Protein AF-0000000073379513 (afdb_homodimer)

Structure (mmCIF, N/CA/C/O backbone):
data_AF-0000000073379513-model_v1
#
loop_
_entity.id
_entity.type
_entity.pdbx_description
1 polymer 'Zn(2)-C6 fungal-type domain-containing protein'
#
loop_
_atom_site.group_PDB
_atom_site.id
_atom_site.type_symbol
_atom_site.label_atom_id
_atom_site.label_alt_id
_atom_site.label_comp_id
_atom_site.label_asym_id
_atom_site.label_entity_id
_atom_site.label_seq_id
_atom_site.pdbx_PDB_ins_code
_atom_site.Cartn_x
_atom_site.Cartn_y
_atom_site.Cartn_z
_atom_site.occupancy
_atom_site.B_iso_or_equiv
_atom_site.auth_seq_id
_atom_site.auth_comp_id
_atom_site.auth_asym_id
_atom_site.auth_atom_id
_atom_site.pdbx_PDB_model_num
ATOM 1 N N . MET A 1 1 ? 12.633 11.484 -52.375 1 56.53 1 MET A N 1
ATOM 2 C CA . MET A 1 1 ? 11.828 10.297 -52.094 1 56.53 1 MET A CA 1
ATOM 3 C C . MET A 1 1 ? 12.07 9.219 -53.156 1 56.53 1 MET A C 1
ATOM 5 O O . MET A 1 1 ? 12.039 9.5 -54.375 1 56.53 1 MET A O 1
ATOM 9 N N . PHE A 1 2 ? 12.703 8.242 -52.75 1 71.75 2 PHE A N 1
ATOM 10 C CA . PHE A 1 2 ? 13.039 7.164 -53.688 1 71.75 2 PHE A CA 1
ATOM 11 C C . PHE A 1 2 ? 11.914 6.141 -53.75 1 71.75 2 PHE A C 1
ATOM 13 O O . PHE A 1 2 ? 11.445 5.645 -52.719 1 71.75 2 PHE A O 1
ATOM 20 N N . ARG A 1 3 ? 11.32 6.016 -54.781 1 69.19 3 ARG A N 1
ATOM 21 C CA . ARG A 1 3 ? 10.148 5.184 -55 1 69.19 3 ARG A CA 1
ATOM 22 C C . ARG A 1 3 ? 10.547 3.801 -55.5 1 69.19 3 ARG A C 1
ATOM 24 O O . ARG A 1 3 ? 11.453 3.67 -56.344 1 69.19 3 ARG A O 1
ATOM 31 N N . CYS A 1 4 ? 10.008 2.816 -54.844 1 62 4 CYS A N 1
ATOM 32 C CA . CYS A 1 4 ? 10.281 1.458 -55.281 1 62 4 CYS A CA 1
ATOM 33 C C . CYS A 1 4 ? 9.664 1.213 -56.656 1 62 4 CYS A C 1
ATOM 35 O O . CYS A 1 4 ? 8.539 1.648 -56.938 1 62 4 CYS A O 1
ATOM 37 N N . SER A 1 5 ? 10.273 0.754 -57.562 1 72.62 5 SER A N 1
ATOM 38 C CA . SER A 1 5 ? 9.859 0.553 -58.969 1 72.62 5 SER A CA 1
ATOM 39 C C . SER A 1 5 ? 8.82 -0.553 -59.062 1 72.62 5 SER A C 1
ATOM 41 O O . SER A 1 5 ? 8.062 -0.61 -60.031 1 72.62 5 SER A O 1
ATOM 43 N N . GLN A 1 6 ? 8.734 -1.494 -58 1 65.19 6 GLN A N 1
ATOM 44 C CA . GLN A 1 6 ? 7.852 -2.652 -58.125 1 65.19 6 GLN A CA 1
ATOM 45 C C . GLN A 1 6 ? 6.574 -2.465 -57.344 1 65.19 6 GLN A C 1
ATOM 47 O O . GLN A 1 6 ? 5.566 -3.131 -57.594 1 65.19 6 GLN A O 1
ATOM 52 N N . CYS A 1 7 ? 6.691 -1.633 -56.25 1 61.44 7 CYS A N 1
ATOM 53 C CA . CYS A 1 7 ? 5.469 -1.312 -55.531 1 61.44 7 CYS A CA 1
ATOM 54 C C . CYS A 1 7 ? 5.359 0.187 -55.281 1 61.44 7 CYS A C 1
ATOM 56 O O . CYS A 1 7 ? 6.273 0.943 -55.625 1 61.44 7 CYS A O 1
ATOM 58 N N . ASP A 1 8 ? 4.242 0.847 -55 1 65.12 8 ASP A N 1
ATOM 59 C CA . ASP A 1 8 ? 3.939 2.27 -54.875 1 65.12 8 ASP A CA 1
ATOM 60 C C . ASP A 1 8 ? 4.52 2.836 -53.562 1 65.12 8 ASP A C 1
ATOM 62 O O . ASP A 1 8 ? 4.117 3.912 -53.125 1 65.12 8 ASP A O 1
ATOM 66 N N . LYS A 1 9 ? 5.484 2.133 -53.031 1 64.94 9 LYS A N 1
ATOM 67 C CA . LYS A 1 9 ? 6.051 2.66 -51.781 1 64.94 9 LYS A CA 1
ATOM 68 C C . LYS A 1 9 ? 7.215 3.604 -52.062 1 64.94 9 LYS A C 1
ATOM 70 O O . LYS A 1 9 ? 7.973 3.395 -53.031 1 64.94 9 LYS A O 1
ATOM 75 N N . SER A 1 10 ? 7.301 4.762 -51.5 1 72.88 10 SER A N 1
ATOM 76 C CA . SER A 1 10 ? 8.344 5.77 -51.656 1 72.88 10 SER A CA 1
ATOM 77 C C . SER A 1 10 ? 9.133 5.965 -50.375 1 72.88 10 SER A C 1
ATOM 79 O O . SER A 1 10 ? 8.594 5.812 -49.281 1 72.88 10 SER A O 1
ATOM 81 N N . TYR A 1 11 ? 10.438 5.984 -50.469 1 65.62 11 TYR A N 1
ATOM 82 C CA . TYR A 1 11 ? 11.367 6.121 -49.344 1 65.62 11 TYR A CA 1
ATOM 83 C C . TYR A 1 11 ? 12.18 7.402 -49.469 1 65.62 11 TYR A C 1
ATOM 85 O O . TYR A 1 11 ? 12.445 7.879 -50.594 1 65.62 11 TYR A O 1
ATOM 93 N N . GLN A 1 12 ? 12.445 8.086 -48.469 1 71.38 12 GLN A N 1
ATOM 94 C CA . GLN A 1 12 ? 13.211 9.328 -48.469 1 71.38 12 GLN A CA 1
ATOM 95 C C . GLN A 1 12 ? 14.688 9.062 -48.719 1 71.38 12 GLN A C 1
ATOM 97 O O . GLN A 1 12 ? 15.406 9.93 -49.25 1 71.38 12 GLN A O 1
ATOM 102 N N . ARG A 1 13 ? 15.133 7.738 -48.281 1 67 13 ARG A N 1
ATOM 103 C CA . ARG A 1 13 ? 16.531 7.395 -48.5 1 67 13 ARG A CA 1
ATOM 104 C C . ARG A 1 13 ? 16.688 6.234 -49.469 1 67 13 ARG A C 1
ATOM 106 O O . ARG A 1 13 ? 15.898 5.281 -49.438 1 67 13 ARG A O 1
ATOM 113 N N . LYS A 1 14 ? 17.688 6.324 -50.156 1 65.5 14 LYS A N 1
ATOM 114 C CA . LYS A 1 14 ? 17.953 5.344 -51.219 1 65.5 14 LYS A CA 1
ATOM 115 C C . LYS A 1 14 ? 18.234 3.967 -50.625 1 65.5 14 LYS A C 1
ATOM 117 O O . LYS A 1 14 ? 17.797 2.949 -51.156 1 65.5 14 LYS A O 1
ATOM 122 N N . ALA A 1 15 ? 18.922 3.969 -49.469 1 61.44 15 ALA A N 1
ATOM 123 C CA . ALA A 1 15 ? 19.297 2.729 -48.812 1 61.44 15 ALA A CA 1
ATOM 124 C C . ALA A 1 15 ? 18.062 1.971 -48.312 1 61.44 15 ALA A C 1
ATOM 126 O O . ALA A 1 15 ? 18.031 0.74 -48.375 1 61.44 15 ALA A O 1
ATOM 127 N N . HIS A 1 16 ? 17.078 2.68 -47.969 1 66.62 16 HIS A N 1
ATOM 128 C CA . HIS A 1 16 ? 15.828 2.047 -47.562 1 66.62 16 HIS A CA 1
ATOM 129 C C . HIS A 1 16 ? 15.055 1.503 -48.75 1 66.62 16 HIS A C 1
ATOM 131 O O . HIS A 1 16 ? 14.453 0.431 -48.688 1 66.62 16 HIS A O 1
ATOM 137 N N . LEU A 1 17 ? 15.117 2.229 -49.844 1 66.31 17 LEU A N 1
ATOM 138 C CA . LEU A 1 17 ? 14.531 1.751 -51.094 1 66.31 17 LEU A CA 1
ATOM 139 C C . LEU A 1 17 ? 15.227 0.474 -51.562 1 66.31 17 LEU A C 1
ATOM 141 O O . LEU A 1 17 ? 14.562 -0.482 -51.969 1 66.31 17 LEU A O 1
ATOM 145 N N . LEU A 1 18 ? 16.5 0.347 -51.438 1 65.06 18 LEU A N 1
ATOM 146 C CA . LEU A 1 18 ? 17.266 -0.817 -51.875 1 65.06 18 LEU A CA 1
ATOM 147 C C . LEU A 1 18 ? 16.922 -2.041 -51.031 1 65.06 18 LEU A C 1
ATOM 149 O O . LEU A 1 18 ? 16.766 -3.141 -51.562 1 65.06 18 LEU A O 1
ATOM 153 N N . ARG A 1 19 ? 16.719 -1.866 -49.781 1 62.25 19 ARG A N 1
ATOM 154 C CA . ARG A 1 19 ? 16.344 -2.951 -48.875 1 62.25 19 ARG A CA 1
ATOM 155 C C . ARG A 1 19 ? 14.922 -3.432 -49.156 1 62.25 19 ARG A C 1
ATOM 157 O O . ARG A 1 19 ? 14.656 -4.633 -49.125 1 62.25 19 ARG A O 1
ATOM 164 N N . HIS A 1 20 ? 14.141 -2.52 -49.531 1 65.44 20 HIS A N 1
ATOM 165 C CA . HIS A 1 20 ? 12.773 -2.844 -49.906 1 65.44 20 HIS A CA 1
ATOM 166 C C . HIS A 1 20 ? 12.75 -3.594 -51.25 1 65.44 20 HIS A C 1
ATOM 168 O O . HIS A 1 20 ? 12.023 -4.582 -51.375 1 65.44 20 HIS A O 1
ATOM 174 N N . GLU A 1 21 ? 13.453 -3.145 -52.125 1 67 21 GLU A N 1
ATOM 175 C CA . GLU A 1 21 ? 13.461 -3.727 -53.469 1 67 21 GLU A CA 1
ATOM 176 C C . GLU A 1 21 ? 13.914 -5.184 -53.438 1 67 21 GLU A C 1
ATOM 178 O O . GLU A 1 21 ? 13.484 -5.992 -54.25 1 67 21 GLU A O 1
ATOM 183 N N . LEU A 1 22 ? 14.758 -5.516 -52.5 1 60.25 22 LEU A N 1
ATOM 184 C CA . LEU A 1 22 ? 15.227 -6.887 -52.344 1 60.25 22 LEU A CA 1
ATOM 185 C C . LEU A 1 22 ? 14.086 -7.801 -51.906 1 60.25 22 LEU A C 1
ATOM 187 O O . LEU A 1 22 ? 14.109 -9.008 -52.156 1 60.25 22 LEU A O 1
ATOM 191 N N . THR A 1 23 ? 13.062 -7.199 -51.375 1 58.62 23 THR A N 1
ATOM 192 C CA . THR A 1 23 ? 11.93 -8.008 -50.938 1 58.62 23 THR A CA 1
ATOM 193 C C . THR A 1 23 ? 11.078 -8.453 -52.094 1 58.62 23 THR A C 1
ATOM 195 O O . THR A 1 23 ? 10.32 -9.422 -52 1 58.62 23 THR A O 1
ATOM 198 N N . HIS A 1 24 ? 11.211 -7.773 -53.188 1 57.97 24 HIS A N 1
ATOM 199 C CA . HIS A 1 24 ? 10.484 -8.156 -54.375 1 57.97 24 HIS A CA 1
ATOM 200 C C . HIS A 1 24 ? 11.164 -9.32 -55.094 1 57.97 24 HIS A C 1
ATOM 202 O O . HIS A 1 24 ? 10.555 -9.977 -55.938 1 57.97 24 HIS A O 1
ATOM 208 N N . SER A 1 25 ? 12.539 -9.398 -55 1 51.34 25 SER A N 1
ATOM 209 C CA . SER A 1 25 ? 13.219 -10.469 -55.719 1 51.34 25 SER A CA 1
ATOM 210 C C . SER A 1 25 ? 12.898 -11.836 -55.125 1 51.34 25 SER A C 1
ATOM 212 O O . SER A 1 25 ? 13.016 -12.031 -53.906 1 51.34 25 SER A O 1
ATOM 214 N N . GLY A 1 26 ? 11.805 -12.484 -55.062 1 47.47 26 GLY A N 1
ATOM 215 C CA . GLY A 1 26 ? 11.25 -13.789 -54.719 1 47.47 26 GLY A CA 1
ATOM 216 C C . GLY A 1 26 ? 12.312 -14.797 -54.344 1 47.47 26 GLY A C 1
ATOM 217 O O . GLY A 1 26 ? 12.016 -15.977 -54.125 1 47.47 26 GLY A O 1
ATOM 218 N N . GLN A 1 27 ? 13.547 -14.695 -54.656 1 49.84 27 GLN A N 1
ATOM 219 C CA . GLN A 1 27 ? 14.508 -15.766 -54.438 1 49.84 27 GLN A CA 1
ATOM 220 C C . GLN A 1 27 ? 14.82 -15.906 -52.938 1 49.84 27 GLN A C 1
ATOM 222 O O . GLN A 1 27 ? 15.164 -14.93 -52.281 1 49.84 27 GLN A O 1
ATOM 227 N N . ALA A 1 28 ? 14.453 -17.016 -52.438 1 50.78 28 ALA A N 1
ATOM 228 C CA . ALA A 1 28 ? 14.75 -17.375 -51.062 1 50.78 28 ALA A CA 1
ATOM 229 C C . ALA A 1 28 ? 16.25 -17.266 -50.781 1 50.78 28 ALA A C 1
ATOM 231 O O . ALA A 1 28 ? 17.062 -17.844 -51.5 1 50.78 28 ALA A O 1
ATOM 232 N N . ALA A 1 29 ? 16.828 -16.406 -50.281 1 55.84 29 ALA A N 1
ATOM 233 C CA . ALA A 1 29 ? 18.25 -16.172 -50.031 1 55.84 29 ALA A CA 1
ATOM 234 C C . ALA A 1 29 ? 18.844 -17.234 -49.125 1 55.84 29 ALA A C 1
ATOM 236 O O . ALA A 1 29 ? 20.016 -17.562 -49.25 1 55.84 29 ALA A O 1
ATOM 237 N N . SER A 1 30 ? 18.219 -17.594 -48.094 1 59 30 SER A N 1
ATOM 238 C CA . SER A 1 30 ? 18.812 -18.594 -47.219 1 59 30 SER A CA 1
ATOM 239 C C . SER A 1 30 ? 17.781 -19.656 -46.812 1 59 30 SER A C 1
ATOM 241 O O . SER A 1 30 ? 16.594 -19.359 -46.719 1 59 30 SER A O 1
ATOM 243 N N . VAL A 1 31 ? 18.234 -20.953 -46.875 1 64.31 31 VAL A N 1
ATOM 244 C CA . VAL A 1 31 ? 17.406 -22.125 -46.562 1 64.31 31 VAL A CA 1
ATOM 245 C C . VAL A 1 31 ? 17.797 -22.656 -45.156 1 64.31 31 VAL A C 1
ATOM 247 O O . VAL A 1 31 ? 18.984 -22.703 -44.812 1 64.31 31 VAL A O 1
ATOM 250 N N . CYS A 1 32 ? 16.906 -22.859 -44.438 1 61.94 32 CYS A N 1
ATOM 251 C CA . CYS A 1 32 ? 17.219 -23.469 -43.156 1 61.94 32 CYS A CA 1
ATOM 252 C C . CYS A 1 32 ? 17.734 -24.891 -43.344 1 61.94 32 CYS A C 1
ATOM 254 O O . CYS A 1 32 ? 17.109 -25.703 -44.031 1 61.94 32 CYS A O 1
ATOM 256 N N . PRO A 1 33 ? 18.859 -25.156 -42.906 1 66.25 33 PRO A N 1
ATOM 257 C CA . PRO A 1 33 ? 19.453 -26.469 -43.156 1 66.25 33 PRO A CA 1
ATOM 258 C C . PRO A 1 33 ? 18.672 -27.594 -42.469 1 66.25 33 PRO A C 1
ATOM 260 O O . PRO A 1 33 ? 18.844 -28.766 -42.844 1 66.25 33 PRO A O 1
ATOM 263 N N . PHE A 1 34 ? 17.766 -27.125 -41.625 1 63.94 34 PHE A N 1
ATOM 264 C CA . PHE A 1 34 ? 17.062 -28.156 -40.875 1 63.94 34 PHE A CA 1
ATOM 265 C C . PHE A 1 34 ? 15.695 -28.453 -41.469 1 63.94 34 PHE A C 1
ATOM 267 O O . PHE A 1 34 ? 15.312 -29.609 -41.625 1 63.94 34 PHE A O 1
ATOM 274 N N . CYS A 1 35 ? 15.008 -27.391 -42 1 59.03 35 CYS A N 1
ATOM 275 C CA . CYS A 1 35 ? 13.664 -27.656 -42.5 1 59.03 35 CYS A CA 1
ATOM 276 C C . CYS A 1 35 ? 13.562 -27.297 -43.969 1 59.03 35 CYS A C 1
ATOM 278 O O . CYS A 1 35 ? 12.5 -27.453 -44.594 1 59.03 35 CYS A O 1
ATOM 280 N N . LYS A 1 36 ? 14.656 -26.812 -44.594 1 61.5 36 LYS A N 1
ATOM 281 C CA . LYS A 1 36 ? 14.836 -26.5 -46 1 61.5 36 LYS A CA 1
ATOM 282 C C . LYS A 1 36 ? 13.836 -25.438 -46.469 1 61.5 36 LYS A C 1
ATOM 284 O O . LYS A 1 36 ? 13.609 -25.266 -47.656 1 61.5 36 LYS A O 1
ATOM 289 N N . LYS A 1 37 ? 13.242 -24.75 -45.625 1 65.31 37 LYS A N 1
ATOM 290 C CA . LYS A 1 37 ? 12.422 -23.594 -46 1 65.31 37 LYS A CA 1
ATOM 291 C C . LYS A 1 37 ? 13.289 -22.438 -46.5 1 65.31 37 LYS A C 1
ATOM 293 O O . LYS A 1 37 ? 14.359 -22.172 -45.938 1 65.31 37 LYS A O 1
ATOM 298 N N . SER A 1 38 ? 12.898 -21.781 -47.438 1 65.69 38 SER A N 1
ATOM 299 C CA . SER A 1 38 ? 13.664 -20.734 -48.094 1 65.69 38 SER A CA 1
ATOM 300 C C . SER A 1 38 ? 13.219 -19.344 -47.625 1 65.69 38 SER A C 1
ATOM 302 O O . SER A 1 38 ? 12.031 -19.109 -47.406 1 65.69 38 SER A O 1
ATOM 304 N N . PHE A 1 39 ? 14.062 -18.578 -47.25 1 63.41 39 PHE A N 1
ATOM 305 C CA . PHE A 1 39 ? 13.836 -17.219 -46.781 1 63.41 39 PHE A CA 1
ATOM 306 C C . PHE A 1 39 ? 14.492 -16.203 -47.719 1 63.41 39 PHE A C 1
ATOM 308 O O . PHE A 1 39 ? 15.547 -16.484 -48.281 1 63.41 39 PHE A O 1
ATOM 315 N N . LEU A 1 40 ? 13.938 -15.305 -48 1 60.97 40 LEU A N 1
ATOM 316 C CA . LEU A 1 40 ? 14.445 -14.297 -48.938 1 60.97 40 LEU A CA 1
ATOM 317 C C . LEU A 1 40 ? 15.578 -13.5 -48.281 1 60.97 40 LEU A C 1
ATOM 319 O O . LEU A 1 40 ? 16.484 -13.031 -48.969 1 60.97 40 LEU A O 1
ATOM 323 N N . LYS A 1 41 ? 15.562 -13.297 -46.906 1 60.31 41 LYS A N 1
ATOM 324 C CA . LYS A 1 41 ? 16.625 -12.602 -46.188 1 60.31 41 LYS A CA 1
ATOM 325 C C . LYS A 1 41 ? 17.438 -13.562 -45.312 1 60.31 41 LYS A C 1
ATOM 327 O O . LYS A 1 41 ? 16.875 -14.32 -44.531 1 60.31 41 LYS A O 1
ATOM 332 N N . PRO A 1 42 ? 18.688 -13.586 -45.375 1 60.19 42 PRO A N 1
ATOM 333 C CA . PRO A 1 42 ? 19.531 -14.531 -44.625 1 60.19 42 PRO A CA 1
ATOM 334 C C . PRO A 1 42 ? 19.391 -14.406 -43.125 1 60.19 42 PRO A C 1
ATOM 336 O O . PRO A 1 42 ? 19.531 -15.406 -42.406 1 60.19 42 PRO A O 1
ATOM 339 N N . GLU A 1 43 ? 19.094 -13.25 -42.625 1 61.53 43 GLU A N 1
ATOM 340 C CA . GLU A 1 43 ? 18.969 -13.023 -41.188 1 61.53 43 GLU A CA 1
ATOM 341 C C . GLU A 1 43 ? 17.719 -13.695 -40.625 1 61.53 43 GLU A C 1
ATOM 343 O O . GLU A 1 43 ? 17.734 -14.242 -39.531 1 61.53 43 GLU A O 1
ATOM 348 N N . VAL A 1 44 ? 16.781 -13.773 -41.5 1 62.22 44 VAL A N 1
ATOM 349 C CA . VAL A 1 44 ? 15.562 -14.492 -41.156 1 62.22 44 VAL A CA 1
ATOM 350 C C . VAL A 1 44 ? 15.805 -15.992 -41.219 1 62.22 44 VAL A C 1
ATOM 352 O O . VAL A 1 44 ? 15.344 -16.734 -40.344 1 62.22 44 VAL A O 1
ATOM 355 N N . ALA A 1 45 ? 16.531 -16.453 -42.156 1 64.75 45 ALA A N 1
ATOM 356 C CA . ALA A 1 45 ? 16.906 -17.859 -42.281 1 64.75 45 ALA A CA 1
ATOM 357 C C . ALA A 1 45 ? 17.734 -18.312 -41.094 1 64.75 45 ALA A C 1
ATOM 359 O O . ALA A 1 45 ? 17.531 -19.406 -40.562 1 64.75 45 ALA A O 1
ATOM 360 N N . ARG A 1 46 ? 18.625 -17.547 -40.656 1 61.59 46 ARG A N 1
ATOM 361 C CA . ARG A 1 46 ? 19.5 -17.891 -39.531 1 61.59 46 ARG A CA 1
ATOM 362 C C . ARG A 1 46 ? 18.703 -17.984 -38.219 1 61.59 46 ARG A C 1
ATOM 364 O O . ARG A 1 46 ? 18.891 -18.906 -37.438 1 61.59 46 ARG A O 1
ATOM 371 N N . ARG A 1 47 ? 17.812 -17.031 -38.156 1 60.16 47 ARG A N 1
ATOM 372 C CA . ARG A 1 47 ? 16.969 -17.031 -36.969 1 60.16 47 ARG A CA 1
ATOM 373 C C . ARG A 1 47 ? 16.016 -18.234 -36.969 1 60.16 47 ARG A C 1
ATOM 375 O O . ARG A 1 47 ? 15.82 -18.891 -35.969 1 60.16 47 ARG A O 1
ATOM 382 N N . HIS A 1 48 ? 15.609 -18.531 -38.125 1 63.06 48 HIS A N 1
ATOM 383 C CA . HIS A 1 48 ? 14.805 -19.734 -38.344 1 63.06 48 HIS A CA 1
ATOM 384 C C . HIS A 1 48 ? 15.617 -20.984 -38.094 1 63.06 48 HIS A C 1
ATOM 386 O O . HIS A 1 48 ? 15.148 -21.922 -37.438 1 63.06 48 HIS A O 1
ATOM 392 N N . SER A 1 49 ? 16.781 -21.031 -38.656 1 64.62 49 SER A N 1
ATOM 393 C CA . SER A 1 49 ? 17.625 -22.219 -38.562 1 64.62 49 SER A CA 1
ATOM 394 C C . SER A 1 49 ? 17.969 -22.531 -37.125 1 64.62 49 SER A C 1
ATOM 396 O O . SER A 1 49 ? 18.094 -23.688 -36.719 1 64.62 49 SER A O 1
ATOM 398 N N . LYS A 1 50 ? 18.047 -21.531 -36.281 1 60.94 50 LYS A N 1
ATOM 399 C CA . LYS A 1 50 ? 18.328 -21.75 -34.875 1 60.94 50 LYS A CA 1
ATOM 400 C C . LYS A 1 50 ? 17.125 -22.344 -34.156 1 60.94 50 LYS A C 1
ATOM 402 O O . LYS A 1 50 ? 17.266 -23.234 -33.312 1 60.94 50 LYS A O 1
ATOM 407 N N . ALA A 1 51 ? 16.062 -21.906 -34.656 1 58.59 51 ALA A N 1
ATOM 408 C CA . ALA A 1 51 ? 14.82 -22.438 -34.125 1 58.59 51 ALA A CA 1
ATOM 409 C C . ALA A 1 51 ? 14.57 -23.875 -34.594 1 58.59 51 ALA A C 1
ATOM 411 O O . ALA A 1 51 ? 14.109 -24.719 -33.812 1 58.59 51 ALA A O 1
ATOM 412 N N . CYS A 1 52 ? 14.992 -24.125 -35.844 1 61.66 52 CYS A N 1
ATOM 413 C CA . CYS A 1 52 ? 14.867 -25.469 -36.406 1 61.66 52 CYS A CA 1
ATOM 414 C C . CYS A 1 52 ? 15.898 -26.406 -35.812 1 61.66 52 CYS A C 1
ATOM 416 O O . CYS A 1 52 ? 15.617 -27.594 -35.594 1 61.66 52 CYS A O 1
ATOM 418 N N . ALA A 1 53 ? 17.047 -25.891 -35.406 1 56.62 53 ALA A N 1
ATOM 419 C CA . ALA A 1 53 ? 18.078 -26.734 -34.781 1 56.62 53 ALA A CA 1
ATOM 420 C C . ALA A 1 53 ? 17.594 -27.266 -33.438 1 56.62 53 ALA A C 1
ATOM 422 O O . ALA A 1 53 ? 17.812 -28.438 -33.125 1 56.62 53 ALA A O 1
ATOM 423 N N . ILE A 1 54 ? 16.938 -26.391 -32.688 1 54.16 54 ILE A N 1
ATOM 424 C CA . ILE A 1 54 ? 16.406 -26.781 -31.391 1 54.16 54 ILE A CA 1
ATOM 425 C C . ILE A 1 54 ? 15.203 -27.703 -31.594 1 54.16 54 ILE A C 1
ATOM 427 O O . ILE A 1 54 ? 15.078 -28.719 -30.906 1 54.16 54 ILE A O 1
ATOM 431 N N . LYS A 1 55 ? 14.477 -27.469 -32.594 1 49.34 55 LYS A N 1
ATOM 432 C CA . LYS A 1 55 ? 13.266 -28.234 -32.906 1 49.34 55 LYS A CA 1
ATOM 433 C C . LYS A 1 55 ? 13.609 -29.641 -33.375 1 49.34 55 LYS A C 1
ATOM 435 O O . LYS A 1 55 ? 12.898 -30.594 -33.031 1 49.34 55 LYS A O 1
ATOM 440 N N . TYR A 1 56 ? 14.758 -29.812 -34.094 1 51.16 56 TYR A N 1
ATOM 441 C CA . TYR A 1 56 ? 15.188 -31.109 -34.594 1 51.16 56 TYR A CA 1
ATOM 442 C C . TYR A 1 56 ? 16.297 -31.688 -33.75 1 51.16 56 TYR A C 1
ATOM 444 O O . TYR A 1 56 ? 17.047 -32.562 -34.188 1 51.16 56 TYR A O 1
ATOM 452 N N . ASN A 1 57 ? 16.094 -31.344 -32.25 1 40.38 57 ASN A N 1
ATOM 453 C CA . ASN A 1 57 ? 17.062 -31.797 -31.281 1 40.38 57 ASN A CA 1
ATOM 454 C C . ASN A 1 57 ? 18.469 -31.875 -31.875 1 40.38 57 ASN A C 1
ATOM 456 O O . ASN A 1 57 ? 19.188 -32.844 -31.641 1 40.38 57 ASN A O 1
ATOM 460 N N . GLN A 1 58 ? 18.625 -31.312 -32.875 1 43.78 58 GLN A N 1
ATOM 461 C CA . GLN A 1 58 ? 20 -31.266 -33.344 1 43.78 58 GLN A CA 1
ATOM 462 C C . GLN A 1 58 ? 20.688 -29.969 -32.906 1 43.78 58 GLN A C 1
ATOM 464 O O . GLN A 1 58 ? 20.016 -28.969 -32.656 1 43.78 58 GLN A O 1
ATOM 469 N N . GLN A 1 59 ? 21.828 -30.078 -32.188 1 39.81 59 GLN A N 1
ATOM 470 C CA . GLN A 1 59 ? 22.656 -28.984 -31.672 1 39.81 59 GLN A CA 1
ATOM 471 C C . GLN A 1 59 ? 22.656 -27.797 -32.625 1 39.81 59 GLN A C 1
ATOM 473 O O . GLN A 1 59 ? 22.984 -27.953 -33.812 1 39.81 59 GLN A O 1
ATOM 478 N N . PRO A 1 60 ? 21.562 -26.984 -32.344 1 40.81 60 PRO A N 1
ATOM 479 C CA . PRO A 1 60 ? 21.75 -25.875 -33.312 1 40.81 60 PRO A CA 1
ATOM 480 C C . PRO A 1 60 ? 23.203 -25.609 -33.625 1 40.81 60 PRO A C 1
ATOM 482 O O . PRO A 1 60 ? 24.094 -25.938 -32.844 1 40.81 60 PRO A O 1
ATOM 485 N N . ALA A 1 61 ? 23.516 -25.578 -34.625 1 38.72 61 ALA A N 1
ATOM 486 C CA . ALA A 1 61 ? 24.938 -25.266 -34.844 1 38.72 61 ALA A CA 1
ATOM 487 C C . ALA A 1 61 ? 25.422 -24.219 -33.875 1 38.72 61 ALA A C 1
ATOM 489 O O . ALA A 1 61 ? 24.672 -23.297 -33.5 1 38.72 61 ALA A O 1
ATOM 490 N N . PRO A 1 62 ? 26.266 -24.469 -32.844 1 35.66 62 PRO A N 1
ATOM 491 C CA . PRO A 1 62 ? 26.766 -23.531 -31.828 1 35.66 62 PRO A CA 1
ATOM 492 C C . PRO A 1 62 ? 26.609 -22.078 -32.25 1 35.66 62 PRO A C 1
ATOM 494 O O . PRO A 1 62 ? 26.922 -21.719 -33.375 1 35.66 62 PRO A O 1
ATOM 497 N N . ALA A 1 63 ? 25.344 -21.641 -31.75 1 34.72 63 ALA A N 1
ATOM 498 C CA . ALA A 1 63 ? 25.234 -20.219 -32.062 1 34.72 63 ALA A CA 1
ATOM 499 C C . ALA A 1 63 ? 26.594 -19.562 -32.188 1 34.72 63 ALA A C 1
ATOM 501 O O . ALA A 1 63 ? 27.453 -19.719 -31.312 1 34.72 63 ALA A O 1
ATOM 502 N N . ALA A 1 64 ? 26.906 -19.359 -33.156 1 34.59 64 ALA A N 1
ATOM 503 C CA . ALA A 1 64 ? 28.141 -18.594 -33.219 1 34.59 64 ALA A CA 1
ATOM 504 C C . ALA A 1 64 ? 28.125 -17.438 -32.219 1 34.59 64 ALA A C 1
ATOM 506 O O . ALA A 1 64 ? 27.047 -16.922 -31.875 1 34.59 64 ALA A O 1
ATOM 507 N N . LYS A 1 65 ? 28.891 -17.359 -31.156 1 33.91 65 LYS A N 1
ATOM 508 C CA . LYS A 1 65 ? 29.062 -16.297 -30.172 1 33.91 65 LYS A CA 1
ATOM 509 C C . LYS A 1 65 ? 28.391 -15.008 -30.625 1 33.91 65 LYS A C 1
ATOM 511 O O . LYS A 1 65 ? 28.734 -14.477 -31.688 1 33.91 65 LYS A O 1
ATOM 516 N N . PRO A 1 66 ? 27.125 -14.906 -30.375 1 37.62 66 PRO A N 1
ATOM 517 C CA . PRO A 1 66 ? 26.391 -13.789 -30.984 1 37.62 66 PRO A CA 1
ATOM 518 C C . PRO A 1 66 ? 27.188 -12.492 -30.984 1 37.62 66 PRO A C 1
ATOM 520 O O . PRO A 1 66 ? 26.625 -11.406 -31.172 1 37.62 66 PRO A O 1
ATOM 523 N N . GLY A 1 67 ? 28.234 -12.477 -30.281 1 33.97 67 GLY A N 1
ATOM 524 C CA . GLY A 1 67 ? 28.922 -11.195 -30.297 1 33.97 67 GLY A CA 1
ATOM 525 C C . GLY A 1 67 ? 29.156 -10.672 -31.703 1 33.97 67 GLY A C 1
ATOM 526 O O . GLY A 1 67 ? 29.078 -11.43 -32.688 1 33.97 67 GLY A O 1
ATOM 527 N N . ARG A 1 68 ? 28.641 -9.586 -31.984 1 36.72 68 ARG A N 1
ATOM 528 C CA . ARG A 1 68 ? 29.234 -9.117 -33.219 1 36.72 68 ARG A CA 1
ATOM 529 C C . ARG A 1 68 ? 30.625 -9.734 -33.438 1 36.72 68 ARG A C 1
ATOM 531 O O . ARG A 1 68 ? 31.453 -9.75 -32.531 1 36.72 68 ARG A O 1
ATOM 538 N N . LYS A 1 69 ? 30.766 -10.758 -34.188 1 43.91 69 LYS A N 1
ATOM 539 C CA . LYS A 1 69 ? 32.156 -11.141 -34.438 1 43.91 69 LYS A CA 1
ATOM 540 C C . LYS A 1 69 ? 33.062 -9.914 -34.469 1 43.91 69 LYS A C 1
ATOM 542 O O . LYS A 1 69 ? 32.75 -8.898 -35.094 1 43.91 69 LYS A O 1
ATOM 547 N N . ARG A 1 70 ? 33.781 -9.859 -33.406 1 51.88 70 ARG A N 1
ATOM 548 C CA . ARG A 1 70 ? 34.781 -8.789 -33.438 1 51.88 70 ARG A CA 1
ATOM 549 C C . ARG A 1 70 ? 35.375 -8.664 -34.844 1 51.88 70 ARG A C 1
ATOM 551 O O . ARG A 1 70 ? 36.031 -9.594 -35.344 1 51.88 70 ARG A O 1
ATOM 558 N N . GLN A 1 71 ? 34.719 -7.918 -35.625 1 57.41 71 GLN A N 1
ATOM 559 C CA . GLN A 1 71 ? 35.219 -7.777 -36.969 1 57.41 71 GLN A CA 1
ATOM 560 C C . GLN A 1 71 ? 36.5 -6.914 -37 1 57.41 71 GLN A C 1
ATOM 562 O O . GLN A 1 71 ? 37.156 -6.805 -38.031 1 57.41 71 GLN A O 1
ATOM 567 N N . SER A 1 72 ? 36.594 -6.316 -35.812 1 66.12 72 SER A N 1
ATOM 568 C CA . SER A 1 72 ? 37.781 -5.492 -35.688 1 66.12 72 SER A CA 1
ATOM 569 C C . SER A 1 72 ? 39 -6.332 -35.312 1 66.12 72 SER A C 1
ATOM 571 O O . SER A 1 72 ? 38.844 -7.422 -34.75 1 66.12 72 SER A O 1
ATOM 573 N N . CYS A 1 73 ? 40.062 -6.113 -35.844 1 69.75 73 CYS A N 1
ATOM 574 C CA . CYS A 1 73 ? 41.281 -6.809 -35.469 1 69.75 73 CYS A CA 1
ATOM 575 C C . CYS A 1 73 ? 41.531 -6.746 -33.969 1 69.75 73 CYS A C 1
ATOM 577 O O . CYS A 1 73 ? 40.938 -5.918 -33.281 1 69.75 73 CYS A O 1
ATOM 579 N N . ASP A 1 74 ? 42.094 -7.66 -33.219 1 71.12 74 ASP A N 1
ATOM 580 C CA . ASP A 1 74 ? 42.375 -7.762 -31.797 1 71.12 74 ASP A CA 1
ATOM 581 C C . ASP A 1 74 ? 42.875 -6.434 -31.25 1 71.12 74 ASP A C 1
ATOM 583 O O . ASP A 1 74 ? 42.531 -6.027 -30.141 1 71.12 74 ASP A O 1
ATOM 587 N N . GLN A 1 75 ? 43.594 -5.66 -32.062 1 73.81 75 GLN A N 1
ATOM 588 C CA . GLN A 1 75 ? 44.219 -4.422 -31.609 1 73.81 75 GLN A CA 1
ATOM 589 C C . GLN A 1 75 ? 43.219 -3.279 -31.594 1 73.81 75 GLN A C 1
ATOM 591 O O . GLN A 1 75 ? 43.156 -2.498 -30.641 1 73.81 75 GLN A O 1
ATOM 596 N N . CYS A 1 76 ? 42.469 -3.119 -32.625 1 70 76 CYS A N 1
ATOM 597 C CA . CYS A 1 76 ? 41.469 -2.055 -32.719 1 70 76 CYS A CA 1
ATOM 598 C C . CYS A 1 76 ? 40.406 -2.238 -31.641 1 70 76 CYS A C 1
ATOM 600 O O . CYS A 1 76 ? 39.906 -1.261 -31.078 1 70 76 CYS A O 1
ATOM 602 N N . PHE A 1 77 ? 40.094 -3.459 -31.297 1 70.19 77 PHE A N 1
ATOM 603 C CA . PHE A 1 77 ? 39.125 -3.805 -30.25 1 70.19 77 PHE A CA 1
ATOM 604 C C . PHE A 1 77 ? 39.656 -3.404 -28.875 1 70.19 77 PHE A C 1
ATOM 606 O O . PHE A 1 77 ? 38.938 -2.844 -28.062 1 70.19 77 PHE A O 1
ATOM 613 N N . ALA A 1 78 ? 40.906 -3.656 -28.516 1 69.88 78 ALA A N 1
ATOM 614 C CA . ALA A 1 78 ? 41.531 -3.316 -27.234 1 69.88 78 ALA A CA 1
ATOM 615 C C . ALA A 1 78 ? 41.594 -1.805 -27.047 1 69.88 78 ALA A C 1
ATOM 617 O O . ALA A 1 78 ? 41.438 -1.31 -25.922 1 69.88 78 ALA A O 1
ATOM 618 N N . THR A 1 79 ? 41.781 -1.156 -28.109 1 68.88 79 THR A N 1
ATOM 619 C CA . THR A 1 79 ? 41.938 0.289 -27.984 1 68.88 79 THR A CA 1
ATOM 620 C C . THR A 1 79 ? 40.625 1.006 -28.266 1 68.88 79 THR A C 1
ATOM 622 O O . THR A 1 79 ? 40.562 2.236 -28.297 1 68.88 79 THR A O 1
ATOM 625 N N . LYS A 1 80 ? 39.562 0.161 -28.359 1 65.44 80 LYS A N 1
ATOM 626 C CA . LYS A 1 80 ? 38.188 0.601 -28.547 1 65.44 80 LYS A CA 1
ATOM 627 C C . LYS A 1 80 ? 38.094 1.654 -29.656 1 65.44 80 LYS A C 1
ATOM 629 O O . LYS A 1 80 ? 37.438 2.684 -29.484 1 65.44 80 LYS A O 1
ATOM 634 N N . ARG A 1 81 ? 38.875 1.368 -30.703 1 67.25 81 ARG A N 1
ATOM 635 C CA . ARG A 1 81 ? 38.844 2.279 -31.844 1 67.25 81 ARG A CA 1
ATOM 636 C C . ARG A 1 81 ? 38.188 1.621 -33.062 1 67.25 81 ARG A C 1
ATOM 638 O O . ARG A 1 81 ? 38.094 0.394 -33.125 1 67.25 81 ARG A O 1
ATOM 645 N N . ALA A 1 82 ? 37.75 2.365 -33.969 1 70 82 ALA A N 1
ATOM 646 C CA . ALA A 1 82 ? 37.031 1.931 -35.156 1 70 82 ALA A CA 1
ATOM 647 C C . ALA A 1 82 ? 37.938 1.127 -36.094 1 70 82 ALA A C 1
ATOM 649 O O . ALA A 1 82 ? 39.062 1.545 -36.406 1 70 82 ALA A O 1
ATOM 650 N N . CYS A 1 83 ? 37.688 -0.213 -36.406 1 67.31 83 CYS A N 1
ATOM 651 C CA . CYS A 1 83 ? 38.469 -1.108 -37.25 1 67.31 83 CYS A CA 1
ATOM 652 C C . CYS A 1 83 ? 37.812 -1.222 -38.625 1 67.31 83 CYS A C 1
ATOM 654 O O . CYS A 1 83 ? 36.594 -1.305 -38.719 1 67.31 83 CYS A O 1
ATOM 656 N N . ASP A 1 84 ? 38.406 -0.971 -39.719 1 72.25 84 ASP A N 1
ATOM 657 C CA . ASP A 1 84 ? 37.844 -1.021 -41.062 1 72.25 84 ASP A CA 1
ATOM 658 C C . ASP A 1 84 ? 37.75 -2.459 -41.562 1 72.25 84 ASP A C 1
ATOM 660 O O . ASP A 1 84 ? 37.5 -2.691 -42.75 1 72.25 84 ASP A O 1
ATOM 664 N N . LYS A 1 85 ? 38 -3.537 -40.812 1 69.25 85 LYS A N 1
ATOM 665 C CA . LYS A 1 85 ? 37.844 -4.973 -41.031 1 69.25 85 LYS A CA 1
ATOM 666 C C . LYS A 1 85 ? 38.781 -5.469 -42.125 1 69.25 85 LYS A C 1
ATOM 668 O O . LYS A 1 85 ? 38.656 -6.598 -42.594 1 69.25 85 LYS A O 1
ATOM 673 N N . GLY A 1 86 ? 39.719 -4.664 -42.5 1 73.69 86 GLY A N 1
ATOM 674 C CA . GLY A 1 86 ? 40.75 -5.137 -43.438 1 73.69 86 GLY A CA 1
ATOM 675 C C . GLY A 1 86 ? 41.812 -5.965 -42.75 1 73.69 86 GLY A C 1
ATOM 676 O O . GLY A 1 86 ? 42.031 -5.855 -41.531 1 73.69 86 GLY A O 1
ATOM 677 N N . SER A 1 87 ? 42.25 -7.078 -43.219 1 69.75 87 SER A N 1
ATOM 678 C CA . SER A 1 87 ? 43.406 -7.844 -42.719 1 69.75 87 SER A CA 1
ATOM 679 C C . SER A 1 87 ? 44.656 -7.535 -43.531 1 69.75 87 SER A C 1
ATOM 681 O O . SER A 1 87 ? 44.812 -8.031 -44.656 1 69.75 87 SER A O 1
ATOM 683 N N . PRO A 1 88 ? 45.5 -6.523 -43.031 1 72.81 88 PRO A N 1
ATOM 684 C CA . PRO A 1 88 ? 45.469 -5.766 -41.781 1 72.81 88 PRO A CA 1
ATOM 685 C C . PRO A 1 88 ? 44.594 -4.52 -41.875 1 72.81 88 PRO A C 1
ATOM 687 O O . PRO A 1 88 ? 44.438 -3.934 -42.938 1 72.81 88 PRO A O 1
ATOM 690 N N . CYS A 1 89 ? 43.969 -4.188 -40.812 1 75.25 89 CYS A N 1
ATOM 691 C CA . CYS A 1 89 ? 43.094 -3.023 -40.844 1 75.25 89 CYS A CA 1
ATOM 692 C C . CYS A 1 89 ? 43.906 -1.736 -40.969 1 75.25 89 CYS A C 1
ATOM 694 O O . CYS A 1 89 ? 45.062 -1.703 -40.594 1 75.25 89 CYS A O 1
ATOM 696 N N . SER A 1 90 ? 43.375 -0.814 -41.719 1 76.94 90 SER A N 1
ATOM 697 C CA . SER A 1 90 ? 44.094 0.408 -42.031 1 76.94 90 SER A CA 1
ATOM 698 C C . SER A 1 90 ? 44.688 1.049 -40.781 1 76.94 90 SER A C 1
ATOM 700 O O . SER A 1 90 ? 45.781 1.625 -40.812 1 76.94 90 SER A O 1
ATOM 702 N N . ARG A 1 91 ? 44.062 0.833 -39.781 1 73.25 91 ARG A N 1
ATOM 703 C CA . ARG A 1 91 ? 44.5 1.464 -38.531 1 73.25 91 ARG A CA 1
ATOM 704 C C . ARG A 1 91 ? 45.688 0.712 -37.938 1 73.25 91 ARG A C 1
ATOM 706 O O . ARG A 1 91 ? 46.656 1.325 -37.5 1 73.25 91 ARG A O 1
ATOM 713 N N . CYS A 1 92 ? 45.531 -0.524 -37.812 1 74.88 92 CYS A N 1
ATOM 714 C CA . CYS A 1 92 ? 46.656 -1.308 -37.312 1 74.88 92 CYS A CA 1
ATOM 715 C C . CYS A 1 92 ? 47.906 -1.126 -38.188 1 74.88 92 CYS A C 1
ATOM 717 O O . CYS A 1 92 ? 49.031 -1.045 -37.688 1 74.88 92 CYS A O 1
ATOM 719 N N . GLN A 1 93 ? 47.625 -1.008 -39.469 1 77.25 93 GLN A N 1
ATOM 720 C CA . GLN A 1 93 ? 48.688 -0.75 -40.438 1 77.25 93 GLN A CA 1
ATOM 721 C C . GLN A 1 93 ? 49.375 0.59 -40.125 1 77.25 93 GLN A C 1
ATOM 723 O O . GLN A 1 93 ? 50.594 0.693 -40.156 1 77.25 93 GLN A O 1
ATOM 728 N N . SER A 1 94 ? 48.531 1.589 -39.844 1 75.5 94 SER A N 1
ATOM 729 C CA . SER A 1 94 ? 49.094 2.918 -39.594 1 75.5 94 SER A CA 1
ATOM 730 C C . SER A 1 94 ? 49.844 2.975 -38.281 1 75.5 94 SER A C 1
ATOM 732 O O . SER A 1 94 ? 50.812 3.717 -38.125 1 75.5 94 SER A O 1
ATOM 734 N N . LEU A 1 95 ? 49.375 2.162 -37.312 1 72.44 95 LEU A N 1
ATOM 735 C CA .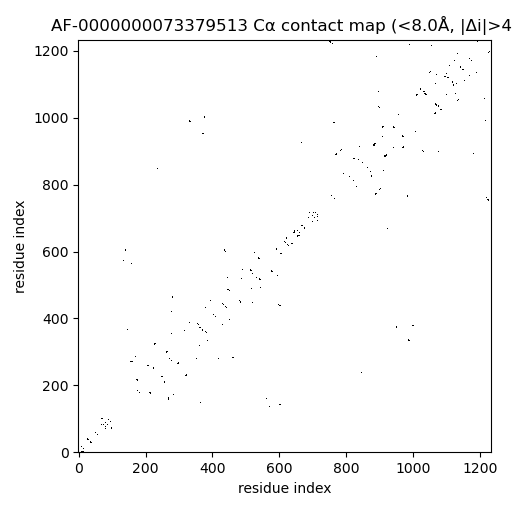 LEU A 1 95 ? 49.969 2.188 -36 1 72.44 95 LEU A CA 1
ATOM 736 C C . LEU A 1 95 ? 51.094 1.155 -35.906 1 72.44 95 LEU A C 1
ATOM 738 O O . LEU A 1 95 ? 51.75 1.05 -34.844 1 72.44 95 LEU A O 1
ATOM 742 N N . GLY A 1 96 ? 51.375 0.392 -36.938 1 73.5 96 GLY A N 1
ATOM 743 C CA . GLY A 1 96 ? 52.469 -0.59 -37.031 1 73.5 96 GLY A CA 1
ATOM 744 C C . GLY A 1 96 ? 52.219 -1.793 -36.125 1 73.5 96 GLY A C 1
ATOM 745 O O . GLY A 1 96 ? 53.188 -2.408 -35.656 1 73.5 96 GLY A O 1
ATOM 746 N N . GLN A 1 97 ? 51.031 -1.958 -35.75 1 68.94 97 GLN A N 1
ATOM 747 C CA . GLN A 1 97 ? 50.75 -3.062 -34.844 1 68.94 97 GLN A CA 1
ATOM 748 C C . GLN A 1 97 ? 50.219 -4.277 -35.594 1 68.94 97 GLN A C 1
ATOM 750 O O . GLN A 1 97 ? 49.719 -4.148 -36.719 1 68.94 97 GLN A O 1
ATOM 755 N N . GLN A 1 98 ? 50.469 -5.516 -35.125 1 74 98 GLN A N 1
ATOM 756 C CA . GLN A 1 98 ? 50.031 -6.766 -35.75 1 74 98 GLN A CA 1
ATOM 757 C C . GLN A 1 98 ? 48.5 -6.91 -35.656 1 74 98 GLN A C 1
ATOM 759 O O . GLN A 1 98 ? 47.938 -6.852 -34.594 1 74 98 GLN A O 1
ATOM 764 N N . CYS A 1 99 ? 47.719 -6.828 -36.812 1 69.94 99 CYS A N 1
ATOM 765 C CA . CYS A 1 99 ? 46.281 -6.938 -36.969 1 69.94 99 CYS A CA 1
ATOM 766 C C . CYS A 1 99 ? 45.844 -8.398 -36.938 1 69.94 99 CYS A C 1
ATOM 768 O O . CYS A 1 99 ? 46.156 -9.164 -37.844 1 69.94 99 CYS A O 1
ATOM 770 N N . THR A 1 100 ? 45.594 -9.055 -35.781 1 72.62 100 THR A N 1
ATOM 771 C CA . THR A 1 100 ? 45.219 -10.461 -35.656 1 72.62 100 THR A CA 1
ATOM 772 C C . THR A 1 100 ? 43.719 -10.609 -35.5 1 72.62 100 THR A C 1
ATOM 774 O O . THR A 1 100 ? 43.062 -9.797 -34.844 1 72.62 100 THR A O 1
ATOM 777 N N . PHE A 1 101 ? 43.031 -11.43 -36.375 1 65.56 101 PHE A N 1
ATOM 778 C CA . PHE A 1 101 ? 41.625 -11.75 -36.25 1 65.56 101 PHE A CA 1
ATOM 779 C C . PHE A 1 101 ? 41.438 -13.117 -35.594 1 65.56 101 PHE A C 1
ATOM 781 O O . PHE A 1 101 ? 42.094 -14.086 -36 1 65.56 101 PHE A O 1
ATOM 788 N N . GLU A 1 102 ? 41 -13.422 -34.375 1 52.91 102 GLU A N 1
ATOM 789 C CA . GLU A 1 102 ? 40.844 -14.742 -33.781 1 52.91 102 GLU A CA 1
ATOM 790 C C . GLU A 1 102 ? 40 -15.656 -34.688 1 52.91 102 GLU A C 1
ATOM 792 O O . GLU A 1 102 ? 38.875 -15.32 -35.031 1 52.91 102 GLU A O 1
ATOM 797 N N . SER A 1 103 ? 40.531 -16.5 -35.469 1 44.28 103 SER A N 1
ATOM 798 C CA . SER A 1 103 ? 39.938 -17.5 -36.344 1 44.28 103 SER A CA 1
ATOM 799 C C . SER A 1 103 ? 39.094 -18.5 -35.594 1 44.28 103 SER A C 1
ATOM 801 O O . SER A 1 103 ? 39.562 -19.078 -34.594 1 44.28 103 SER A O 1
ATOM 803 N N . GLN A 1 104 ? 37.906 -18.469 -35.438 1 37.56 104 GLN A N 1
ATOM 804 C CA . GLN A 1 104 ? 37.062 -19.516 -34.875 1 37.56 104 GLN A CA 1
ATOM 805 C C . GLN A 1 104 ? 37.312 -20.859 -35.562 1 37.56 104 GLN A C 1
ATOM 807 O O . GLN A 1 104 ? 37.031 -21.016 -36.781 1 37.56 104 GLN A O 1
ATOM 812 N N . GLN A 1 105 ? 38.375 -21.719 -35.188 1 30.56 105 GLN A N 1
ATOM 813 C CA . GLN A 1 105 ? 38.625 -23.047 -35.688 1 30.56 105 GLN A CA 1
ATOM 814 C C . GLN A 1 105 ? 37.406 -23.953 -35.594 1 30.56 105 GLN A C 1
ATOM 816 O O . GLN A 1 105 ? 36.812 -24.062 -34.531 1 30.56 105 GLN A O 1
ATOM 821 N N . GLU A 1 106 ? 36.75 -24.328 -36.562 1 32.06 106 GLU A N 1
ATOM 822 C CA . GLU A 1 106 ? 35.75 -25.344 -36.844 1 32.06 106 GLU A CA 1
ATOM 823 C C . GLU A 1 106 ? 36.219 -26.719 -36.375 1 32.06 106 GLU A C 1
ATOM 825 O O . GLU A 1 106 ? 37.219 -27.25 -36.875 1 32.06 106 GLU A O 1
ATOM 830 N N . SER A 1 107 ? 36.094 -27.188 -35.062 1 30.38 107 SER A N 1
ATOM 831 C CA . SER A 1 107 ? 36.531 -28.516 -34.594 1 30.38 107 SER A CA 1
ATOM 832 C C . SER A 1 107 ? 35.906 -29.625 -35.438 1 30.38 107 SER A C 1
ATOM 834 O O . SER A 1 107 ? 34.688 -29.656 -35.594 1 30.38 107 SER A O 1
ATOM 836 N N . SER A 1 108 ? 36.5 -30.234 -36.219 1 27.09 108 SER A N 1
ATOM 837 C CA . SER A 1 108 ? 36.25 -31.375 -37.125 1 27.09 108 SER A CA 1
ATOM 838 C C . SER A 1 108 ? 35.844 -32.594 -36.312 1 27.09 108 SER A C 1
ATOM 840 O O . SER A 1 108 ? 36.562 -33.031 -35.406 1 27.09 108 SER A O 1
ATOM 842 N N . ILE A 1 109 ? 34.594 -33.031 -36.156 1 30.31 109 ILE A N 1
ATOM 843 C CA . ILE A 1 109 ? 33.938 -34.188 -35.594 1 30.31 109 ILE A CA 1
ATOM 844 C C . ILE A 1 109 ? 34.5 -35.469 -36.219 1 30.31 109 ILE A C 1
ATOM 846 O O . ILE A 1 109 ? 34.312 -35.688 -37.438 1 30.31 109 ILE A O 1
ATOM 850 N N . GLY A 1 110 ? 35.656 -36 -35.75 1 24.27 110 GLY A N 1
ATOM 851 C CA . GLY A 1 110 ? 36.312 -37.219 -36.156 1 24.27 110 GLY A CA 1
ATOM 852 C C . GLY A 1 110 ? 35.406 -38.438 -36.031 1 24.27 110 GLY A C 1
ATOM 853 O O . GLY A 1 110 ? 34.406 -38.406 -35.281 1 24.27 110 GLY A O 1
ATOM 854 N N . SER A 1 111 ? 35.531 -39.5 -36.812 1 26.81 111 SER A N 1
ATOM 855 C CA . SER A 1 111 ? 34.875 -40.75 -37.156 1 26.81 111 SER A CA 1
ATOM 856 C C . SER A 1 111 ? 34.938 -41.75 -36 1 26.81 111 SER A C 1
ATOM 858 O O . SER A 1 111 ? 36 -41.969 -35.406 1 26.81 111 SER A O 1
ATOM 860 N N . PRO A 1 112 ? 33.781 -42.219 -35.312 1 27.34 112 PRO A N 1
ATOM 861 C CA . PRO A 1 112 ? 33.688 -43.094 -34.156 1 27.34 112 PRO A CA 1
ATOM 862 C C . PRO A 1 112 ? 34.25 -44.5 -34.406 1 27.34 112 PRO A C 1
ATOM 864 O O . PRO A 1 112 ? 33.812 -45.188 -35.312 1 27.34 112 PRO A O 1
ATOM 867 N N . CYS A 1 113 ? 35.5 -44.781 -34.375 1 25.92 113 CYS A N 1
ATOM 868 C CA . CYS A 1 113 ? 36 -46.125 -34.5 1 25.92 113 CYS A CA 1
ATOM 869 C C . CYS A 1 113 ? 35.438 -47 -33.375 1 25.92 113 CYS A C 1
ATOM 871 O O . CYS A 1 113 ? 35.094 -46.5 -32.312 1 25.92 113 CYS A O 1
ATOM 873 N N . PRO A 1 114 ? 35.188 -48.469 -33.594 1 29.14 114 PRO A N 1
ATOM 874 C CA . PRO A 1 114 ? 34.406 -49.5 -32.906 1 29.14 114 PRO A CA 1
ATOM 875 C C . PRO A 1 114 ? 35 -49.844 -31.531 1 29.14 114 PRO A C 1
ATOM 877 O O . PRO A 1 114 ? 34.562 -50.812 -30.891 1 29.14 114 PRO A O 1
ATOM 880 N N . THR A 1 115 ? 35.906 -49.031 -31 1 25.56 115 THR A N 1
ATOM 881 C CA . THR A 1 115 ? 36.781 -49.688 -30.016 1 25.56 115 THR A CA 1
ATOM 882 C C . THR A 1 115 ? 35.969 -50.281 -28.875 1 25.56 115 THR A C 1
ATOM 884 O O . THR A 1 115 ? 34.969 -49.688 -28.453 1 25.56 115 THR A O 1
ATOM 887 N N . ASP A 1 116 ? 36.281 -51.531 -28.422 1 27.62 116 ASP A N 1
ATOM 888 C CA . ASP A 1 116 ? 35.844 -52.562 -27.484 1 27.62 116 ASP A CA 1
ATOM 889 C C . ASP A 1 116 ? 35.719 -52 -26.062 1 27.62 116 ASP A C 1
ATOM 891 O O . ASP A 1 116 ? 36.719 -51.688 -25.422 1 27.62 116 ASP A O 1
ATOM 895 N N . VAL A 1 117 ? 34.906 -51.062 -25.844 1 27.23 117 VAL A N 1
ATOM 896 C CA . VAL A 1 117 ? 34.906 -50.188 -24.672 1 27.23 117 VAL A CA 1
ATOM 897 C C . VAL A 1 117 ? 34.562 -51 -23.422 1 27.23 117 VAL A C 1
ATOM 899 O O . VAL A 1 117 ? 33.469 -51.531 -23.312 1 27.23 117 VAL A O 1
ATOM 902 N N . SER A 1 118 ? 35.594 -51.719 -22.906 1 27.22 118 SER A N 1
ATOM 903 C CA . SER A 1 118 ? 35.5 -52.375 -21.609 1 27.22 118 SER A CA 1
ATOM 904 C C . SER A 1 118 ? 34.75 -51.5 -20.594 1 27.22 118 SER A C 1
ATOM 906 O O . SER A 1 118 ? 34.938 -50.281 -20.547 1 27.22 118 SER A O 1
ATOM 908 N N . LEU A 1 119 ? 33.594 -51.969 -20.109 1 25.89 119 LEU A N 1
ATOM 909 C CA . LEU A 1 119 ? 32.562 -51.469 -19.219 1 25.89 119 LEU A CA 1
ATOM 910 C C . LEU A 1 119 ? 33.156 -50.875 -17.953 1 25.89 119 LEU A C 1
ATOM 912 O O . LEU A 1 119 ? 33.562 -51.625 -17.062 1 25.89 119 LEU A O 1
ATOM 916 N N . SER A 1 120 ? 34.156 -49.969 -18.047 1 27.31 120 SER A N 1
ATOM 917 C CA . SER A 1 120 ? 34.719 -49.594 -16.766 1 27.31 120 SER A CA 1
ATOM 918 C C . SER A 1 120 ? 33.656 -49.188 -15.766 1 27.31 120 SER A C 1
ATOM 920 O O . SER A 1 120 ? 32.594 -48.719 -16.172 1 27.31 120 SER A O 1
ATOM 922 N N . PRO A 1 121 ? 33.781 -49.625 -14.438 1 29.52 121 PRO A N 1
ATOM 923 C CA . PRO A 1 121 ? 32.781 -49.531 -13.359 1 29.52 121 PRO A CA 1
ATOM 924 C C . PRO A 1 121 ? 32.188 -48.125 -13.25 1 29.52 121 PRO A C 1
ATOM 926 O O . PRO A 1 121 ? 32.844 -47.125 -13.672 1 29.52 121 PRO A O 1
ATOM 929 N N . SER A 1 122 ? 30.891 -48.031 -13.227 1 27.92 122 SER A N 1
ATOM 930 C CA . SER A 1 122 ? 29.953 -46.906 -13.172 1 27.92 122 SER A CA 1
ATOM 931 C C . SER A 1 122 ? 30.391 -45.844 -12.148 1 27.92 122 SER A C 1
ATOM 933 O O . SER A 1 122 ? 30.5 -46.156 -10.953 1 27.92 122 SER A O 1
ATOM 935 N N . VAL A 1 123 ? 31.391 -45.062 -12.422 1 31.25 123 VAL A N 1
ATOM 936 C CA . VAL A 1 123 ? 31.828 -43.969 -11.547 1 31.25 123 VAL A CA 1
ATOM 937 C C . VAL A 1 123 ? 30.594 -43.281 -10.961 1 31.25 123 VAL A C 1
ATOM 939 O O . VAL A 1 123 ? 29.781 -42.719 -11.703 1 31.25 123 VAL A O 1
ATOM 942 N N . GLN A 1 124 ? 30.094 -43.688 -9.773 1 28.94 124 GLN A N 1
ATOM 943 C CA . GLN A 1 124 ? 29.109 -43.062 -8.906 1 28.94 124 GLN A CA 1
ATOM 944 C C . GLN A 1 124 ? 29.266 -41.531 -8.906 1 28.94 124 GLN A C 1
ATOM 946 O O . GLN A 1 124 ? 30.359 -41.031 -8.734 1 28.94 124 GLN A O 1
ATOM 951 N N . SER A 1 125 ? 28.578 -40.938 -9.719 1 33.97 125 SER A N 1
ATOM 952 C CA . SER A 1 125 ? 28.531 -39.469 -9.719 1 33.97 125 SER A CA 1
ATOM 953 C C . SER A 1 125 ? 28.719 -38.906 -8.312 1 33.97 125 SER A C 1
ATOM 955 O O . SER A 1 125 ? 28.062 -39.344 -7.371 1 33.97 125 SER A O 1
ATOM 957 N N . PRO A 1 126 ? 29.875 -38.438 -7.906 1 33.53 126 PRO A N 1
ATOM 958 C CA . PRO A 1 126 ? 30.094 -37.938 -6.543 1 33.53 126 PRO A CA 1
ATOM 959 C C . PRO A 1 126 ? 28.875 -37.219 -5.969 1 33.53 126 PRO A C 1
ATOM 961 O O . PRO A 1 126 ? 28.141 -36.562 -6.711 1 33.53 126 PRO A O 1
ATOM 964 N N . THR A 1 127 ? 28.188 -37.781 -5.012 1 36.03 127 THR A N 1
ATOM 965 C CA . THR A 1 127 ? 27.234 -37.094 -4.148 1 36.03 127 THR A CA 1
ATOM 966 C C . THR A 1 127 ? 27.719 -35.656 -3.863 1 36.03 127 THR A C 1
ATOM 968 O O . THR A 1 127 ? 28.828 -35.469 -3.373 1 36.03 127 THR A O 1
ATOM 971 N N . PRO A 1 128 ? 27.328 -34.688 -4.598 1 38.94 128 PRO A N 1
ATOM 972 C CA . PRO A 1 128 ? 27.828 -33.344 -4.215 1 38.94 128 PRO A CA 1
ATOM 973 C C . PRO A 1 128 ? 28.062 -33.219 -2.711 1 38.94 128 PRO A C 1
ATOM 975 O O . PRO A 1 128 ? 27.328 -33.812 -1.921 1 38.94 128 PRO A O 1
ATOM 978 N N . SER A 1 129 ? 29.234 -33.094 -2.215 1 40.81 129 SER A N 1
ATOM 979 C CA . SER A 1 129 ? 29.578 -32.938 -0.809 1 40.81 129 SER A CA 1
ATOM 980 C C . SER A 1 129 ? 28.547 -32.094 -0.066 1 40.81 129 SER A C 1
ATOM 982 O O . SER A 1 129 ? 27.922 -31.219 -0.647 1 40.81 129 SER A O 1
ATOM 984 N N . LYS A 1 130 ? 28.078 -32.469 1.146 1 47.03 130 LYS A N 1
ATOM 985 C CA . LYS A 1 130 ? 27.109 -31.859 2.064 1 47.03 130 LYS A CA 1
ATOM 986 C C . LYS A 1 130 ? 27.188 -30.344 2.031 1 47.03 130 LYS A C 1
ATOM 988 O O . LYS A 1 130 ? 26.203 -29.656 2.303 1 47.03 130 LYS A O 1
ATOM 993 N N . GLU A 1 131 ? 28.375 -29.781 1.992 1 46.06 131 GLU A N 1
ATOM 994 C CA . GLU A 1 131 ? 28.703 -28.359 2.088 1 46.06 131 GLU A CA 1
ATOM 995 C C . GLU A 1 131 ? 28.141 -27.594 0.907 1 46.06 131 GLU A C 1
ATOM 997 O O . GLU A 1 131 ? 27.703 -26.438 1.06 1 46.06 131 GLU A O 1
ATOM 1002 N N . GLU A 1 132 ? 28.344 -27.984 -0.36 1 50.22 132 GLU A N 1
ATOM 1003 C CA . GLU A 1 132 ? 28.078 -27.312 -1.622 1 50.22 132 GLU A CA 1
ATOM 1004 C C . GLU A 1 132 ? 26.578 -27.156 -1.854 1 50.22 132 GLU A C 1
ATOM 1006 O O . GLU A 1 132 ? 26.141 -26.297 -2.627 1 50.22 132 GLU A O 1
ATOM 1011 N N . SER A 1 133 ? 25.641 -27.812 -1.048 1 64.31 133 SER A N 1
ATOM 1012 C CA . SER A 1 133 ? 24.219 -27.969 -1.369 1 64.31 133 SER A CA 1
ATOM 1013 C C . SER A 1 133 ? 23.359 -27.016 -0.552 1 64.31 133 SER A C 1
ATOM 1015 O O . SER A 1 133 ? 22.203 -26.781 -0.882 1 64.31 133 SER A O 1
ATOM 1017 N N . GLN A 1 134 ? 24.031 -26.281 0.344 1 79 134 GLN A N 1
ATOM 1018 C CA . GLN A 1 134 ? 23.219 -25.422 1.199 1 79 134 GLN A CA 1
ATOM 1019 C C . GLN A 1 134 ? 22.875 -24.125 0.492 1 79 134 GLN A C 1
ATOM 1021 O O . GLN A 1 134 ? 23.734 -23.484 -0.114 1 79 134 GLN A O 1
ATOM 1026 N N . PHE A 1 135 ? 21.719 -23.75 0.528 1 86.44 135 PHE A N 1
ATOM 1027 C CA . PHE A 1 135 ? 21.188 -22.5 -0.002 1 86.44 135 PHE A CA 1
ATOM 1028 C C . PHE A 1 135 ? 21.359 -22.438 -1.515 1 86.44 135 PHE A C 1
ATOM 1030 O O . PHE A 1 135 ? 21.75 -21.391 -2.061 1 86.44 135 PHE A O 1
ATOM 1037 N N . SER A 1 136 ? 21.281 -23.547 -2.195 1 85.19 136 SER A N 1
ATOM 1038 C CA . SER A 1 136 ? 21.531 -23.578 -3.635 1 85.19 136 SER A CA 1
ATOM 1039 C C . SER A 1 136 ? 20.656 -22.562 -4.363 1 85.19 136 SER A C 1
ATOM 1041 O O . SER A 1 136 ? 21.141 -21.828 -5.219 1 85.19 136 SER A O 1
ATOM 1043 N N . PHE A 1 137 ? 19.469 -22.531 -4.047 1 86.69 137 PHE A N 1
ATOM 1044 C CA . PHE A 1 137 ? 18.547 -21.625 -4.707 1 86.69 137 PHE A CA 1
ATOM 1045 C C . PHE A 1 137 ? 18.844 -20.172 -4.336 1 86.69 137 PHE A C 1
ATOM 1047 O O . PHE A 1 137 ? 18.906 -19.297 -5.207 1 86.69 137 PHE A O 1
ATOM 1054 N N . LEU A 1 138 ? 18.984 -19.875 -3.047 1 87.88 138 LEU A N 1
ATOM 1055 C CA . LEU A 1 138 ? 19.203 -18.516 -2.578 1 87.88 138 LEU A CA 1
ATOM 1056 C C . LEU A 1 138 ? 20.531 -17.969 -3.1 1 87.88 138 LEU A C 1
ATOM 1058 O O . LEU A 1 138 ? 20.641 -16.781 -3.391 1 87.88 138 LEU A O 1
ATOM 1062 N N . ARG A 1 139 ? 21.469 -18.859 -3.234 1 87.44 139 ARG A N 1
ATOM 1063 C CA . ARG A 1 139 ? 22.734 -18.438 -3.818 1 87.44 139 ARG A CA 1
ATOM 1064 C C . ARG A 1 139 ? 22.578 -18.062 -5.285 1 87.44 139 ARG A C 1
ATOM 1066 O O . ARG A 1 139 ? 23.141 -17.078 -5.742 1 87.44 139 ARG A O 1
ATOM 1073 N N . HIS A 1 140 ? 21.797 -18.875 -5.926 1 86.25 140 HIS A N 1
ATOM 1074 C CA . HIS A 1 140 ? 21.5 -18.578 -7.324 1 86.25 140 HIS A CA 1
ATOM 1075 C C . HIS A 1 140 ? 20.734 -17.266 -7.461 1 86.25 140 HIS A C 1
ATOM 1077 O O . HIS A 1 140 ? 21.047 -16.438 -8.312 1 86.25 140 HIS A O 1
ATOM 1083 N N . PHE A 1 141 ? 19.875 -17.125 -6.652 1 86.69 141 PHE A N 1
ATOM 1084 C CA . PHE A 1 141 ? 19 -15.961 -6.699 1 86.69 141 PHE A CA 1
ATOM 1085 C C . PHE A 1 141 ? 19.766 -14.68 -6.402 1 86.69 141 PHE A C 1
ATOM 1087 O O . PHE A 1 141 ? 19.484 -13.633 -6.992 1 86.69 141 PHE A O 1
ATOM 1094 N N . THR A 1 142 ? 20.656 -14.688 -5.488 1 87.44 142 THR A N 1
ATOM 1095 C CA . THR A 1 142 ? 21.328 -13.484 -5.02 1 87.44 142 THR A CA 1
ATOM 1096 C C . THR A 1 142 ? 22.625 -13.258 -5.781 1 87.44 142 THR A C 1
ATOM 1098 O O . THR A 1 142 ? 23.297 -12.242 -5.594 1 87.44 142 THR A O 1
ATOM 1101 N N . ASP A 1 143 ? 22.953 -14.172 -6.641 1 85.5 143 ASP A N 1
ATOM 1102 C CA . ASP A 1 143 ? 24.188 -14.078 -7.395 1 85.5 143 ASP A CA 1
ATOM 1103 C C . ASP A 1 143 ? 24.156 -12.898 -8.367 1 85.5 143 ASP A C 1
ATOM 1105 O O . ASP A 1 143 ? 23.312 -12.852 -9.258 1 85.5 143 ASP A O 1
ATOM 1109 N N . PRO A 1 144 ? 25.047 -11.992 -8.172 1 81.88 144 PRO A N 1
ATOM 1110 C CA . PRO A 1 144 ? 25.047 -10.82 -9.047 1 81.88 144 PRO A CA 1
ATOM 1111 C C . PRO A 1 144 ? 25.359 -11.172 -10.5 1 81.88 144 PRO A C 1
ATOM 1113 O O . PRO A 1 144 ? 25.047 -10.391 -11.406 1 81.88 144 PRO A O 1
ATOM 1116 N N . CYS A 1 145 ? 25.828 -12.32 -10.742 1 79.12 145 CYS A N 1
ATOM 1117 C CA . CYS A 1 145 ? 26.234 -12.711 -12.086 1 79.12 145 CYS A CA 1
ATOM 1118 C C . CYS A 1 145 ? 25.062 -13.312 -12.852 1 79.12 145 CYS A C 1
ATOM 1120 O O . CYS A 1 145 ? 25.125 -13.469 -14.07 1 79.12 145 CYS A O 1
ATOM 1122 N N . VAL A 1 146 ? 24.094 -13.664 -12.156 1 80.31 146 VAL A N 1
ATOM 1123 C CA . VAL A 1 146 ? 22.922 -14.242 -12.805 1 80.31 146 VAL A CA 1
ATOM 1124 C C . VAL A 1 146 ? 22.078 -13.133 -13.43 1 80.31 146 VAL A C 1
ATOM 1126 O O . VAL A 1 146 ? 21.594 -12.25 -12.727 1 80.31 146 VAL A O 1
ATOM 1129 N N . GLU A 1 147 ? 21.969 -13.172 -14.734 1 72.12 147 GLU A N 1
ATOM 1130 C CA . GLU A 1 147 ? 21.25 -12.102 -15.422 1 72.12 147 GLU A CA 1
ATOM 1131 C C . GLU A 1 147 ? 19.875 -12.578 -15.883 1 72.12 147 GLU A C 1
ATOM 1133 O O . GLU A 1 147 ? 18.969 -11.773 -16.109 1 72.12 147 GLU A O 1
ATOM 1138 N N . ARG A 1 148 ? 19.844 -13.922 -16.031 1 73.94 148 ARG A N 1
ATOM 1139 C CA . ARG A 1 148 ? 18.578 -14.445 -16.531 1 73.94 148 ARG A CA 1
ATOM 1140 C C . ARG A 1 148 ? 18.031 -15.523 -15.602 1 73.94 148 ARG A C 1
ATOM 1142 O O . ARG A 1 148 ? 18.781 -16.234 -14.938 1 73.94 148 ARG A O 1
ATOM 1149 N N . ASP A 1 149 ? 16.703 -15.648 -15.539 1 79.44 149 ASP A N 1
ATOM 1150 C CA . ASP A 1 149 ? 15.992 -16.688 -14.805 1 79.44 149 ASP A CA 1
ATOM 1151 C C . ASP A 1 149 ? 16.422 -16.703 -13.336 1 79.44 149 ASP A C 1
ATOM 1153 O O . ASP A 1 149 ? 16.766 -17.766 -12.805 1 79.44 149 ASP A O 1
ATOM 1157 N N . ARG A 1 150 ? 16.469 -15.586 -12.742 1 78.19 150 ARG A N 1
ATOM 1158 C CA . ARG A 1 150 ? 16.906 -15.438 -11.359 1 78.19 150 ARG A CA 1
ATOM 1159 C C . ARG A 1 150 ? 16.047 -16.281 -10.422 1 78.19 150 ARG A C 1
ATOM 1161 O O . ARG A 1 150 ? 16.547 -16.812 -9.422 1 78.19 150 ARG A O 1
ATOM 1168 N N . LEU A 1 151 ? 14.852 -16.484 -10.75 1 78.69 151 LEU A N 1
ATOM 1169 C CA . LEU A 1 151 ? 13.953 -17.25 -9.898 1 78.69 151 LEU A CA 1
ATOM 1170 C C . LEU A 1 151 ? 14 -18.734 -10.25 1 78.69 151 LEU A C 1
ATOM 1172 O O . LEU A 1 151 ? 13.281 -19.547 -9.656 1 78.69 151 LEU A O 1
ATOM 1176 N N . ALA A 1 152 ? 14.836 -19.125 -11.203 1 76.25 152 ALA A N 1
ATOM 1177 C CA . ALA A 1 152 ? 15.055 -20.5 -11.633 1 76.25 152 ALA A CA 1
ATOM 1178 C C . ALA A 1 152 ? 13.758 -21.141 -12.125 1 76.25 152 ALA A C 1
ATOM 1180 O O . ALA A 1 152 ? 13.492 -22.312 -11.852 1 76.25 152 ALA A O 1
ATOM 1181 N N . ILE A 1 153 ? 12.953 -20.312 -12.633 1 76.75 153 ILE A N 1
ATOM 1182 C CA . ILE A 1 153 ? 11.68 -20.797 -13.141 1 76.75 153 ILE A CA 1
ATOM 1183 C C . ILE A 1 153 ? 11.906 -21.656 -14.383 1 76.75 153 ILE A C 1
ATOM 1185 O O . ILE A 1 153 ? 11.367 -22.766 -14.484 1 76.75 153 ILE A O 1
ATOM 1189 N N . GLY A 1 154 ? 12.703 -21.172 -15.273 1 71.81 154 GLY A N 1
ATOM 1190 C CA . GLY A 1 154 ? 13.023 -21.938 -16.469 1 71.81 154 GLY A CA 1
ATOM 1191 C C . GLY A 1 154 ? 13.734 -23.234 -16.188 1 71.81 154 GLY A C 1
ATOM 1192 O O . GLY A 1 154 ? 13.414 -24.266 -16.781 1 71.81 154 GLY A O 1
ATOM 1193 N N . THR A 1 155 ? 14.609 -23.125 -15.219 1 73.62 155 THR A N 1
ATOM 1194 C CA . THR A 1 155 ? 15.367 -24.297 -14.828 1 73.62 155 THR A CA 1
ATOM 1195 C C . THR A 1 155 ? 14.453 -25.359 -14.203 1 73.62 155 THR A C 1
ATOM 1197 O O . THR A 1 155 ? 14.594 -26.547 -14.469 1 73.62 155 THR A O 1
ATOM 1200 N N . THR A 1 156 ? 13.523 -24.906 -13.43 1 74.31 156 THR A N 1
ATOM 1201 C CA . THR A 1 156 ? 12.562 -25.812 -12.812 1 74.31 156 THR A CA 1
ATOM 1202 C C . THR A 1 156 ? 11.656 -26.438 -13.867 1 74.31 156 THR A C 1
ATOM 1204 O O . THR A 1 156 ? 11.297 -27.625 -13.766 1 74.31 156 THR A O 1
ATOM 1207 N N . ALA A 1 157 ? 11.328 -25.688 -14.812 1 74.06 157 ALA A N 1
ATOM 1208 C CA . ALA A 1 157 ? 10.445 -26.156 -15.875 1 74.06 157 ALA A CA 1
ATOM 1209 C C . ALA A 1 157 ? 11.086 -27.297 -16.656 1 74.06 157 ALA A C 1
ATOM 1211 O O . ALA A 1 157 ? 10.398 -28.203 -17.125 1 74.06 157 ALA A O 1
ATOM 1212 N N . GLU A 1 158 ? 12.359 -27.234 -16.781 1 70.81 158 GLU A N 1
ATOM 1213 C CA . GLU A 1 158 ? 13.078 -28.25 -17.547 1 70.81 158 GLU A CA 1
ATOM 1214 C C . GLU A 1 158 ? 13.086 -29.594 -16.812 1 70.81 158 GLU A C 1
ATOM 1216 O O . GLU A 1 158 ? 13.109 -30.656 -17.453 1 70.81 158 GLU A O 1
ATOM 1221 N N . CYS A 1 159 ? 12.953 -29.469 -15.523 1 66.5 159 CYS A N 1
ATOM 1222 C CA . CYS A 1 159 ? 13.078 -30.688 -14.727 1 66.5 159 CYS A CA 1
ATOM 1223 C C . CYS A 1 159 ? 11.719 -31.156 -14.227 1 66.5 159 CYS A C 1
ATOM 1225 O O . CYS A 1 159 ? 11.609 -32.219 -13.617 1 66.5 159 CYS A O 1
ATOM 1227 N N . SER A 1 160 ? 10.734 -30.453 -14.555 1 65.88 160 SER A N 1
ATOM 1228 C CA . SER A 1 160 ? 9.43 -30.766 -13.984 1 65.88 160 SER A CA 1
ATOM 1229 C C . SER A 1 160 ? 8.664 -31.75 -14.875 1 65.88 160 SER A C 1
ATOM 1231 O O . SER A 1 160 ? 8.969 -31.891 -16.062 1 65.88 160 SER A O 1
ATOM 1233 N N . VAL A 1 161 ? 7.742 -32.5 -14.164 1 65.31 161 VAL A N 1
ATOM 1234 C CA . VAL A 1 161 ? 6.883 -33.469 -14.852 1 65.31 161 VAL A CA 1
ATOM 1235 C C . VAL A 1 161 ? 5.938 -32.719 -15.797 1 65.31 161 VAL A C 1
ATOM 1237 O O . VAL A 1 161 ? 5.434 -31.656 -15.469 1 65.31 161 VAL A O 1
ATOM 1240 N N . ARG A 1 162 ? 5.859 -33.312 -16.906 1 65.31 162 ARG A N 1
ATOM 1241 C CA . ARG A 1 162 ? 4.965 -32.719 -17.906 1 65.31 162 ARG A CA 1
ATOM 1242 C C . ARG A 1 162 ? 3.504 -32.906 -17.5 1 65.31 162 ARG A C 1
ATOM 1244 O O . ARG A 1 162 ? 3.113 -34 -17.078 1 65.31 162 ARG A O 1
ATOM 1251 N N . ARG A 1 163 ? 2.809 -31.875 -17.484 1 71.44 163 ARG A N 1
ATOM 1252 C CA . ARG A 1 163 ? 1.393 -31.891 -17.141 1 71.44 163 ARG A CA 1
ATOM 1253 C C . ARG A 1 163 ? 0.535 -32.188 -18.375 1 71.44 163 ARG A C 1
ATOM 1255 O O . ARG A 1 163 ? 0.929 -31.906 -19.5 1 71.44 163 ARG A O 1
ATOM 1262 N N . ASN A 1 164 ? -0.591 -32.875 -18.125 1 68.81 164 ASN A N 1
ATOM 1263 C CA . ASN A 1 164 ? -1.549 -33.156 -19.188 1 68.81 164 ASN A CA 1
ATOM 1264 C C . ASN A 1 164 ? -2.369 -31.922 -19.531 1 68.81 164 ASN A C 1
ATOM 1266 O O . ASN A 1 164 ? -3.221 -31.484 -18.75 1 68.81 164 ASN A O 1
ATOM 1270 N N . LEU A 1 165 ? -2.082 -31.391 -20.703 1 74 165 LEU A N 1
ATOM 1271 C CA . LEU A 1 165 ? -2.756 -30.156 -21.094 1 74 165 LEU A CA 1
ATOM 1272 C C . LEU A 1 165 ? -3.807 -30.438 -22.172 1 74 165 LEU A C 1
ATOM 1274 O O . LEU A 1 165 ? -4.133 -29.547 -22.969 1 74 165 LEU A O 1
ATOM 1278 N N . GLU A 1 166 ? -4.363 -31.609 -22.203 1 75.25 166 GLU A N 1
ATOM 1279 C CA . GLU A 1 166 ? -5.32 -31.984 -23.234 1 75.25 166 GLU A CA 1
ATOM 1280 C C . GLU A 1 166 ? -6.555 -31.078 -23.188 1 75.25 166 GLU A C 1
ATOM 1282 O O . GLU A 1 166 ? -7.031 -30.641 -24.234 1 75.25 166 GLU A O 1
ATOM 1287 N N . SER A 1 167 ? -7.031 -30.938 -22.031 1 75 167 SER A N 1
ATOM 1288 C CA . SER A 1 167 ? -8.211 -30.078 -21.906 1 75 167 SER A CA 1
ATOM 1289 C C . SER A 1 167 ? -7.922 -28.656 -22.359 1 75 167 SER A C 1
ATOM 1291 O O . SER A 1 167 ? -8.766 -28.016 -23 1 75 167 SER A O 1
ATOM 1293 N N . LEU A 1 168 ? -6.805 -28.172 -22.062 1 77.12 168 LEU A N 1
ATOM 1294 C CA . LEU A 1 168 ? -6.395 -26.828 -22.469 1 77.12 168 LEU A CA 1
ATOM 1295 C C . LEU A 1 168 ? -6.332 -26.719 -23.984 1 77.12 168 LEU A C 1
ATOM 1297 O O . LEU A 1 168 ? -6.801 -25.75 -24.562 1 77.12 168 LEU A O 1
ATOM 1301 N N . TYR A 1 169 ? -5.844 -27.719 -24.594 1 73.19 169 TYR A N 1
ATOM 1302 C CA . TYR A 1 169 ? -5.707 -27.703 -26.047 1 73.19 169 TYR A CA 1
ATOM 1303 C C . TYR A 1 169 ? -7.07 -27.766 -26.734 1 73.19 169 TYR A C 1
ATOM 1305 O O . TYR A 1 169 ? -7.289 -27.109 -27.75 1 73.19 169 TYR A O 1
ATOM 1313 N N . SER A 1 170 ? -7.914 -28.469 -26.094 1 76.81 170 SER A N 1
ATOM 1314 C CA . SER A 1 170 ? -9.273 -28.516 -26.625 1 76.81 170 SER A CA 1
ATOM 1315 C C . SER A 1 170 ? -9.938 -27.156 -26.562 1 76.81 170 SER A C 1
ATOM 1317 O O . SER A 1 170 ? -10.594 -26.734 -27.531 1 76.81 170 SER A O 1
ATOM 1319 N N . HIS A 1 171 ? -9.742 -26.516 -25.531 1 77.5 171 HIS A N 1
ATOM 1320 C CA . HIS A 1 171 ? -10.305 -25.188 -25.375 1 77.5 171 HIS A CA 1
ATOM 1321 C C . HIS A 1 171 ? -9.664 -24.203 -26.328 1 77.5 171 HIS A C 1
ATOM 1323 O O . HIS A 1 171 ? -10.336 -23.312 -26.859 1 77.5 171 HIS A O 1
ATOM 1329 N N . LEU A 1 172 ? -8.438 -24.312 -26.484 1 76.75 172 LEU A N 1
ATOM 1330 C CA . LEU A 1 172 ? -7.715 -23.422 -27.375 1 76.75 172 LEU A CA 1
ATOM 1331 C C . LEU A 1 172 ? -8.188 -23.609 -28.812 1 76.75 172 LEU A C 1
ATOM 1333 O O . LEU A 1 172 ? -8.328 -22.641 -29.562 1 76.75 172 LEU A O 1
ATOM 1337 N N . GLU A 1 173 ? -8.492 -24.859 -29.188 1 73.31 173 GLU A N 1
ATOM 1338 C CA . GLU A 1 173 ? -9.016 -25.156 -30.516 1 73.31 173 GLU A CA 1
ATOM 1339 C C . GLU A 1 173 ? -10.383 -24.516 -30.719 1 73.31 173 GLU A C 1
ATOM 1341 O O . GLU A 1 173 ? -10.664 -23.969 -31.781 1 73.31 173 GLU A O 1
ATOM 1346 N N . ASP A 1 174 ? -11.117 -24.594 -29.688 1 74.12 174 ASP A N 1
ATOM 1347 C CA . ASP A 1 174 ? -12.453 -24 -29.766 1 74.12 174 ASP A CA 1
ATOM 1348 C C . ASP A 1 174 ? -12.375 -22.484 -29.922 1 74.12 174 ASP A C 1
ATOM 1350 O O . ASP A 1 174 ? -13.203 -21.875 -30.609 1 74.12 174 ASP A O 1
ATOM 1354 N N . ALA A 1 175 ? -11.414 -21.953 -29.312 1 74.69 175 ALA A N 1
ATOM 1355 C CA . ALA A 1 175 ? -11.266 -20.5 -29.312 1 74.69 175 ALA A CA 1
ATOM 1356 C C . ALA A 1 175 ? -10.734 -20 -30.656 1 74.69 175 ALA A C 1
ATOM 1358 O O . ALA A 1 175 ? -10.875 -18.828 -30.984 1 74.69 175 ALA A O 1
ATOM 1359 N N . LEU A 1 176 ? -10.266 -20.859 -31.422 1 70.44 176 LEU A N 1
ATOM 1360 C CA . LEU A 1 176 ? -9.641 -20.484 -32.688 1 70.44 176 LEU A CA 1
ATOM 1361 C C . LEU A 1 176 ? -10.586 -20.75 -33.844 1 70.44 176 LEU A C 1
ATOM 1363 O O . LEU A 1 176 ? -10.266 -20.438 -35 1 70.44 176 LEU A O 1
ATOM 1367 N N . VAL A 1 177 ? -11.852 -21.328 -33.531 1 66.75 177 VAL A N 1
ATOM 1368 C CA . VAL A 1 177 ? -12.859 -21.594 -34.562 1 66.75 177 VAL A CA 1
ATOM 1369 C C . VAL A 1 177 ? -13.703 -20.344 -34.781 1 66.75 177 VAL A C 1
ATOM 1371 O O . VAL A 1 177 ? -14.195 -19.734 -33.812 1 66.75 177 VAL A O 1
ATOM 1374 N N . PRO A 1 178 ? -13.828 -19.828 -36.031 1 63.53 178 PRO A N 1
ATOM 1375 C CA . PRO A 1 178 ? -14.672 -18.656 -36.312 1 63.53 178 PRO A CA 1
ATOM 1376 C C . PRO A 1 178 ? -16.156 -18.922 -36.031 1 63.53 178 PRO A C 1
ATOM 1378 O O . PRO A 1 178 ? -16.625 -20.047 -36.188 1 63.53 178 PRO A O 1
ATOM 1381 N N . PRO A 1 179 ? -16.953 -18.047 -35.375 1 56.19 179 PRO A N 1
ATOM 1382 C CA . PRO A 1 179 ? -18.359 -18.281 -35.031 1 56.19 179 PRO A CA 1
ATOM 1383 C C . PRO A 1 179 ? -19.219 -18.5 -36.25 1 56.19 179 PRO A C 1
ATOM 1385 O O . PRO A 1 179 ? -20.297 -19.109 -36.156 1 56.19 179 PRO A O 1
ATOM 1388 N N . ASP A 1 180 ? -19.266 -17.781 -37.438 1 51.44 180 ASP A N 1
ATOM 1389 C CA . ASP A 1 180 ? -20.156 -17.922 -38.594 1 51.44 180 ASP A CA 1
ATOM 1390 C C . ASP A 1 180 ? -19.781 -19.141 -39.438 1 51.44 180 ASP A C 1
ATOM 1392 O O . ASP A 1 180 ? -18.672 -19.219 -39.969 1 51.44 180 ASP A O 1
ATOM 1396 N N . PRO A 1 181 ? -20.656 -20.141 -39.375 1 44.44 181 PRO A N 1
ATOM 1397 C CA . PRO A 1 181 ? -20.516 -21.375 -40.156 1 44.44 181 PRO A CA 1
ATOM 1398 C C . PRO A 1 181 ? -20.375 -21.125 -41.656 1 44.44 181 PRO A C 1
ATOM 1400 O O . PRO A 1 181 ? -19.891 -22 -42.375 1 44.44 181 PRO A O 1
ATOM 1403 N N . MET A 1 182 ? -21.328 -20.328 -42.25 1 44.81 182 MET A N 1
ATOM 1404 C CA . MET A 1 182 ? -21.219 -20.188 -43.719 1 44.81 182 MET A CA 1
ATOM 1405 C C . MET A 1 182 ? -19.797 -19.891 -44.125 1 44.81 182 MET A C 1
ATOM 1407 O O . MET A 1 182 ? -19.438 -20.047 -45.312 1 44.81 182 MET A O 1
ATOM 1411 N N . ALA A 1 183 ? -19.188 -19.297 -43.406 1 39.12 183 ALA A N 1
ATOM 1412 C CA . ALA A 1 183 ? -17.766 -19.078 -43.625 1 39.12 183 ALA A CA 1
ATOM 1413 C C . ALA A 1 183 ? -16.969 -20.359 -43.344 1 39.12 183 ALA A C 1
ATOM 1415 O O . ALA A 1 183 ? -15.781 -20.438 -43.688 1 39.12 183 ALA A O 1
ATOM 1416 N N . ALA A 1 184 ? -17.594 -21.281 -42.625 1 37.47 184 ALA A N 1
ATOM 1417 C CA . ALA A 1 184 ? -17.047 -22.625 -42.375 1 37.47 184 ALA A CA 1
ATOM 1418 C C . ALA A 1 184 ? -17.156 -23.469 -43.656 1 37.47 184 ALA A C 1
ATOM 1420 O O . ALA A 1 184 ? -16.688 -24.609 -43.656 1 37.47 184 ALA A O 1
ATOM 1421 N N . ASN A 1 185 ? -18.188 -23.344 -44.562 1 33.16 185 ASN A N 1
ATOM 1422 C CA . ASN A 1 185 ? -18.344 -24.219 -45.719 1 33.16 185 ASN A CA 1
ATOM 1423 C C . ASN A 1 185 ? -17.094 -24.219 -46.594 1 33.16 185 ASN A C 1
ATOM 1425 O O . ASN A 1 185 ? -17.172 -24.531 -47.781 1 33.16 185 ASN A O 1
ATOM 1429 N N . PHE A 1 186 ? -16.312 -23.344 -46.562 1 31.41 186 PHE A N 1
ATOM 1430 C CA . PHE A 1 186 ? -15.156 -23.672 -47.406 1 31.41 186 PHE A CA 1
ATOM 1431 C C . PHE A 1 186 ? -14.648 -25.078 -47.094 1 31.41 186 PHE A C 1
ATOM 1433 O O . PHE A 1 186 ? -14.789 -25.547 -45.969 1 31.41 186 PHE A O 1
ATOM 1440 N N . GLY A 1 187 ? -14.203 -25.922 -48.25 1 28.62 187 GLY A N 1
ATOM 1441 C CA . GLY A 1 187 ? -13.766 -27.297 -48.438 1 28.62 187 GLY A CA 1
ATOM 1442 C C . GLY A 1 187 ? -13.141 -27.906 -47.219 1 28.62 187 GLY A C 1
ATOM 1443 O O . GLY A 1 187 ? -12.883 -27.203 -46.219 1 28.62 187 GLY A O 1
ATOM 1444 N N . ASP A 1 188 ? -12.867 -29.375 -47.406 1 28.34 188 ASP A N 1
ATOM 1445 C CA . ASP A 1 188 ? -11.961 -30.328 -46.75 1 28.34 188 ASP A CA 1
ATOM 1446 C C . ASP A 1 188 ? -10.68 -29.656 -46.281 1 28.34 188 ASP A C 1
ATOM 1448 O O . ASP A 1 188 ? -9.797 -29.359 -47.094 1 28.34 188 ASP A O 1
ATOM 1452 N N . ILE A 1 189 ? -10.805 -28.781 -45.75 1 32.34 189 ILE A N 1
ATOM 1453 C CA . ILE A 1 189 ? -9.477 -28.312 -45.375 1 32.34 189 ILE A CA 1
ATOM 1454 C C . ILE A 1 189 ? -8.602 -29.5 -44.969 1 32.34 189 ILE A C 1
ATOM 1456 O O . ILE A 1 189 ? -8.844 -30.125 -43.906 1 32.34 189 ILE A O 1
ATOM 1460 N N . PRO A 1 190 ? -8.141 -30.359 -45.938 1 31.36 190 PRO A N 1
ATOM 1461 C CA . PRO A 1 190 ? -7.355 -31.547 -45.625 1 31.36 190 PRO A CA 1
ATOM 1462 C C . PRO A 1 190 ? -6.543 -31.375 -44.344 1 31.36 190 PRO A C 1
ATOM 1464 O O . PRO A 1 190 ? -6.148 -32.375 -43.719 1 31.36 190 PRO A O 1
ATOM 1467 N N . GLY A 1 191 ? -5.98 -30.234 -44.25 1 30.73 191 GLY A N 1
ATOM 1468 C CA . GLY A 1 191 ? -4.996 -30.094 -43.188 1 30.73 191 GLY A CA 1
ATOM 1469 C C . GLY A 1 191 ? -5.613 -29.984 -41.812 1 30.73 191 GLY A C 1
ATOM 1470 O O . GLY A 1 191 ? -4.91 -29.734 -40.812 1 30.73 191 GLY A O 1
ATOM 1471 N N . ALA A 1 192 ? -6.879 -29.938 -41.719 1 31.81 192 ALA A N 1
ATOM 1472 C CA . ALA A 1 192 ? -7.582 -29.953 -40.438 1 31.81 192 ALA A CA 1
ATOM 1473 C C . ALA A 1 192 ? -7.367 -31.281 -39.688 1 31.81 192 ALA A C 1
ATOM 1475 O O . ALA A 1 192 ? -7.375 -31.328 -38.469 1 31.81 192 ALA A O 1
ATOM 1476 N N . GLU A 1 193 ? -7.555 -32.438 -40.375 1 31.12 193 GLU A N 1
ATOM 1477 C CA . GLU A 1 193 ? -7.23 -33.781 -39.875 1 31.12 193 GLU A CA 1
ATOM 1478 C C . GLU A 1 193 ? -5.801 -33.844 -39.344 1 31.12 193 GLU A C 1
ATOM 1480 O O . GLU A 1 193 ? -5.469 -34.719 -38.531 1 31.12 193 GLU A O 1
ATOM 1485 N N . MET A 1 194 ? -4.969 -33.219 -40.094 1 31.27 194 MET A N 1
ATOM 1486 C CA . MET A 1 194 ? -3.588 -33.219 -39.625 1 31.27 194 MET A CA 1
ATOM 1487 C C . MET A 1 194 ? -3.477 -32.469 -38.312 1 31.27 194 MET A C 1
ATOM 1489 O O . MET A 1 194 ? -2.43 -32.5 -37.656 1 31.27 194 MET A O 1
ATOM 1493 N N . PHE A 1 195 ? -4.441 -31.703 -38.062 1 31.92 195 PHE A N 1
ATOM 1494 C CA . PHE A 1 195 ? -4.492 -30.891 -36.844 1 31.92 195 PHE A CA 1
ATOM 1495 C C . PHE A 1 195 ? -4.57 -31.781 -35.594 1 31.92 195 PHE A C 1
ATOM 1497 O O . PHE A 1 195 ? -4.016 -31.438 -34.562 1 31.92 195 PHE A O 1
ATOM 1504 N N . PHE A 1 196 ? -5.711 -32.594 -35.531 1 30.91 196 PHE A N 1
ATOM 1505 C CA . PHE A 1 196 ? -6.07 -33.5 -34.469 1 30.91 196 PHE A CA 1
ATOM 1506 C C . PHE A 1 196 ? -5.547 -34.906 -34.75 1 30.91 196 PHE A C 1
ATOM 1508 O O . PHE A 1 196 ? -6.305 -35.875 -34.719 1 30.91 196 PHE A O 1
ATOM 1515 N N . ARG A 1 197 ? -4.781 -35.125 -35.781 1 33.12 197 ARG A N 1
ATOM 1516 C CA . ARG A 1 197 ? -4.277 -36.469 -35.688 1 33.12 197 ARG A CA 1
ATOM 1517 C C . ARG A 1 197 ? -3.854 -36.812 -34.25 1 33.12 197 ARG A C 1
ATOM 1519 O O . ARG A 1 197 ? -3.271 -35.969 -33.562 1 33.12 197 ARG A O 1
ATOM 1526 N N . PRO A 1 198 ? -4.461 -37.781 -33.688 1 29.98 198 PRO A N 1
ATOM 1527 C CA . PRO A 1 198 ? -4.023 -38.25 -32.375 1 29.98 198 PRO A CA 1
ATOM 1528 C C . PRO A 1 198 ? -2.535 -38.031 -32.125 1 29.98 198 PRO A C 1
ATOM 1530 O O . PRO A 1 198 ? -1.723 -38.188 -33.031 1 29.98 198 PRO A O 1
ATOM 1533 N N . PRO A 1 199 ? -2.203 -37.156 -31.078 1 29.12 199 PRO A N 1
ATOM 1534 C CA . PRO A 1 199 ? -0.75 -37.188 -30.891 1 29.12 199 PRO A CA 1
ATOM 1535 C C . PRO A 1 199 ? -0.134 -38.562 -31.156 1 29.12 199 PRO A C 1
ATOM 1537 O O . PRO A 1 199 ? -0.692 -39.562 -30.75 1 29.12 199 PRO A O 1
ATOM 1540 N N . LEU A 1 200 ? 0.367 -38.875 -32.188 1 28.8 200 LEU A N 1
ATOM 1541 C CA . LEU A 1 200 ? 1.339 -39.875 -31.766 1 28.8 200 LEU A CA 1
ATOM 1542 C C . LEU A 1 200 ? 1.847 -39.594 -30.359 1 28.8 200 LEU A C 1
ATOM 1544 O O . LEU A 1 200 ? 1.786 -38.469 -29.891 1 28.8 200 LEU A O 1
ATOM 1548 N N . ILE A 1 201 ? 2.406 -40.406 -29.5 1 28.41 201 ILE A N 1
ATOM 1549 C CA . ILE A 1 201 ? 2.904 -40.281 -28.141 1 28.41 201 ILE A CA 1
ATOM 1550 C C . ILE A 1 201 ? 3.465 -38.875 -27.922 1 28.41 201 ILE A C 1
ATOM 1552 O O . ILE A 1 201 ? 3.482 -38.375 -26.797 1 28.41 201 ILE A O 1
ATOM 1556 N N . THR A 1 202 ? 4.512 -38.406 -28.609 1 29.14 202 THR A N 1
ATOM 1557 C CA . THR A 1 202 ? 5.391 -37.312 -28.172 1 29.14 202 THR A CA 1
ATOM 1558 C C . THR A 1 202 ? 4.664 -35.969 -28.25 1 29.14 202 THR A C 1
ATOM 1560 O O . THR A 1 202 ? 3.664 -35.844 -28.953 1 29.14 202 THR A O 1
ATOM 1563 N N . ASP A 1 203 ? 5.078 -34.781 -27.516 1 30 203 ASP A N 1
ATOM 1564 C CA . ASP A 1 203 ? 4.934 -33.375 -27.156 1 30 203 ASP A CA 1
ATOM 1565 C C . ASP A 1 203 ? 4.668 -32.531 -28.391 1 30 203 ASP A C 1
ATOM 1567 O O . ASP A 1 203 ? 5.535 -31.766 -28.828 1 30 203 ASP A O 1
ATOM 1571 N N . GLU A 1 204 ? 4.008 -32.812 -29.5 1 32.38 204 GLU A N 1
ATOM 1572 C CA . GLU A 1 204 ? 3.975 -32.188 -30.812 1 32.38 204 GLU A CA 1
ATOM 1573 C C . GLU A 1 204 ? 3.283 -30.812 -30.766 1 32.38 204 GLU A C 1
ATOM 1575 O O . GLU A 1 204 ? 2.293 -30.641 -30.062 1 32.38 204 GLU A O 1
ATOM 1580 N N . TYR A 1 205 ? 3.988 -29.641 -31.375 1 31.27 205 TYR A N 1
ATOM 1581 C CA . TYR A 1 205 ? 3.883 -28.203 -31.609 1 31.27 205 TYR A CA 1
ATOM 1582 C C . TYR A 1 205 ? 2.561 -27.859 -32.281 1 31.27 205 TYR A C 1
ATOM 1584 O O . TYR A 1 205 ? 2.039 -28.641 -33.094 1 31.27 205 TYR A O 1
ATOM 1592 N N . PHE A 1 206 ? 1.806 -27.031 -31.734 1 37.59 206 PHE A N 1
ATOM 1593 C CA . PHE A 1 206 ? 0.599 -26.391 -32.25 1 37.59 206 PHE A CA 1
ATOM 1594 C C . PHE A 1 206 ? 0.824 -25.844 -33.656 1 37.59 206 PHE A C 1
ATOM 1596 O O . PHE A 1 206 ? 1.804 -25.141 -33.906 1 37.59 206 PHE A O 1
ATOM 1603 N N . PRO A 1 207 ? 0.299 -26.375 -34.688 1 34.16 207 PRO A N 1
ATOM 1604 C CA . PRO A 1 207 ? 0.465 -25.891 -36.062 1 34.16 207 PRO A CA 1
ATOM 1605 C C . PRO A 1 207 ? 0.16 -24.391 -36.188 1 34.16 207 PRO A C 1
ATOM 1607 O O . PRO A 1 207 ? -0.768 -23.891 -35.562 1 34.16 207 PRO A O 1
ATOM 1610 N N . THR A 1 208 ? 1.112 -23.453 -36.5 1 37.12 208 THR A N 1
ATOM 1611 C CA . THR A 1 208 ? 1.2 -22.016 -36.75 1 37.12 208 THR A CA 1
ATOM 1612 C C . THR A 1 208 ? 0.049 -21.562 -37.656 1 37.12 208 THR A C 1
ATOM 1614 O O . THR A 1 208 ? -0.231 -20.359 -37.719 1 37.12 208 THR A O 1
ATOM 1617 N N . ASP A 1 209 ? -0.501 -22.312 -38.562 1 35.69 209 ASP A N 1
ATOM 1618 C CA . ASP A 1 209 ? -1.274 -21.844 -39.719 1 35.69 209 ASP A CA 1
ATOM 1619 C C . ASP A 1 209 ? -2.684 -21.438 -39.281 1 35.69 209 ASP A C 1
ATOM 1621 O O . ASP A 1 209 ? -3.582 -21.344 -40.125 1 35.69 209 ASP A O 1
ATOM 1625 N N . LEU A 1 210 ? -2.945 -21.344 -38.156 1 39.88 210 LEU A N 1
ATOM 1626 C CA . LEU A 1 210 ? -4.328 -21.062 -37.781 1 39.88 210 LEU A CA 1
ATOM 1627 C C . LEU A 1 210 ? -4.703 -19.625 -38.156 1 39.88 210 LEU A C 1
ATOM 1629 O O . LEU A 1 210 ? -5.812 -19.188 -37.875 1 39.88 210 LEU A O 1
ATOM 1633 N N . LEU A 1 211 ? -3.783 -18.734 -38.562 1 40.12 211 LEU A N 1
ATOM 1634 C CA . LEU A 1 211 ? -4.004 -17.312 -38.812 1 40.12 211 LEU A CA 1
ATOM 1635 C C . LEU A 1 211 ? -4.969 -17.094 -39.969 1 40.12 211 LEU A C 1
ATOM 1637 O O . LEU A 1 211 ? -5.422 -15.977 -40.219 1 40.12 211 LEU A O 1
ATOM 1641 N N . SER A 1 212 ? -4.984 -18 -40.875 1 39.88 212 SER A N 1
ATOM 1642 C CA . SER A 1 212 ? -5.551 -17.594 -42.156 1 39.88 212 SER A CA 1
ATOM 1643 C C . SER A 1 212 ? -7.074 -17.531 -42.094 1 39.88 212 SER A C 1
ATOM 1645 O O . SER A 1 212 ? -7.73 -17.219 -43.094 1 39.88 212 SER A O 1
ATOM 1647 N N . TYR A 1 213 ? -7.645 -18.078 -41.125 1 42.81 213 TYR A N 1
ATOM 1648 C CA . TYR A 1 213 ? -9.078 -18.297 -41.25 1 42.81 213 TYR A CA 1
ATOM 1649 C C . TYR A 1 213 ? -9.867 -17.234 -40.5 1 42.81 213 TYR A C 1
ATOM 1651 O O . TYR A 1 213 ? -10.352 -17.469 -39.406 1 42.81 213 TYR A O 1
ATOM 1659 N N . GLY A 1 214 ? -10.016 -16.109 -40.969 1 54.28 214 GLY A N 1
ATOM 1660 C CA . GLY A 1 214 ? -10.914 -15.062 -40.5 1 54.28 214 GLY A CA 1
ATOM 1661 C C . GLY A 1 214 ? -10.727 -14.711 -39.031 1 54.28 214 GLY A C 1
ATOM 1662 O O . GLY A 1 214 ? -9.891 -15.297 -38.344 1 54.28 214 GLY A O 1
ATOM 1663 N N . PRO A 1 215 ? -11.492 -13.742 -38.531 1 67.06 215 PRO A N 1
ATOM 1664 C CA . PRO A 1 215 ? -11.359 -13.25 -37.156 1 67.06 215 PRO A CA 1
ATOM 1665 C C . PRO A 1 215 ? -11.953 -14.211 -36.125 1 67.06 215 PRO A C 1
ATOM 1667 O O . PRO A 1 215 ? -13.047 -14.75 -36.344 1 67.06 215 PRO A O 1
ATOM 1670 N N . THR A 1 216 ? -11.195 -14.789 -35.281 1 77.31 216 THR A N 1
ATOM 1671 C CA . THR A 1 216 ? -11.609 -15.641 -34.188 1 77.31 216 THR A CA 1
ATOM 1672 C C . THR A 1 216 ? -11.758 -14.828 -32.906 1 77.31 216 THR A C 1
ATOM 1674 O O . THR A 1 216 ? -11.367 -13.656 -32.844 1 77.31 216 THR A O 1
ATOM 1677 N N . LYS A 1 217 ? -12.43 -15.422 -31.969 1 81.94 217 LYS A N 1
ATOM 1678 C CA . LYS A 1 217 ? -12.594 -14.758 -30.672 1 81.94 217 LYS A CA 1
ATOM 1679 C C . LYS A 1 217 ? -11.234 -14.398 -30.078 1 81.94 217 LYS A C 1
ATOM 1681 O O . LYS A 1 217 ? -11.055 -13.297 -29.547 1 81.94 217 LYS A O 1
ATOM 1686 N N . LEU A 1 218 ? -10.312 -15.297 -30.25 1 85.56 218 LEU A N 1
ATOM 1687 C CA . LEU A 1 218 ? -8.992 -15.086 -29.672 1 85.56 218 LEU A CA 1
ATOM 1688 C C . LEU A 1 218 ? -8.234 -14.008 -30.438 1 85.56 218 LEU A C 1
ATOM 1690 O O . LEU A 1 218 ? -7.504 -13.219 -29.844 1 85.56 218 LEU A O 1
ATOM 1694 N N . SER A 1 219 ? -8.398 -14.016 -31.75 1 83 219 SER A N 1
ATOM 1695 C CA . SER A 1 219 ? -7.715 -13 -32.562 1 83 219 SER A CA 1
ATOM 1696 C C . SER A 1 219 ? -8.242 -11.602 -32.219 1 83 219 SER A C 1
ATOM 1698 O O . SER A 1 219 ? -7.477 -10.633 -32.188 1 83 219 SER A O 1
ATOM 1700 N N . GLU A 1 220 ? -9.469 -11.547 -31.984 1 85.06 220 GLU A N 1
ATOM 1701 C CA . GLU A 1 220 ? -10.07 -10.266 -31.625 1 85.06 220 GLU A CA 1
ATOM 1702 C C . GLU A 1 220 ? -9.586 -9.805 -30.25 1 85.06 220 GLU A C 1
ATOM 1704 O O . GLU A 1 220 ? -9.297 -8.617 -30.062 1 85.06 220 GLU A O 1
ATOM 1709 N N . GLN A 1 221 ? -9.562 -10.734 -29.422 1 90.81 221 GLN A N 1
ATOM 1710 C CA . GLN A 1 221 ? -9.102 -10.398 -28.078 1 90.81 221 GLN A CA 1
ATOM 1711 C C . GLN A 1 221 ? -7.641 -9.953 -28.094 1 90.81 221 GLN A C 1
ATOM 1713 O O . GLN A 1 221 ? -7.262 -9.031 -27.359 1 90.81 221 GLN A O 1
ATOM 1718 N N . LEU A 1 222 ? -6.855 -10.578 -28.859 1 89.25 222 LEU A N 1
ATOM 1719 C CA . LEU A 1 222 ? -5.445 -10.211 -28.969 1 89.25 222 LEU A CA 1
ATOM 1720 C C . LEU A 1 222 ? -5.289 -8.805 -29.547 1 89.25 222 LEU A C 1
ATOM 1722 O O . LEU A 1 222 ? -4.41 -8.055 -29.109 1 89.25 222 LEU A O 1
ATOM 1726 N N . HIS A 1 223 ? -6.125 -8.578 -30.469 1 87.31 223 HIS A N 1
ATOM 1727 C CA . HIS A 1 223 ? -6.105 -7.234 -31.047 1 87.31 223 HIS A CA 1
ATOM 1728 C C . HIS A 1 223 ? -6.488 -6.191 -30 1 87.31 223 HIS A C 1
ATOM 1730 O O . HIS A 1 223 ? -5.863 -5.133 -29.922 1 87.31 223 HIS A O 1
ATOM 1736 N N . GLU A 1 224 ? -7.453 -6.531 -29.281 1 90.56 224 GLU A N 1
ATOM 1737 C CA . GLU A 1 224 ? -7.887 -5.637 -28.219 1 90.56 224 GLU A CA 1
ATOM 1738 C C . GLU A 1 224 ? -6.77 -5.41 -27.203 1 90.56 224 GLU A C 1
ATOM 1740 O O . GLU A 1 224 ? -6.551 -4.285 -26.75 1 90.56 224 GLU A O 1
ATOM 1745 N N . LEU A 1 225 ? -6.125 -6.426 -26.875 1 93.12 225 LEU A N 1
ATOM 1746 C CA . LEU A 1 225 ? -5.02 -6.348 -25.922 1 93.12 225 LEU A CA 1
ATOM 1747 C C . LEU A 1 225 ? -3.906 -5.453 -26.453 1 93.12 225 LEU A C 1
ATOM 1749 O O . LEU A 1 225 ? -3.352 -4.637 -25.719 1 93.12 225 LEU A O 1
ATOM 1753 N N . MET A 1 226 ? -3.609 -5.625 -27.656 1 91.44 226 MET A N 1
ATOM 1754 C CA . MET A 1 226 ? -2.572 -4.816 -28.297 1 91.44 226 MET A CA 1
ATOM 1755 C C . MET A 1 226 ? -2.938 -3.336 -28.266 1 91.44 226 MET A C 1
ATOM 1757 O O . MET A 1 226 ? -2.104 -2.492 -27.922 1 91.44 226 MET A O 1
ATOM 1761 N N . MET A 1 227 ? -4.172 -3.084 -28.531 1 90.38 227 MET A N 1
ATOM 1762 C CA . MET A 1 227 ? -4.637 -1.699 -28.547 1 90.38 227 MET A CA 1
ATOM 1763 C C . MET A 1 227 ? -4.625 -1.101 -27.141 1 90.38 227 MET A C 1
ATOM 1765 O O . MET A 1 227 ? -4.262 0.062 -26.969 1 90.38 227 MET A O 1
ATOM 1769 N N . GLU A 1 228 ? -5.012 -1.901 -26.234 1 92.25 228 GLU A N 1
ATOM 1770 C CA . GLU A 1 228 ? -4.996 -1.438 -24.844 1 92.25 228 GLU A CA 1
ATOM 1771 C C . GLU A 1 228 ? -3.578 -1.101 -24.391 1 92.25 228 GLU A C 1
ATOM 1773 O O . GLU A 1 228 ? -3.365 -0.112 -23.688 1 92.25 228 GLU A O 1
ATOM 1778 N N . LEU A 1 229 ? -2.643 -1.86 -24.75 1 93.44 229 LEU A N 1
ATOM 1779 C CA . LEU A 1 229 ? -1.254 -1.623 -24.375 1 93.44 229 LEU A CA 1
ATOM 1780 C C . LEU A 1 229 ? -0.718 -0.358 -25.031 1 93.44 229 LEU A C 1
ATOM 1782 O O . LEU A 1 229 ? 0.002 0.42 -24.406 1 93.44 229 LEU A O 1
ATOM 1786 N N . ILE A 1 230 ? -1.089 -0.197 -26.281 1 89.88 230 ILE A N 1
ATOM 1787 C CA . ILE A 1 230 ? -0.637 0.98 -27.016 1 89.88 230 ILE A CA 1
ATOM 1788 C C . ILE A 1 230 ? -1.214 2.24 -26.375 1 89.88 230 ILE A C 1
ATOM 1790 O O . ILE A 1 230 ? -0.498 3.223 -26.172 1 89.88 230 ILE A O 1
ATOM 1794 N N . GLU A 1 231 ? -2.436 2.184 -26.031 1 87.81 231 GLU A N 1
ATOM 1795 C CA . GLU A 1 231 ? -3.086 3.324 -25.391 1 87.81 231 GLU A CA 1
ATOM 1796 C C . GLU A 1 231 ? -2.475 3.615 -24.016 1 87.81 231 GLU A C 1
ATOM 1798 O O . GLU A 1 231 ? -2.275 4.777 -23.656 1 87.81 231 GLU A O 1
ATOM 1803 N N . THR A 1 232 ? -2.232 2.609 -23.281 1 91.19 232 THR A N 1
ATOM 1804 C CA . THR A 1 232 ? -1.609 2.781 -21.969 1 91.19 232 THR A CA 1
ATOM 1805 C C . THR A 1 232 ? -0.207 3.367 -22.109 1 91.19 232 THR A C 1
ATOM 1807 O O . THR A 1 232 ? 0.182 4.25 -21.344 1 91.19 232 THR A O 1
ATOM 1810 N N . SER A 1 233 ? 0.519 2.887 -23.062 1 90.62 233 SER A N 1
ATOM 1811 C CA . SER A 1 233 ? 1.869 3.385 -23.297 1 90.62 233 SER A CA 1
ATOM 1812 C C . SER A 1 233 ? 1.859 4.875 -23.609 1 90.62 233 SER A C 1
ATOM 1814 O O . SER A 1 233 ? 2.693 5.629 -23.109 1 90.62 233 SER A O 1
ATOM 1816 N N . LYS A 1 234 ? 0.913 5.301 -24.375 1 83.81 234 LYS A N 1
ATOM 1817 C CA . LYS A 1 234 ? 0.787 6.707 -24.75 1 83.81 234 LYS A CA 1
ATOM 1818 C C . LYS A 1 234 ? 0.426 7.566 -23.531 1 83.81 234 LYS A C 1
ATOM 1820 O O . LYS A 1 234 ? 0.894 8.703 -23.406 1 83.81 234 LYS A O 1
ATOM 1825 N N . SER A 1 235 ? -0.288 7.004 -22.688 1 84.38 235 SER A N 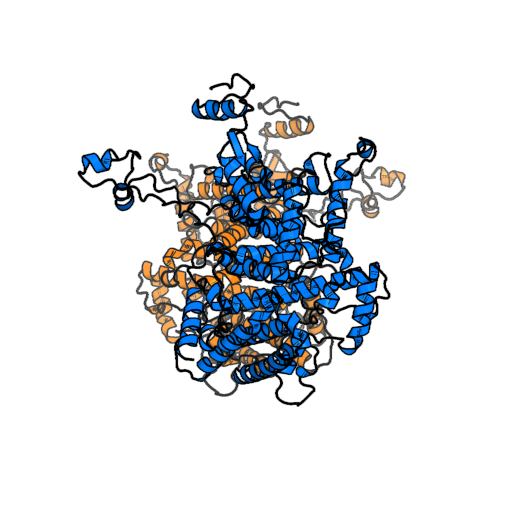1
ATOM 1826 C CA . SER A 1 235 ? -0.77 7.75 -21.531 1 84.38 235 SER A CA 1
ATOM 1827 C C . SER A 1 235 ? 0.306 7.855 -20.453 1 84.38 235 SER A C 1
ATOM 1829 O O . SER A 1 235 ? 0.235 8.719 -19.578 1 84.38 235 SER A O 1
ATOM 1831 N N . MET A 1 236 ? 1.268 7.027 -20.344 1 83 236 MET A N 1
ATOM 1832 C CA . MET A 1 236 ? 2.324 7.031 -19.328 1 83 236 MET A CA 1
ATOM 1833 C C . MET A 1 236 ? 3.291 8.188 -19.562 1 83 236 MET A C 1
ATOM 1835 O O . MET A 1 236 ? 3.902 8.688 -18.625 1 83 236 MET A O 1
ATOM 1839 N N . ARG A 1 237 ? 3.736 8.547 -20.688 1 71.56 237 ARG A N 1
ATOM 1840 C CA . ARG A 1 237 ? 4.688 9.617 -20.984 1 71.56 237 ARG A CA 1
ATOM 1841 C C . ARG A 1 237 ? 4.086 10.625 -21.953 1 71.56 237 ARG A C 1
ATOM 1843 O O . ARG A 1 237 ? 4.449 10.664 -23.141 1 71.56 237 ARG A O 1
ATOM 1850 N N . PRO A 1 238 ? 3.084 11.406 -21.328 1 55.72 238 PRO A N 1
ATOM 1851 C CA . PRO A 1 238 ? 2.438 12.297 -22.297 1 55.72 238 PRO A CA 1
ATOM 1852 C C . PRO A 1 238 ? 3.4 13.312 -22.891 1 55.72 238 PRO A C 1
ATOM 1854 O O . PRO A 1 238 ? 3.215 13.75 -24.031 1 55.72 238 PRO A O 1
ATOM 1857 N N . ASP A 1 239 ? 4.387 13.711 -22 1 53.5 239 ASP A N 1
ATOM 1858 C CA . ASP A 1 239 ? 5.25 14.797 -22.453 1 53.5 239 ASP A CA 1
ATOM 1859 C C . ASP A 1 239 ? 6.402 14.266 -23.297 1 53.5 239 ASP A C 1
ATOM 1861 O O . ASP A 1 239 ? 7.184 15.039 -23.859 1 53.5 239 ASP A O 1
ATOM 1865 N N . ASP A 1 240 ? 6.738 12.984 -23.141 1 52.25 240 ASP A N 1
ATOM 1866 C CA . ASP A 1 240 ? 7.961 12.578 -23.812 1 52.25 240 ASP A CA 1
ATOM 1867 C C . ASP A 1 240 ? 7.734 12.469 -25.328 1 52.25 240 ASP A C 1
ATOM 1869 O O . ASP A 1 240 ? 7.684 11.367 -25.875 1 52.25 240 ASP A O 1
ATOM 1873 N N . THR A 1 241 ? 7.078 13.344 -25.766 1 46.88 241 THR A N 1
ATOM 1874 C CA . THR A 1 241 ? 7 13.453 -27.219 1 46.88 241 THR A CA 1
ATOM 1875 C C . THR A 1 241 ? 8.383 13.344 -27.844 1 46.88 241 THR A C 1
ATOM 1877 O O . THR A 1 241 ? 8.516 13.172 -29.047 1 46.88 241 THR A O 1
ATOM 1880 N N . GLU A 1 242 ? 9.328 13.539 -27.062 1 48.09 242 GLU A N 1
ATOM 1881 C CA . GLU A 1 242 ? 10.609 13.68 -27.75 1 48.09 242 GLU A CA 1
ATOM 1882 C C . GLU A 1 242 ? 11.219 12.312 -28.062 1 48.09 242 GLU A C 1
ATOM 1884 O O . GLU A 1 242 ? 12.102 12.203 -28.922 1 48.09 242 GLU A O 1
ATOM 1889 N N . ASP A 1 243 ? 10.914 11.266 -27.281 1 51.53 243 ASP A N 1
ATOM 1890 C CA . ASP A 1 243 ? 11.516 10 -27.703 1 51.53 243 ASP A CA 1
ATOM 1891 C C . ASP A 1 243 ? 10.438 8.984 -28.094 1 51.53 243 ASP A C 1
ATOM 1893 O O . ASP A 1 243 ? 10.047 8.148 -27.281 1 51.53 243 ASP A O 1
ATOM 1897 N N . PRO A 1 244 ? 9.867 9.266 -29.234 1 52.88 244 PRO A N 1
ATOM 1898 C CA . PRO A 1 244 ? 8.828 8.398 -29.781 1 52.88 244 PRO A CA 1
ATOM 1899 C C . PRO A 1 244 ? 9.188 6.914 -29.703 1 52.88 244 PRO A C 1
ATOM 1901 O O . PRO A 1 244 ? 8.305 6.059 -29.766 1 52.88 244 PRO A O 1
ATOM 1904 N N . GLN A 1 245 ? 10.477 6.645 -29.562 1 53.91 245 GLN A N 1
ATOM 1905 C CA . GLN A 1 245 ? 10.891 5.246 -29.594 1 53.91 245 GLN A CA 1
ATOM 1906 C C . GLN A 1 245 ? 10.414 4.508 -28.344 1 53.91 245 GLN A C 1
ATOM 1908 O O . GLN A 1 245 ? 10.359 3.275 -28.328 1 53.91 245 GLN A O 1
ATOM 1913 N N . LEU A 1 246 ? 9.93 5.332 -27.422 1 63.12 246 LEU A N 1
ATOM 1914 C CA . LEU A 1 246 ? 9.609 4.652 -26.172 1 63.12 246 LEU A CA 1
ATOM 1915 C C . LEU A 1 246 ? 8.125 4.297 -26.109 1 63.12 246 LEU A C 1
ATOM 1917 O O . LEU A 1 246 ? 7.703 3.51 -25.25 1 63.12 246 LEU A O 1
ATOM 1921 N N . GLN A 1 247 ? 7.344 4.773 -27.219 1 78.19 247 GLN A N 1
ATOM 1922 C CA . GLN A 1 247 ? 5.934 4.398 -27.234 1 78.19 247 GLN A CA 1
ATOM 1923 C C . GLN A 1 247 ? 5.707 3.131 -28.047 1 78.19 247 GLN A C 1
ATOM 1925 O O . GLN A 1 247 ? 6.324 2.949 -29.109 1 78.19 247 GLN A O 1
ATOM 1930 N N . LEU A 1 248 ? 4.91 2.279 -27.484 1 86 248 LEU A N 1
ATOM 1931 C CA . LEU A 1 248 ? 4.578 1.04 -28.188 1 86 248 LEU A CA 1
ATOM 1932 C C . LEU A 1 248 ? 3.672 1.315 -29.375 1 86 248 LEU A C 1
ATOM 1934 O O . LEU A 1 248 ? 2.781 2.164 -29.297 1 86 248 LEU A O 1
ATOM 1938 N N . ASP A 1 249 ? 4.016 0.743 -30.5 1 85.06 249 ASP A N 1
ATOM 1939 C CA . ASP A 1 249 ? 3.191 0.894 -31.688 1 85.06 249 ASP A CA 1
ATOM 1940 C C . ASP A 1 249 ? 2.77 -0.466 -32.25 1 85.06 249 ASP A C 1
ATOM 1942 O O . ASP A 1 249 ? 3.295 -1.5 -31.828 1 85.06 249 ASP A O 1
ATOM 1946 N N . ILE A 1 250 ? 1.807 -0.408 -33.094 1 85 250 ILE A N 1
ATOM 1947 C CA . ILE A 1 250 ? 1.204 -1.618 -33.656 1 85 250 ILE A CA 1
ATOM 1948 C C . ILE A 1 250 ? 2.252 -2.404 -34.438 1 85 250 ILE A C 1
ATOM 1950 O O . ILE A 1 250 ? 2.248 -3.637 -34.438 1 85 250 ILE A O 1
ATOM 1954 N N . ALA A 1 251 ? 3.133 -1.732 -35.031 1 82.44 251 ALA A N 1
ATOM 1955 C CA . ALA A 1 251 ? 4.148 -2.375 -35.844 1 82.44 251 ALA A CA 1
ATOM 1956 C C . ALA A 1 251 ? 5.121 -3.188 -35 1 82.44 251 ALA A C 1
ATOM 1958 O O . ALA A 1 251 ? 5.582 -4.25 -35.406 1 82.44 251 ALA A O 1
ATOM 1959 N N . GLN A 1 252 ? 5.363 -2.693 -33.875 1 83.12 252 GLN A N 1
ATOM 1960 C CA . GLN A 1 252 ? 6.289 -3.371 -32.969 1 83.12 252 GLN A CA 1
ATOM 1961 C C . GLN A 1 252 ? 5.625 -4.574 -32.312 1 83.12 252 GLN A C 1
ATOM 1963 O O . GLN A 1 252 ? 6.281 -5.586 -32.062 1 83.12 252 GLN A O 1
ATOM 1968 N N . LEU A 1 253 ? 4.312 -4.457 -32.031 1 88.19 253 LEU A N 1
ATOM 1969 C CA . LEU A 1 253 ? 3.645 -5.461 -31.219 1 88.19 253 LEU A CA 1
ATOM 1970 C C . LEU A 1 253 ? 3.016 -6.543 -32.094 1 88.19 253 LEU A C 1
ATOM 1972 O O . LEU A 1 253 ? 2.83 -7.676 -31.641 1 88.19 253 LEU A O 1
ATOM 1976 N N . ALA A 1 254 ? 2.721 -6.293 -33.312 1 84.88 254 ALA A N 1
ATOM 1977 C CA . ALA A 1 254 ? 1.957 -7.176 -34.219 1 84.88 254 ALA A CA 1
ATOM 1978 C C . ALA A 1 254 ? 2.65 -8.523 -34.375 1 84.88 254 ALA A C 1
ATOM 1980 O O . ALA A 1 254 ? 1.998 -9.57 -34.312 1 84.88 254 ALA A O 1
ATOM 1981 N N . PRO A 1 255 ? 4.008 -8.492 -34.438 1 81.81 255 PRO A N 1
ATOM 1982 C CA . PRO A 1 255 ? 4.668 -9.797 -34.594 1 81.81 255 PRO A CA 1
ATOM 1983 C C . PRO A 1 255 ? 4.602 -10.641 -33.344 1 81.81 255 PRO A C 1
ATOM 1985 O O . PRO A 1 255 ? 4.727 -11.867 -33.406 1 81.81 255 PRO A O 1
ATOM 1988 N N . LEU A 1 256 ? 4.43 -10 -32.281 1 87.88 256 LEU A N 1
ATOM 1989 C CA . LEU A 1 256 ? 4.375 -10.711 -31 1 87.88 256 LEU A CA 1
ATOM 1990 C C . LEU A 1 256 ? 2.963 -11.211 -30.719 1 87.88 256 LEU A C 1
ATOM 1992 O O . LEU A 1 256 ? 2.785 -12.32 -30.203 1 87.88 256 LEU A O 1
ATOM 1996 N N . PHE A 1 257 ? 2.006 -10.406 -31.094 1 88.62 257 PHE A N 1
ATOM 1997 C CA . PHE A 1 257 ? 0.617 -10.703 -30.766 1 88.62 257 PHE A CA 1
ATOM 1998 C C . PHE A 1 257 ? -0.065 -11.438 -31.922 1 88.62 257 PHE A C 1
ATOM 2000 O O . PHE A 1 257 ? -1.001 -10.914 -32.531 1 88.62 257 PHE A O 1
ATOM 2007 N N . THR A 1 258 ? 0.357 -12.664 -32.062 1 84.19 258 THR A N 1
ATOM 2008 C CA . THR A 1 258 ? -0.222 -13.531 -33.094 1 84.19 258 THR A CA 1
ATOM 2009 C C . THR A 1 258 ? -0.924 -14.727 -32.469 1 84.19 258 THR A C 1
ATOM 2011 O O . THR A 1 258 ? -0.646 -15.078 -31.312 1 84.19 258 THR A O 1
ATOM 2014 N N . VAL A 1 259 ? -1.842 -15.336 -33.156 1 81.62 259 VAL A N 1
ATOM 2015 C CA . VAL A 1 259 ? -2.604 -16.469 -32.656 1 81.62 259 VAL A CA 1
ATOM 2016 C C . VAL A 1 259 ? -1.666 -17.656 -32.438 1 81.62 259 VAL A C 1
ATOM 2018 O O . VAL A 1 259 ? -1.848 -18.406 -31.469 1 81.62 259 VAL A O 1
ATOM 2021 N N . SER A 1 260 ? -0.68 -17.797 -33.25 1 78.38 260 SER A N 1
ATOM 2022 C CA . SER A 1 260 ? 0.291 -18.875 -33.062 1 78.38 260 SER A CA 1
ATOM 2023 C C . SER A 1 260 ? 1.082 -18.688 -31.781 1 78.38 260 SER A C 1
ATOM 2025 O O . SER A 1 260 ? 1.274 -19.656 -31.031 1 78.38 260 SER A O 1
ATOM 2027 N N . ASN A 1 261 ? 1.471 -17.484 -31.578 1 85.25 261 ASN A N 1
ATOM 2028 C CA . ASN A 1 261 ? 2.242 -17.203 -30.375 1 85.25 261 ASN A CA 1
ATOM 2029 C C . ASN A 1 261 ? 1.399 -17.391 -29.109 1 85.25 261 ASN A C 1
ATOM 2031 O O . ASN A 1 261 ? 1.909 -17.812 -28.078 1 85.25 261 ASN A O 1
ATOM 2035 N N . VAL A 1 262 ? 0.151 -17.109 -29.203 1 87.56 262 VAL A N 1
ATOM 2036 C CA . VAL A 1 262 ? -0.699 -17.203 -28.016 1 87.56 262 VAL A CA 1
ATOM 2037 C C . VAL A 1 262 ? -0.774 -18.656 -27.547 1 87.56 262 VAL A C 1
ATOM 2039 O O . VAL A 1 262 ? -0.675 -18.938 -26.359 1 87.56 262 VAL A O 1
ATOM 2042 N N . ALA A 1 263 ? -0.955 -19.547 -28.469 1 82.69 263 ALA A N 1
ATOM 2043 C CA . ALA A 1 263 ? -1.037 -20.969 -28.125 1 82.69 263 ALA A CA 1
ATOM 2044 C C . ALA A 1 263 ? 0.266 -21.453 -27.5 1 82.69 263 ALA A C 1
ATOM 2046 O O . ALA A 1 263 ? 0.249 -22.188 -26.5 1 82.69 263 ALA A O 1
ATOM 2047 N N . ILE A 1 264 ? 1.34 -21.031 -28.047 1 84 264 ILE A N 1
ATOM 2048 C CA . ILE A 1 264 ? 2.65 -21.438 -27.547 1 84 264 ILE A CA 1
ATOM 2049 C C . ILE A 1 264 ? 2.881 -20.844 -26.156 1 84 264 ILE A C 1
ATOM 2051 O O . ILE A 1 264 ? 3.287 -21.547 -25.234 1 84 264 ILE A O 1
ATOM 2055 N N . PHE A 1 265 ? 2.574 -19.594 -26.062 1 89.62 265 PHE A N 1
ATOM 2056 C CA . PHE A 1 265 ? 2.871 -18.875 -24.828 1 89.62 265 PHE A CA 1
ATOM 2057 C C . PHE A 1 265 ? 2.006 -19.391 -23.688 1 89.62 265 PHE A C 1
ATOM 2059 O O . PHE A 1 265 ? 2.463 -19.469 -22.547 1 89.62 265 PHE A O 1
ATOM 2066 N N . ILE A 1 266 ? 0.78 -19.719 -23.953 1 89.81 266 ILE A N 1
ATOM 2067 C CA . ILE A 1 266 ? -0.087 -20.297 -22.938 1 89.81 266 ILE A CA 1
ATOM 2068 C C . ILE A 1 266 ? 0.472 -21.641 -22.469 1 89.81 266 ILE A C 1
ATOM 2070 O O . ILE A 1 266 ? 0.513 -21.922 -21.281 1 89.81 266 ILE A O 1
ATOM 2074 N N . SER A 1 267 ? 0.946 -22.406 -23.406 1 84.94 267 SER A N 1
ATOM 2075 C CA . SER A 1 267 ? 1.533 -23.703 -23.078 1 84.94 267 SER A CA 1
ATOM 2076 C C . SER A 1 267 ? 2.797 -23.547 -22.234 1 84.94 267 SER A C 1
ATOM 2078 O O . SER A 1 267 ? 2.994 -24.266 -21.25 1 84.94 267 SER A O 1
ATOM 2080 N N . VAL A 1 268 ? 3.559 -22.547 -22.641 1 85.88 268 VAL A N 1
ATOM 2081 C CA . VAL A 1 268 ? 4.801 -22.297 -21.906 1 85.88 268 VAL A CA 1
ATOM 2082 C C . VAL A 1 268 ? 4.492 -21.844 -20.484 1 85.88 268 VAL A C 1
ATOM 2084 O O . VAL A 1 268 ? 5.184 -22.219 -19.547 1 85.88 268 VAL A O 1
ATOM 2087 N N . PHE A 1 269 ? 3.508 -21.078 -20.359 1 91.88 269 PHE A N 1
ATOM 2088 C CA . PHE A 1 269 ? 3.125 -20.625 -19.031 1 91.88 269 PHE A CA 1
ATOM 2089 C C . PHE A 1 269 ? 2.844 -21.812 -18.109 1 91.88 269 PHE A C 1
ATOM 2091 O O . PHE A 1 269 ? 3.361 -21.859 -17 1 91.88 269 PHE A O 1
ATOM 2098 N N . PHE A 1 270 ? 2.082 -22.734 -18.484 1 88.06 270 PHE A N 1
ATOM 2099 C CA . PHE A 1 270 ? 1.633 -23.828 -17.641 1 88.06 270 PHE A CA 1
ATOM 2100 C C . PHE A 1 270 ? 2.746 -24.859 -17.438 1 88.06 270 PHE A C 1
ATOM 2102 O O . PHE A 1 270 ? 2.672 -25.688 -16.531 1 88.06 270 PHE A O 1
ATOM 2109 N N . HIS A 1 271 ? 3.85 -24.703 -18.203 1 83.19 271 HIS A N 1
ATOM 2110 C CA . HIS A 1 271 ? 4.98 -25.594 -18.016 1 83.19 271 HIS A CA 1
ATOM 2111 C C . HIS A 1 271 ? 6.121 -24.906 -17.281 1 83.19 271 HIS A C 1
ATOM 2113 O O . HIS A 1 271 ? 7.148 -25.531 -17 1 83.19 271 HIS A O 1
ATOM 2119 N N . SER A 1 272 ? 5.949 -23.641 -16.969 1 85.81 272 SER A N 1
ATOM 2120 C CA . SER A 1 272 ? 7.047 -22.922 -16.328 1 85.81 272 SER A CA 1
ATOM 2121 C C . SER A 1 272 ? 6.59 -22.25 -15.039 1 85.81 272 SER A C 1
ATOM 2123 O O . SER A 1 272 ? 6.539 -22.891 -13.992 1 85.81 272 SER A O 1
ATOM 2125 N N . LEU A 1 273 ? 6.105 -21.031 -15.164 1 82.38 273 LEU A N 1
ATOM 2126 C CA . LEU A 1 273 ? 5.789 -20.219 -13.992 1 82.38 273 LEU A CA 1
ATOM 2127 C C . LEU A 1 273 ? 4.691 -20.875 -13.164 1 82.38 273 LEU A C 1
ATOM 2129 O O . LEU A 1 273 ? 4.648 -20.703 -11.938 1 82.38 273 LEU A O 1
ATOM 2133 N N . TYR A 1 274 ? 3.871 -21.625 -13.789 1 85.31 274 TYR A N 1
ATOM 2134 C CA . TYR A 1 274 ? 2.742 -22.266 -13.117 1 85.31 274 TYR A CA 1
ATOM 2135 C C . TYR A 1 274 ? 3.211 -23.094 -11.93 1 85.31 274 TYR A C 1
ATOM 2137 O O . TYR A 1 274 ? 2.529 -23.156 -10.898 1 85.31 274 TYR A O 1
ATOM 2145 N N . TRP A 1 275 ? 4.398 -23.656 -12.039 1 80.62 275 TRP A N 1
ATOM 2146 C CA . TRP A 1 275 ? 4.93 -24.484 -10.961 1 80.62 275 TRP A CA 1
ATOM 2147 C C . TRP A 1 275 ? 5.277 -23.656 -9.734 1 80.62 275 TRP A C 1
ATOM 2149 O O . TRP A 1 275 ? 5.258 -24.156 -8.609 1 80.62 275 TRP A O 1
ATOM 2159 N N . HIS A 1 276 ? 5.559 -22.438 -9.984 1 86.12 276 HIS A N 1
ATOM 2160 C CA . HIS A 1 276 ? 5.953 -21.531 -8.906 1 86.12 276 HIS A CA 1
ATOM 2161 C C . HIS A 1 276 ? 4.762 -20.734 -8.391 1 86.12 276 HIS A C 1
ATOM 2163 O O . HIS A 1 276 ? 4.789 -20.219 -7.266 1 86.12 276 HIS A O 1
ATOM 2169 N N . LEU A 1 277 ? 3.826 -20.688 -9.234 1 90.81 277 LEU A N 1
ATOM 2170 C CA . LEU A 1 277 ? 2.662 -19.859 -8.93 1 90.81 277 LEU A CA 1
ATOM 2171 C C . LEU A 1 277 ? 1.385 -20.5 -9.461 1 90.81 277 LEU A C 1
ATOM 2173 O O . LEU A 1 277 ? 0.813 -20.031 -10.445 1 90.81 277 LEU A O 1
ATOM 2177 N N . PRO A 1 278 ? 0.9 -21.516 -8.781 1 91.44 278 PRO A N 1
ATOM 2178 C CA . PRO A 1 278 ? -0.287 -22.234 -9.258 1 91.44 278 PRO A CA 1
ATOM 2179 C C . PRO A 1 278 ? -1.59 -21.547 -8.867 1 91.44 278 PRO A C 1
ATOM 2181 O O . PRO A 1 278 ? -2.41 -22.125 -8.156 1 91.44 278 PRO A O 1
ATOM 2184 N N . VAL A 1 279 ? -1.855 -20.391 -9.383 1 96.19 279 VAL A N 1
ATOM 2185 C CA . VAL A 1 279 ? -3.039 -19.625 -9.016 1 96.19 279 VAL A CA 1
ATOM 2186 C C . VAL A 1 279 ? -4.051 -19.641 -10.156 1 96.19 279 VAL A C 1
ATOM 2188 O O . VAL A 1 279 ? -5.156 -19.109 -10.031 1 96.19 279 VAL A O 1
ATOM 2191 N N . VAL A 1 280 ? -3.686 -20.234 -11.297 1 95.56 280 VAL A N 1
ATOM 2192 C CA . VAL A 1 280 ? -4.602 -20.422 -12.422 1 95.56 280 VAL A CA 1
ATOM 2193 C C . VAL A 1 280 ? -4.957 -21.891 -12.57 1 95.56 280 VAL A C 1
ATOM 2195 O O . VAL A 1 280 ? -4.074 -22.75 -12.602 1 95.56 280 VAL A O 1
ATOM 2198 N N . HIS A 1 281 ? -6.203 -22.188 -12.578 1 94 281 HIS A N 1
ATOM 2199 C CA . HIS A 1 281 ? -6.66 -23.562 -12.703 1 94 281 HIS A CA 1
ATOM 2200 C C . HIS A 1 281 ? -6.68 -24.016 -14.156 1 94 281 HIS A C 1
ATOM 2202 O O . HIS A 1 281 ? -7.602 -23.672 -14.906 1 94 281 HIS A O 1
ATOM 2208 N N . PHE A 1 282 ? -5.777 -24.812 -14.555 1 88.44 282 PHE A N 1
ATOM 2209 C CA . PHE A 1 282 ? -5.551 -25.078 -15.969 1 88.44 282 PHE A CA 1
ATOM 2210 C C . PHE A 1 282 ? -6.668 -25.938 -16.547 1 88.44 282 PHE A C 1
ATOM 2212 O O . PHE A 1 282 ? -7.074 -25.75 -17.688 1 88.44 282 PHE A O 1
ATOM 2219 N N . PRO A 1 283 ? -7.285 -26.891 -15.758 1 88.19 283 PRO A N 1
ATOM 2220 C CA . PRO A 1 283 ? -8.328 -27.703 -16.391 1 88.19 283 PRO A CA 1
ATOM 2221 C C . PRO A 1 283 ? -9.547 -26.875 -16.797 1 88.19 283 PRO A C 1
ATOM 2223 O O . PRO A 1 283 ? -10.258 -27.234 -17.75 1 88.19 283 PRO A O 1
ATOM 2226 N N . THR A 1 284 ? -9.797 -25.812 -16.016 1 89.69 284 THR A N 1
ATOM 2227 C CA . THR A 1 284 ? -10.977 -25 -16.328 1 89.69 284 THR A CA 1
ATOM 2228 C C . THR A 1 284 ? -10.578 -23.734 -17.078 1 89.69 284 THR A C 1
ATOM 2230 O O . THR A 1 284 ? -11.422 -22.875 -17.344 1 89.69 284 THR A O 1
ATOM 2233 N N . PHE A 1 285 ? -9.297 -23.594 -17.406 1 92.12 285 PHE A N 1
ATOM 2234 C CA . PHE A 1 285 ? -8.828 -22.406 -18.125 1 92.12 285 PHE A CA 1
ATOM 2235 C C . PHE A 1 285 ? -9.305 -22.406 -19.562 1 92.12 285 PHE A C 1
ATOM 2237 O O . PHE A 1 285 ? -9.078 -23.375 -20.297 1 92.12 285 PHE A O 1
ATOM 2244 N N . ASP A 1 286 ? -10.031 -21.391 -19.906 1 88.81 286 ASP A N 1
ATOM 2245 C CA . ASP A 1 286 ? -10.562 -21.234 -21.266 1 88.81 286 ASP A CA 1
ATOM 2246 C C . ASP A 1 286 ? -10.078 -19.938 -21.891 1 88.81 286 ASP A C 1
ATOM 2248 O O . ASP A 1 286 ? -10.633 -18.859 -21.641 1 88.81 286 ASP A O 1
ATOM 2252 N N . PRO A 1 287 ? -9.086 -20 -22.766 1 87.19 287 PRO A N 1
ATOM 2253 C CA . PRO A 1 287 ? -8.492 -18.797 -23.344 1 87.19 287 PRO A CA 1
ATOM 2254 C C . PRO A 1 287 ? -9.516 -17.953 -24.094 1 87.19 287 PRO A C 1
ATOM 2256 O O . PRO A 1 287 ? -9.359 -16.734 -24.203 1 87.19 287 PRO A O 1
ATOM 2259 N N . GLY A 1 288 ? -10.539 -18.547 -24.594 1 82.19 288 GLY A N 1
ATOM 2260 C CA . GLY A 1 288 ? -11.547 -17.797 -25.328 1 82.19 288 GLY A CA 1
ATOM 2261 C C . GLY A 1 288 ? -12.5 -17.047 -24.422 1 82.19 288 GLY A C 1
ATOM 2262 O O . GLY A 1 288 ? -13.211 -16.141 -24.875 1 82.19 288 GLY A O 1
ATOM 2263 N N . ASN A 1 289 ? -12.484 -17.297 -23.109 1 87.88 289 ASN A N 1
ATOM 2264 C CA . ASN A 1 289 ? -13.414 -16.672 -22.188 1 87.88 289 ASN A CA 1
ATOM 2265 C C . ASN A 1 289 ? -12.703 -16.141 -20.953 1 87.88 289 ASN A C 1
ATOM 2267 O O . ASN A 1 289 ? -13.289 -16.047 -19.875 1 87.88 289 ASN A O 1
ATOM 2271 N N . VAL A 1 290 ? -11.508 -15.82 -21.141 1 93.19 290 VAL A N 1
ATOM 2272 C CA . VAL A 1 290 ? -10.719 -15.273 -20.031 1 93.19 290 VAL A CA 1
ATOM 2273 C C . VAL A 1 290 ? -10.617 -13.75 -20.172 1 93.19 290 VAL A C 1
ATOM 2275 O O . VAL A 1 290 ? -10.719 -13.219 -21.281 1 93.19 290 VAL A O 1
ATOM 2278 N N . SER A 1 291 ? -10.523 -13.078 -19.078 1 94.75 291 SER A N 1
ATOM 2279 C CA . SER A 1 291 ? -10.414 -11.625 -19.094 1 94.75 291 SER A CA 1
ATOM 2280 C C . SER A 1 291 ? -9.125 -11.18 -19.781 1 94.75 291 SER A C 1
ATOM 2282 O O . SER A 1 291 ? -8.148 -11.93 -19.812 1 94.75 291 SER A O 1
ATOM 2284 N N . ASN A 1 292 ? -9.062 -10 -20.25 1 94.94 292 ASN A N 1
ATOM 2285 C CA . ASN A 1 292 ? -7.914 -9.453 -20.969 1 94.94 292 ASN A CA 1
ATOM 2286 C C . ASN A 1 292 ? -6.684 -9.383 -20.062 1 94.94 292 ASN A C 1
ATOM 2288 O O . ASN A 1 292 ? -5.598 -9.82 -20.453 1 94.94 292 ASN A O 1
ATOM 2292 N N . PRO A 1 293 ? -6.852 -8.906 -18.859 1 97.12 293 PRO A N 1
ATOM 2293 C CA . PRO A 1 293 ? -5.648 -8.812 -18.031 1 97.12 293 PRO A CA 1
ATOM 2294 C C . PRO A 1 293 ? -5.012 -10.172 -17.75 1 97.12 293 PRO A C 1
ATOM 2296 O O . PRO A 1 293 ? -3.787 -10.305 -17.781 1 97.12 293 PRO A O 1
ATOM 2299 N N . LEU A 1 294 ? -5.836 -11.148 -17.5 1 97.44 294 LEU A N 1
ATOM 2300 C CA . LEU A 1 294 ? -5.285 -12.469 -17.188 1 97.44 294 LEU A CA 1
ATOM 2301 C C . LEU A 1 294 ? -4.617 -13.078 -18.422 1 97.44 294 LEU A C 1
ATOM 2303 O O . LEU A 1 294 ? -3.521 -13.633 -18.328 1 97.44 294 LEU A O 1
ATOM 2307 N N . LEU A 1 295 ? -5.328 -12.984 -19.562 1 96.06 295 LEU A N 1
ATOM 2308 C CA . LEU A 1 295 ? -4.727 -13.492 -20.781 1 96.06 295 LEU A CA 1
ATOM 2309 C C . LEU A 1 295 ? -3.404 -12.789 -21.078 1 96.06 295 LEU A C 1
ATOM 2311 O O . LEU A 1 295 ? -2.43 -13.43 -21.469 1 96.06 295 LEU A O 1
ATOM 2315 N N . LEU A 1 296 ? -3.398 -11.492 -20.891 1 96.56 296 LEU A N 1
ATOM 2316 C CA . LEU A 1 296 ? -2.199 -10.695 -21.125 1 96.56 296 LEU A CA 1
ATOM 2317 C C . LEU A 1 296 ? -1.046 -11.18 -20.25 1 96.56 296 LEU A C 1
ATOM 2319 O O . LEU A 1 296 ? 0.077 -11.344 -20.734 1 96.56 296 LEU A O 1
ATOM 2323 N N . SER A 1 297 ? -1.312 -11.391 -18.984 1 97.12 297 SER A N 1
ATOM 2324 C CA . SER A 1 297 ? -0.271 -11.805 -18.047 1 97.12 297 SER A CA 1
ATOM 2325 C C . SER A 1 297 ? 0.259 -13.195 -18.391 1 97.12 297 SER A C 1
ATOM 2327 O O . SER A 1 297 ? 1.467 -13.43 -18.328 1 97.12 297 SER A O 1
ATOM 2329 N N . ILE A 1 298 ? -0.627 -14.086 -18.688 1 95.81 298 ILE A N 1
ATOM 2330 C CA . ILE A 1 298 ? -0.23 -15.445 -19.062 1 95.81 298 ILE A CA 1
ATOM 2331 C C . ILE A 1 298 ? 0.565 -15.406 -20.359 1 95.81 298 ILE A C 1
ATOM 2333 O O . ILE A 1 298 ? 1.606 -16.062 -20.484 1 95.81 298 ILE A O 1
ATOM 2337 N N . PHE A 1 299 ? 0.069 -14.633 -21.281 1 93.56 299 PHE A N 1
ATOM 2338 C CA . PHE A 1 299 ? 0.699 -14.469 -22.594 1 93.56 299 PHE A CA 1
ATOM 2339 C C . PHE A 1 299 ? 2.121 -13.938 -22.438 1 93.56 299 PHE A C 1
ATOM 2341 O O . PHE A 1 299 ? 3.055 -14.484 -23.031 1 93.56 299 PHE A O 1
ATOM 2348 N N . LEU A 1 300 ? 2.307 -12.922 -21.656 1 93.44 300 LEU A N 1
ATOM 2349 C CA . LEU A 1 300 ? 3.613 -12.297 -21.5 1 93.44 300 LEU A CA 1
ATOM 2350 C C . LEU A 1 300 ? 4.562 -13.195 -20.719 1 93.44 300 LEU A C 1
ATOM 2352 O O . LEU A 1 300 ? 5.773 -13.18 -20.938 1 93.44 300 LEU A O 1
ATOM 2356 N N . THR A 1 301 ? 4.031 -13.977 -19.812 1 92.38 301 THR A N 1
ATOM 2357 C CA . THR A 1 301 ? 4.859 -14.953 -19.109 1 92.38 301 THR A CA 1
ATOM 2358 C C . THR A 1 301 ? 5.414 -15.984 -20.078 1 92.38 301 THR A C 1
ATOM 2360 O O . THR A 1 301 ? 6.605 -16.297 -20.047 1 92.38 301 THR A O 1
ATOM 2363 N N . GLY A 1 302 ? 4.504 -16.5 -20.906 1 90.44 302 GLY A N 1
ATOM 2364 C CA . GLY A 1 302 ? 4.957 -17.438 -21.922 1 90.44 302 GLY A CA 1
ATOM 2365 C C . GLY A 1 302 ? 6.004 -16.844 -22.844 1 90.44 302 GLY A C 1
ATOM 2366 O O . GLY A 1 302 ? 6.973 -17.5 -23.203 1 90.44 302 GLY A O 1
ATOM 2367 N N . ALA A 1 303 ? 5.816 -15.586 -23.172 1 89.62 303 ALA A N 1
ATOM 2368 C CA . ALA A 1 303 ? 6.77 -14.906 -24.062 1 89.62 303 ALA A CA 1
ATOM 2369 C C . ALA A 1 303 ? 8.133 -14.758 -23.375 1 89.62 303 ALA A C 1
ATOM 2371 O O . ALA A 1 303 ? 9.172 -14.875 -24.031 1 89.62 303 ALA A O 1
ATOM 2372 N N . THR A 1 304 ? 8.148 -14.469 -22.125 1 87.31 304 THR A N 1
ATOM 2373 C CA . THR A 1 304 ? 9.375 -14.234 -21.375 1 87.31 304 THR A CA 1
ATOM 2374 C C . THR A 1 304 ? 10.195 -15.516 -21.25 1 87.31 304 THR A C 1
ATOM 2376 O O . THR A 1 304 ? 11.422 -15.492 -21.328 1 87.31 304 THR A O 1
ATOM 2379 N N . TYR A 1 305 ? 9.516 -16.609 -21.094 1 84.06 305 TYR A N 1
ATOM 2380 C CA . TYR A 1 305 ? 10.242 -17.844 -20.828 1 84.06 305 TYR A CA 1
ATOM 2381 C C . TYR A 1 305 ? 10.328 -18.719 -22.078 1 84.06 305 TYR A C 1
ATOM 2383 O O . TYR A 1 305 ? 10.883 -19.812 -22.031 1 84.06 305 TYR A O 1
ATOM 2391 N N . SER A 1 306 ? 9.672 -18.125 -23.062 1 79.75 306 SER A N 1
ATOM 2392 C CA . SER A 1 306 ? 9.82 -18.828 -24.328 1 79.75 306 SER A CA 1
ATOM 2393 C C . SER A 1 306 ? 11.164 -18.516 -24.984 1 79.75 306 SER A C 1
ATOM 2395 O O . SER A 1 306 ? 11.672 -17.406 -24.859 1 79.75 306 SER A O 1
ATOM 2397 N N . SER A 1 307 ? 12.055 -19.406 -25.078 1 61.19 307 SER A N 1
ATOM 2398 C CA . SER A 1 307 ? 13.414 -19.328 -25.625 1 61.19 307 SER A CA 1
ATOM 2399 C C . SER A 1 307 ? 13.43 -18.578 -26.953 1 61.19 307 SER A C 1
ATOM 2401 O O . SER A 1 307 ? 14.484 -18.125 -27.406 1 61.19 307 SER A O 1
ATOM 2403 N N . SER A 1 308 ? 12.422 -18.562 -27.688 1 53.19 308 SER A N 1
ATOM 2404 C CA . SER A 1 308 ? 12.461 -18.281 -29.109 1 53.19 308 SER A CA 1
ATOM 2405 C C . SER A 1 308 ? 12.492 -16.781 -29.391 1 53.19 308 SER A C 1
ATOM 2407 O O . SER A 1 308 ? 12.672 -16.359 -30.531 1 53.19 308 SER A O 1
ATOM 2409 N N . LEU A 1 309 ? 12.125 -15.945 -28.469 1 53.34 309 LEU A N 1
ATOM 2410 C CA . LEU A 1 309 ? 11.773 -14.633 -28.984 1 53.34 309 LEU A CA 1
ATOM 2411 C C . LEU A 1 309 ? 12.984 -13.695 -28.984 1 53.34 309 LEU A C 1
ATOM 2413 O O . LEU A 1 309 ? 13.648 -13.555 -27.953 1 53.34 309 LEU A O 1
ATOM 2417 N N . ASP A 1 310 ? 13.664 -13.508 -30.031 1 47.62 310 ASP A N 1
ATOM 2418 C CA . ASP A 1 310 ? 14.602 -12.438 -30.375 1 47.62 310 ASP A CA 1
ATOM 2419 C C . ASP A 1 310 ? 14.148 -11.102 -29.797 1 47.62 310 ASP A C 1
ATOM 2421 O O . ASP A 1 310 ? 14.867 -10.109 -29.875 1 47.62 310 ASP A O 1
ATOM 2425 N N . GLU A 1 311 ? 13.023 -11.016 -29.359 1 58.12 311 GLU A N 1
ATOM 2426 C CA . GLU A 1 311 ? 12.344 -9.766 -29.047 1 58.12 311 GLU A CA 1
ATOM 2427 C C . GLU A 1 311 ? 12.594 -9.352 -27.594 1 58.12 311 GLU A C 1
ATOM 2429 O O . GLU A 1 311 ? 11.719 -8.766 -26.953 1 58.12 311 GLU A O 1
ATOM 2434 N N . ALA A 1 312 ? 13.938 -9.664 -27.281 1 60.31 312 ALA A N 1
ATOM 2435 C CA . ALA A 1 312 ? 14.352 -9.5 -25.891 1 60.31 312 ALA A CA 1
ATOM 2436 C C . ALA A 1 312 ? 14.281 -8.031 -25.469 1 60.31 312 ALA A C 1
ATOM 2438 O O . ALA A 1 312 ? 13.945 -7.727 -24.312 1 60.31 312 ALA A O 1
ATOM 2439 N N . ALA A 1 313 ? 14.422 -7.215 -26.562 1 69.06 313 ALA A N 1
ATOM 2440 C CA . ALA A 1 313 ? 14.492 -5.816 -26.141 1 69.06 313 ALA A CA 1
ATOM 2441 C C . ALA A 1 313 ? 13.102 -5.23 -25.938 1 69.06 313 ALA A C 1
ATOM 2443 O O . ALA A 1 313 ? 12.922 -4.289 -25.172 1 69.06 313 ALA A O 1
ATOM 2444 N N . LEU A 1 314 ? 12.148 -5.863 -26.609 1 82.12 314 LEU A N 1
ATOM 2445 C CA . LEU A 1 314 ? 10.812 -5.285 -26.578 1 82.12 314 LEU A CA 1
ATOM 2446 C C . LEU A 1 314 ? 10.047 -5.738 -25.344 1 82.12 314 LEU A C 1
ATOM 2448 O O . LEU A 1 314 ? 9.211 -4.996 -24.812 1 82.12 314 LEU A O 1
ATOM 2452 N N . LEU A 1 315 ? 10.375 -6.852 -24.844 1 86.56 315 LEU A N 1
ATOM 2453 C CA . LEU A 1 315 ? 9.539 -7.508 -23.859 1 86.56 315 LEU A CA 1
ATOM 2454 C C . LEU A 1 315 ? 9.586 -6.762 -22.531 1 86.56 315 LEU A C 1
ATOM 2456 O O . LEU A 1 315 ? 8.547 -6.531 -21.906 1 86.56 315 LEU A O 1
ATOM 2460 N N . PRO A 1 316 ? 10.797 -6.238 -22.172 1 85.75 316 PRO A N 1
ATOM 2461 C CA . PRO A 1 316 ? 10.805 -5.5 -20.906 1 85.75 316 PRO A CA 1
ATOM 2462 C C . PRO A 1 316 ? 9.938 -4.246 -20.953 1 85.75 316 PRO A C 1
ATOM 2464 O O . PRO A 1 316 ? 9.273 -3.912 -19.969 1 85.75 316 PRO A O 1
ATOM 2467 N N . ARG A 1 317 ? 9.922 -3.648 -22.062 1 88.56 317 ARG A N 1
ATOM 2468 C CA . ARG A 1 317 ? 9.102 -2.453 -22.219 1 88.56 317 ARG A CA 1
ATOM 2469 C C . ARG A 1 317 ? 7.617 -2.801 -22.203 1 88.56 317 ARG A C 1
ATOM 2471 O O . ARG A 1 317 ? 6.812 -2.084 -21.609 1 88.56 317 ARG A O 1
ATOM 2478 N N . VAL A 1 318 ? 7.309 -3.857 -22.906 1 92.56 318 VAL A N 1
ATOM 2479 C CA . VAL A 1 318 ? 5.922 -4.301 -22.953 1 92.56 318 VAL A CA 1
ATOM 2480 C C . VAL A 1 318 ? 5.457 -4.695 -21.562 1 92.56 318 VAL A C 1
ATOM 2482 O O . VAL A 1 318 ? 4.316 -4.434 -21.172 1 92.56 318 VAL A O 1
ATOM 2485 N N . LEU A 1 319 ? 6.363 -5.285 -20.812 1 92.94 319 LEU A N 1
ATOM 2486 C CA . LEU A 1 319 ? 6.035 -5.707 -19.453 1 92.94 319 LEU A CA 1
ATOM 2487 C C . LEU A 1 319 ? 5.762 -4.5 -18.562 1 92.94 319 LEU A C 1
ATOM 2489 O O . LEU A 1 319 ? 4.844 -4.527 -17.75 1 92.94 319 LEU A O 1
ATOM 2493 N N . ASP A 1 320 ? 6.562 -3.436 -18.688 1 92.56 320 ASP A N 1
ATOM 2494 C CA . ASP A 1 320 ? 6.344 -2.223 -17.922 1 92.56 320 ASP A CA 1
ATOM 2495 C C . ASP A 1 320 ? 4.961 -1.632 -18.203 1 92.56 320 ASP A C 1
ATOM 2497 O O . ASP A 1 320 ? 4.266 -1.199 -17.281 1 92.56 320 ASP A O 1
ATOM 2501 N N . VAL A 1 321 ? 4.625 -1.619 -19.422 1 94.31 321 VAL A N 1
ATOM 2502 C CA . VAL A 1 321 ? 3.34 -1.061 -19.828 1 94.31 321 VAL A CA 1
ATOM 2503 C C . VAL A 1 321 ? 2.209 -1.957 -19.328 1 94.31 321 VAL A C 1
ATOM 2505 O O . VAL A 1 321 ? 1.173 -1.466 -18.875 1 94.31 321 VAL A O 1
ATOM 2508 N N . ALA A 1 322 ? 2.391 -3.287 -19.5 1 96.44 322 ALA A N 1
ATOM 2509 C CA . ALA A 1 322 ? 1.387 -4.238 -19.031 1 96.44 322 ALA A CA 1
ATOM 2510 C C . ALA A 1 322 ? 1.176 -4.109 -17.531 1 96.44 322 ALA A C 1
ATOM 2512 O O . ALA A 1 322 ? 0.045 -4.203 -17.047 1 96.44 322 ALA A O 1
ATOM 2513 N N . GLU A 1 323 ? 2.268 -3.969 -16.781 1 96.31 323 GLU A N 1
ATOM 2514 C CA . GLU A 1 323 ? 2.178 -3.738 -15.344 1 96.31 323 GLU A CA 1
ATOM 2515 C C . GLU A 1 323 ? 1.308 -2.525 -15.031 1 96.31 323 GLU A C 1
ATOM 2517 O O . GLU A 1 323 ? 0.408 -2.598 -14.195 1 96.31 323 GLU A O 1
ATOM 2522 N N . GLU A 1 324 ? 1.637 -1.434 -15.695 1 94.06 324 GLU A N 1
ATOM 2523 C CA . GLU A 1 324 ? 0.862 -0.213 -15.492 1 94.06 324 GLU A CA 1
ATOM 2524 C C . GLU A 1 324 ? -0.609 -0.429 -15.836 1 94.06 324 GLU A C 1
ATOM 2526 O O . GLU A 1 324 ? -1.495 0.014 -15.102 1 94.06 324 GLU A O 1
ATOM 2531 N N . HIS A 1 325 ? -0.833 -1.085 -16.906 1 95.44 325 HIS A N 1
ATOM 2532 C CA . HIS A 1 325 ? -2.191 -1.336 -17.375 1 95.44 325 HIS A CA 1
ATOM 2533 C C . HIS A 1 325 ? -2.988 -2.135 -16.344 1 95.44 325 HIS A C 1
ATOM 2535 O O . HIS A 1 325 ? -4.113 -1.765 -16 1 95.44 325 HIS A O 1
ATOM 2541 N N . VAL A 1 326 ? -2.459 -3.207 -15.898 1 97 326 VAL A N 1
ATOM 2542 C CA . VAL A 1 326 ? -3.131 -4.094 -14.953 1 97 326 VAL A CA 1
ATOM 2543 C C . VAL A 1 326 ? -3.354 -3.367 -13.625 1 97 326 VAL A C 1
ATOM 2545 O O . VAL A 1 326 ? -4.438 -3.445 -13.047 1 97 326 VAL A O 1
ATOM 2548 N N . PHE A 1 327 ? -2.455 -2.602 -13.125 1 95.12 327 PHE A N 1
ATOM 2549 C CA . PHE A 1 327 ? -2.566 -1.995 -11.805 1 95.12 327 PHE A CA 1
ATOM 2550 C C . PHE A 1 327 ? -3.424 -0.736 -11.859 1 95.12 327 PHE A C 1
ATOM 2552 O O . PHE A 1 327 ? -3.955 -0.299 -10.836 1 95.12 327 PHE A O 1
ATOM 2559 N N . ARG A 1 328 ? -3.553 -0.118 -13 1 92.56 328 ARG A N 1
ATOM 2560 C CA . ARG A 1 328 ? -4.586 0.903 -13.141 1 92.56 328 ARG A CA 1
ATOM 2561 C C . ARG A 1 328 ? -5.977 0.306 -12.938 1 92.56 328 ARG A C 1
ATOM 2563 O O . ARG A 1 328 ? -6.844 0.935 -12.328 1 92.56 328 ARG A O 1
ATOM 2570 N N . LYS A 1 329 ? -6.145 -0.839 -13.477 1 93.88 329 LYS A N 1
ATOM 2571 C CA . LYS A 1 329 ? -7.422 -1.524 -13.289 1 93.88 329 LYS A CA 1
ATOM 2572 C C . LYS A 1 329 ? -7.621 -1.922 -11.828 1 93.88 329 LYS A C 1
ATOM 2574 O O . LYS A 1 329 ? -8.75 -1.927 -11.336 1 93.88 329 LYS A O 1
ATOM 2579 N N . ILE A 1 330 ? -6.523 -2.285 -11.148 1 93.75 330 ILE A N 1
ATOM 2580 C CA . ILE A 1 330 ? -6.582 -2.578 -9.719 1 93.75 330 ILE A CA 1
ATOM 2581 C C . ILE A 1 330 ? -7.043 -1.337 -8.961 1 93.75 330 ILE A C 1
ATOM 2583 O O . ILE A 1 330 ? -7.898 -1.427 -8.078 1 93.75 330 ILE A O 1
ATOM 2587 N N . THR A 1 331 ? -6.512 -0.184 -9.312 1 89.5 331 THR A N 1
ATOM 2588 C CA . THR A 1 331 ? -6.891 1.07 -8.672 1 89.5 331 THR A CA 1
ATOM 2589 C C . THR A 1 331 ? -8.359 1.387 -8.922 1 89.5 331 THR A C 1
ATOM 2591 O O . THR A 1 331 ? -9.078 1.807 -8.016 1 89.5 331 THR A O 1
ATOM 2594 N N . THR A 1 332 ? -8.781 1.122 -10.102 1 88.88 332 THR A N 1
ATOM 2595 C CA . THR A 1 332 ? -10.18 1.373 -10.445 1 88.88 332 THR A CA 1
ATOM 2596 C C . THR A 1 332 ? -11.102 0.436 -9.68 1 88.88 332 THR A C 1
ATOM 2598 O O . THR A 1 332 ? -12.18 0.842 -9.242 1 88.88 332 THR A O 1
ATOM 2601 N N . LEU A 1 333 ? -10.711 -0.79 -9.578 1 89.12 333 LEU A N 1
ATOM 2602 C CA . LEU A 1 333 ? -11.516 -1.78 -8.867 1 89.12 333 LEU A CA 1
ATOM 2603 C C . LEU A 1 333 ? -11.648 -1.415 -7.395 1 89.12 333 LEU A C 1
ATOM 2605 O O . LEU A 1 333 ? -12.656 -1.74 -6.758 1 89.12 333 LEU A O 1
ATOM 2609 N N . SER A 1 334 ? -10.688 -0.731 -6.855 1 84.88 334 SER A N 1
ATOM 2610 C CA . SER A 1 334 ? -10.695 -0.353 -5.449 1 84.88 334 SER A CA 1
ATOM 2611 C C . SER A 1 334 ? -11.828 0.618 -5.145 1 84.88 334 SER A C 1
ATOM 2613 O O . SER A 1 334 ? -12.234 0.768 -3.99 1 84.88 334 SER A O 1
ATOM 2615 N N . THR A 1 335 ? -12.344 1.261 -6.168 1 83.5 335 THR A N 1
ATOM 2616 C CA . THR A 1 335 ? -13.398 2.242 -5.973 1 83.5 335 THR A CA 1
ATOM 2617 C C . THR A 1 335 ? -14.773 1.565 -5.965 1 83.5 335 THR A C 1
ATOM 2619 O O . THR A 1 335 ? -15.766 2.176 -5.574 1 83.5 335 THR A O 1
ATOM 2622 N N . GLN A 1 336 ? -14.758 0.31 -6.328 1 78.88 336 GLN A N 1
ATOM 2623 C CA . GLN A 1 336 ? -16.031 -0.406 -6.406 1 78.88 336 GLN A CA 1
ATOM 2624 C C . GLN A 1 336 ? -16.344 -1.096 -5.082 1 78.88 336 GLN A C 1
ATOM 2626 O O . GLN A 1 336 ? -15.438 -1.447 -4.324 1 78.88 336 GLN A O 1
ATOM 2631 N N . VAL A 1 337 ? -17.609 -1.117 -4.809 1 74.5 337 VAL A N 1
ATOM 2632 C CA . VAL A 1 337 ? -18.047 -1.758 -3.576 1 74.5 337 VAL A CA 1
ATOM 2633 C C . VAL A 1 337 ? -17.703 -3.246 -3.615 1 74.5 337 VAL A C 1
ATOM 2635 O O . VAL A 1 337 ? -17.891 -3.904 -4.645 1 74.5 337 VAL A O 1
ATOM 2638 N N . ALA A 1 338 ? -17.141 -3.652 -2.529 1 68.19 338 ALA A N 1
ATOM 2639 C CA . ALA A 1 338 ? -16.75 -5.059 -2.426 1 68.19 338 ALA A CA 1
ATOM 2640 C C . ALA A 1 338 ? -17.984 -5.965 -2.445 1 68.19 338 ALA A C 1
ATOM 2642 O O . ALA A 1 338 ? -18.922 -5.746 -1.69 1 68.19 338 ALA A O 1
ATOM 2643 N N . PRO A 1 339 ? -17.953 -6.773 -3.459 1 67.06 339 PRO A N 1
ATOM 2644 C CA . PRO A 1 339 ? -19.094 -7.688 -3.461 1 67.06 339 PRO A CA 1
ATOM 2645 C C . PRO A 1 339 ? -19.062 -8.664 -2.283 1 67.06 339 PRO A C 1
ATOM 2647 O O . PRO A 1 339 ? -18.016 -8.906 -1.703 1 67.06 339 PRO A O 1
ATOM 2650 N N . PRO A 1 340 ? -20.25 -9.023 -1.904 1 67.06 340 PRO A N 1
ATOM 2651 C CA . PRO A 1 340 ? -20.266 -10.023 -0.833 1 67.06 340 PRO A CA 1
ATOM 2652 C C . PRO A 1 340 ? -19.531 -11.305 -1.206 1 67.06 340 PRO A C 1
ATOM 2654 O O . PRO A 1 340 ? -19.531 -11.703 -2.373 1 67.06 340 PRO A O 1
ATOM 2657 N N . THR A 1 341 ? -18.844 -11.859 -0.305 1 65.88 341 THR A N 1
ATOM 2658 C CA . THR A 1 341 ? -18 -13.031 -0.515 1 65.88 341 THR A CA 1
ATOM 2659 C C . THR A 1 341 ? -18.859 -14.281 -0.7 1 65.88 341 THR A C 1
ATOM 2661 O O . THR A 1 341 ? -18.359 -15.336 -1.085 1 65.88 341 THR A O 1
ATOM 2664 N N . HIS A 1 342 ? -20.125 -14.195 -0.674 1 67.56 342 HIS A N 1
ATOM 2665 C CA . HIS A 1 342 ? -20.906 -15.422 -0.706 1 67.56 342 HIS A CA 1
ATOM 2666 C C . HIS A 1 342 ? -21.094 -15.914 -2.137 1 67.56 342 HIS A C 1
ATOM 2668 O O . HIS A 1 342 ? -21.375 -17.094 -2.359 1 67.56 342 HIS A O 1
ATOM 2674 N N . ASP A 1 343 ? -20.922 -15.062 -3.049 1 81 343 ASP A N 1
ATOM 2675 C CA . ASP A 1 343 ? -21.062 -15.562 -4.414 1 81 343 ASP A CA 1
ATOM 2676 C C . ASP A 1 343 ? -19.859 -15.18 -5.266 1 81 343 ASP A C 1
ATOM 2678 O O . ASP A 1 343 ? -19.922 -14.25 -6.074 1 81 343 ASP A O 1
ATOM 2682 N N . LEU A 1 344 ? -18.875 -15.977 -5.242 1 86.25 344 LEU A N 1
ATOM 2683 C CA . LEU A 1 344 ? -17.609 -15.695 -5.91 1 86.25 344 LEU A CA 1
ATOM 2684 C C . LEU A 1 344 ? -17.719 -15.953 -7.41 1 86.25 344 LEU A C 1
ATOM 2686 O O . LEU A 1 344 ? -16.938 -15.406 -8.195 1 86.25 344 LEU A O 1
ATOM 2690 N N . THR A 1 345 ? -18.688 -16.797 -7.793 1 84.56 345 THR A N 1
ATOM 2691 C CA . THR A 1 345 ? -18.828 -17.109 -9.211 1 84.56 345 THR A CA 1
ATOM 2692 C C . THR A 1 345 ? -19.266 -15.883 -10 1 84.56 345 THR A C 1
ATOM 2694 O O . THR A 1 345 ? -19.047 -15.812 -11.211 1 84.56 345 THR A O 1
ATOM 2697 N N . ARG A 1 346 ? -19.734 -14.938 -9.328 1 84 346 ARG A N 1
ATOM 2698 C CA . ARG A 1 346 ? -20.156 -13.703 -9.992 1 84 346 ARG A CA 1
ATOM 2699 C C . ARG A 1 346 ? -19.016 -12.703 -10.047 1 84 346 ARG A C 1
ATOM 2701 O O . ARG A 1 346 ? -19.109 -11.672 -10.719 1 84 346 ARG A O 1
ATOM 2708 N N . GLN A 1 347 ? -17.953 -13.047 -9.438 1 90.94 347 GLN A N 1
ATOM 2709 C CA . GLN A 1 347 ? -16.828 -12.117 -9.344 1 90.94 347 GLN A CA 1
ATOM 2710 C C . GLN A 1 347 ? -15.617 -12.648 -10.109 1 90.94 347 GLN A C 1
ATOM 2712 O O . GLN A 1 347 ? -14.477 -12.383 -9.727 1 90.94 347 GLN A O 1
ATOM 2717 N N . ILE A 1 348 ? -15.883 -13.367 -11.125 1 92.88 348 ILE A N 1
ATOM 2718 C CA . ILE A 1 348 ? -14.828 -14.047 -11.867 1 92.88 348 ILE A CA 1
ATOM 2719 C C . ILE A 1 348 ? -13.883 -13.016 -12.484 1 92.88 348 ILE A C 1
ATOM 2721 O O . ILE A 1 348 ? -12.664 -13.148 -12.398 1 92.88 348 ILE A O 1
ATOM 2725 N N . PRO A 1 349 ? -14.43 -11.875 -13.039 1 92.56 349 PRO A N 1
ATOM 2726 C CA . PRO A 1 349 ? -13.508 -10.883 -13.617 1 92.56 349 PRO A CA 1
ATOM 2727 C C . PRO A 1 349 ? -12.586 -10.266 -12.578 1 92.56 349 PRO A C 1
ATOM 2729 O O . PRO A 1 349 ? -11.414 -10 -12.867 1 92.56 349 PRO A O 1
ATOM 2732 N N . THR A 1 350 ? -13.102 -10.039 -11.406 1 94.06 350 THR A N 1
ATOM 2733 C CA . THR A 1 350 ? -12.289 -9.508 -10.32 1 94.06 350 THR A CA 1
ATOM 2734 C C . THR A 1 350 ? -11.188 -10.492 -9.922 1 94.06 350 THR A C 1
ATOM 2736 O O . THR A 1 350 ? -10.031 -10.102 -9.758 1 94.06 350 THR A O 1
ATOM 2739 N N . ILE A 1 351 ? -11.555 -11.719 -9.805 1 95.81 351 ILE A N 1
ATOM 2740 C CA . ILE A 1 351 ? -10.609 -12.758 -9.43 1 95.81 351 ILE A CA 1
ATOM 2741 C C . ILE A 1 351 ? -9.516 -12.867 -10.492 1 95.81 351 ILE A C 1
ATOM 2743 O O . ILE A 1 351 ? -8.328 -12.945 -10.156 1 95.81 351 ILE A O 1
ATOM 2747 N N . GLN A 1 352 ? -9.914 -12.82 -11.703 1 97.25 352 GLN A N 1
ATOM 2748 C CA . GLN A 1 352 ? -8.961 -12.938 -12.797 1 97.25 352 GLN A CA 1
ATOM 2749 C C . GLN A 1 352 ? -8.023 -11.734 -12.852 1 97.25 352 GLN A C 1
ATOM 2751 O O . GLN A 1 352 ? -6.855 -11.867 -13.219 1 97.25 352 GLN A O 1
ATOM 2756 N N . LEU A 1 353 ? -8.516 -10.594 -12.484 1 97.44 353 LEU A N 1
ATOM 2757 C CA . LEU A 1 353 ? -7.66 -9.414 -12.414 1 97.44 353 LEU A CA 1
ATOM 2758 C C . LEU A 1 353 ? -6.609 -9.578 -11.312 1 97.44 353 LEU A C 1
ATOM 2760 O O . LEU A 1 353 ? -5.453 -9.188 -11.492 1 97.44 353 LEU A O 1
ATOM 2764 N N . LEU A 1 354 ? -7.02 -10.102 -10.188 1 97.75 354 LEU A N 1
ATOM 2765 C CA . LEU A 1 354 ? -6.078 -10.344 -9.094 1 97.75 354 LEU A CA 1
ATOM 2766 C C . LEU A 1 354 ? -5.012 -11.352 -9.508 1 97.75 354 LEU A C 1
ATOM 2768 O O . LEU A 1 354 ? -3.834 -11.188 -9.188 1 97.75 354 LEU A O 1
ATOM 2772 N N . GLN A 1 355 ? -5.461 -12.375 -10.211 1 98.25 355 GLN A N 1
ATOM 2773 C CA . GLN A 1 355 ? -4.512 -13.344 -10.758 1 98.25 355 GLN A CA 1
ATOM 2774 C C . GLN A 1 355 ? -3.496 -12.664 -11.664 1 98.25 355 GLN A C 1
ATOM 2776 O O . GLN A 1 355 ? -2.293 -12.898 -11.547 1 98.25 355 GLN A O 1
ATOM 2781 N N . ALA A 1 356 ? -4.035 -11.859 -12.555 1 98.5 356 ALA A N 1
ATOM 2782 C CA . ALA A 1 356 ? -3.186 -11.156 -13.516 1 98.5 356 ALA A CA 1
ATOM 2783 C C . ALA A 1 356 ? -2.154 -10.289 -12.805 1 98.5 356 ALA A C 1
ATOM 2785 O O . ALA A 1 356 ? -0.981 -10.273 -13.18 1 98.5 356 ALA A O 1
ATOM 2786 N N . ALA A 1 357 ? -2.592 -9.594 -11.797 1 98.38 357 ALA A N 1
ATOM 2787 C CA . ALA A 1 357 ? -1.713 -8.703 -11.047 1 98.38 357 ALA A CA 1
ATOM 2788 C C . ALA A 1 357 ? -0.589 -9.477 -10.367 1 98.38 357 ALA A C 1
ATOM 2790 O O . ALA A 1 357 ? 0.575 -9.078 -10.422 1 98.38 357 ALA A O 1
ATOM 2791 N N . LEU A 1 358 ? -0.923 -10.547 -9.711 1 98.06 358 LEU A N 1
ATOM 2792 C CA . LEU A 1 358 ? 0.077 -11.352 -9.023 1 98.06 358 LEU A CA 1
ATOM 2793 C C . LEU A 1 358 ? 1.089 -11.922 -10.008 1 98.06 358 LEU A C 1
ATOM 2795 O O . LEU A 1 358 ? 2.289 -11.961 -9.719 1 98.06 358 LEU A O 1
ATOM 2799 N N . ILE A 1 359 ? 0.624 -12.383 -11.156 1 97.25 359 ILE A N 1
ATOM 2800 C CA . ILE A 1 359 ? 1.498 -12.961 -12.18 1 97.25 359 ILE A CA 1
ATOM 2801 C C . ILE A 1 359 ? 2.459 -11.891 -12.695 1 97.25 359 ILE A C 1
ATOM 2803 O O . ILE A 1 359 ? 3.664 -12.125 -12.797 1 97.25 359 ILE A O 1
ATOM 2807 N N . ILE A 1 360 ? 1.937 -10.711 -13.008 1 96.5 360 ILE A N 1
ATOM 2808 C CA . ILE A 1 360 ? 2.768 -9.625 -13.516 1 96.5 360 ILE A CA 1
ATOM 2809 C C . ILE A 1 360 ? 3.791 -9.219 -12.461 1 96.5 360 ILE A C 1
ATOM 2811 O O . ILE A 1 360 ? 4.945 -8.922 -12.781 1 96.5 360 ILE A O 1
ATOM 2815 N N . GLU A 1 361 ? 3.369 -9.195 -11.234 1 95.12 361 GLU A N 1
ATOM 2816 C CA . GLU A 1 361 ? 4.285 -8.875 -10.141 1 95.12 361 GLU A CA 1
ATOM 2817 C C . GLU A 1 361 ? 5.449 -9.859 -10.094 1 95.12 361 GLU A C 1
ATOM 2819 O O . GLU A 1 361 ? 6.605 -9.453 -9.953 1 95.12 361 GLU A O 1
ATOM 2824 N N . MET A 1 362 ? 5.141 -11.102 -10.203 1 92.19 362 MET A N 1
ATOM 2825 C CA . MET A 1 362 ? 6.184 -12.125 -10.148 1 92.19 362 MET A CA 1
ATOM 2826 C C . MET A 1 362 ? 7.117 -12.008 -11.352 1 92.19 362 MET A C 1
ATOM 2828 O O . MET A 1 362 ? 8.328 -12.164 -11.211 1 92.19 362 MET A O 1
ATOM 2832 N N . LEU A 1 363 ? 6.504 -11.742 -12.484 1 90.19 363 LEU A N 1
ATOM 2833 C CA . LEU A 1 363 ? 7.297 -11.586 -13.695 1 90.19 363 LEU A CA 1
ATOM 2834 C C . LEU A 1 363 ? 8.242 -10.398 -13.578 1 90.19 363 LEU A C 1
ATOM 2836 O O . LEU A 1 363 ? 9.422 -10.5 -13.938 1 90.19 363 LEU A O 1
ATOM 2840 N N . GLN A 1 364 ? 7.719 -9.305 -13.148 1 90.38 364 GLN A N 1
ATOM 2841 C CA . GLN A 1 364 ? 8.5 -8.086 -13.023 1 90.38 364 GLN A CA 1
ATOM 2842 C C . GLN A 1 364 ? 9.555 -8.211 -11.93 1 90.38 364 GLN A C 1
ATOM 2844 O O . GLN A 1 364 ? 10.641 -7.645 -12.031 1 90.38 364 GLN A O 1
ATOM 2849 N N . PHE A 1 365 ? 9.258 -8.922 -10.953 1 84.06 365 PHE A N 1
ATOM 2850 C CA . PHE A 1 365 ? 10.203 -9.141 -9.867 1 84.06 365 PHE A CA 1
ATOM 2851 C C . PHE A 1 365 ? 11.406 -9.938 -10.344 1 84.06 365 PHE A C 1
ATOM 2853 O O . PHE A 1 365 ? 12.523 -9.758 -9.844 1 84.06 365 PHE A O 1
ATOM 2860 N N . GLY A 1 366 ? 11.211 -10.82 -11.234 1 77.12 366 GLY A N 1
ATOM 2861 C CA . GLY A 1 366 ? 12.273 -11.656 -11.766 1 77.12 366 GLY A CA 1
ATOM 2862 C C . GLY A 1 366 ? 13.188 -10.922 -12.734 1 77.12 366 GLY A C 1
ATOM 2863 O O . GLY A 1 366 ? 14.25 -11.43 -13.094 1 77.12 366 GLY A O 1
ATOM 2864 N N . GLN A 1 367 ? 12.758 -9.664 -12.961 1 75.38 367 GLN A N 1
ATOM 2865 C CA . GLN A 1 367 ? 13.586 -8.914 -13.898 1 75.38 367 GLN A CA 1
ATOM 2866 C C . GLN A 1 367 ? 14.805 -8.312 -13.203 1 75.38 367 GLN A C 1
ATOM 2868 O O . GLN A 1 367 ? 14.82 -8.18 -11.977 1 75.38 367 GLN A O 1
ATOM 2873 N N . GLU A 1 368 ? 15.898 -8.094 -13.734 1 69.75 368 GLU A N 1
ATOM 2874 C CA . GLU A 1 368 ? 17.172 -7.66 -13.188 1 69.75 368 GLU A CA 1
ATOM 2875 C C . GLU A 1 368 ? 17.188 -6.16 -12.922 1 69.75 368 GLU A C 1
ATOM 2877 O O . GLU A 1 368 ? 18.125 -5.633 -12.32 1 69.75 368 GLU A O 1
ATOM 2882 N N . ARG A 1 369 ? 16.141 -5.539 -13.117 1 81.88 369 ARG A N 1
ATOM 2883 C CA . ARG A 1 369 ? 16.156 -4.09 -12.938 1 81.88 369 ARG A CA 1
ATOM 2884 C C . ARG A 1 369 ? 15.742 -3.707 -11.516 1 81.88 369 ARG A C 1
ATOM 2886 O O . ARG A 1 369 ? 14.633 -4.031 -11.078 1 81.88 369 ARG A O 1
ATOM 2893 N N . VAL A 1 370 ? 16.609 -2.932 -10.852 1 83.12 370 VAL A N 1
ATOM 2894 C CA . VAL A 1 370 ? 16.406 -2.543 -9.461 1 83.12 370 VAL A CA 1
ATOM 2895 C C . VAL A 1 370 ? 15.203 -1.604 -9.359 1 83.12 370 VAL A C 1
ATOM 2897 O O . VAL A 1 370 ? 14.43 -1.68 -8.406 1 83.12 370 VAL A O 1
ATOM 2900 N N . GLU A 1 371 ? 15.016 -0.743 -10.352 1 84.44 371 GLU A N 1
ATOM 2901 C CA . GLU A 1 371 ? 13.922 0.225 -10.336 1 84.44 371 GLU A CA 1
ATOM 2902 C C . GLU A 1 371 ? 12.562 -0.473 -10.375 1 84.44 371 GLU A C 1
ATOM 2904 O O . GLU A 1 371 ? 11.625 -0.053 -9.695 1 84.44 371 GLU A O 1
ATOM 2909 N N . THR A 1 372 ? 12.531 -1.498 -11.195 1 87.94 372 THR A N 1
ATOM 2910 C CA . THR A 1 372 ? 11.281 -2.25 -11.297 1 87.94 372 THR A CA 1
ATOM 2911 C C . THR A 1 372 ? 10.992 -2.998 -10 1 87.94 372 THR A C 1
ATOM 2913 O O . THR A 1 372 ? 9.852 -3.01 -9.531 1 87.94 372 THR A O 1
ATOM 2916 N N . ARG A 1 373 ? 11.992 -3.551 -9.461 1 86.75 373 ARG A N 1
ATOM 2917 C CA . ARG A 1 373 ? 11.828 -4.266 -8.195 1 86.75 373 ARG A CA 1
ATOM 2918 C C . ARG A 1 373 ? 11.336 -3.326 -7.102 1 86.75 373 ARG A C 1
ATOM 2920 O O . ARG A 1 373 ? 10.492 -3.703 -6.285 1 86.75 373 ARG A O 1
ATOM 2927 N N . ARG A 1 374 ? 11.867 -2.164 -7.082 1 87.31 374 ARG A N 1
ATOM 2928 C CA . ARG A 1 374 ? 11.461 -1.17 -6.09 1 87.31 374 ARG A CA 1
ATOM 2929 C C . ARG A 1 374 ? 9.992 -0.795 -6.258 1 87.31 374 ARG A C 1
ATOM 2931 O O . ARG A 1 374 ? 9.258 -0.697 -5.277 1 87.31 374 ARG A O 1
ATOM 2938 N N . ARG A 1 375 ? 9.625 -0.607 -7.473 1 89.62 375 ARG A N 1
ATOM 2939 C CA . ARG A 1 375 ? 8.234 -0.253 -7.754 1 89.62 375 ARG A CA 1
ATOM 2940 C C . ARG A 1 375 ? 7.285 -1.359 -7.309 1 89.62 375 ARG A C 1
ATOM 2942 O O . ARG A 1 375 ? 6.238 -1.086 -6.715 1 89.62 375 ARG A O 1
ATOM 2949 N N . ILE A 1 376 ? 7.68 -2.57 -7.551 1 90.62 376 ILE A N 1
ATOM 2950 C CA . ILE A 1 376 ? 6.855 -3.713 -7.164 1 90.62 376 ILE A CA 1
ATOM 2951 C C . ILE A 1 376 ? 6.766 -3.795 -5.645 1 90.62 376 ILE A C 1
ATOM 2953 O O . ILE A 1 376 ? 5.68 -3.951 -5.086 1 90.62 376 ILE A O 1
ATOM 2957 N N . ARG A 1 377 ? 7.883 -3.627 -5.004 1 89.62 377 ARG A N 1
ATOM 2958 C CA . ARG A 1 377 ? 7.977 -3.785 -3.555 1 89.62 377 ARG A CA 1
ATOM 2959 C C . ARG A 1 377 ? 7.215 -2.676 -2.834 1 89.62 377 ARG A C 1
ATOM 2961 O O . ARG A 1 377 ? 6.496 -2.938 -1.868 1 89.62 377 ARG A O 1
ATOM 2968 N N . ILE A 1 378 ? 7.312 -1.454 -3.316 1 88.62 378 ILE A N 1
ATOM 2969 C CA . ILE A 1 378 ? 6.887 -0.276 -2.568 1 88.62 378 ILE A CA 1
ATOM 2970 C C . ILE A 1 378 ? 5.449 0.079 -2.941 1 88.62 378 ILE A C 1
ATOM 2972 O O . ILE A 1 378 ? 4.664 0.494 -2.086 1 88.62 378 ILE A O 1
ATOM 2976 N N . ILE A 1 379 ? 5.102 -0.131 -4.227 1 91.81 379 ILE A N 1
ATOM 2977 C CA . ILE A 1 379 ? 3.82 0.411 -4.668 1 91.81 379 ILE A CA 1
ATOM 2978 C C . ILE A 1 379 ? 2.881 -0.73 -5.047 1 91.81 379 ILE A C 1
ATOM 2980 O O . ILE A 1 379 ? 1.795 -0.866 -4.477 1 91.81 379 ILE A O 1
ATOM 2984 N N . ARG A 1 380 ? 3.273 -1.601 -5.953 1 94.75 380 ARG A N 1
ATOM 2985 C CA . ARG A 1 380 ? 2.352 -2.525 -6.602 1 94.75 380 ARG A CA 1
ATOM 2986 C C . ARG A 1 380 ? 1.888 -3.609 -5.637 1 94.75 380 ARG A C 1
ATOM 2988 O O . ARG A 1 380 ? 0.687 -3.838 -5.48 1 94.75 380 ARG A O 1
ATOM 2995 N N . HIS A 1 381 ? 2.844 -4.254 -4.938 1 94.69 381 HIS A N 1
ATOM 2996 C CA . HIS A 1 381 ? 2.486 -5.352 -4.047 1 94.69 381 HIS A CA 1
ATOM 2997 C C . HIS A 1 381 ? 1.579 -4.871 -2.918 1 94.69 381 HIS A C 1
ATOM 2999 O O . HIS A 1 381 ? 0.533 -5.473 -2.658 1 94.69 381 HIS A O 1
ATOM 3005 N N . PRO A 1 382 ? 1.912 -3.781 -2.266 1 92.31 382 PRO A N 1
ATOM 3006 C CA . PRO A 1 382 ? 1.013 -3.305 -1.213 1 92.31 382 PRO A CA 1
ATOM 3007 C C . PRO A 1 382 ? -0.382 -2.969 -1.735 1 92.31 382 PRO A C 1
ATOM 3009 O O . PRO A 1 382 ? -1.375 -3.182 -1.034 1 92.31 382 PRO A O 1
ATOM 3012 N N . SER A 1 383 ? -0.467 -2.418 -2.938 1 93.19 383 SER A N 1
ATOM 3013 C CA . SER A 1 383 ? -1.766 -2.113 -3.527 1 93.19 383 SER A CA 1
ATOM 3014 C C . SER A 1 383 ? -2.596 -3.379 -3.723 1 93.19 383 SER A C 1
ATOM 3016 O O . SER A 1 383 ? -3.797 -3.385 -3.451 1 93.19 383 SER A O 1
ATOM 3018 N N . LEU A 1 384 ? -1.95 -4.43 -4.215 1 95.94 384 LEU A N 1
ATOM 3019 C CA . LEU A 1 384 ? -2.633 -5.703 -4.414 1 95.94 384 LEU A CA 1
ATOM 3020 C C . LEU A 1 384 ? -3.105 -6.277 -3.084 1 95.94 384 LEU A C 1
ATOM 3022 O O . LEU A 1 384 ? -4.246 -6.738 -2.971 1 95.94 384 LEU A O 1
ATOM 3026 N N . VAL A 1 385 ? -2.271 -6.234 -2.068 1 95.06 385 VAL A N 1
ATOM 3027 C CA . VAL A 1 385 ? -2.594 -6.758 -0.744 1 95.06 385 VAL A CA 1
ATOM 3028 C C . VAL A 1 385 ? -3.77 -5.98 -0.154 1 95.06 385 VAL A C 1
ATOM 3030 O O . VAL A 1 385 ? -4.711 -6.574 0.372 1 95.06 385 VAL A O 1
ATOM 3033 N N . SER A 1 386 ? -3.713 -4.676 -0.232 1 91.12 386 SER A N 1
ATOM 3034 C CA . SER A 1 386 ? -4.766 -3.836 0.331 1 91.12 386 SER A CA 1
ATOM 3035 C C . SER A 1 386 ? -6.113 -4.121 -0.326 1 91.12 386 SER A C 1
ATOM 3037 O O . SER A 1 386 ? -7.141 -4.184 0.353 1 91.12 386 SER A O 1
ATOM 3039 N N . LEU A 1 387 ? -6.129 -4.305 -1.626 1 92 387 LEU A N 1
ATOM 3040 C CA . LEU A 1 387 ? -7.367 -4.605 -2.332 1 92 387 LEU A CA 1
ATOM 3041 C C . LEU A 1 387 ? -7.914 -5.969 -1.91 1 92 387 LEU A C 1
ATOM 3043 O O . LEU A 1 387 ? -9.117 -6.109 -1.669 1 92 387 LEU A O 1
ATOM 3047 N N . MET A 1 388 ? -7.07 -6.941 -1.869 1 93.38 388 MET A N 1
ATOM 3048 C CA . MET A 1 388 ? -7.5 -8.281 -1.475 1 93.38 388 MET A CA 1
ATOM 3049 C C . MET A 1 388 ? -8.047 -8.281 -0.05 1 93.38 388 MET A C 1
ATOM 3051 O O . MET A 1 388 ? -8.992 -9 0.257 1 93.38 388 MET A O 1
ATOM 3055 N N . ARG A 1 389 ? -7.391 -7.512 0.808 1 89.25 389 ARG A N 1
ATOM 3056 C CA . ARG A 1 389 ? -7.883 -7.352 2.172 1 89.25 389 ARG A CA 1
ATOM 3057 C C . ARG A 1 389 ? -9.289 -6.77 2.182 1 89.25 389 ARG A C 1
ATOM 3059 O O . ARG A 1 389 ? -10.164 -7.25 2.908 1 89.25 389 ARG A O 1
ATOM 3066 N N . CYS A 1 390 ? -9.492 -5.77 1.371 1 85.5 390 CYS A N 1
ATOM 3067 C CA . CYS A 1 390 ? -10.789 -5.102 1.284 1 85.5 390 CYS A CA 1
ATOM 3068 C C . CYS A 1 390 ? -11.859 -6.055 0.762 1 85.5 390 CYS A C 1
ATOM 3070 O O . CYS A 1 390 ? -13.016 -5.969 1.162 1 85.5 390 CYS A O 1
ATOM 3072 N N . LEU A 1 391 ? -11.461 -6.934 -0.138 1 88 391 LEU A N 1
ATOM 3073 C CA . LEU A 1 391 ? -12.398 -7.871 -0.74 1 88 391 LEU A CA 1
ATOM 3074 C C . LEU A 1 391 ? -12.656 -9.055 0.188 1 88 391 LEU A C 1
ATOM 3076 O O . LEU A 1 391 ? -13.484 -9.914 -0.115 1 88 391 LEU A O 1
ATOM 3080 N N . GLY A 1 392 ? -11.914 -9.164 1.305 1 87.81 392 GLY A N 1
ATOM 3081 C CA . GLY A 1 392 ? -12.117 -10.219 2.289 1 87.81 392 GLY A CA 1
ATOM 3082 C C . GLY A 1 392 ? -11.539 -11.555 1.865 1 87.81 392 GLY A C 1
ATOM 3083 O O . GLY A 1 392 ? -11.945 -12.602 2.363 1 87.81 392 GLY A O 1
ATOM 3084 N N . ILE A 1 393 ? -10.594 -11.555 0.963 1 91.94 393 ILE A N 1
ATOM 3085 C CA . ILE A 1 393 ? -10.055 -12.789 0.396 1 91.94 393 ILE A CA 1
ATOM 3086 C C . ILE A 1 393 ? -9.219 -13.516 1.447 1 91.94 393 ILE A C 1
ATOM 3088 O O . ILE A 1 393 ? -9.211 -14.742 1.501 1 91.94 393 ILE A O 1
ATOM 3092 N N . PHE A 1 394 ? -8.547 -12.836 2.34 1 92.44 394 PHE A N 1
ATOM 3093 C CA . PHE A 1 394 ? -7.699 -13.453 3.352 1 92.44 394 PHE A CA 1
ATOM 3094 C C . PHE A 1 394 ? -8.539 -14.125 4.426 1 92.44 394 PHE A C 1
ATOM 3096 O O . PHE A 1 394 ? -8.047 -14.969 5.18 1 92.44 394 PHE A O 1
ATOM 3103 N N . GLN A 1 395 ? -9.797 -13.766 4.523 1 89.25 395 GLN A N 1
ATOM 3104 C CA . GLN A 1 395 ? -10.688 -14.328 5.539 1 89.25 395 GLN A CA 1
ATOM 3105 C C . GLN A 1 395 ? -11.695 -15.289 4.914 1 89.25 395 GLN A C 1
ATOM 3107 O O . GLN A 1 395 ? -12.656 -15.703 5.57 1 89.25 395 GLN A O 1
ATOM 3112 N N . LEU A 1 396 ? -11.406 -15.648 3.699 1 91 396 LEU A N 1
ATOM 3113 C CA . LEU A 1 396 ? -12.344 -16.5 2.977 1 91 396 LEU A CA 1
ATOM 3114 C C . LEU A 1 396 ? -12.391 -17.906 3.598 1 91 396 LEU A C 1
ATOM 3116 O O . LEU A 1 396 ? -11.344 -18.484 3.91 1 91 396 LEU A O 1
ATOM 3120 N N . LYS A 1 397 ? -13.617 -18.328 3.861 1 89.12 397 LYS A N 1
ATOM 3121 C CA . LYS A 1 397 ? -13.852 -19.703 4.312 1 89.12 397 LYS A CA 1
ATOM 3122 C C . LYS A 1 397 ? -14.516 -20.531 3.225 1 89.12 397 LYS A C 1
ATOM 3124 O O . LYS A 1 397 ? -15.32 -20.016 2.443 1 89.12 397 LYS A O 1
ATOM 3129 N N . ARG A 1 398 ? -14.07 -21.781 3.17 1 89.75 398 ARG A N 1
ATOM 3130 C CA . ARG A 1 398 ? -14.695 -22.656 2.188 1 89.75 398 ARG A CA 1
ATOM 3131 C C . ARG A 1 398 ? -16.188 -22.844 2.486 1 89.75 398 ARG A C 1
ATOM 3133 O O . ARG A 1 398 ? -16.578 -23.016 3.645 1 89.75 398 ARG A O 1
ATOM 3140 N N . SER A 1 399 ? -17.031 -22.766 1.464 1 88.25 399 SER A N 1
ATOM 3141 C CA . SER A 1 399 ? -18.469 -22.906 1.618 1 88.25 399 SER A CA 1
ATOM 3142 C C . SER A 1 399 ? -18.859 -24.359 1.866 1 88.25 399 SER A C 1
ATOM 3144 O O . SER A 1 399 ? -19.844 -24.641 2.561 1 88.25 399 SER A O 1
ATOM 3146 N N . ALA A 1 400 ? -18.141 -25.281 1.27 1 88.94 400 ALA A N 1
ATOM 3147 C CA . ALA A 1 400 ? -18.438 -26.703 1.382 1 88.94 400 ALA A CA 1
ATOM 3148 C C . ALA A 1 400 ? -17.172 -27.547 1.213 1 88.94 400 ALA A C 1
ATOM 3150 O O . ALA A 1 400 ? -16.203 -27.109 0.58 1 88.94 400 ALA A O 1
ATOM 3151 N N . PRO A 1 401 ? -17.203 -28.672 1.856 1 90.06 401 PRO A N 1
ATOM 3152 C CA . PRO A 1 401 ? -16.062 -29.578 1.62 1 90.06 401 PRO A CA 1
ATOM 3153 C C . PRO A 1 401 ? -16.062 -30.156 0.205 1 90.06 401 PRO A C 1
ATOM 3155 O O . PRO A 1 401 ? -17.094 -30.188 -0.461 1 90.06 401 PRO A O 1
ATOM 3158 N N . PRO A 1 402 ? -14.922 -30.594 -0.271 1 90.75 402 PRO A N 1
ATOM 3159 C CA . PRO A 1 402 ? -14.828 -31.109 -1.641 1 90.75 402 PRO A CA 1
ATOM 3160 C C . PRO A 1 402 ? -15.695 -32.344 -1.868 1 90.75 402 PRO A C 1
ATOM 3162 O O . PRO A 1 402 ? -16.094 -32.625 -3.002 1 90.75 402 PRO A O 1
ATOM 3165 N N . THR A 1 403 ? -16.078 -33 -0.849 1 89.81 403 THR A N 1
ATOM 3166 C CA . THR A 1 403 ? -16.844 -34.25 -0.966 1 89.81 403 THR A CA 1
ATOM 3167 C C . THR A 1 403 ? -18.281 -33.969 -1.362 1 89.81 403 THR A C 1
ATOM 3169 O O . THR A 1 403 ? -19.016 -34.875 -1.761 1 89.81 403 THR A O 1
ATOM 3172 N N . VAL A 1 404 ? -18.672 -32.75 -1.325 1 87.5 404 VAL A N 1
ATOM 3173 C CA . VAL A 1 404 ? -20.047 -32.406 -1.679 1 87.5 404 VAL A CA 1
ATOM 3174 C C . VAL A 1 404 ? -20.25 -32.562 -3.184 1 87.5 404 VAL A C 1
ATOM 3176 O O . VAL A 1 404 ? -21.375 -32.781 -3.643 1 87.5 404 VAL A O 1
ATOM 3179 N N . CYS A 1 405 ? -19.156 -32.469 -3.914 1 89.75 405 CYS A N 1
ATOM 3180 C CA . CYS A 1 405 ? -19.234 -32.594 -5.363 1 89.75 405 CYS A CA 1
ATOM 3181 C C . CYS A 1 405 ? -19.453 -34.062 -5.77 1 89.75 405 CYS A C 1
ATOM 3183 O O . CYS A 1 405 ? -18.625 -34.906 -5.469 1 89.75 405 CYS A O 1
ATOM 3185 N N . THR A 1 406 ? -20.672 -34.312 -6.348 1 88.75 406 THR A N 1
ATOM 3186 C CA . THR A 1 406 ? -21 -35.688 -6.77 1 88.75 406 THR A CA 1
ATOM 3187 C C . THR A 1 406 ? -20.859 -35.812 -8.281 1 88.75 406 THR A C 1
ATOM 3189 O O . THR A 1 406 ? -21.656 -36.5 -8.93 1 88.75 406 THR A O 1
ATOM 3192 N N . GLY A 1 407 ? -20.016 -35.062 -8.789 1 85.94 407 GLY A N 1
ATOM 3193 C CA . GLY A 1 407 ? -19.75 -35.188 -10.211 1 85.94 407 GLY A CA 1
ATOM 3194 C C . GLY A 1 407 ? -20.406 -34.094 -11.039 1 85.94 407 GLY A C 1
ATOM 3195 O O . GLY A 1 407 ? -20.281 -34.094 -12.266 1 85.94 407 GLY A O 1
ATOM 3196 N N . ASP A 1 408 ? -20.984 -33.156 -10.43 1 91.69 408 ASP A N 1
ATOM 3197 C CA . ASP A 1 408 ? -21.625 -32.031 -11.133 1 91.69 408 ASP A CA 1
ATOM 3198 C C . ASP A 1 408 ? -20.625 -30.922 -11.438 1 91.69 408 ASP A C 1
ATOM 3200 O O . ASP A 1 408 ? -19.844 -30.531 -10.57 1 91.69 408 ASP A O 1
ATOM 3204 N N . ASP A 1 409 ? -20.75 -30.438 -12.648 1 91.19 409 ASP A N 1
ATOM 3205 C CA . ASP A 1 409 ? -19.797 -29.453 -13.117 1 91.19 409 ASP A CA 1
ATOM 3206 C C . ASP A 1 409 ? -20.016 -28.109 -12.43 1 91.19 409 ASP A C 1
ATOM 3208 O O . ASP A 1 409 ? -19.062 -27.375 -12.148 1 91.19 409 ASP A O 1
ATOM 3212 N N . SER A 1 410 ? -21.203 -27.766 -12.188 1 91.31 410 SER A N 1
ATOM 3213 C CA . SER A 1 410 ? -21.5 -26.469 -11.586 1 91.31 410 SER A CA 1
ATOM 3214 C C . SER A 1 410 ? -20.938 -26.375 -10.172 1 91.31 410 SER A C 1
ATOM 3216 O O . SER A 1 410 ? -20.328 -25.375 -9.812 1 91.31 410 SER A O 1
ATOM 3218 N N . THR A 1 411 ? -21.141 -27.438 -9.445 1 93.12 411 THR A N 1
ATOM 3219 C CA . THR A 1 411 ? -20.625 -27.469 -8.086 1 93.12 411 THR A CA 1
ATOM 3220 C C . THR A 1 411 ? -19.094 -27.5 -8.094 1 93.12 411 THR A C 1
ATOM 3222 O O . THR A 1 411 ? -18.453 -26.844 -7.277 1 93.12 411 THR A O 1
ATOM 3225 N N . TRP A 1 412 ? -18.578 -28.281 -9 1 94.62 412 TRP A N 1
ATOM 3226 C CA . TRP A 1 412 ? -17.125 -28.375 -9.125 1 94.62 412 TRP A CA 1
ATOM 3227 C C . TRP A 1 412 ? -16.516 -27 -9.445 1 94.62 412 TRP A C 1
ATOM 3229 O O . TRP A 1 412 ? -15.531 -26.594 -8.836 1 94.62 412 TRP A O 1
ATOM 3239 N N . ARG A 1 413 ? -17.125 -26.266 -10.32 1 92.81 413 ARG A N 1
ATOM 3240 C CA . ARG A 1 413 ? -16.625 -24.953 -10.727 1 92.81 413 ARG A CA 1
ATOM 3241 C C . ARG A 1 413 ? -16.719 -23.953 -9.578 1 92.81 413 ARG A C 1
ATOM 3243 O O . ARG A 1 413 ? -15.844 -23.109 -9.414 1 92.81 413 ARG A O 1
ATOM 3250 N N . ALA A 1 414 ? -17.734 -24.047 -8.852 1 93.31 414 ALA A N 1
ATOM 3251 C CA . ALA A 1 414 ? -17.891 -23.172 -7.691 1 93.31 414 ALA A CA 1
ATOM 3252 C C . ALA A 1 414 ? -16.797 -23.438 -6.66 1 93.31 414 ALA A C 1
ATOM 3254 O O . ALA A 1 414 ? -16.219 -22.484 -6.117 1 93.31 414 ALA A O 1
ATOM 3255 N N . LEU A 1 415 ? -16.531 -24.672 -6.461 1 93.94 415 LEU A N 1
ATOM 3256 C CA . LEU A 1 415 ? -15.492 -25.047 -5.496 1 93.94 415 LEU A CA 1
ATOM 3257 C C . LEU A 1 415 ? -14.109 -24.641 -6 1 93.94 415 LEU A C 1
ATOM 3259 O O . LEU A 1 415 ? -13.266 -24.188 -5.223 1 93.94 415 LEU A O 1
ATOM 3263 N N . VAL A 1 416 ? -13.938 -24.812 -7.254 1 95.06 416 VAL A N 1
ATOM 3264 C CA . VAL A 1 416 ? -12.664 -24.438 -7.863 1 95.06 416 VAL A CA 1
ATOM 3265 C C . VAL A 1 416 ? -12.461 -22.938 -7.766 1 95.06 416 VAL A C 1
ATOM 3267 O O . VAL A 1 416 ? -11.344 -22.469 -7.516 1 95.06 416 VAL A O 1
ATOM 3270 N N . THR A 1 417 ? -13.492 -22.172 -7.977 1 95.19 417 THR A N 1
ATOM 3271 C CA . THR A 1 417 ? -13.391 -20.719 -7.871 1 95.19 417 THR A CA 1
ATOM 3272 C C . THR A 1 417 ? -12.984 -20.312 -6.461 1 95.19 417 THR A C 1
ATOM 3274 O O . THR A 1 417 ? -12.164 -19.406 -6.285 1 95.19 417 THR A O 1
ATOM 3277 N N . GLU A 1 418 ? -13.508 -20.938 -5.527 1 94.44 418 GLU A N 1
ATOM 3278 C CA . GLU A 1 418 ? -13.125 -20.672 -4.141 1 94.44 418 GLU A CA 1
ATOM 3279 C C . GLU A 1 418 ? -11.656 -21.031 -3.904 1 94.44 418 GLU A C 1
ATOM 3281 O O . GLU A 1 418 ? -10.938 -20.297 -3.221 1 94.44 418 GLU A O 1
ATOM 3286 N N . GLU A 1 419 ? -11.289 -22.172 -4.473 1 95.81 419 GLU A N 1
ATOM 3287 C CA . GLU A 1 419 ? -9.906 -22.609 -4.32 1 95.81 419 GLU A CA 1
ATOM 3288 C C . GLU A 1 419 ? -8.938 -21.625 -4.969 1 95.81 419 GLU A C 1
ATOM 3290 O O . GLU A 1 419 ? -7.84 -21.406 -4.461 1 95.81 419 GLU A O 1
ATOM 3295 N N . VAL A 1 420 ? -9.352 -21.078 -6.098 1 96.94 420 VAL A N 1
ATOM 3296 C CA . VAL A 1 420 ? -8.516 -20.078 -6.75 1 96.94 420 VAL A CA 1
ATOM 3297 C C . VAL A 1 420 ? -8.281 -18.906 -5.801 1 96.94 420 VAL A C 1
ATOM 3299 O O . VAL A 1 420 ? -7.16 -18.391 -5.695 1 96.94 420 VAL A O 1
ATOM 3302 N N . CYS A 1 421 ? -9.266 -18.469 -5.109 1 96.38 421 CYS A N 1
ATOM 3303 C CA . CYS A 1 421 ? -9.148 -17.359 -4.168 1 96.38 421 CYS A CA 1
ATOM 3304 C C . CYS A 1 421 ? -8.227 -17.719 -3.008 1 96.38 421 CYS A C 1
ATOM 3306 O O . CYS A 1 421 ? -7.418 -16.906 -2.568 1 96.38 421 CYS A O 1
ATOM 3308 N N . ILE A 1 422 ? -8.336 -18.906 -2.525 1 96.12 422 ILE A N 1
ATOM 3309 C CA . ILE A 1 422 ? -7.496 -19.359 -1.425 1 96.12 422 ILE A CA 1
ATOM 3310 C C . ILE A 1 422 ? -6.039 -19.406 -1.876 1 96.12 422 ILE A C 1
ATOM 3312 O O . ILE A 1 422 ? -5.145 -18.984 -1.146 1 96.12 422 ILE A O 1
ATOM 3316 N N . ARG A 1 423 ? -5.828 -19.922 -3.012 1 96.56 423 ARG A N 1
ATOM 3317 C CA . ARG A 1 423 ? -4.477 -19.969 -3.551 1 96.56 423 ARG A CA 1
ATOM 3318 C C . ARG A 1 423 ? -3.918 -18.578 -3.785 1 96.56 423 ARG A C 1
ATOM 3320 O O . ARG A 1 423 ? -2.729 -18.328 -3.57 1 96.56 423 ARG A O 1
ATOM 3327 N N . LEU A 1 424 ? -4.77 -17.703 -4.27 1 97.56 424 LEU A N 1
ATOM 3328 C CA . LEU A 1 424 ? -4.352 -16.312 -4.418 1 97.56 424 LEU A CA 1
ATOM 3329 C C . LEU A 1 424 ? -3.91 -15.727 -3.078 1 97.56 424 LEU A C 1
ATOM 3331 O O . LEU A 1 424 ? -2.867 -15.078 -2.992 1 97.56 424 LEU A O 1
ATOM 3335 N N . ALA A 1 425 ? -4.695 -15.969 -2.061 1 97.19 425 ALA A N 1
ATOM 3336 C CA . ALA A 1 425 ? -4.344 -15.484 -0.725 1 97.19 425 ALA A CA 1
ATOM 3337 C C . ALA A 1 425 ? -3.002 -16.062 -0.273 1 97.19 425 ALA A C 1
ATOM 3339 O O . ALA A 1 425 ? -2.141 -15.32 0.213 1 97.19 425 ALA A O 1
ATOM 3340 N N . SER A 1 426 ? -2.818 -17.266 -0.49 1 96.56 426 SER A N 1
ATOM 3341 C CA . SER A 1 426 ? -1.614 -17.953 -0.04 1 96.56 426 SER A CA 1
ATOM 3342 C C . SER A 1 426 ? -0.384 -17.469 -0.802 1 96.56 426 SER A C 1
ATOM 3344 O O . SER A 1 426 ? 0.666 -17.234 -0.204 1 96.56 426 SER A O 1
ATOM 3346 N N . TRP A 1 427 ? -0.535 -17.359 -2.061 1 96.75 427 TRP A N 1
ATOM 3347 C CA . TRP A 1 427 ? 0.639 -17.047 -2.865 1 96.75 427 TRP A CA 1
ATOM 3348 C C . TRP A 1 427 ? 0.952 -15.555 -2.795 1 96.75 427 TRP A C 1
ATOM 3350 O O . TRP A 1 427 ? 2.102 -15.141 -2.98 1 96.75 427 TRP A O 1
ATOM 3360 N N . VAL A 1 428 ? -0.021 -14.688 -2.604 1 97.69 428 VAL A N 1
ATOM 3361 C CA . VAL A 1 428 ? 0.277 -13.289 -2.309 1 97.69 428 VAL A CA 1
ATOM 3362 C C . VAL A 1 428 ? 1.006 -13.188 -0.971 1 97.69 428 VAL A C 1
ATOM 3364 O O . VAL A 1 428 ? 1.931 -12.383 -0.821 1 97.69 428 VAL A O 1
ATOM 3367 N N . PHE A 1 429 ? 0.566 -14.016 -0.002 1 97.44 429 PHE A N 1
ATOM 3368 C CA . PHE A 1 429 ? 1.242 -14.094 1.287 1 97.44 429 PHE A CA 1
ATOM 3369 C C . PHE A 1 429 ? 2.68 -14.57 1.118 1 97.44 429 PHE A C 1
ATOM 3371 O O . PHE A 1 429 ? 3.594 -14.047 1.757 1 97.44 429 PHE A O 1
ATOM 3378 N N . LEU A 1 430 ? 2.896 -15.531 0.244 1 96.31 430 LEU A N 1
ATOM 3379 C CA . LEU A 1 430 ? 4.238 -16.031 -0.037 1 96.31 430 LEU A CA 1
ATOM 3380 C C . LEU A 1 430 ? 5.098 -14.953 -0.68 1 96.31 430 LEU A C 1
ATOM 3382 O O . LEU A 1 430 ? 6.273 -14.805 -0.334 1 96.31 430 LEU A O 1
ATOM 3386 N N . ALA A 1 431 ? 4.496 -14.266 -1.629 1 95.5 431 ALA A N 1
ATOM 3387 C CA . ALA A 1 431 ? 5.215 -13.164 -2.262 1 95.5 431 ALA A CA 1
ATOM 3388 C C . ALA A 1 431 ? 5.621 -12.117 -1.233 1 95.5 431 ALA A C 1
ATOM 3390 O O . ALA A 1 431 ? 6.734 -11.578 -1.287 1 95.5 431 ALA A O 1
ATOM 3391 N N . ASP A 1 432 ? 4.746 -11.805 -0.323 1 96.12 432 ASP A N 1
ATOM 3392 C CA . ASP A 1 432 ? 5.016 -10.852 0.748 1 96.12 432 ASP A CA 1
ATOM 3393 C C . ASP A 1 432 ? 6.184 -11.312 1.613 1 96.12 432 ASP A C 1
ATOM 3395 O O . ASP A 1 432 ? 7.074 -10.523 1.938 1 96.12 432 ASP A O 1
ATOM 3399 N N . GLY A 1 433 ? 6.168 -12.57 1.992 1 94.88 433 GLY A N 1
ATOM 3400 C CA . GLY A 1 433 ? 7.254 -13.148 2.771 1 94.88 433 GLY A CA 1
ATOM 3401 C C . GLY A 1 433 ? 8.578 -13.148 2.033 1 94.88 433 GLY A C 1
ATOM 3402 O O . GLY A 1 433 ? 9.633 -12.93 2.637 1 94.88 433 GLY A O 1
ATOM 3403 N N . PHE A 1 434 ? 8.469 -13.422 0.762 1 93.38 434 PHE A N 1
ATOM 3404 C CA . PHE A 1 434 ? 9.672 -13.414 -0.068 1 93.38 434 PHE A CA 1
ATOM 3405 C C . PHE A 1 434 ? 10.32 -12.039 -0.071 1 93.38 434 PHE A C 1
ATOM 3407 O O . PHE A 1 434 ? 11.539 -11.922 0.02 1 93.38 434 PHE A O 1
ATOM 3414 N N . LEU A 1 435 ? 9.539 -11.016 -0.161 1 91.94 435 LEU A N 1
ATOM 3415 C CA . LEU A 1 435 ? 10.047 -9.656 -0.12 1 91.94 435 LEU A CA 1
ATOM 3416 C C . LEU A 1 435 ? 10.688 -9.352 1.232 1 91.94 435 LEU A C 1
ATOM 3418 O O . LEU A 1 435 ? 11.68 -8.625 1.307 1 91.94 435 LEU A O 1
ATOM 3422 N N . THR A 1 436 ? 10.148 -9.883 2.283 1 92.25 436 THR A N 1
ATOM 3423 C CA . THR A 1 436 ? 10.688 -9.68 3.623 1 92.25 436 THR A CA 1
ATOM 3424 C C . THR A 1 436 ? 12.039 -10.367 3.773 1 92.25 436 THR A C 1
ATOM 3426 O O . THR A 1 436 ? 13 -9.758 4.266 1 92.25 436 THR A O 1
ATOM 3429 N N . VAL A 1 437 ? 12.109 -11.555 3.299 1 91.56 437 VAL A N 1
ATOM 3430 C CA . VAL A 1 437 ? 13.328 -12.336 3.455 1 91.56 437 VAL A CA 1
ATOM 3431 C C . VAL A 1 437 ? 14.438 -11.758 2.578 1 91.56 437 VAL A C 1
ATOM 3433 O O . VAL A 1 437 ? 15.578 -11.641 3.012 1 91.56 437 VAL A O 1
ATOM 3436 N N . CYS A 1 438 ? 14.094 -11.383 1.376 1 88.44 438 CYS A N 1
ATOM 3437 C CA . CYS A 1 438 ? 15.102 -10.984 0.399 1 88.44 438 CYS A CA 1
ATOM 3438 C C . CYS A 1 438 ? 15.484 -9.523 0.567 1 88.44 438 CYS A C 1
ATOM 3440 O O . CYS A 1 438 ? 16.641 -9.148 0.362 1 88.44 438 CYS A O 1
ATOM 3442 N N . PHE A 1 439 ? 14.516 -8.688 0.993 1 88.25 439 PHE A N 1
ATOM 3443 C CA . PHE A 1 439 ? 14.773 -7.25 0.951 1 88.25 439 PHE A CA 1
ATOM 3444 C C . PHE A 1 439 ? 14.492 -6.609 2.305 1 88.25 439 PHE A C 1
ATOM 3446 O O . PHE A 1 439 ? 14.57 -5.387 2.445 1 88.25 439 PHE A O 1
ATOM 3453 N N . LYS A 1 440 ? 14.078 -7.414 3.244 1 87.69 440 LYS A N 1
ATOM 3454 C CA . LYS A 1 440 ? 13.797 -6.945 4.598 1 87.69 440 LYS A CA 1
ATOM 3455 C C . LYS A 1 440 ? 12.625 -5.965 4.605 1 87.69 440 LYS A C 1
ATOM 3457 O O . LYS A 1 440 ? 12.641 -4.977 5.344 1 87.69 440 LYS A O 1
ATOM 3462 N N . ASN A 1 441 ? 11.797 -6.18 3.672 1 88.19 441 ASN A N 1
ATOM 3463 C CA . ASN A 1 441 ? 10.562 -5.41 3.66 1 88.19 441 ASN A CA 1
ATOM 3464 C C . ASN A 1 441 ? 9.664 -5.777 4.84 1 88.19 441 ASN A C 1
ATOM 3466 O O . ASN A 1 441 ? 9.484 -6.957 5.141 1 88.19 441 ASN A O 1
ATOM 3470 N N . ARG A 1 442 ? 9.18 -4.77 5.531 1 88.06 442 ARG A N 1
ATOM 3471 C CA . ARG A 1 442 ? 8.211 -5.074 6.578 1 88.06 442 ARG A CA 1
ATOM 3472 C C . ARG A 1 442 ? 6.988 -5.777 6.004 1 88.06 442 ARG A C 1
ATOM 3474 O O . ARG A 1 442 ? 6.434 -5.34 4.992 1 88.06 442 ARG A O 1
ATOM 3481 N N . PRO A 1 443 ? 6.586 -6.887 6.629 1 90.94 443 PRO A N 1
ATOM 3482 C CA . PRO A 1 443 ? 5.43 -7.617 6.102 1 90.94 443 PRO A CA 1
ATOM 3483 C C . PRO A 1 443 ? 4.176 -6.754 6.012 1 90.94 443 PRO A C 1
ATOM 3485 O O . PRO A 1 443 ? 3.824 -6.066 6.973 1 90.94 443 PRO A O 1
ATOM 3488 N N . THR A 1 444 ? 3.566 -6.828 4.859 1 91.81 444 THR A N 1
ATOM 3489 C CA . THR A 1 444 ? 2.326 -6.094 4.641 1 91.81 444 THR A CA 1
ATOM 3490 C C . THR A 1 444 ? 1.124 -6.914 5.102 1 91.81 444 THR A C 1
ATOM 3492 O O . THR A 1 444 ? 0.072 -6.355 5.422 1 91.81 444 THR A O 1
ATOM 3495 N N . ILE A 1 445 ? 1.279 -8.219 5.086 1 93.06 445 ILE A N 1
ATOM 3496 C CA . ILE A 1 445 ? 0.221 -9.125 5.523 1 93.06 445 ILE A CA 1
ATOM 3497 C C . ILE A 1 445 ? 0.598 -9.75 6.867 1 93.06 445 ILE A C 1
ATOM 3499 O O . ILE A 1 445 ? 1.687 -10.312 7.012 1 93.06 445 ILE A O 1
ATOM 3503 N N . SER A 1 446 ? -0.296 -9.617 7.785 1 88.19 446 SER A N 1
ATOM 3504 C CA . SER A 1 446 ? -0.096 -10.312 9.047 1 88.19 446 SER A CA 1
ATOM 3505 C C . SER A 1 446 ? -0.541 -11.773 8.953 1 88.19 446 SER A C 1
ATOM 3507 O O . SER A 1 446 ? -1.535 -12.078 8.297 1 88.19 446 SER A O 1
ATOM 3509 N N . ILE A 1 447 ? 0.2 -12.633 9.609 1 88.25 447 ILE A N 1
ATOM 3510 C CA . ILE A 1 447 ? -0.174 -14.047 9.633 1 88.25 447 ILE A CA 1
ATOM 3511 C C . ILE A 1 447 ? -1.551 -14.203 10.273 1 88.25 447 ILE A C 1
ATOM 3513 O O . ILE A 1 447 ? -2.297 -15.125 9.938 1 88.25 447 ILE A O 1
ATOM 3517 N N . PHE A 1 448 ? -1.923 -13.305 11 1 82.94 448 PHE A N 1
ATOM 3518 C CA . PHE A 1 448 ? -3.148 -13.422 11.781 1 82.94 448 PHE A CA 1
ATOM 3519 C C . PHE A 1 448 ? -4.359 -13.008 10.953 1 82.94 448 PHE A C 1
ATOM 3521 O O . PHE A 1 448 ? -5.5 -13.281 11.328 1 82.94 448 PHE A O 1
ATOM 3528 N N . GLU A 1 449 ? -4.074 -12.422 9.875 1 85.69 449 GLU A N 1
ATOM 3529 C CA . GLU A 1 449 ? -5.156 -12.102 8.953 1 85.69 449 GLU A CA 1
ATOM 3530 C C . GLU A 1 449 ? -5.492 -13.297 8.062 1 85.69 449 GLU A C 1
ATOM 3532 O O . GLU A 1 449 ? -6.547 -13.328 7.426 1 85.69 449 GLU A O 1
ATOM 3537 N N . MET A 1 450 ? -4.574 -14.273 8.008 1 91.62 450 MET A N 1
ATOM 3538 C CA . MET A 1 450 ? -4.727 -15.422 7.117 1 91.62 450 MET A CA 1
ATOM 3539 C C . MET A 1 450 ? -5.695 -16.438 7.703 1 91.62 450 MET A C 1
ATOM 3541 O O . MET A 1 450 ? -5.289 -17.531 8.117 1 91.62 450 MET A O 1
ATOM 3545 N N . GLU A 1 451 ? -6.973 -16.172 7.586 1 90.44 451 GLU A N 1
ATOM 3546 C CA . GLU A 1 451 ? -7.992 -17.062 8.117 1 90.44 451 GLU A CA 1
ATOM 3547 C C . GLU A 1 451 ? -8.43 -18.078 7.07 1 90.44 451 GLU A C 1
ATOM 3549 O O . GLU A 1 451 ? -9.195 -19 7.367 1 90.44 451 GLU A O 1
ATOM 3554 N N . CYS A 1 452 ? -7.906 -17.922 5.895 1 91.56 452 CYS A N 1
ATOM 3555 C CA . CYS A 1 452 ? -8.242 -18.891 4.859 1 91.56 452 CYS A CA 1
ATOM 3556 C C . CYS A 1 452 ? -7.555 -20.234 5.125 1 91.56 452 CYS A C 1
ATOM 3558 O O . CYS A 1 452 ? -6.461 -20.266 5.695 1 91.56 452 CYS A O 1
ATOM 3560 N N . PRO A 1 453 ? -8.203 -21.281 4.773 1 92.31 453 PRO A N 1
ATOM 3561 C CA . PRO A 1 453 ? -7.566 -22.578 4.922 1 92.31 453 PRO A CA 1
ATOM 3562 C C . PRO A 1 453 ? -6.383 -22.781 3.977 1 92.31 453 PRO A C 1
ATOM 3564 O O . PRO A 1 453 ? -6.172 -21.969 3.074 1 92.31 453 PRO A O 1
ATOM 3567 N N . PHE A 1 454 ? -5.629 -23.828 4.23 1 93.19 454 PHE A N 1
ATOM 3568 C CA . PHE A 1 454 ? -4.562 -24.188 3.305 1 93.19 454 PHE A CA 1
ATOM 3569 C C . PHE A 1 454 ? -5.133 -24.594 1.949 1 93.19 454 PHE A C 1
ATOM 3571 O O . PHE A 1 454 ? -6.246 -25.109 1.868 1 93.19 454 PHE A O 1
ATOM 3578 N N . PRO A 1 455 ? -4.391 -24.344 0.883 1 93.12 455 PRO A N 1
ATOM 3579 C CA . PRO A 1 455 ? -4.848 -24.797 -0.431 1 93.12 455 PRO A CA 1
ATOM 3580 C C . PRO A 1 455 ? -4.938 -26.328 -0.524 1 93.12 455 PRO A C 1
ATOM 3582 O O . PRO A 1 455 ? -4.262 -27.031 0.228 1 93.12 455 PRO A O 1
ATOM 3585 N N . TRP A 1 456 ? -5.801 -26.797 -1.438 1 91.19 456 TRP A N 1
ATOM 3586 C CA . TRP A 1 456 ? -5.895 -28.219 -1.71 1 91.19 456 TRP A CA 1
ATOM 3587 C C . TRP A 1 456 ? -4.547 -28.781 -2.156 1 91.19 456 TRP A C 1
ATOM 3589 O O . TRP A 1 456 ? -3.707 -28.047 -2.68 1 91.19 456 TRP A O 1
ATOM 3599 N N . ARG A 1 457 ? -4.422 -30 -1.919 1 87.38 457 ARG A N 1
ATOM 3600 C CA . ARG A 1 457 ? -3.262 -30.688 -2.486 1 87.38 457 ARG A CA 1
ATOM 3601 C C . ARG A 1 457 ? -3.293 -30.641 -4.008 1 87.38 457 ARG A C 1
ATOM 3603 O O . ARG A 1 457 ? -4.355 -30.469 -4.609 1 87.38 457 ARG A O 1
ATOM 3610 N N . THR A 1 458 ? -2.158 -30.766 -4.59 1 84.31 458 THR A N 1
ATOM 3611 C CA . THR A 1 458 ? -1.993 -30.609 -6.031 1 84.31 458 THR A CA 1
ATOM 3612 C C . THR A 1 458 ? -2.875 -31.609 -6.789 1 84.31 458 THR A C 1
ATOM 3614 O O . THR A 1 458 ? -3.42 -31.281 -7.844 1 84.31 458 THR A O 1
ATOM 3617 N N . GLU A 1 459 ? -3.084 -32.844 -6.234 1 84.62 459 GLU A N 1
ATOM 3618 C CA . GLU A 1 459 ? -3.869 -33.875 -6.914 1 84.62 459 GLU A CA 1
ATOM 3619 C C . GLU A 1 459 ? -5.336 -33.469 -7.027 1 84.62 459 GLU A C 1
ATOM 3621 O O . GLU A 1 459 ? -5.961 -33.656 -8.07 1 84.62 459 GLU A O 1
ATOM 3626 N N . LEU A 1 460 ? -5.781 -32.938 -5.969 1 89.56 460 LEU A N 1
ATOM 3627 C CA . LEU A 1 460 ? -7.172 -32.5 -5.969 1 89.56 460 LEU A CA 1
ATOM 3628 C C . LEU A 1 460 ? -7.332 -31.234 -6.805 1 89.56 460 LEU A C 1
ATOM 3630 O O . LEU A 1 460 ? -8.312 -31.078 -7.539 1 89.56 460 LEU A O 1
ATOM 3634 N N . TRP A 1 461 ? -6.395 -30.312 -6.793 1 91.38 461 TRP A N 1
ATOM 3635 C CA . TRP A 1 461 ? -6.414 -29.047 -7.504 1 91.38 461 TRP A CA 1
ATOM 3636 C C . TRP A 1 461 ? -6.367 -29.266 -9.008 1 91.38 461 TRP A C 1
ATOM 3638 O O . TRP A 1 461 ? -7.047 -28.562 -9.766 1 91.38 461 TRP A O 1
ATOM 3648 N N . GLU A 1 462 ? -5.676 -30.266 -9.453 1 88.19 462 GLU A N 1
ATOM 3649 C CA . GLU A 1 462 ? -5.449 -30.453 -10.883 1 88.19 462 GLU A CA 1
ATOM 3650 C C . GLU A 1 462 ? -6.359 -31.547 -11.438 1 88.19 462 GLU A C 1
ATOM 3652 O O . GLU A 1 462 ? -6.102 -32.094 -12.523 1 88.19 462 GLU A O 1
ATOM 3657 N N . ALA A 1 463 ? -7.395 -31.875 -10.648 1 90.94 463 ALA A N 1
ATOM 3658 C CA . ALA A 1 463 ? -8.352 -32.844 -11.188 1 90.94 463 ALA A CA 1
ATOM 3659 C C . ALA A 1 463 ? -8.914 -32.375 -12.523 1 90.94 463 ALA A C 1
ATOM 3661 O O . ALA A 1 463 ? -9.281 -31.188 -12.664 1 90.94 463 ALA A O 1
ATOM 3662 N N . GLU A 1 464 ? -9.047 -33.188 -13.461 1 87.62 464 GLU A N 1
ATOM 3663 C CA . GLU A 1 464 ? -9.328 -32.812 -14.844 1 87.62 464 GLU A CA 1
ATOM 3664 C C . GLU A 1 464 ? -10.797 -32.469 -15.039 1 87.62 464 GLU A C 1
ATOM 3666 O O . GLU A 1 464 ? -11.141 -31.688 -15.93 1 87.62 464 GLU A O 1
ATOM 3671 N N . ASN A 1 465 ? -11.625 -33.156 -14.367 1 90.56 465 ASN A N 1
ATOM 3672 C CA . ASN A 1 465 ? -13.062 -32.938 -14.469 1 90.56 465 ASN A CA 1
ATOM 3673 C C . ASN A 1 465 ? -13.773 -33.219 -13.141 1 90.56 465 ASN A C 1
ATOM 3675 O O . ASN A 1 465 ? -13.133 -33.594 -12.156 1 90.56 465 ASN A O 1
ATOM 3679 N N . ALA A 1 466 ? -15.047 -33.031 -13.109 1 94 466 ALA A N 1
ATOM 3680 C CA . ALA A 1 466 ? -15.836 -33.125 -11.883 1 94 466 ALA A CA 1
ATOM 3681 C C . ALA A 1 466 ? -15.828 -34.562 -11.352 1 94 466 ALA A C 1
ATOM 3683 O O . ALA A 1 466 ? -15.797 -34.781 -10.141 1 94 466 ALA A O 1
ATOM 3684 N N . SER A 1 467 ? -15.891 -35.5 -12.273 1 93.38 467 SER A N 1
ATOM 3685 C CA . SER A 1 467 ? -15.906 -36.906 -11.867 1 93.38 467 SER A CA 1
ATOM 3686 C C . SER A 1 467 ? -14.586 -37.312 -11.219 1 93.38 467 SER A C 1
ATOM 3688 O O . SER A 1 467 ? -14.57 -37.969 -10.18 1 93.38 467 SER A O 1
ATOM 3690 N N . ALA A 1 468 ? -13.484 -36.938 -11.883 1 91.88 468 ALA A N 1
ATOM 3691 C CA . ALA A 1 468 ? -12.172 -37.219 -11.312 1 91.88 468 ALA A CA 1
ATOM 3692 C C . ALA A 1 468 ? -12 -36.5 -9.969 1 91.88 468 ALA A C 1
ATOM 3694 O O . ALA A 1 468 ? -11.422 -37.062 -9.039 1 91.88 468 ALA A O 1
ATOM 3695 N N . PHE A 1 469 ? -12.531 -35.344 -9.891 1 94.31 469 PHE A N 1
ATOM 3696 C CA . PHE A 1 469 ? -12.469 -34.562 -8.664 1 94.31 469 PHE A CA 1
ATOM 3697 C C . PHE A 1 469 ? -13.188 -35.281 -7.527 1 94.31 469 PHE A C 1
ATOM 3699 O O . PHE A 1 469 ? -12.656 -35.375 -6.422 1 94.31 469 PHE A O 1
ATOM 3706 N N . SER A 1 470 ? -14.375 -35.75 -7.797 1 93.56 470 SER A N 1
ATOM 3707 C CA . SER A 1 470 ? -15.172 -36.438 -6.785 1 93.56 470 SER A CA 1
ATOM 3708 C C . SER A 1 470 ? -14.484 -37.719 -6.309 1 93.56 470 SER A C 1
ATOM 3710 O O . SER A 1 470 ? -14.562 -38.062 -5.129 1 93.56 470 SER A O 1
ATOM 3712 N N . ARG A 1 471 ? -13.875 -38.375 -7.168 1 91.94 471 ARG A N 1
ATOM 3713 C CA . ARG A 1 471 ? -13.18 -39.625 -6.828 1 91.94 471 ARG A CA 1
ATOM 3714 C C . ARG A 1 471 ? -12 -39.344 -5.898 1 91.94 471 ARG A C 1
ATOM 3716 O O . ARG A 1 471 ? -11.82 -40.031 -4.891 1 91.94 471 ARG A O 1
ATOM 3723 N N . ILE A 1 472 ? -11.227 -38.312 -6.254 1 90.81 472 ILE A N 1
ATOM 3724 C CA . ILE A 1 472 ? -10.055 -37.969 -5.457 1 90.81 472 ILE A CA 1
ATOM 3725 C C . ILE A 1 472 ? -10.492 -37.438 -4.094 1 90.81 472 ILE A C 1
ATOM 3727 O O . ILE A 1 472 ? -9.883 -37.75 -3.07 1 90.81 472 ILE A O 1
ATOM 3731 N N . ALA A 1 473 ? -11.547 -36.656 -4.086 1 91.25 473 ALA A N 1
ATOM 3732 C CA . ALA A 1 473 ? -12.062 -36.062 -2.846 1 91.25 473 ALA A CA 1
ATOM 3733 C C . ALA A 1 473 ? -12.531 -37.156 -1.891 1 91.25 473 ALA A C 1
ATOM 3735 O O . ALA A 1 473 ? -12.367 -37.062 -0.674 1 91.25 473 ALA A O 1
ATOM 3736 N N . ALA A 1 474 ? -13.133 -38.156 -2.41 1 88.44 474 ALA A N 1
ATOM 3737 C CA . ALA A 1 474 ? -13.633 -39.25 -1.596 1 88.44 474 ALA A CA 1
ATOM 3738 C C . ALA A 1 474 ? -12.484 -40.031 -0.954 1 88.44 474 ALA A C 1
ATOM 3740 O O . ALA A 1 474 ? -12.594 -40.5 0.182 1 88.44 474 ALA A O 1
ATOM 3741 N N . THR A 1 475 ? -11.469 -40.156 -1.647 1 83.5 475 THR A N 1
ATOM 3742 C CA . THR A 1 475 ? -10.312 -40.875 -1.133 1 83.5 475 THR A CA 1
ATOM 3743 C C . THR A 1 475 ? -9.594 -40.062 -0.061 1 83.5 475 THR A C 1
ATOM 3745 O O . THR A 1 475 ? -9.055 -40.625 0.893 1 83.5 475 THR A O 1
ATOM 3748 N N . ASP A 1 476 ? -9.656 -38.781 -0.212 1 76.19 476 ASP A N 1
ATOM 3749 C CA . ASP A 1 476 ? -8.898 -37.906 0.658 1 76.19 476 ASP A CA 1
ATOM 3750 C C . ASP A 1 476 ? -9.742 -37.438 1.843 1 76.19 476 ASP A C 1
ATOM 3752 O O . ASP A 1 476 ? -9.32 -36.594 2.621 1 76.19 476 ASP A O 1
ATOM 3756 N N . GLU A 1 477 ? -10.906 -37.906 1.966 1 66.19 477 GLU A N 1
ATOM 3757 C CA . GLU A 1 477 ? -11.891 -37.406 2.938 1 66.19 477 GLU A CA 1
ATOM 3758 C C . GLU A 1 477 ? -11.297 -37.375 4.344 1 66.19 477 GLU A C 1
ATOM 3760 O O . GLU A 1 477 ? -11.586 -36.469 5.121 1 66.19 477 GLU A O 1
ATOM 3765 N N . ALA A 1 478 ? -10.523 -38.281 4.605 1 55.75 478 ALA A N 1
ATOM 3766 C CA . ALA A 1 478 ? -9.977 -38.344 5.957 1 55.75 478 ALA A CA 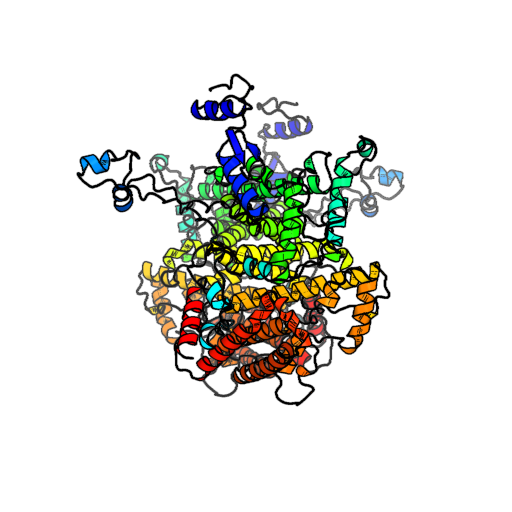1
ATOM 3767 C C . ALA A 1 478 ? -8.969 -37.219 6.207 1 55.75 478 ALA A C 1
ATOM 3769 O O . ALA A 1 478 ? -8.703 -36.875 7.359 1 55.75 478 ALA A O 1
ATOM 3770 N N . LYS A 1 479 ? -8.539 -36.688 5.301 1 63.81 479 LYS A N 1
ATOM 3771 C CA . LYS A 1 479 ? -7.484 -35.688 5.426 1 63.81 479 LYS A CA 1
ATOM 3772 C C . LYS A 1 479 ? -8.07 -34.281 5.488 1 63.81 479 LYS A C 1
ATOM 3774 O O . LYS A 1 479 ? -7.363 -33.312 5.805 1 63.81 479 LYS A O 1
ATOM 3779 N N . LEU A 1 480 ? -9.43 -34.281 5.434 1 62.59 480 LEU A N 1
ATOM 3780 C CA . LEU A 1 480 ? -10.117 -32.969 5.398 1 62.59 480 LEU A CA 1
ATOM 3781 C C . LEU A 1 480 ? -11.031 -32.812 6.602 1 62.59 480 LEU A C 1
ATOM 3783 O O . LEU A 1 480 ? -11.492 -33.812 7.18 1 62.59 480 LEU A O 1
ATOM 3787 N N . PRO A 1 481 ? -11.078 -31.453 7.234 1 70.62 481 PRO A N 1
ATOM 3788 C CA . PRO A 1 481 ? -10.719 -30.156 6.656 1 70.62 481 PRO A CA 1
ATOM 3789 C C . PRO A 1 481 ? -9.359 -29.641 7.141 1 70.62 481 PRO A C 1
ATOM 3791 O O . PRO A 1 481 ? -8.977 -29.891 8.289 1 70.62 481 PRO A O 1
ATOM 3794 N N . MET A 1 482 ? -8.68 -29 6.309 1 78.44 482 MET A N 1
ATOM 3795 C CA . MET A 1 482 ? -7.391 -28.406 6.648 1 78.44 482 MET A CA 1
ATOM 3796 C C . MET A 1 482 ? -7.578 -27.156 7.504 1 78.44 482 MET A C 1
ATOM 3798 O O . MET A 1 482 ? -8.547 -26.422 7.32 1 78.44 482 MET A O 1
ATOM 3802 N N . PRO A 1 483 ? -6.746 -26.953 8.523 1 83.31 483 PRO A N 1
ATOM 3803 C CA . PRO A 1 483 ? -6.836 -25.734 9.328 1 83.31 483 PRO A CA 1
ATOM 3804 C C . PRO A 1 483 ? -6.43 -24.484 8.547 1 83.31 483 PRO A C 1
ATOM 3806 O O . PRO A 1 483 ? -5.895 -24.594 7.441 1 83.31 483 PRO A O 1
ATOM 3809 N N . SER A 1 484 ? -6.852 -23.391 9.086 1 89.94 484 SER A N 1
ATOM 3810 C CA . SER A 1 484 ? -6.363 -22.141 8.523 1 89.94 484 SER A CA 1
ATOM 3811 C C . SER A 1 484 ? -4.871 -21.969 8.773 1 89.94 484 SER A C 1
ATOM 3813 O O . SER A 1 484 ? -4.305 -22.609 9.664 1 89.94 484 SER A O 1
ATOM 3815 N N . VAL A 1 485 ? -4.242 -21.203 7.98 1 89.19 485 VAL A N 1
ATOM 3816 C CA . VAL A 1 485 ? -2.814 -20.938 8.125 1 89.19 485 VAL A CA 1
ATOM 3817 C C . VAL A 1 485 ? -2.533 -20.375 9.516 1 89.19 485 VAL A C 1
ATOM 3819 O O . VAL A 1 485 ? -1.581 -20.797 10.18 1 89.19 485 VAL A O 1
ATOM 3822 N N . ARG A 1 486 ? -3.383 -19.469 9.922 1 89 486 ARG A N 1
ATOM 3823 C CA . ARG A 1 486 ? -3.238 -18.844 11.234 1 89 486 ARG A CA 1
ATOM 3824 C C . ARG A 1 486 ? -3.281 -19.891 12.352 1 89 486 ARG A C 1
ATOM 3826 O O . ARG A 1 486 ? -2.449 -19.875 13.258 1 89 486 ARG A O 1
ATOM 3833 N N . GLU A 1 487 ? -4.203 -20.797 12.266 1 87.56 487 GLU A N 1
ATOM 3834 C CA . GLU A 1 487 ? -4.359 -21.828 13.289 1 87.56 487 GLU A CA 1
ATOM 3835 C C . GLU A 1 487 ? -3.186 -22.797 13.281 1 87.56 487 GLU A C 1
ATOM 3837 O O . GLU A 1 487 ? -2.75 -23.266 14.328 1 87.56 487 GLU A O 1
ATOM 3842 N N . ALA A 1 488 ? -2.738 -23.141 12.125 1 89.5 488 ALA A N 1
ATOM 3843 C CA . ALA A 1 488 ? -1.596 -24.047 12.008 1 89.5 488 ALA A CA 1
ATOM 3844 C C . ALA A 1 488 ? -0.356 -23.453 12.664 1 89.5 488 ALA A C 1
ATOM 3846 O O . ALA A 1 488 ? 0.395 -24.156 13.344 1 89.5 488 ALA A O 1
ATOM 3847 N N . ILE A 1 489 ? -0.123 -22.172 12.492 1 89.56 489 ILE A N 1
ATOM 3848 C CA . ILE A 1 489 ? 1.038 -21.5 13.062 1 89.56 489 ILE A CA 1
ATOM 3849 C C . ILE A 1 489 ? 0.864 -21.375 14.578 1 89.56 489 ILE A C 1
ATOM 3851 O O . ILE A 1 489 ? 1.83 -21.5 15.336 1 89.56 489 ILE A O 1
ATOM 3855 N N . ARG A 1 490 ? -0.366 -21.078 14.977 1 86.44 490 ARG A N 1
ATOM 3856 C CA . ARG A 1 490 ? -0.637 -21.016 16.406 1 86.44 490 ARG A CA 1
ATOM 3857 C C . ARG A 1 490 ? -0.279 -22.344 17.094 1 86.44 490 ARG A C 1
ATOM 3859 O O . ARG A 1 490 ? 0.334 -22.359 18.156 1 86.44 490 ARG A O 1
ATOM 3866 N N . LEU A 1 491 ? -0.64 -23.375 16.438 1 84.81 491 LEU A N 1
ATOM 3867 C CA . LEU A 1 491 ? -0.358 -24.703 16.969 1 84.81 491 LEU A CA 1
ATOM 3868 C C . LEU A 1 491 ? 1.143 -24.969 17 1 84.81 491 LEU A C 1
ATOM 3870 O O . LEU A 1 491 ? 1.646 -25.641 17.906 1 84.81 491 LEU A O 1
ATOM 3874 N N . LEU A 1 492 ? 1.822 -24.469 16.016 1 87.5 492 LEU A N 1
ATOM 3875 C CA . LEU A 1 492 ? 3.268 -24.656 15.938 1 87.5 492 LEU A CA 1
ATOM 3876 C C . LEU A 1 492 ? 3.979 -23.859 17.031 1 87.5 492 LEU A C 1
ATOM 3878 O O . LEU A 1 492 ? 5.023 -24.281 17.531 1 87.5 492 LEU A O 1
ATOM 3882 N N . LEU A 1 493 ? 3.439 -22.703 17.422 1 86.88 493 LEU A N 1
ATOM 3883 C CA . LEU A 1 493 ? 4.059 -21.812 18.391 1 86.88 493 LEU A CA 1
ATOM 3884 C C . LEU A 1 493 ? 3.74 -22.266 19.812 1 86.88 493 LEU A C 1
ATOM 3886 O O . LEU A 1 493 ? 4.523 -22.016 20.734 1 86.88 493 LEU A O 1
ATOM 3890 N N . ASP A 1 494 ? 2.52 -22.703 20.031 1 78.38 494 ASP A N 1
ATOM 3891 C CA . ASP A 1 494 ? 2.061 -23.062 21.359 1 78.38 494 ASP A CA 1
ATOM 3892 C C . ASP A 1 494 ? 2.73 -24.344 21.844 1 78.38 494 ASP A C 1
ATOM 3894 O O . ASP A 1 494 ? 2.721 -25.359 21.141 1 78.38 494 ASP A O 1
ATOM 3898 N N . ASN A 1 495 ? 3.814 -24.281 22.719 1 63.31 495 ASN A N 1
ATOM 3899 C CA . ASN A 1 495 ? 4.59 -25.375 23.297 1 63.31 495 ASN A CA 1
ATOM 3900 C C . ASN A 1 495 ? 3.748 -26.234 24.234 1 63.31 495 ASN A C 1
ATOM 3902 O O . ASN A 1 495 ? 4.215 -27.25 24.734 1 63.31 495 ASN A O 1
ATOM 3906 N N . SER A 1 496 ? 2.662 -25.672 24.844 1 54.69 496 SER A N 1
ATOM 3907 C CA . SER A 1 496 ? 2.168 -26.344 26.031 1 54.69 496 SER A CA 1
ATOM 3908 C C . SER A 1 496 ? 1.633 -27.734 25.719 1 54.69 496 SER A C 1
ATOM 3910 O O . SER A 1 496 ? 1.753 -28.656 26.516 1 54.69 496 SER A O 1
ATOM 3912 N N . GLU A 1 497 ? 0.395 -27.828 25.078 1 48.41 497 GLU A N 1
ATOM 3913 C CA . GLU A 1 497 ? -0.292 -29.125 25.094 1 48.41 497 GLU A CA 1
ATOM 3914 C C . GLU A 1 497 ? 0.237 -30.047 24 1 48.41 497 GLU A C 1
ATOM 3916 O O . GLU A 1 497 ? 0.468 -29.594 22.875 1 48.41 497 GLU A O 1
ATOM 3921 N N . PRO A 1 498 ? 0.84 -31.062 24.406 1 45.03 498 PRO A N 1
ATOM 3922 C CA . PRO A 1 498 ? 1.225 -32.094 23.438 1 45.03 498 PRO A CA 1
ATOM 3923 C C . PRO A 1 498 ? 0.138 -32.375 22.406 1 45.03 498 PRO A C 1
ATOM 3925 O O . PRO A 1 498 ? -0.564 -33.375 22.5 1 45.03 498 PRO A O 1
ATOM 3928 N N . GLY A 1 499 ? -0.771 -31.531 22.188 1 45.88 499 GLY A N 1
ATOM 3929 C CA . GLY A 1 499 ? -1.816 -31.953 21.266 1 45.88 499 GLY A CA 1
ATOM 3930 C C . GLY A 1 499 ? -1.276 -32.5 19.953 1 45.88 499 GLY A C 1
ATOM 3931 O O . GLY A 1 499 ? -0.061 -32.531 19.75 1 45.88 499 GLY A O 1
ATOM 3932 N N . PRO A 1 500 ? -2.248 -33.188 19.234 1 48.41 500 PRO A N 1
ATOM 3933 C CA . PRO A 1 500 ? -1.806 -33.781 17.969 1 48.41 500 PRO A CA 1
ATOM 3934 C C . PRO A 1 500 ? -0.919 -32.844 17.156 1 48.41 500 PRO A C 1
ATOM 3936 O O . PRO A 1 500 ? -1.247 -31.656 17 1 48.41 500 PRO A O 1
ATOM 3939 N N . LEU A 1 501 ? 0.285 -33.062 17.297 1 52.81 501 LEU A N 1
ATOM 3940 C CA . LEU A 1 501 ? 1.342 -32.406 16.531 1 52.81 501 LEU A CA 1
ATOM 3941 C C . LEU A 1 501 ? 0.856 -32.031 15.141 1 52.81 501 LEU A C 1
ATOM 3943 O O . LEU A 1 501 ? 0.035 -32.719 14.555 1 52.81 501 LEU A O 1
ATOM 3947 N N . PRO A 1 502 ? 1.027 -30.703 14.68 1 57.91 502 PRO A N 1
ATOM 3948 C CA . PRO A 1 502 ? 0.889 -30.438 13.25 1 57.91 502 PRO A CA 1
ATOM 3949 C C . PRO A 1 502 ? 1.264 -31.641 12.383 1 57.91 502 PRO A C 1
ATOM 3951 O O . PRO A 1 502 ? 0.884 -31.703 11.211 1 57.91 502 PRO A O 1
ATOM 3954 N N . SER A 1 503 ? 1.892 -32.594 13.125 1 57.25 503 SER A N 1
ATOM 3955 C CA . SER A 1 503 ? 2.318 -33.781 12.367 1 57.25 503 SER A CA 1
ATOM 3956 C C . SER A 1 503 ? 1.125 -34.625 11.953 1 57.25 503 SER A C 1
ATOM 3958 O O . SER A 1 503 ? 1.218 -35.438 11.008 1 57.25 503 SER A O 1
ATOM 3960 N N . SER A 1 504 ? 0.022 -34.312 12.68 1 63.03 504 SER A N 1
ATOM 3961 C CA . SER A 1 504 ? -1.15 -35.125 12.344 1 63.03 504 SER A CA 1
ATOM 3962 C C . SER A 1 504 ? -1.905 -34.5 11.164 1 63.03 504 SER A C 1
ATOM 3964 O O . SER A 1 504 ? -2.803 -35.156 10.602 1 63.03 504 SER A O 1
ATOM 3966 N N . LEU A 1 505 ? -1.34 -33.438 10.828 1 71.5 505 LEU A N 1
ATOM 3967 C CA . LEU A 1 505 ? -1.987 -32.812 9.695 1 71.5 505 LEU A CA 1
ATOM 3968 C C . LEU A 1 505 ? -1.388 -33.281 8.383 1 71.5 505 LEU A C 1
ATOM 3970 O O . LEU A 1 505 ? -0.174 -33.469 8.281 1 71.5 505 LEU A O 1
ATOM 3974 N N . PRO A 1 506 ? -2.258 -33.719 7.535 1 80.25 506 PRO A N 1
ATOM 3975 C CA . PRO A 1 506 ? -1.74 -34.125 6.23 1 80.25 506 PRO A CA 1
ATOM 3976 C C . PRO A 1 506 ? -1.197 -32.938 5.418 1 80.25 506 PRO A C 1
ATOM 3978 O O . PRO A 1 506 ? -1.787 -32.562 4.402 1 80.25 506 PRO A O 1
ATOM 3981 N N . LEU A 1 507 ? -0.042 -32.469 5.836 1 85.31 507 LEU A N 1
ATOM 3982 C CA . LEU A 1 507 ? 0.561 -31.312 5.219 1 85.31 507 LEU A CA 1
ATOM 3983 C C . LEU A 1 507 ? 1.408 -31.703 4.016 1 85.31 507 LEU A C 1
ATOM 3985 O O . LEU A 1 507 ? 2.051 -32.75 4.02 1 85.31 507 LEU A O 1
ATOM 3989 N N . SER A 1 508 ? 1.271 -30.953 2.963 1 86.19 508 SER A N 1
ATOM 3990 C CA . SER A 1 508 ? 2.115 -31.109 1.782 1 86.19 508 SER A CA 1
ATOM 3991 C C . SER A 1 508 ? 3.289 -30.125 1.815 1 86.19 508 SER A C 1
ATOM 3993 O O . SER A 1 508 ? 3.395 -29.312 2.727 1 86.19 508 SER A O 1
ATOM 3995 N N . ALA A 1 509 ? 4.211 -30.234 0.832 1 86.94 509 ALA A N 1
ATOM 3996 C CA . ALA A 1 509 ? 5.363 -29.344 0.732 1 86.94 509 ALA A CA 1
ATOM 3997 C C . ALA A 1 509 ? 4.922 -27.891 0.547 1 86.94 509 ALA A C 1
ATOM 3999 O O . ALA A 1 509 ? 5.562 -26.984 1.06 1 86.94 509 ALA A O 1
ATOM 4000 N N . GLU A 1 510 ? 3.875 -27.688 -0.181 1 89.56 510 GLU A N 1
ATOM 4001 C CA . GLU A 1 510 ? 3.34 -26.344 -0.396 1 89.56 510 GLU A CA 1
ATOM 4002 C C . GLU A 1 510 ? 2.875 -25.719 0.917 1 89.56 510 GLU A C 1
ATOM 4004 O O . GLU A 1 510 ? 3.084 -24.531 1.15 1 89.56 510 GLU A O 1
ATOM 4009 N N . HIS A 1 511 ? 2.207 -26.531 1.689 1 91.69 511 HIS A N 1
ATOM 4010 C CA . HIS A 1 511 ? 1.736 -26.062 2.988 1 91.69 511 HIS A CA 1
ATOM 4011 C C . HIS A 1 511 ? 2.904 -25.656 3.887 1 91.69 511 HIS A C 1
ATOM 4013 O O . HIS A 1 511 ? 2.859 -24.625 4.547 1 91.69 511 HIS A O 1
ATOM 4019 N N . LEU A 1 512 ? 3.904 -26.5 3.873 1 92.06 512 LEU A N 1
ATOM 4020 C CA . LEU A 1 512 ? 5.062 -26.25 4.727 1 92.06 512 LEU A CA 1
ATOM 4021 C C . LEU A 1 512 ? 5.828 -25.016 4.254 1 92.06 512 LEU A C 1
ATOM 4023 O O . LEU A 1 512 ? 6.434 -24.312 5.062 1 92.06 512 LEU A O 1
ATOM 4027 N N . LEU A 1 513 ? 5.809 -24.797 2.914 1 93.25 513 LEU A N 1
ATOM 4028 C CA . LEU A 1 513 ? 6.391 -23.562 2.395 1 93.25 513 LEU A CA 1
ATOM 4029 C C . LEU A 1 513 ? 5.68 -22.344 2.963 1 93.25 513 LEU A C 1
ATOM 4031 O O . LEU A 1 513 ? 6.324 -21.375 3.385 1 93.25 513 LEU A O 1
ATOM 4035 N N . ILE A 1 514 ? 4.387 -22.375 2.996 1 94.88 514 ILE A N 1
ATOM 4036 C CA . ILE A 1 514 ? 3.588 -21.281 3.531 1 94.88 514 ILE A CA 1
ATOM 4037 C C . ILE A 1 514 ? 3.926 -21.062 5.004 1 94.88 514 ILE A C 1
ATOM 4039 O O . ILE A 1 514 ? 4.117 -19.922 5.445 1 94.88 514 ILE A O 1
ATOM 4043 N N . MET A 1 515 ? 4.094 -22.125 5.703 1 94.44 515 MET A N 1
ATOM 4044 C CA . MET A 1 515 ? 4.332 -22.062 7.145 1 94.44 515 MET A CA 1
ATOM 4045 C C . MET A 1 515 ? 5.711 -21.484 7.445 1 94.44 515 MET A C 1
ATOM 4047 O O . MET A 1 515 ? 5.871 -20.703 8.391 1 94.44 515 MET A O 1
ATOM 4051 N N . ILE A 1 516 ? 6.695 -21.875 6.66 1 96.06 516 ILE A N 1
ATOM 4052 C CA . ILE A 1 516 ? 8.047 -21.406 6.949 1 96.06 516 ILE A CA 1
ATOM 4053 C C . ILE A 1 516 ? 8.133 -19.906 6.652 1 96.06 516 ILE A C 1
ATOM 4055 O O . ILE A 1 516 ? 8.852 -19.172 7.332 1 96.06 516 ILE A O 1
ATOM 4059 N N . TYR A 1 517 ? 7.469 -19.469 5.629 1 96.31 517 TYR A N 1
ATOM 4060 C CA . TYR A 1 517 ? 7.418 -18.031 5.367 1 96.31 517 TYR A CA 1
ATOM 4061 C C . TYR A 1 517 ? 6.699 -17.297 6.496 1 96.31 517 TYR A C 1
ATOM 4063 O O . TYR A 1 517 ? 7.07 -16.172 6.844 1 96.31 517 TYR A O 1
ATOM 4071 N N . ALA A 1 518 ? 5.656 -17.891 7.031 1 95.19 518 ALA A N 1
ATOM 4072 C CA . ALA A 1 518 ? 4.961 -17.297 8.172 1 95.19 518 ALA A CA 1
ATOM 4073 C C . ALA A 1 518 ? 5.906 -17.125 9.359 1 95.19 518 ALA A C 1
ATOM 4075 O O . ALA A 1 518 ? 5.926 -16.078 10 1 95.19 518 ALA A O 1
ATOM 4076 N N . LEU A 1 519 ? 6.719 -18.125 9.586 1 94.44 519 LEU A N 1
ATOM 4077 C CA . LEU A 1 519 ? 7.66 -18.062 10.703 1 94.44 519 LEU A CA 1
ATOM 4078 C C . LEU A 1 519 ? 8.734 -17 10.445 1 94.44 519 LEU A C 1
ATOM 4080 O O . LEU A 1 519 ? 9.156 -16.312 11.375 1 94.44 519 LEU A O 1
ATOM 4084 N N . ASN A 1 520 ? 9.156 -16.938 9.203 1 94.62 520 ASN A N 1
ATOM 4085 C CA . ASN A 1 520 ? 10.125 -15.906 8.859 1 94.62 520 ASN A CA 1
ATOM 4086 C C . ASN A 1 520 ? 9.562 -14.5 9.07 1 94.62 520 ASN A C 1
ATOM 4088 O O . ASN A 1 520 ? 10.258 -13.617 9.562 1 94.62 520 ASN A O 1
ATOM 4092 N N . SER A 1 521 ? 8.328 -14.32 8.664 1 92.88 521 SER A N 1
ATOM 4093 C CA . SER A 1 521 ? 7.68 -13.031 8.859 1 92.88 521 SER A CA 1
ATOM 4094 C C . SER A 1 521 ? 7.566 -12.695 10.344 1 92.88 521 SER A C 1
ATOM 4096 O O . SER A 1 521 ? 7.797 -11.547 10.742 1 92.88 521 SER A O 1
ATOM 4098 N N . LEU A 1 522 ? 7.238 -13.656 11.164 1 90.5 522 LEU A N 1
ATOM 4099 C CA . LEU A 1 522 ? 7.141 -13.453 12.602 1 90.5 522 LEU A CA 1
ATOM 4100 C C . LEU A 1 522 ? 8.5 -13.117 13.203 1 90.5 522 LEU A C 1
ATOM 4102 O O . LEU A 1 522 ? 8.602 -12.266 14.086 1 90.5 522 LEU A O 1
ATOM 4106 N N . ALA A 1 523 ? 9.516 -13.812 12.719 1 90.88 523 ALA A N 1
ATOM 4107 C CA . ALA A 1 523 ? 10.867 -13.555 13.211 1 90.88 523 ALA A CA 1
ATOM 4108 C C . ALA A 1 523 ? 11.305 -12.125 12.891 1 90.88 523 ALA A C 1
ATOM 4110 O O . ALA A 1 523 ? 11.953 -11.469 13.703 1 90.88 523 ALA A O 1
ATOM 4111 N N . PHE A 1 524 ? 10.961 -11.672 11.734 1 90.56 524 PHE A N 1
ATOM 4112 C CA . PHE A 1 524 ? 11.289 -10.305 11.352 1 90.56 524 PHE A CA 1
ATOM 4113 C C . PHE A 1 524 ? 10.617 -9.305 12.281 1 90.56 524 PHE A C 1
ATOM 4115 O O . PHE A 1 524 ? 11.266 -8.367 12.758 1 90.56 524 PHE A O 1
ATOM 4122 N N . LEU A 1 525 ? 9.383 -9.508 12.508 1 86.12 525 LEU A N 1
ATOM 4123 C CA . LEU A 1 525 ? 8.625 -8.594 13.359 1 86.12 525 LEU A CA 1
ATOM 4124 C C . LEU A 1 525 ? 9.125 -8.648 14.797 1 86.12 525 LEU A C 1
ATOM 4126 O O . LEU A 1 525 ? 9.156 -7.625 15.484 1 86.12 525 LEU A O 1
ATOM 4130 N N . ALA A 1 526 ? 9.469 -9.805 15.219 1 84.06 526 ALA A N 1
ATOM 4131 C CA . ALA A 1 526 ? 9.969 -9.961 16.578 1 84.06 526 ALA A CA 1
ATOM 4132 C C . ALA A 1 526 ? 11.289 -9.211 16.766 1 84.06 526 ALA A C 1
ATOM 4134 O O . ALA A 1 526 ? 11.562 -8.688 17.859 1 84.06 526 ALA A O 1
ATOM 4135 N N . ARG A 1 527 ? 12.031 -9.156 15.781 1 81.56 527 ARG A N 1
ATOM 4136 C CA . ARG A 1 527 ? 13.328 -8.484 15.852 1 81.56 527 ARG A CA 1
ATOM 4137 C C . ARG A 1 527 ? 13.164 -6.973 15.758 1 81.56 527 ARG A C 1
ATOM 4139 O O . ARG A 1 527 ? 13.906 -6.227 16.406 1 81.56 527 ARG A O 1
ATOM 4146 N N . THR A 1 528 ? 12.242 -6.543 14.984 1 78.06 528 THR A N 1
ATOM 4147 C CA . THR A 1 528 ? 12.141 -5.117 14.695 1 78.06 528 THR A CA 1
ATOM 4148 C C . THR A 1 528 ? 11.164 -4.441 15.656 1 78.06 528 THR A C 1
ATOM 4150 O O . THR A 1 528 ? 11.297 -3.252 15.945 1 78.06 528 THR A O 1
ATOM 4153 N N . ASP A 1 529 ? 10.188 -5.219 16.156 1 73.94 529 ASP A N 1
ATOM 4154 C CA . ASP A 1 529 ? 9.156 -4.609 17 1 73.94 529 ASP A CA 1
ATOM 4155 C C . ASP A 1 529 ? 9.445 -4.855 18.484 1 73.94 529 ASP A C 1
ATOM 4157 O O . ASP A 1 529 ? 10.203 -5.766 18.828 1 73.94 529 ASP A O 1
ATOM 4161 N N . PHE A 1 530 ? 9.477 -3.938 19.438 1 60.88 530 PHE A N 1
ATOM 4162 C CA . PHE A 1 530 ? 9.828 -4.051 20.844 1 60.88 530 PHE A CA 1
ATOM 4163 C C . PHE A 1 530 ? 9.125 -5.238 21.484 1 60.88 530 PHE A C 1
ATOM 4165 O O . PHE A 1 530 ? 9.742 -6.016 22.219 1 60.88 530 PHE A O 1
ATOM 4172 N N . PHE A 1 531 ? 7.953 -5.062 21.688 1 54.75 531 PHE A N 1
ATOM 4173 C CA . PHE A 1 531 ? 7.18 -6.047 22.438 1 54.75 531 PHE A CA 1
ATOM 4174 C C . PHE A 1 531 ? 6.727 -7.18 21.531 1 54.75 531 PHE A C 1
ATOM 4176 O O . PHE A 1 531 ? 5.574 -7.203 21.078 1 54.75 531 PHE A O 1
ATOM 4183 N N . GLY A 1 532 ? 7.793 -7.633 20.781 1 52.44 532 GLY A N 1
ATOM 4184 C CA . GLY A 1 532 ? 7.434 -8.633 19.781 1 52.44 532 GLY A CA 1
ATOM 4185 C C . GLY A 1 532 ? 6.434 -9.648 20.312 1 52.44 532 GLY A C 1
ATOM 4186 O O . GLY A 1 532 ? 6.512 -10.078 21.453 1 52.44 532 GLY A O 1
ATOM 4187 N N . SER A 1 533 ? 5.207 -9.648 19.719 1 57.38 533 SER A N 1
ATOM 4188 C CA . SER A 1 533 ? 4.055 -10.516 19.938 1 57.38 533 SER A CA 1
ATOM 4189 C C . SER A 1 533 ? 4.488 -11.93 20.312 1 57.38 533 SER A C 1
ATOM 4191 O O . SER A 1 533 ? 3.93 -12.523 21.25 1 57.38 533 SER A O 1
ATOM 4193 N N . VAL A 1 534 ? 5.637 -12.391 19.641 1 71.88 534 VAL A N 1
ATOM 4194 C CA . VAL A 1 534 ? 6.098 -13.758 19.828 1 71.88 534 VAL A CA 1
ATOM 4195 C C . VAL A 1 534 ? 7.594 -13.766 20.125 1 71.88 534 VAL A C 1
ATOM 4197 O O . VAL A 1 534 ? 8.391 -13.242 19.344 1 71.88 534 VAL A O 1
ATOM 4200 N N . PRO A 1 535 ? 7.961 -14.148 21.328 1 79.19 535 PRO A N 1
ATOM 4201 C CA . PRO A 1 535 ? 9.383 -14.219 21.656 1 79.19 535 PRO A CA 1
ATOM 4202 C C . PRO A 1 535 ? 10.18 -15.039 20.641 1 79.19 535 PRO A C 1
ATOM 4204 O O . PRO A 1 535 ? 9.672 -16.016 20.094 1 79.19 535 PRO A O 1
ATOM 4207 N N . LEU A 1 536 ? 11.398 -14.734 20.438 1 85.06 536 LEU A N 1
ATOM 4208 C CA . LEU A 1 536 ? 12.266 -15.391 19.469 1 85.06 536 LEU A CA 1
ATOM 4209 C C . LEU A 1 536 ? 12.477 -16.859 19.828 1 85.06 536 LEU A C 1
ATOM 4211 O O . LEU A 1 536 ? 12.617 -17.703 18.938 1 85.06 536 LEU A O 1
ATOM 4215 N N . LYS A 1 537 ? 12.438 -17.125 21.078 1 86.25 537 LYS A N 1
ATOM 4216 C CA . LYS A 1 537 ? 12.617 -18.5 21.531 1 86.25 537 LYS A CA 1
ATOM 4217 C C . LYS A 1 537 ? 11.453 -19.375 21.078 1 86.25 537 LYS A C 1
ATOM 4219 O O . LYS A 1 537 ? 11.656 -20.547 20.734 1 86.25 537 LYS A O 1
ATOM 4224 N N . LYS A 1 538 ? 10.289 -18.859 21.109 1 87.81 538 LYS A N 1
ATOM 4225 C CA . LYS A 1 538 ? 9.117 -19.594 20.672 1 87.81 538 LYS A CA 1
ATOM 4226 C C . LYS A 1 538 ? 9.172 -19.844 19.156 1 87.81 538 LYS A C 1
ATOM 4228 O O . LYS A 1 538 ? 8.75 -20.906 18.688 1 87.81 538 LYS A O 1
ATOM 4233 N N . ILE A 1 539 ? 9.688 -18.891 18.469 1 91.12 539 ILE A N 1
ATOM 4234 C CA . ILE A 1 539 ? 9.805 -19.016 17.016 1 91.12 539 ILE A CA 1
ATOM 4235 C C . ILE A 1 539 ? 10.844 -20.078 16.672 1 91.12 539 ILE A C 1
ATOM 4237 O O . ILE A 1 539 ? 10.656 -20.859 15.742 1 91.12 539 ILE A O 1
ATOM 4241 N N . LYS A 1 540 ? 11.906 -20.078 17.469 1 92.25 540 LYS A N 1
ATOM 4242 C CA . LYS A 1 540 ? 12.938 -21.094 17.25 1 92.25 540 LYS A CA 1
ATOM 4243 C C . LYS A 1 540 ? 12.391 -22.5 17.516 1 92.25 540 LYS A C 1
ATOM 4245 O O . LYS A 1 540 ? 12.664 -23.422 16.75 1 92.25 540 LYS A O 1
ATOM 4250 N N . SER A 1 541 ? 11.648 -22.594 18.547 1 91.69 541 SER A N 1
ATOM 4251 C CA . SER A 1 541 ? 11.023 -23.891 18.844 1 91.69 541 SER A CA 1
ATOM 4252 C C . SER A 1 541 ? 10.07 -24.312 17.75 1 91.69 541 SER A C 1
ATOM 4254 O O . SER A 1 541 ? 10.031 -25.484 17.359 1 91.69 541 SER A O 1
ATOM 4256 N N . ALA A 1 542 ? 9.305 -23.391 17.25 1 92.88 542 ALA A N 1
ATOM 4257 C CA . ALA A 1 542 ? 8.375 -23.656 16.156 1 92.88 542 ALA A CA 1
ATOM 4258 C C . ALA A 1 542 ? 9.125 -24.078 14.891 1 92.88 542 ALA A C 1
ATOM 4260 O O . ALA A 1 542 ? 8.672 -24.953 14.148 1 92.88 542 ALA A O 1
ATOM 4261 N N . ALA A 1 543 ? 10.242 -23.438 14.625 1 94.62 543 ALA A N 1
ATOM 4262 C CA . ALA A 1 543 ? 11.055 -23.766 13.461 1 94.62 543 ALA A CA 1
ATOM 4263 C C . ALA A 1 543 ? 11.586 -25.188 13.555 1 94.62 543 ALA A C 1
ATOM 4265 O O . ALA A 1 543 ? 11.656 -25.906 12.547 1 94.62 543 ALA A O 1
ATOM 4266 N N . ASN A 1 544 ? 11.93 -25.547 14.719 1 92.56 544 ASN A N 1
ATOM 4267 C CA . ASN A 1 544 ? 12.406 -26.922 14.922 1 92.56 544 ASN A CA 1
ATOM 4268 C C . ASN A 1 544 ? 11.289 -27.938 14.688 1 92.56 544 ASN A C 1
ATOM 4270 O O . ASN A 1 544 ? 11.523 -28.984 14.102 1 92.56 544 ASN A O 1
ATOM 4274 N N . LYS A 1 545 ? 10.156 -27.641 15.211 1 91.69 545 LYS A N 1
ATOM 4275 C CA . LYS A 1 545 ? 9.008 -28.516 14.977 1 91.69 545 LYS A CA 1
ATOM 4276 C C . LYS A 1 545 ? 8.695 -28.609 13.484 1 91.69 545 LYS A C 1
ATOM 4278 O O . LYS A 1 545 ? 8.367 -29.688 12.984 1 91.69 545 LYS A O 1
ATOM 4283 N N . TRP A 1 546 ? 8.734 -27.484 12.844 1 93.19 546 TRP A N 1
ATOM 4284 C CA . TRP A 1 546 ? 8.516 -27.438 11.406 1 93.19 546 TRP A CA 1
ATOM 4285 C C . TRP A 1 546 ? 9.469 -28.375 10.68 1 93.19 546 TRP A C 1
ATOM 4287 O O . TRP A 1 546 ? 9.062 -29.109 9.766 1 93.19 546 TRP A O 1
ATOM 4297 N N . LYS A 1 547 ? 10.773 -28.359 11.086 1 92.5 547 LYS A N 1
ATOM 4298 C CA . LYS A 1 547 ? 11.781 -29.203 10.445 1 92.5 547 LYS A CA 1
ATOM 4299 C C . LYS A 1 547 ? 11.469 -30.688 10.641 1 92.5 547 LYS A C 1
ATOM 4301 O O . LYS A 1 547 ? 11.68 -31.5 9.742 1 92.5 547 LYS A O 1
ATOM 4306 N N . GLN A 1 548 ? 10.938 -30.984 11.742 1 89.31 548 GLN A N 1
ATOM 4307 C CA . GLN A 1 548 ? 10.547 -32.375 12.008 1 89.31 548 GLN A CA 1
ATOM 4308 C C . GLN A 1 548 ? 9.414 -32.812 11.094 1 89.31 548 GLN A C 1
ATOM 4310 O O . GLN A 1 548 ? 9.445 -33.938 10.555 1 89.31 548 GLN A O 1
ATOM 4315 N N . ILE A 1 549 ? 8.484 -31.969 10.914 1 88.81 549 ILE A N 1
ATOM 4316 C CA . ILE A 1 549 ? 7.371 -32.281 10.031 1 88.81 549 ILE A CA 1
ATOM 4317 C C . ILE A 1 549 ? 7.863 -32.375 8.586 1 88.81 549 ILE A C 1
ATOM 4319 O O . ILE A 1 549 ? 7.461 -33.281 7.848 1 88.81 549 ILE A O 1
ATOM 4323 N N . TRP A 1 550 ? 8.711 -31.438 8.219 1 89.62 550 TRP A N 1
ATOM 4324 C CA . TRP A 1 550 ? 9.289 -31.422 6.875 1 89.62 550 TRP A CA 1
ATOM 4325 C C . TRP A 1 550 ? 10 -32.719 6.574 1 89.62 550 TRP A C 1
ATOM 4327 O O . TRP A 1 550 ? 9.82 -33.312 5.504 1 89.62 550 TRP A O 1
ATOM 4337 N N . ASN A 1 551 ? 10.789 -33.188 7.523 1 86.44 551 ASN A N 1
ATOM 4338 C CA . ASN A 1 551 ? 11.523 -34.438 7.348 1 86.44 551 ASN A CA 1
ATOM 4339 C C . ASN A 1 551 ? 10.578 -35.625 7.207 1 86.44 551 ASN A C 1
ATOM 4341 O O . ASN A 1 551 ? 10.844 -36.562 6.441 1 86.44 551 ASN A O 1
ATOM 4345 N N . SER A 1 552 ? 9.531 -35.594 7.898 1 82.88 552 SER A N 1
ATOM 4346 C CA . SER A 1 552 ? 8.555 -36.688 7.824 1 82.88 552 SER A CA 1
ATOM 4347 C C . SER A 1 552 ? 7.84 -36.688 6.477 1 82.88 552 SER A C 1
ATOM 4349 O O . SER A 1 552 ? 7.551 -37.781 5.934 1 82.88 552 SER A O 1
ATOM 4351 N N . VAL A 1 553 ? 7.543 -35.531 5.984 1 80.12 553 VAL A N 1
ATOM 4352 C CA . VAL A 1 553 ? 6.832 -35.406 4.719 1 80.12 553 VAL A CA 1
ATOM 4353 C C . VAL A 1 553 ? 7.77 -35.75 3.562 1 80.12 553 VAL A C 1
ATOM 4355 O O . VAL A 1 553 ? 7.367 -36.406 2.594 1 80.12 553 VAL A O 1
ATOM 4358 N N . TYR A 1 554 ? 9.008 -35.312 3.65 1 74.06 554 TYR A N 1
ATOM 4359 C CA . TYR A 1 554 ? 9.961 -35.5 2.568 1 74.06 554 TYR A CA 1
ATOM 4360 C C . TYR A 1 554 ? 10.484 -36.938 2.564 1 74.06 554 TYR A C 1
ATOM 4362 O O . TYR A 1 554 ? 10.82 -37.469 1.508 1 74.06 554 TYR A O 1
ATOM 4370 N N . GLN A 1 555 ? 10.75 -37.625 3.709 1 63.94 555 GLN A N 1
ATOM 4371 C CA . GLN A 1 555 ? 11.219 -39 3.781 1 63.94 555 GLN A CA 1
ATOM 4372 C C . GLN A 1 555 ? 10.133 -39.969 3.334 1 63.94 555 GLN A C 1
ATOM 4374 O O . GLN A 1 555 ? 10.43 -41.094 2.953 1 63.94 555 GLN A O 1
ATOM 4379 N N . ASP A 1 556 ? 9.039 -39.625 3.492 1 58.06 556 ASP A N 1
ATOM 4380 C CA . ASP A 1 556 ? 7.965 -40.531 3.092 1 58.06 556 ASP A CA 1
ATOM 4381 C C . ASP A 1 556 ? 8.023 -40.812 1.594 1 58.06 556 ASP A C 1
ATOM 4383 O O . ASP A 1 556 ? 8.086 -39.875 0.781 1 58.06 556 ASP A O 1
ATOM 4387 N N . SER A 1 557 ? 8.75 -41.969 1.09 1 50.69 557 SER A N 1
ATOM 4388 C CA . SER A 1 557 ? 9.016 -42.594 -0.194 1 50.69 557 SER A CA 1
ATOM 4389 C C . SER A 1 557 ? 7.914 -42.281 -1.202 1 50.69 557 SER A C 1
ATOM 4391 O O . SER A 1 557 ? 8.172 -42.188 -2.402 1 50.69 557 SER A O 1
ATOM 4393 N N . ASN A 1 558 ? 6.746 -42.5 -0.832 1 47.47 558 ASN A N 1
ATOM 4394 C CA . ASN A 1 558 ? 5.652 -42.312 -1.781 1 47.47 558 ASN A CA 1
ATOM 4395 C C . ASN A 1 558 ? 5.645 -40.906 -2.352 1 47.47 558 ASN A C 1
ATOM 4397 O O . ASN A 1 558 ? 4.914 -40.625 -3.303 1 47.47 558 ASN A O 1
ATOM 4401 N N . ASN A 1 559 ? 6.375 -40.125 -1.769 1 47.94 559 ASN A N 1
ATOM 4402 C CA . ASN A 1 559 ? 6.453 -38.688 -2.094 1 47.94 559 ASN A CA 1
ATOM 4403 C C . ASN A 1 559 ? 7.57 -38.406 -3.094 1 47.94 559 ASN A C 1
ATOM 4405 O O . ASN A 1 559 ? 7.961 -37.25 -3.285 1 47.94 559 ASN A O 1
ATOM 4409 N N . ASP A 1 560 ? 8.422 -39.406 -3.354 1 44.22 560 ASP A N 1
ATOM 4410 C CA . ASP A 1 560 ? 9.516 -39.312 -4.32 1 44.22 560 ASP A CA 1
ATOM 4411 C C . ASP A 1 560 ? 9.133 -38.438 -5.504 1 44.22 560 ASP A C 1
ATOM 4413 O O . ASP A 1 560 ? 9.992 -37.781 -6.102 1 44.22 560 ASP A O 1
ATOM 4417 N N . GLN A 1 561 ? 7.996 -38.812 -6.02 1 44.69 561 GLN A N 1
ATOM 4418 C CA . GLN A 1 561 ? 7.488 -38.125 -7.188 1 44.69 561 GLN A CA 1
ATOM 4419 C C . GLN A 1 561 ? 7.309 -36.625 -6.895 1 44.69 561 GLN A C 1
ATOM 4421 O O . GLN A 1 561 ? 6.957 -35.844 -7.785 1 44.69 561 GLN A O 1
ATOM 4426 N N . MET A 1 562 ? 7.418 -36.312 -5.707 1 45.91 562 MET A N 1
ATOM 4427 C CA . MET A 1 562 ? 7.133 -35.031 -5.043 1 45.91 562 MET A CA 1
ATOM 4428 C C . MET A 1 562 ? 8.18 -33.969 -5.395 1 45.91 562 MET A C 1
ATOM 4430 O O . MET A 1 562 ? 8.07 -32.812 -4.98 1 45.91 562 MET A O 1
ATOM 4434 N N . LEU A 1 563 ? 9.508 -34.469 -5.5 1 47.09 563 LEU A N 1
ATOM 4435 C CA . LEU A 1 563 ? 10.57 -33.562 -5.895 1 47.09 563 LEU A CA 1
ATOM 4436 C C . LEU A 1 563 ? 10.078 -32.562 -6.949 1 47.09 563 LEU A C 1
ATOM 4438 O O . LEU A 1 563 ? 10.812 -31.672 -7.352 1 47.09 563 LEU A O 1
ATOM 4442 N N . LEU A 1 564 ? 9.266 -33.125 -7.875 1 50.66 564 LEU A N 1
ATOM 4443 C CA . LEU A 1 564 ? 8.906 -32.344 -9.055 1 50.66 564 LEU A CA 1
ATOM 4444 C C . LEU A 1 564 ? 8.344 -31 -8.648 1 50.66 564 LEU A C 1
ATOM 4446 O O . LEU A 1 564 ? 7.668 -30.344 -9.445 1 50.66 564 LEU A O 1
ATOM 4450 N N . LEU A 1 565 ? 8.5 -30.672 -7.328 1 58.41 565 LEU A N 1
ATOM 4451 C CA . LEU A 1 565 ? 7.695 -29.547 -6.871 1 58.41 565 LEU A CA 1
ATOM 4452 C C . LEU A 1 565 ? 8.375 -28.234 -7.203 1 58.41 565 LEU A C 1
ATOM 4454 O O . LEU A 1 565 ? 9.602 -28.188 -7.379 1 58.41 565 LEU A O 1
ATOM 4458 N N . GLY A 1 566 ? 7.957 -27.375 -7.953 1 72.69 566 GLY A N 1
ATOM 4459 C CA . GLY A 1 566 ? 8.234 -25.984 -8.258 1 72.69 566 GLY A CA 1
ATOM 4460 C C . GLY A 1 566 ? 8.953 -25.266 -7.137 1 72.69 566 GLY A C 1
ATOM 4461 O O . GLY A 1 566 ? 10.008 -25.719 -6.676 1 72.69 566 GLY A O 1
ATOM 4462 N N . TYR A 1 567 ? 8.609 -24.359 -6.574 1 79.94 567 TYR A N 1
ATOM 4463 C CA . TYR A 1 567 ? 9.203 -23.453 -5.598 1 79.94 567 TYR A CA 1
ATOM 4464 C C . TYR A 1 567 ? 9.195 -24.062 -4.203 1 79.94 567 TYR A C 1
ATOM 4466 O O . TYR A 1 567 ? 10.109 -23.828 -3.41 1 79.94 567 TYR A O 1
ATOM 4474 N N . PRO A 1 568 ? 8.344 -25.047 -3.834 1 85.19 568 PRO A N 1
ATOM 4475 C CA . PRO A 1 568 ? 8.25 -25.578 -2.469 1 85.19 568 PRO A CA 1
ATOM 4476 C C . PRO A 1 568 ? 9.445 -26.438 -2.08 1 85.19 568 PRO A C 1
ATOM 4478 O O . PRO A 1 568 ? 9.695 -26.656 -0.892 1 85.19 568 PRO A O 1
ATOM 4481 N N . LYS A 1 569 ? 10.227 -26.891 -3.039 1 80.75 569 LYS A N 1
ATOM 4482 C CA . LYS A 1 569 ? 11.383 -27.719 -2.744 1 80.75 569 LYS A CA 1
ATOM 4483 C C . LYS A 1 569 ? 12.453 -26.922 -2 1 80.75 569 LYS A C 1
ATOM 4485 O O . LYS A 1 569 ? 13.305 -27.516 -1.321 1 80.75 569 LYS A O 1
ATOM 4490 N N . HIS A 1 570 ? 12.32 -25.594 -2.105 1 84.62 570 HIS A N 1
ATOM 4491 C CA . HIS A 1 570 ? 13.352 -24.734 -1.523 1 84.62 570 HIS A CA 1
ATOM 4492 C C . HIS A 1 570 ? 12.977 -24.312 -0.111 1 84.62 570 HIS A C 1
ATOM 4494 O O . HIS A 1 570 ? 13.664 -23.484 0.494 1 84.62 570 HIS A O 1
ATOM 4500 N N . ALA A 1 571 ? 11.961 -24.844 0.471 1 90.19 571 ALA A N 1
ATOM 4501 C CA . ALA A 1 571 ? 11.469 -24.438 1.788 1 90.19 571 ALA A CA 1
ATOM 4502 C C . ALA A 1 571 ? 12.523 -24.703 2.865 1 90.19 571 ALA A C 1
ATOM 4504 O O . ALA A 1 571 ? 12.625 -23.953 3.838 1 90.19 571 ALA A O 1
ATOM 4505 N N . GLU A 1 572 ? 13.289 -25.734 2.652 1 91 572 GLU A N 1
ATOM 4506 C CA . GLU A 1 572 ? 14.289 -26.094 3.656 1 91 572 GLU A CA 1
ATOM 4507 C C . GLU A 1 572 ? 15.367 -25.016 3.77 1 91 572 GLU A C 1
ATOM 4509 O O . GLU A 1 572 ? 15.883 -24.766 4.859 1 91 572 GLU A O 1
ATOM 4514 N N . GLU A 1 573 ? 15.695 -24.422 2.652 1 92 573 GLU A N 1
ATOM 4515 C CA . GLU A 1 573 ? 16.672 -23.344 2.672 1 92 573 GLU A CA 1
ATOM 4516 C C . GLU A 1 573 ? 16.172 -22.156 3.502 1 92 573 GLU A C 1
ATOM 4518 O O . GLU A 1 573 ? 16.969 -21.484 4.168 1 92 573 GLU A O 1
ATOM 4523 N N . LEU A 1 574 ? 14.969 -21.938 3.395 1 94 574 LEU A N 1
ATOM 4524 C CA . LEU A 1 574 ? 14.375 -20.844 4.156 1 94 574 LEU A CA 1
ATOM 4525 C C . LEU A 1 574 ? 14.406 -21.141 5.652 1 94 574 LEU A C 1
ATOM 4527 O O . LEU A 1 574 ? 14.57 -20.234 6.469 1 94 574 LEU A O 1
ATOM 4531 N N . TRP A 1 575 ? 14.18 -22.406 5.961 1 94.88 575 TRP A N 1
ATOM 4532 C CA . TRP A 1 575 ? 14.305 -22.828 7.352 1 94.88 575 TRP A CA 1
ATOM 4533 C C . TRP A 1 575 ? 15.727 -22.625 7.863 1 94.88 575 TRP A C 1
ATOM 4535 O O . TRP A 1 575 ? 15.922 -22.141 8.977 1 94.88 575 TRP A O 1
ATOM 4545 N N . LEU A 1 576 ? 16.656 -23.016 7.043 1 93.25 576 LEU A N 1
ATOM 4546 C CA . LEU A 1 576 ? 18.062 -22.844 7.418 1 93.25 576 LEU A CA 1
ATOM 4547 C C . LEU A 1 576 ? 18.391 -21.375 7.641 1 93.25 576 LEU A C 1
ATOM 4549 O O . LEU A 1 576 ? 19.109 -21.031 8.594 1 93.25 576 LEU A O 1
ATOM 4553 N N . LEU A 1 577 ? 17.938 -20.578 6.77 1 92.69 577 LEU A N 1
ATOM 4554 C CA . LEU A 1 577 ? 18.156 -19.141 6.891 1 92.69 577 LEU A CA 1
ATOM 4555 C C . LEU A 1 577 ? 17.547 -18.609 8.188 1 92.69 577 LEU A C 1
ATOM 4557 O O . LEU A 1 577 ? 18.172 -17.812 8.891 1 92.69 577 LEU A O 1
ATOM 4561 N N . LEU A 1 578 ? 16.375 -19.016 8.484 1 94.25 578 LEU A N 1
ATOM 4562 C CA . LEU A 1 578 ? 15.656 -18.578 9.68 1 94.25 578 LEU A CA 1
ATOM 4563 C C . LEU A 1 578 ? 16.406 -18.984 10.945 1 94.25 578 LEU A C 1
ATOM 4565 O O . LEU A 1 578 ? 16.609 -18.172 11.844 1 94.25 578 LEU A O 1
ATOM 4569 N N . THR A 1 579 ? 16.781 -20.219 11 1 93.12 579 THR A N 1
ATOM 4570 C CA . THR A 1 579 ? 17.422 -20.75 12.203 1 93.12 579 THR A CA 1
ATOM 4571 C C . THR A 1 579 ? 18.781 -20.094 12.43 1 93.12 579 THR A C 1
ATOM 4573 O O . THR A 1 579 ? 19.156 -19.812 13.57 1 93.12 579 THR A O 1
ATOM 4576 N N . THR A 1 580 ? 19.5 -19.859 11.367 1 90.5 580 THR A N 1
ATOM 4577 C CA . THR A 1 580 ? 20.781 -19.172 11.492 1 90.5 580 THR A CA 1
ATOM 4578 C C . THR A 1 580 ? 20.578 -17.75 12 1 90.5 580 THR A C 1
ATOM 4580 O O . THR A 1 580 ? 21.328 -17.281 12.852 1 90.5 580 THR A O 1
ATOM 4583 N N . MET A 1 581 ? 19.656 -17.094 11.461 1 88.94 581 MET A N 1
ATOM 4584 C CA . MET A 1 581 ? 19.344 -15.719 11.875 1 88.94 581 MET A CA 1
ATOM 4585 C C . MET A 1 581 ? 18.953 -15.672 13.344 1 88.94 581 MET A C 1
ATOM 4587 O O . MET A 1 581 ? 19.391 -14.773 14.078 1 88.94 581 MET A O 1
ATOM 4591 N N . LEU A 1 582 ? 18.172 -16.656 13.766 1 88.81 582 LEU A N 1
ATOM 4592 C CA . LEU A 1 582 ? 17.703 -16.703 15.148 1 88.81 582 LEU A CA 1
ATOM 4593 C C . LEU A 1 582 ? 18.875 -16.984 16.094 1 88.81 582 LEU A C 1
ATOM 4595 O O . LEU A 1 582 ? 18.922 -16.438 17.203 1 88.81 582 LEU A O 1
ATOM 4599 N N . ASP A 1 583 ? 19.75 -17.75 15.664 1 87.44 583 ASP A N 1
ATOM 4600 C CA . ASP A 1 583 ? 20.922 -18.078 16.484 1 87.44 583 ASP A CA 1
ATOM 4601 C C . ASP A 1 583 ? 21.828 -16.859 16.656 1 87.44 583 ASP A C 1
ATOM 4603 O O . ASP A 1 583 ? 22.344 -16.609 17.75 1 87.44 583 ASP A O 1
ATOM 4607 N N . ILE A 1 584 ? 21.969 -16.109 15.641 1 83.88 584 ILE A N 1
ATOM 4608 C CA . ILE A 1 584 ? 22.812 -14.922 15.688 1 83.88 584 ILE A CA 1
ATOM 4609 C C . ILE A 1 584 ? 22.141 -13.859 16.562 1 83.88 584 ILE A C 1
ATOM 4611 O O . ILE A 1 584 ? 22.812 -13.164 17.328 1 83.88 584 ILE A O 1
ATOM 4615 N N . ALA A 1 585 ? 20.922 -13.742 16.391 1 78.44 585 ALA A N 1
ATOM 4616 C CA . ALA A 1 585 ? 20.172 -12.719 17.125 1 78.44 585 ALA A CA 1
ATOM 4617 C C . ALA A 1 585 ? 20.234 -12.984 18.625 1 78.44 585 ALA A C 1
ATOM 4619 O O . ALA A 1 585 ? 20.234 -12.055 19.438 1 78.44 585 ALA A O 1
ATOM 4620 N N . THR A 1 586 ? 20.281 -14.18 19.031 1 74.38 586 THR A N 1
ATOM 4621 C CA . THR A 1 586 ? 20.328 -14.539 20.438 1 74.38 586 THR A CA 1
ATOM 4622 C C . THR A 1 586 ? 21.734 -14.383 21 1 74.38 586 THR A C 1
ATOM 4624 O O . THR A 1 586 ? 21.922 -14.109 22.188 1 74.38 586 THR A O 1
ATOM 4627 N N . GLU A 1 587 ? 22.688 -14.602 20.203 1 69.62 587 GLU A N 1
ATOM 4628 C CA . GLU A 1 587 ? 24.062 -14.547 20.672 1 69.62 587 GLU A CA 1
ATOM 4629 C C . GLU A 1 587 ? 24.578 -13.109 20.688 1 69.62 587 GLU A C 1
ATOM 4631 O O . GLU A 1 587 ? 25.625 -12.828 21.281 1 69.62 587 GLU A O 1
ATOM 4636 N N . ASN A 1 588 ? 23.688 -12 20.578 1 61.47 588 ASN A N 1
ATOM 4637 C CA . ASN A 1 588 ? 23.938 -10.562 20.672 1 61.47 588 ASN A CA 1
ATOM 4638 C C . ASN A 1 588 ? 25.25 -10.18 19.984 1 61.47 588 ASN A C 1
ATOM 4640 O O . ASN A 1 588 ? 25.812 -9.109 20.266 1 61.47 588 ASN A O 1
ATOM 4644 N N . SER A 1 589 ? 26 -11.047 19.281 1 55.56 589 SER A N 1
ATOM 4645 C CA . SER A 1 589 ? 27.438 -10.812 19.094 1 55.56 589 SER A CA 1
ATOM 4646 C C . SER A 1 589 ? 27.719 -10.094 17.781 1 55.56 589 SER A C 1
ATOM 4648 O O . SER A 1 589 ? 28.688 -9.344 17.688 1 55.56 589 SER A O 1
ATOM 4650 N N . THR A 1 590 ? 27.078 -10.375 16.672 1 60.84 590 THR A N 1
ATOM 4651 C CA . THR A 1 590 ? 27.688 -10 15.398 1 60.84 590 THR A CA 1
ATOM 4652 C C . THR A 1 590 ? 26.797 -9.031 14.633 1 60.84 590 THR A C 1
ATOM 4654 O O . THR A 1 590 ? 25.578 -9.25 14.523 1 60.84 590 THR A O 1
ATOM 4657 N N . LYS A 1 591 ? 27.391 -7.969 14.406 1 66.81 591 LYS A N 1
ATOM 4658 C CA . LYS A 1 591 ? 26.734 -6.941 13.602 1 66.81 591 LYS A CA 1
ATOM 4659 C C . LYS A 1 591 ? 26.734 -7.316 12.125 1 66.81 591 LYS A C 1
ATOM 4661 O O . LYS A 1 591 ? 27.75 -7.152 11.438 1 66.81 591 LYS A O 1
ATOM 4666 N N . LEU A 1 592 ? 25.719 -8.062 11.68 1 75.88 592 LEU A N 1
ATOM 4667 C CA . LEU A 1 592 ? 25.594 -8.367 10.258 1 75.88 592 LEU A CA 1
ATOM 4668 C C . LEU A 1 592 ? 24.578 -7.441 9.594 1 75.88 592 LEU A C 1
ATOM 4670 O O . LEU A 1 592 ? 23.484 -7.238 10.117 1 75.88 592 LEU A O 1
ATOM 4674 N N . PRO A 1 593 ? 25.031 -6.883 8.492 1 71.06 593 PRO A N 1
ATOM 4675 C CA . PRO A 1 593 ? 24.203 -5.891 7.816 1 71.06 593 PRO A CA 1
ATOM 4676 C C . PRO A 1 593 ? 22.797 -6.414 7.512 1 71.06 593 PRO A C 1
ATOM 4678 O O . PRO A 1 593 ? 21.828 -5.648 7.539 1 71.06 593 PRO A O 1
ATOM 4681 N N . TYR A 1 594 ? 22.719 -7.68 7.242 1 77.19 594 TYR A N 1
ATOM 4682 C CA . TYR A 1 594 ? 21.422 -8.258 6.906 1 77.19 594 TYR A CA 1
ATOM 4683 C C . TYR A 1 594 ? 20.484 -8.242 8.117 1 77.19 594 TYR A C 1
ATOM 4685 O O . TYR A 1 594 ? 19.266 -8.305 7.965 1 77.19 594 TYR A O 1
ATOM 4693 N N . LEU A 1 595 ? 21.016 -8.047 9.211 1 75.19 595 LEU A N 1
ATOM 4694 C CA . LEU A 1 595 ? 20.172 -8.094 10.406 1 75.19 595 LEU A CA 1
ATOM 4695 C C . LEU A 1 595 ? 19.797 -6.688 10.859 1 75.19 595 LEU A C 1
ATOM 4697 O O . LEU A 1 595 ? 19.047 -6.527 11.828 1 75.19 595 LEU A O 1
ATOM 4701 N N . ASP A 1 596 ? 20.203 -5.781 9.953 1 73.94 596 ASP A N 1
ATOM 4702 C CA . ASP A 1 596 ? 19.75 -4.422 10.211 1 73.94 596 ASP A CA 1
ATOM 4703 C C . ASP A 1 596 ? 18.281 -4.25 9.836 1 73.94 596 ASP A C 1
ATOM 4705 O O . ASP A 1 596 ? 17.75 -4.996 9.008 1 73.94 596 ASP A O 1
ATOM 4709 N N . ASN A 1 597 ? 17.594 -3.361 10.391 1 70.06 597 ASN A N 1
ATOM 4710 C CA . ASN A 1 597 ? 16.141 -3.252 10.258 1 70.06 597 ASN A CA 1
ATOM 4711 C C . ASN A 1 597 ? 15.75 -2.428 9.031 1 70.06 597 ASN A C 1
ATOM 4713 O O . ASN A 1 597 ? 14.578 -2.381 8.664 1 70.06 597 ASN A O 1
ATOM 4717 N N . ALA A 1 598 ? 16.672 -1.906 8.305 1 71.75 598 ALA A N 1
ATOM 4718 C CA . ALA A 1 598 ? 16.312 -1.029 7.199 1 71.75 598 ALA A CA 1
ATOM 4719 C C . ALA A 1 598 ? 16.125 -1.825 5.91 1 71.75 598 ALA A C 1
ATOM 4721 O O . ALA A 1 598 ? 16.938 -2.686 5.578 1 71.75 598 ALA A O 1
ATOM 4722 N N . ALA A 1 599 ? 15.031 -1.601 5.289 1 77.31 599 ALA A N 1
ATOM 4723 C CA . ALA A 1 599 ? 14.773 -2.242 4.004 1 77.31 599 ALA A CA 1
ATOM 4724 C C . ALA A 1 599 ? 15.852 -1.883 2.984 1 77.31 599 ALA A C 1
ATOM 4726 O O . ALA A 1 599 ? 16.469 -0.822 3.078 1 77.31 599 ALA A O 1
ATOM 4727 N N . THR A 1 600 ? 16.125 -2.859 2.088 1 75.94 600 THR A N 1
ATOM 4728 C CA . THR A 1 600 ? 17.141 -2.66 1.064 1 75.94 600 THR A CA 1
ATOM 4729 C C . THR A 1 600 ? 16.641 -3.109 -0.302 1 75.94 600 THR A C 1
ATOM 4731 O O . THR A 1 600 ? 15.703 -3.914 -0.39 1 75.94 600 THR A O 1
ATOM 4734 N N . ASP A 1 601 ? 17.188 -2.49 -1.319 1 73.94 601 ASP A N 1
ATOM 4735 C CA . ASP A 1 601 ? 16.859 -2.908 -2.68 1 73.94 601 ASP A CA 1
ATOM 4736 C C . ASP A 1 601 ? 17.969 -3.791 -3.262 1 73.94 601 ASP A C 1
ATOM 4738 O O . ASP A 1 601 ? 17.844 -4.293 -4.383 1 73.94 601 ASP A O 1
ATOM 4742 N N . ASP A 1 602 ? 18.922 -4.008 -2.465 1 76.62 602 ASP A N 1
ATOM 4743 C CA . ASP A 1 602 ? 20.094 -4.742 -2.932 1 76.62 602 ASP A CA 1
ATOM 4744 C C . ASP A 1 602 ? 20.078 -6.18 -2.418 1 76.62 602 ASP A C 1
ATOM 4746 O O . ASP A 1 602 ? 19.797 -6.422 -1.241 1 76.62 602 ASP A O 1
ATOM 4750 N N . LEU A 1 603 ? 20.281 -7.082 -3.352 1 84.69 603 LEU A N 1
ATOM 4751 C CA . LEU A 1 603 ? 20.359 -8.492 -2.986 1 84.69 603 LEU A CA 1
ATOM 4752 C C . LEU A 1 603 ? 21.734 -8.836 -2.416 1 84.69 603 LEU A C 1
ATOM 4754 O O . LEU A 1 603 ? 21.938 -9.922 -1.884 1 84.69 603 LEU A O 1
ATOM 4758 N N . GLY A 1 604 ? 22.562 -7.812 -2.494 1 81.69 604 GLY A N 1
ATOM 4759 C CA . GLY A 1 604 ? 23.922 -8.023 -2.045 1 81.69 604 GLY A CA 1
ATOM 4760 C C . GLY A 1 604 ? 24.016 -8.328 -0.561 1 81.69 604 GLY A C 1
ATOM 4761 O O . GLY A 1 604 ? 24.812 -9.172 -0.147 1 81.69 604 GLY A O 1
ATOM 4762 N N . LYS A 1 605 ? 23.203 -7.738 0.231 1 83.75 605 LYS A N 1
ATOM 4763 C CA . LYS A 1 605 ? 23.234 -7.965 1.673 1 83.75 605 LYS A CA 1
ATOM 4764 C C . LYS A 1 605 ? 22.859 -9.398 2.018 1 83.75 605 LYS A C 1
ATOM 4766 O O . LYS A 1 605 ? 23.469 -10.016 2.891 1 83.75 605 LYS A O 1
ATOM 4771 N N . LEU A 1 606 ? 21.875 -9.852 1.359 1 87.62 606 LEU A N 1
ATOM 4772 C CA . LEU A 1 606 ? 21.469 -11.234 1.581 1 87.62 606 LEU A CA 1
ATOM 4773 C C . LEU A 1 606 ? 22.547 -12.203 1.083 1 87.62 606 LEU A C 1
ATOM 4775 O O . LEU A 1 606 ? 22.812 -13.219 1.728 1 87.62 606 LEU A O 1
ATOM 4779 N N . ASN A 1 607 ? 23.078 -11.867 -0.041 1 88.75 607 ASN A N 1
ATOM 4780 C CA . ASN A 1 607 ? 24.141 -12.695 -0.586 1 88.75 607 ASN A CA 1
ATOM 4781 C C . ASN A 1 607 ? 25.328 -12.805 0.38 1 88.75 607 ASN A C 1
ATOM 4783 O O . ASN A 1 607 ? 25.859 -13.891 0.59 1 88.75 607 ASN A O 1
ATOM 4787 N N . GLU A 1 608 ? 25.656 -11.688 0.938 1 86.62 608 GLU A N 1
ATOM 4788 C CA . GLU A 1 608 ? 26.75 -11.664 1.904 1 86.62 608 GLU A CA 1
ATOM 4789 C C . GLU A 1 608 ? 26.422 -12.5 3.137 1 86.62 608 GLU A C 1
ATOM 4791 O O . GLU A 1 608 ? 27.297 -13.188 3.676 1 86.62 608 GLU A O 1
ATOM 4796 N N . PHE A 1 609 ? 25.281 -12.391 3.605 1 87.69 609 PHE A N 1
ATOM 4797 C CA . PHE A 1 609 ? 24.844 -13.156 4.77 1 87.69 609 PHE A CA 1
ATOM 4798 C C . PHE A 1 609 ? 24.891 -14.648 4.484 1 87.69 609 PHE A C 1
ATOM 4800 O O . PHE A 1 609 ? 25.312 -15.438 5.328 1 87.69 609 PHE A O 1
ATOM 4807 N N . ILE A 1 610 ? 24.453 -15.039 3.277 1 88.88 610 ILE A N 1
ATOM 4808 C CA . ILE A 1 610 ? 24.438 -16.438 2.881 1 88.88 610 ILE A CA 1
ATOM 4809 C C . ILE A 1 610 ? 25.859 -16.969 2.785 1 88.88 610 ILE A C 1
ATOM 4811 O O . ILE A 1 610 ? 26.141 -18.094 3.215 1 88.88 610 ILE A O 1
ATOM 4815 N N . GLN A 1 611 ? 26.734 -16.141 2.299 1 86 611 GLN A N 1
ATOM 4816 C CA . GLN A 1 611 ? 28.141 -16.531 2.219 1 86 611 GLN A CA 1
ATOM 4817 C C . GLN A 1 611 ? 28.734 -16.703 3.609 1 86 611 GLN A C 1
ATOM 4819 O O . GLN A 1 611 ? 29.547 -17.609 3.836 1 86 611 GLN A O 1
ATOM 4824 N N . TRP A 1 612 ? 28.312 -15.789 4.391 1 84 612 TRP A N 1
ATOM 4825 C CA . TRP A 1 612 ? 28.781 -15.875 5.773 1 84 612 TRP A CA 1
ATOM 4826 C C . TRP A 1 612 ? 28.281 -17.156 6.434 1 84 612 TRP A C 1
ATOM 4828 O O . TRP A 1 612 ? 29.031 -17.812 7.16 1 84 612 TRP A O 1
ATOM 4838 N N . CYS A 1 613 ? 27.047 -17.516 6.199 1 83.62 613 CYS A N 1
ATOM 4839 C CA . CYS A 1 613 ? 26.438 -18.719 6.77 1 83.62 613 CYS A CA 1
ATOM 4840 C C . CYS A 1 613 ? 27.141 -19.969 6.27 1 83.62 613 CYS A C 1
ATOM 4842 O O . CYS A 1 613 ? 27.281 -20.953 7.008 1 83.62 613 CYS A O 1
ATOM 4844 N N . CYS A 1 614 ? 27.578 -19.938 5.074 1 81.69 614 CYS A N 1
ATOM 4845 C CA . CYS A 1 614 ? 28.219 -21.094 4.465 1 81.69 614 CYS A CA 1
ATOM 4846 C C . CYS A 1 614 ? 29.641 -21.266 4.969 1 81.69 614 CYS A C 1
ATOM 4848 O O . CYS A 1 614 ? 30.188 -22.375 4.953 1 81.69 614 CYS A O 1
ATOM 4850 N N . ARG A 1 615 ? 30.297 -20.156 5.289 1 73.31 615 ARG A N 1
ATOM 4851 C CA . ARG A 1 615 ? 31.672 -20.234 5.789 1 73.31 615 ARG A CA 1
ATOM 4852 C C . ARG A 1 615 ? 31.703 -20.734 7.227 1 73.31 615 ARG A C 1
ATOM 4854 O O . ARG A 1 615 ? 32.594 -21.5 7.605 1 73.31 615 ARG A O 1
ATOM 4861 N N . ASP A 1 616 ? 30.781 -20.203 7.973 1 59.75 616 ASP A N 1
ATOM 4862 C CA . ASP A 1 616 ? 30.828 -20.531 9.398 1 59.75 616 ASP A CA 1
ATOM 4863 C C . ASP A 1 616 ? 30.156 -21.875 9.68 1 59.75 616 ASP A C 1
ATOM 4865 O O . ASP A 1 616 ? 30.188 -22.359 10.812 1 59.75 616 ASP A O 1
ATOM 4869 N N . THR A 1 617 ? 29.453 -22.438 8.734 1 49.47 617 THR A N 1
ATOM 4870 C CA . THR A 1 617 ? 29.016 -23.812 8.969 1 49.47 617 THR A CA 1
ATOM 4871 C C . THR A 1 617 ? 29.984 -24.812 8.336 1 49.47 617 THR A C 1
ATOM 4873 O O . THR A 1 617 ? 30.453 -24.594 7.219 1 49.47 617 THR A O 1
ATOM 4876 N N . MET B 1 1 ? -25.078 27.375 -39.406 1 56.59 1 MET B N 1
ATOM 4877 C CA . MET B 1 1 ? -24.125 28.094 -38.562 1 56.59 1 MET B CA 1
ATOM 4878 C C . MET B 1 1 ? -24.5 29.562 -38.438 1 56.59 1 MET B C 1
ATOM 4880 O O . MET B 1 1 ? -24.766 30.219 -39.438 1 56.59 1 MET B O 1
ATOM 4884 N N . PHE B 1 2 ? -24.922 29.891 -37.312 1 71.06 2 PHE B N 1
ATOM 4885 C CA . PHE B 1 2 ? -25.359 31.266 -37.094 1 71.06 2 PHE B CA 1
ATOM 4886 C C . PHE B 1 2 ? -24.188 32.125 -36.656 1 71.06 2 PHE B C 1
ATOM 4888 O O . PHE B 1 2 ? -23.453 31.797 -35.719 1 71.06 2 PHE B O 1
ATOM 4895 N N . ARG B 1 3 ? -23.828 33.031 -37.375 1 68.75 3 ARG B N 1
ATOM 4896 C CA . ARG B 1 3 ? -22.672 33.875 -37.219 1 68.75 3 ARG B CA 1
ATOM 4897 C C . ARG B 1 3 ? -23.031 35.156 -36.469 1 68.75 3 ARG B C 1
ATOM 4899 O O . ARG B 1 3 ? -24.078 35.75 -36.688 1 68.75 3 ARG B O 1
ATOM 4906 N N . CYS B 1 4 ? -22.25 35.375 -35.406 1 62 4 CYS B N 1
ATOM 4907 C CA . CYS B 1 4 ? -22.469 36.625 -34.688 1 62 4 CYS B CA 1
ATOM 4908 C C . CYS B 1 4 ? -22.172 37.844 -35.562 1 62 4 CYS B C 1
ATOM 4910 O O . CYS B 1 4 ? -21.188 37.844 -36.281 1 62 4 CYS B O 1
ATOM 4912 N N . SER B 1 5 ? -22.922 38.75 -35.688 1 72.25 5 SER B N 1
ATOM 4913 C CA . SER B 1 5 ? -22.828 39.906 -36.562 1 72.25 5 SER B CA 1
ATOM 4914 C C . SER B 1 5 ? -21.734 40.875 -36.062 1 72.25 5 SER B C 1
ATOM 4916 O O . SER B 1 5 ? -21.219 41.688 -36.844 1 72.25 5 SER B O 1
ATOM 4918 N N . GLN B 1 6 ? -21.328 40.781 -34.719 1 64.81 6 GLN B N 1
ATOM 4919 C CA . GLN B 1 6 ? -20.391 41.75 -34.188 1 64.81 6 GLN B CA 1
ATOM 4920 C C . GLN B 1 6 ? -18.984 41.188 -34.062 1 64.81 6 GLN B C 1
ATOM 4922 O O . GLN B 1 6 ? -18 41.906 -33.969 1 64.81 6 GLN B O 1
ATOM 4927 N N . CYS B 1 7 ? -18.938 39.812 -33.938 1 60.78 7 CYS B N 1
ATOM 4928 C CA . CYS B 1 7 ? -17.609 39.188 -33.969 1 60.78 7 CYS B CA 1
ATOM 4929 C C . CYS B 1 7 ? -17.594 38 -34.906 1 60.78 7 CYS B C 1
ATOM 4931 O O . CYS B 1 7 ? -18.625 37.625 -35.438 1 60.78 7 CYS B O 1
ATOM 4933 N N . ASP B 1 8 ? -16.5 37.438 -35.438 1 65 8 ASP B N 1
ATOM 4934 C CA . ASP B 1 8 ? -16.312 36.406 -36.438 1 65 8 ASP B CA 1
ATOM 4935 C C . ASP B 1 8 ? -16.641 35.031 -35.844 1 65 8 ASP B C 1
ATOM 4937 O O . ASP B 1 8 ? -16.25 34 -36.406 1 65 8 ASP B O 1
ATOM 4941 N N . LYS B 1 9 ? -17.391 35 -34.781 1 64.81 9 LYS B N 1
ATOM 4942 C CA . LYS B 1 9 ? -17.719 33.688 -34.188 1 64.81 9 LYS B CA 1
ATOM 4943 C C . LYS B 1 9 ? -19 33.156 -34.812 1 64.81 9 LYS B C 1
ATOM 4945 O O . LYS B 1 9 ? -19.922 33.906 -35.125 1 64.81 9 LYS B O 1
ATOM 4950 N N . SER B 1 10 ? -19.078 31.906 -35.219 1 72.62 10 SER B N 1
ATOM 4951 C CA . SER B 1 10 ? -20.219 31.234 -35.812 1 72.62 10 SER B CA 1
ATOM 4952 C C . SER B 1 10 ? -20.719 30.094 -34.938 1 72.62 10 SER B C 1
ATOM 4954 O O . SER B 1 10 ? -19.922 29.469 -34.219 1 72.62 10 SER B O 1
ATOM 4956 N N . TYR B 1 11 ? -22 30.031 -34.719 1 65.5 11 TYR B N 1
ATOM 4957 C CA . TYR B 1 11 ? -22.656 29.047 -33.844 1 65.5 11 TYR B CA 1
ATOM 4958 C C . TYR B 1 11 ? -23.594 28.172 -34.656 1 65.5 11 TYR B C 1
ATOM 4960 O O . TYR B 1 11 ? -24.156 28.594 -35.656 1 65.5 11 TYR B O 1
ATOM 4968 N N . GLN B 1 12 ? -23.688 26.969 -34.406 1 71.12 12 GLN B N 1
ATOM 4969 C CA . GLN B 1 12 ? -24.562 26.031 -35.125 1 71.12 12 GLN B CA 1
ATOM 4970 C C . GLN B 1 12 ? -26.031 26.25 -34.781 1 71.12 12 GLN B C 1
ATOM 4972 O O . GLN B 1 12 ? -26.922 25.953 -35.562 1 71.12 12 GLN B O 1
ATOM 4977 N N . ARG B 1 13 ? -26.234 26.781 -33.438 1 67.44 13 ARG B N 1
ATOM 4978 C CA . ARG B 1 13 ? -27.609 27.016 -33 1 67.44 13 ARG B CA 1
ATOM 4979 C C . ARG B 1 13 ? -27.859 28.516 -32.781 1 67.44 13 ARG B C 1
ATOM 4981 O O . ARG B 1 13 ? -27.016 29.219 -32.25 1 67.44 13 ARG B O 1
ATOM 4988 N N . LYS B 1 14 ? -28.984 28.828 -33.094 1 65.12 14 LYS B N 1
ATOM 4989 C CA . LYS B 1 14 ? -29.391 30.234 -33.031 1 65.12 14 LYS B CA 1
ATOM 4990 C C . LYS B 1 14 ? -29.406 30.734 -31.578 1 65.12 14 LYS B C 1
ATOM 4992 O O . LYS B 1 14 ? -29 31.859 -31.297 1 65.12 14 LYS B O 1
ATOM 4997 N N . ALA B 1 15 ? -29.781 29.844 -30.656 1 61.16 15 ALA B N 1
ATOM 4998 C CA . ALA B 1 15 ? -29.859 30.188 -29.234 1 61.16 15 ALA B CA 1
ATOM 4999 C C . ALA B 1 15 ? -28.484 30.484 -28.656 1 61.16 15 ALA B C 1
ATOM 5001 O O . ALA B 1 15 ? -28.344 31.375 -27.828 1 61.16 15 ALA B O 1
ATOM 5002 N N . HIS B 1 16 ? -27.516 29.859 -29.172 1 66.06 16 HIS B N 1
ATOM 5003 C CA . HIS B 1 16 ? -26.156 30.125 -28.734 1 66.06 16 HIS B CA 1
ATOM 5004 C C . HIS B 1 16 ? -25.641 31.438 -29.312 1 66.06 16 HIS B C 1
ATOM 5006 O O . HIS B 1 16 ? -24.938 32.188 -28.625 1 66.06 16 HIS B O 1
ATOM 5012 N N . LEU B 1 17 ? -26.016 31.688 -30.531 1 65.81 17 LEU B N 1
ATOM 5013 C CA . LEU B 1 17 ? -25.703 32.969 -31.141 1 65.81 17 LEU B CA 1
ATOM 5014 C C . LEU B 1 17 ? -26.344 34.125 -30.391 1 65.81 17 LEU B C 1
ATOM 5016 O O . LEU B 1 17 ? -25.703 35.156 -30.125 1 65.81 17 LEU B O 1
ATOM 5020 N N . LEU B 1 18 ? -27.547 34 -29.922 1 64.88 18 LEU B N 1
ATOM 5021 C CA . LEU B 1 18 ? -28.281 35.062 -29.203 1 64.88 18 LEU B CA 1
ATOM 5022 C C . LEU B 1 18 ? -27.625 35.344 -27.859 1 64.88 18 LEU B C 1
ATOM 5024 O O . LEU B 1 18 ? -27.484 36.5 -27.453 1 64.88 18 LEU B O 1
ATOM 5028 N N . ARG B 1 19 ? -27.156 34.312 -27.188 1 62.28 19 ARG B N 1
ATOM 5029 C CA . ARG B 1 19 ? -26.484 34.469 -25.906 1 62.28 19 ARG B CA 1
ATOM 5030 C C . ARG B 1 19 ? -25.125 35.156 -26.078 1 62.28 19 ARG B C 1
ATOM 5032 O O . ARG B 1 19 ? -24.734 35.969 -25.266 1 62.28 19 ARG B O 1
ATOM 5039 N N . HIS B 1 20 ? -24.531 34.844 -27.141 1 65.19 20 HIS B N 1
ATOM 5040 C CA . HIS B 1 20 ? -23.266 35.5 -27.484 1 65.19 20 HIS B CA 1
ATOM 5041 C C . HIS B 1 20 ? -23.469 36.969 -27.828 1 65.19 20 HIS B C 1
ATOM 5043 O O . HIS B 1 20 ? -22.703 37.844 -27.391 1 65.19 20 HIS B O 1
ATOM 5049 N N . GLU B 1 21 ? -24.391 37.219 -28.578 1 66.94 21 GLU B N 1
ATOM 5050 C CA . GLU B 1 21 ? -24.656 38.594 -29.062 1 66.94 21 GLU B CA 1
ATOM 5051 C C . GLU B 1 21 ? -24.938 39.531 -27.891 1 66.94 21 GLU B C 1
ATOM 5053 O O . GLU B 1 21 ? -24.641 40.719 -27.953 1 66.94 21 GLU B O 1
ATOM 5058 N N . LEU B 1 22 ? -25.516 39 -26.828 1 60.38 22 LEU B N 1
ATOM 5059 C CA . LEU B 1 22 ? -25.797 39.781 -25.641 1 60.38 22 LEU B CA 1
ATOM 5060 C C . LEU B 1 22 ? -24.5 40.219 -24.969 1 60.38 22 LEU B C 1
ATOM 5062 O O . LEU B 1 22 ? -24.469 41.25 -24.281 1 60.38 22 LEU B O 1
ATOM 5066 N N . THR B 1 23 ? -23.453 39.531 -25.297 1 58.66 23 THR B N 1
ATOM 5067 C CA . THR B 1 23 ? -22.188 39.906 -24.672 1 58.66 23 THR B CA 1
ATOM 5068 C C . THR B 1 23 ? -21.578 41.125 -25.328 1 58.66 23 THR B C 1
ATOM 5070 O O . THR B 1 23 ? -20.734 41.812 -24.75 1 58.66 23 THR B O 1
ATOM 5073 N N . HIS B 1 24 ? -22.031 41.406 -26.5 1 57.62 24 HIS B N 1
ATOM 5074 C CA . HIS B 1 24 ? -21.562 42.594 -27.188 1 57.62 24 HIS B CA 1
ATOM 5075 C C . HIS B 1 24 ? -22.281 43.844 -26.672 1 57.62 24 HIS B C 1
ATOM 5077 O O . HIS B 1 24 ? -21.812 44.969 -26.906 1 57.62 24 HIS B O 1
ATOM 5083 N N . SER B 1 25 ? -23.578 43.719 -26.25 1 51.38 25 SER B N 1
ATOM 5084 C CA . SER B 1 25 ? -24.297 44.906 -25.844 1 51.38 25 SER B CA 1
ATOM 5085 C C . SER B 1 25 ? -23.734 45.5 -24.547 1 51.38 25 SER B C 1
ATOM 5087 O O . SER B 1 25 ? -23.547 44.781 -23.562 1 51.38 25 SER B O 1
ATOM 5089 N N . GLY B 1 26 ? -22.594 45.938 -24.281 1 47.62 26 GLY B N 1
ATOM 5090 C CA . GLY B 1 26 ? -21.859 46.656 -23.25 1 47.62 26 GLY B CA 1
ATOM 5091 C C . GLY B 1 26 ? -22.703 47 -22.031 1 47.62 26 GLY B C 1
ATOM 5092 O O . GLY B 1 26 ? -22.25 47.688 -21.125 1 47.62 26 GLY B O 1
ATOM 5093 N N . GLN B 1 27 ? -24 47.031 -22.047 1 50.09 27 GLN B N 1
ATOM 5094 C CA . GLN B 1 27 ? -24.797 47.531 -20.922 1 50.09 27 GLN B CA 1
ATOM 5095 C C . GLN B 1 27 ? -24.734 46.531 -19.75 1 50.09 27 GLN B C 1
ATOM 5097 O O . GLN B 1 27 ? -24.984 45.344 -19.922 1 50.09 27 GLN B O 1
ATOM 5102 N N . ALA B 1 28 ? -24.156 47.031 -18.703 1 50.97 28 ALA B N 1
ATOM 5103 C CA . ALA B 1 28 ? -24.094 46.25 -17.469 1 50.97 28 ALA B CA 1
ATOM 5104 C C . ALA B 1 28 ? -25.484 45.812 -17 1 50.97 28 ALA B C 1
ATOM 5106 O O . ALA B 1 28 ? -26.391 46.656 -16.906 1 50.97 28 ALA B O 1
ATOM 5107 N N . ALA B 1 29 ? -26.016 44.812 -17.141 1 55.88 29 ALA B N 1
ATOM 5108 C CA . ALA B 1 29 ? -27.359 44.344 -16.828 1 55.88 29 ALA B CA 1
ATOM 5109 C C . ALA B 1 29 ? -27.609 44.375 -15.32 1 55.88 29 ALA B C 1
ATOM 5111 O O . ALA B 1 29 ? -28.75 44.594 -14.883 1 55.88 29 ALA B O 1
ATOM 5112 N N . SER B 1 30 ? -26.75 44 -14.523 1 59.12 30 SER B N 1
ATOM 5113 C CA . SER B 1 30 ? -27 44.031 -13.086 1 59.12 30 SER B CA 1
ATOM 5114 C C . SER B 1 30 ? -25.812 44.594 -12.32 1 59.12 30 SER B C 1
ATOM 5116 O O . SER B 1 30 ? -24.656 44.406 -12.734 1 59.12 30 SER B O 1
ATOM 5118 N N . VAL B 1 31 ? -26.125 45.5 -11.328 1 64.38 31 VAL B N 1
ATOM 5119 C CA . VAL B 1 31 ? -25.141 46.156 -10.492 1 64.38 31 VAL B CA 1
ATOM 5120 C C . VAL B 1 31 ? -25.125 45.531 -9.102 1 64.38 31 VAL B C 1
ATOM 5122 O O . VAL B 1 31 ? -26.172 45.219 -8.555 1 64.38 31 VAL B O 1
ATOM 5125 N N . CYS B 1 32 ? -24.062 45.25 -8.688 1 61.94 32 CYS B N 1
ATOM 5126 C CA . CYS B 1 32 ? -23.984 44.781 -7.32 1 61.94 32 CYS B CA 1
ATOM 5127 C C . CYS B 1 32 ? -24.391 45.844 -6.324 1 61.94 32 CYS B C 1
ATOM 5129 O O . CYS B 1 32 ? -23.859 46.969 -6.355 1 61.94 32 CYS B O 1
ATOM 5131 N N . PRO B 1 33 ? -25.344 45.594 -5.57 1 66.25 33 PRO B N 1
ATOM 5132 C CA . PRO B 1 33 ? -25.828 46.656 -4.66 1 66.25 33 PRO B CA 1
ATOM 5133 C C . PRO B 1 33 ? -24.812 47.031 -3.602 1 66.25 33 PRO B C 1
ATOM 5135 O O . PRO B 1 33 ? -24.922 48.094 -2.984 1 66.25 33 PRO B O 1
ATOM 5138 N N . PHE B 1 34 ? -23.781 46.188 -3.576 1 64.19 34 PHE B N 1
ATOM 5139 C CA . PHE B 1 34 ? -22.812 46.469 -2.512 1 64.19 34 PHE B CA 1
ATOM 5140 C C . PHE B 1 34 ? -21.609 47.219 -3.045 1 64.19 34 PHE B C 1
ATOM 5142 O O . PHE B 1 34 ? -21.156 48.188 -2.426 1 64.19 34 PHE B O 1
ATOM 5149 N N . CYS B 1 35 ? -21.156 46.906 -4.273 1 59.38 35 CYS B N 1
ATOM 5150 C CA . CYS B 1 35 ? -19.953 47.594 -4.754 1 59.38 35 CYS B CA 1
ATOM 5151 C C . CYS B 1 35 ? -20.234 48.375 -6.016 1 59.38 35 CYS B C 1
ATOM 5153 O O . CYS B 1 35 ? -19.344 49.031 -6.562 1 59.38 35 CYS B O 1
ATOM 5155 N N . LYS B 1 36 ? -21.484 48.375 -6.523 1 61.5 36 LYS B N 1
ATOM 5156 C CA . LYS B 1 36 ? -22.031 49.125 -7.645 1 61.5 36 LYS B CA 1
ATOM 5157 C C . LYS B 1 36 ? -21.281 48.812 -8.938 1 61.5 36 LYS B C 1
ATOM 5159 O O . LYS B 1 36 ? -21.359 49.562 -9.906 1 61.5 36 LYS B O 1
ATOM 5164 N N . LYS B 1 37 ? -20.578 47.812 -9.023 1 65.44 37 LYS B N 1
ATOM 5165 C CA . LYS B 1 37 ? -20 47.344 -10.281 1 65.44 37 LYS B CA 1
ATOM 5166 C C . LYS B 1 37 ? -21.062 46.781 -11.211 1 65.44 37 LYS B C 1
ATOM 5168 O O . LYS B 1 37 ? -21.984 46.094 -10.766 1 65.44 37 LYS B O 1
ATOM 5173 N N . SER B 1 38 ? -20.984 47.031 -12.406 1 65.62 38 SER B N 1
ATOM 5174 C CA . SER B 1 38 ? -21.984 46.688 -13.398 1 65.62 38 SER B CA 1
ATOM 5175 C C . SER B 1 38 ? -21.578 45.438 -14.172 1 65.62 38 SER B C 1
ATOM 5177 O O . SER B 1 38 ? -20.406 45.219 -14.477 1 65.62 38 SER B O 1
ATOM 5179 N N . PHE B 1 39 ? -22.375 44.5 -14.258 1 63.78 39 PHE B N 1
ATOM 5180 C CA . PHE B 1 39 ? -22.188 43.25 -14.953 1 63.78 39 PHE B CA 1
ATOM 5181 C C . PHE B 1 39 ? -23.156 43.125 -16.141 1 63.78 39 PHE B C 1
ATOM 5183 O O . PHE B 1 39 ? -24.281 43.625 -16.078 1 63.78 39 PHE B O 1
ATOM 5190 N N . LEU B 1 40 ? -22.781 42.75 -17.094 1 60.78 40 LEU B N 1
ATOM 5191 C CA . LEU B 1 40 ? -23.594 42.625 -18.297 1 60.78 40 LEU B CA 1
ATOM 5192 C C . LEU B 1 40 ? -24.625 41.5 -18.156 1 60.78 40 LEU B C 1
ATOM 5194 O O . LEU B 1 40 ? -25.703 41.594 -18.734 1 60.78 40 LEU B O 1
ATOM 5198 N N . LYS B 1 41 ? -24.312 40.406 -17.359 1 60.25 41 LYS B N 1
ATOM 5199 C CA . LYS B 1 41 ? -25.25 39.312 -17.125 1 60.25 41 LYS B CA 1
ATOM 5200 C C . LYS B 1 41 ? -25.734 39.312 -15.68 1 60.25 41 LYS B C 1
ATOM 5202 O O . LYS B 1 41 ? -24.922 39.375 -14.75 1 60.25 41 LYS B O 1
ATOM 5207 N N . PRO B 1 42 ? -26.938 39.219 -15.398 1 59.84 42 PRO B N 1
ATOM 5208 C CA . PRO B 1 42 ? -27.484 39.281 -14.047 1 59.84 42 PRO B CA 1
ATOM 5209 C C . PRO B 1 42 ? -27 38.156 -13.148 1 59.84 42 PRO B C 1
ATOM 5211 O O . PRO B 1 42 ? -26.859 38.344 -11.938 1 59.84 42 PRO B O 1
ATOM 5214 N N . GLU B 1 43 ? -26.703 37.031 -13.695 1 61.31 43 GLU B N 1
ATOM 5215 C CA . GLU B 1 43 ? -26.266 35.875 -12.914 1 61.31 43 GLU B CA 1
ATOM 5216 C C . GLU B 1 43 ? -24.859 36.062 -12.375 1 61.31 43 GLU B C 1
ATOM 5218 O O . GLU B 1 43 ? -24.562 35.688 -11.242 1 61.31 43 GLU B O 1
ATOM 5223 N N . VAL B 1 44 ? -24.172 36.844 -13.117 1 62.22 44 VAL B N 1
ATOM 5224 C CA . VAL B 1 44 ? -22.828 37.219 -12.664 1 62.22 44 VAL B CA 1
ATOM 5225 C C . VAL B 1 44 ? -22.922 38.312 -11.594 1 62.22 44 VAL B C 1
ATOM 5227 O O . VAL B 1 44 ? -22.203 38.25 -10.594 1 62.22 44 VAL B O 1
ATOM 5230 N N . ALA B 1 45 ? -23.797 39.219 -11.758 1 64.75 45 ALA B N 1
ATOM 5231 C CA . ALA B 1 45 ? -24.047 40.25 -10.766 1 64.75 45 ALA B CA 1
ATOM 5232 C C . ALA B 1 45 ? -24.531 39.656 -9.445 1 64.75 45 ALA B C 1
ATOM 5234 O O . ALA B 1 45 ? -24.094 40.094 -8.375 1 64.75 45 ALA B O 1
ATOM 5235 N N . ARG B 1 46 ? -25.375 38.719 -9.469 1 61.62 46 ARG B N 1
ATOM 5236 C CA . ARG B 1 46 ? -25.906 38.062 -8.266 1 61.62 46 ARG B CA 1
ATOM 5237 C C . ARG B 1 46 ? -24.812 37.312 -7.527 1 61.62 46 ARG B C 1
ATOM 5239 O O . ARG B 1 46 ? -24.719 37.375 -6.301 1 61.62 46 ARG B O 1
ATOM 5246 N N . ARG B 1 47 ? -24.047 36.688 -8.344 1 60.84 47 ARG B N 1
ATOM 5247 C CA . ARG B 1 47 ? -22.938 35.938 -7.758 1 60.84 47 ARG B CA 1
ATOM 5248 C C . ARG B 1 47 ? -21.891 36.875 -7.16 1 60.84 47 ARG B C 1
ATOM 5250 O O . ARG B 1 47 ? -21.406 36.625 -6.055 1 60.84 47 ARG B O 1
ATOM 5257 N N . HIS B 1 48 ? -21.766 37.938 -7.816 1 63.38 48 HIS B N 1
ATOM 5258 C CA . HIS B 1 48 ? -20.906 39 -7.316 1 63.38 48 HIS B CA 1
ATOM 5259 C C . HIS B 1 48 ? -21.516 39.625 -6.062 1 63.38 48 HIS B C 1
ATOM 5261 O O . HIS B 1 48 ? -20.797 39.875 -5.082 1 63.38 48 HIS B O 1
ATOM 5267 N N . SER B 1 49 ? -22.75 39.938 -6.137 1 64.62 49 SER B N 1
ATOM 5268 C CA . SER B 1 49 ? -23.422 40.625 -5.031 1 64.62 49 SER B CA 1
ATOM 5269 C C . SER B 1 49 ? -23.375 39.781 -3.758 1 64.62 49 SER B C 1
ATOM 5271 O O . SER B 1 49 ? -23.281 40.312 -2.654 1 64.62 49 SER B O 1
ATOM 5273 N N . LYS B 1 50 ? -23.359 38.5 -3.893 1 61.25 50 LYS B N 1
ATOM 5274 C CA . LYS B 1 50 ? -23.281 37.625 -2.725 1 61.25 50 LYS B CA 1
ATOM 5275 C C . LYS B 1 50 ? -21.891 37.656 -2.119 1 61.25 50 LYS B C 1
ATOM 5277 O O . LYS B 1 50 ? -21.734 37.688 -0.897 1 61.25 50 LYS B O 1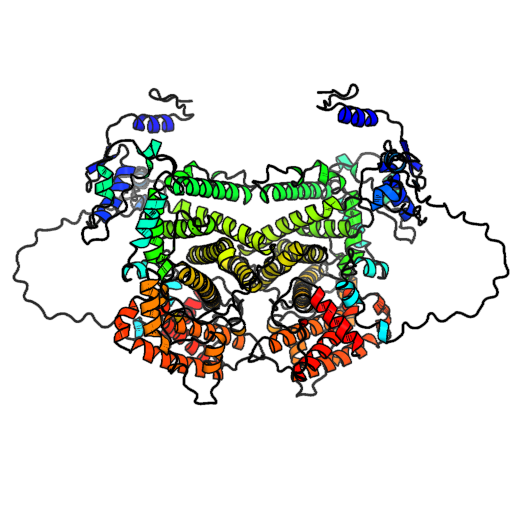
ATOM 5282 N N . ALA B 1 51 ? -21.031 37.812 -3.02 1 59.06 51 ALA B N 1
ATOM 5283 C CA . ALA B 1 51 ? -19.641 37.906 -2.578 1 59.06 51 ALA B CA 1
ATOM 5284 C C . ALA B 1 51 ? -19.375 39.281 -1.958 1 59.06 51 ALA B C 1
ATOM 5286 O O . ALA B 1 51 ? -18.656 39.375 -0.956 1 59.06 51 ALA B O 1
ATOM 5287 N N . CYS B 1 52 ? -20.047 40.281 -2.527 1 61.97 52 CYS B N 1
ATOM 5288 C CA . CYS B 1 52 ? -19.922 41.625 -1.994 1 61.97 52 CYS B CA 1
ATOM 5289 C C . CYS B 1 52 ? -20.672 41.781 -0.672 1 61.97 52 CYS B C 1
ATOM 5291 O O . CYS B 1 52 ? -20.234 42.5 0.227 1 61.97 52 CYS B O 1
ATOM 5293 N N . ALA B 1 53 ? -21.75 41.031 -0.503 1 56.72 53 ALA B N 1
ATOM 5294 C CA . ALA B 1 53 ? -22.5 41.094 0.749 1 56.72 53 ALA B CA 1
ATOM 5295 C C . ALA B 1 53 ? -21.656 40.562 1.913 1 56.72 53 ALA B C 1
ATOM 5297 O O . ALA B 1 53 ? -21.672 41.156 3.002 1 56.72 53 ALA B O 1
ATOM 5298 N N . ILE B 1 54 ? -20.938 39.5 1.614 1 54.56 54 ILE B N 1
ATOM 5299 C CA . ILE B 1 54 ? -20.062 38.906 2.633 1 54.56 54 ILE B CA 1
ATOM 5300 C C . ILE B 1 54 ? -18.859 39.812 2.859 1 54.56 54 ILE B C 1
ATOM 5302 O O . ILE B 1 54 ? -18.469 40.062 4 1 54.56 54 ILE B O 1
ATOM 5306 N N . LYS B 1 55 ? -18.422 40.406 1.847 1 49.94 55 LYS B N 1
ATOM 5307 C CA . LYS B 1 55 ? -17.25 41.312 1.88 1 49.94 55 LYS B CA 1
ATOM 5308 C C . LYS B 1 55 ? -17.547 42.594 2.652 1 49.94 55 LYS B C 1
ATOM 5310 O O . LYS B 1 55 ? -16.688 43.094 3.367 1 49.94 55 LYS B O 1
ATOM 5315 N N . TYR B 1 56 ? -18.844 43.062 2.543 1 51.66 56 TYR B N 1
ATOM 5316 C CA . TYR B 1 56 ? -19.25 44.312 3.219 1 51.66 56 TYR B CA 1
ATOM 5317 C C . TYR B 1 56 ? -20.047 44 4.473 1 51.66 56 TYR B C 1
ATOM 5319 O O . TYR B 1 56 ? -20.781 44.844 4.977 1 51.66 56 TYR B O 1
ATOM 5327 N N . ASN B 1 57 ? -19.578 42.719 5.148 1 40.59 57 ASN B N 1
ATOM 5328 C CA . ASN B 1 57 ? -20.234 42.25 6.367 1 40.59 57 ASN B CA 1
ATOM 5329 C C . ASN B 1 57 ? -21.719 42.594 6.355 1 40.59 57 ASN B C 1
ATOM 5331 O O . ASN B 1 57 ? -22.266 43.031 7.367 1 40.59 57 ASN B O 1
ATOM 5335 N N . GLN B 1 58 ? -22.156 42.844 5.32 1 44.31 58 GLN B N 1
ATOM 5336 C CA . GLN B 1 58 ? -23.609 43 5.293 1 44.31 58 GLN B CA 1
ATOM 5337 C C . GLN B 1 58 ? -24.281 41.688 4.848 1 44.31 58 GLN B C 1
ATOM 5339 O O . GLN B 1 58 ? -23.672 40.875 4.156 1 44.31 58 GLN B O 1
ATOM 5344 N N . GLN B 1 59 ? -25.234 41.156 5.668 1 40.22 59 GLN B N 1
ATOM 5345 C CA . GLN B 1 59 ? -26 39.938 5.445 1 40.22 59 GLN B CA 1
ATOM 5346 C C . GLN B 1 59 ? -26.359 39.781 3.973 1 40.22 59 GLN B C 1
ATOM 5348 O O . GLN B 1 59 ? -26.938 40.688 3.363 1 40.22 59 GLN B O 1
ATOM 5353 N N . PRO B 1 60 ? -25.359 39.094 3.322 1 40.97 60 PRO B N 1
ATOM 5354 C CA . PRO B 1 60 ? -25.875 38.969 1.958 1 40.97 60 PRO B CA 1
ATOM 5355 C C . PRO B 1 60 ? -27.391 38.844 1.91 1 40.97 60 PRO B C 1
ATOM 5357 O O . PRO B 1 60 ? -28.016 38.438 2.891 1 40.97 60 PRO B O 1
ATOM 5360 N N . ALA B 1 61 ? -27.938 39.5 1.281 1 39.38 61 ALA B N 1
ATOM 5361 C CA . ALA B 1 61 ? -29.391 39.281 1.271 1 39.38 61 ALA B CA 1
ATOM 5362 C C . ALA B 1 61 ? -29.719 37.812 1.313 1 39.38 61 ALA B C 1
ATOM 5364 O O . ALA B 1 61 ? -29.016 36.969 0.72 1 39.38 61 ALA B O 1
ATOM 5365 N N . PRO B 1 62 ? -30.266 37.188 2.367 1 36 62 PRO B N 1
ATOM 5366 C CA . PRO B 1 62 ? -30.594 35.75 2.502 1 36 62 PRO B CA 1
ATOM 5367 C C . PRO B 1 62 ? -30.688 35.031 1.156 1 36 62 PRO B C 1
ATOM 5369 O O . PRO B 1 62 ? -31.297 35.562 0.221 1 36 62 PRO B O 1
ATOM 5372 N N . ALA B 1 63 ? -29.453 34.469 0.891 1 35.25 63 ALA B N 1
ATOM 5373 C CA . ALA B 1 63 ? -29.578 33.719 -0.354 1 35.25 63 ALA B CA 1
ATOM 5374 C C . ALA B 1 63 ? -31 33.219 -0.544 1 35.25 63 ALA B C 1
ATOM 5376 O O . ALA B 1 63 ? -31.594 32.625 0.375 1 35.25 63 ALA B O 1
ATOM 5377 N N . ALA B 1 64 ? -31.531 33.719 -1.256 1 35.5 64 ALA B N 1
ATOM 5378 C CA . ALA B 1 64 ? -32.812 33.094 -1.538 1 35.5 64 ALA B CA 1
ATOM 5379 C C . ALA B 1 64 ? -32.656 31.578 -1.672 1 35.5 64 ALA B C 1
ATOM 5381 O O . ALA B 1 64 ? -31.594 31.094 -2.064 1 35.5 64 ALA B O 1
ATOM 5382 N N . LYS B 1 65 ? -33.188 30.719 -0.863 1 34.75 65 LYS B N 1
ATOM 5383 C CA . LYS B 1 65 ? -33.219 29.266 -0.886 1 34.75 65 LYS B CA 1
ATOM 5384 C C . LYS B 1 65 ? -32.781 28.719 -2.25 1 34.75 65 LYS B C 1
ATOM 5386 O O . LYS B 1 65 ? -33.406 29.047 -3.268 1 34.75 65 LYS B O 1
ATOM 5391 N N . PRO B 1 66 ? -31.531 28.562 -2.455 1 38.12 66 PRO B N 1
ATOM 5392 C CA . PRO B 1 66 ? -31.031 28.25 -3.795 1 38.12 66 PRO B CA 1
ATOM 5393 C C . PRO B 1 66 ? -31.891 27.219 -4.516 1 38.12 66 PRO B C 1
ATOM 5395 O O . PRO B 1 66 ? -31.469 26.656 -5.531 1 38.12 66 PRO B O 1
ATOM 5398 N N . GLY B 1 67 ? -32.719 26.578 -3.816 1 34.84 67 GLY B N 1
ATOM 5399 C CA . GLY B 1 67 ? -33.469 25.578 -4.562 1 34.84 67 GLY B CA 1
ATOM 5400 C C . GLY B 1 67 ? -34.062 26.125 -5.848 1 34.84 67 GLY B C 1
ATOM 5401 O O . GLY B 1 67 ? -34.188 27.344 -6.02 1 34.84 67 GLY B O 1
ATOM 5402 N N . ARG B 1 68 ? -33.844 25.422 -6.836 1 40.38 68 ARG B N 1
ATOM 5403 C CA . ARG B 1 68 ? -34.719 25.875 -7.902 1 40.38 68 ARG B CA 1
ATOM 5404 C C . ARG B 1 68 ? -36 26.453 -7.336 1 40.38 68 ARG B C 1
ATOM 5406 O O . ARG B 1 68 ? -36.688 25.812 -6.516 1 40.38 68 ARG B O 1
ATOM 5413 N N . LYS B 1 69 ? -36.125 27.75 -7.129 1 42.69 69 LYS B N 1
ATOM 5414 C CA . LYS B 1 69 ? -37.438 28.156 -6.688 1 42.69 69 LYS B CA 1
ATOM 5415 C C . LYS B 1 69 ? -38.531 27.297 -7.32 1 42.69 69 LYS B C 1
ATOM 5417 O O . LYS B 1 69 ? -38.5 27.031 -8.523 1 42.69 69 LYS B O 1
ATOM 5422 N N . ARG B 1 70 ? -39.031 26.484 -6.438 1 53.34 70 ARG B N 1
ATOM 5423 C CA . ARG B 1 70 ? -40.156 25.719 -6.969 1 53.34 70 ARG B CA 1
ATOM 5424 C C . ARG B 1 70 ? -41.062 26.609 -7.805 1 53.34 70 ARG B C 1
ATOM 5426 O O . ARG B 1 70 ? -41.625 27.578 -7.301 1 53.34 70 ARG B O 1
ATOM 5433 N N . GLN B 1 71 ? -40.688 26.609 -9.039 1 58.34 71 GLN B N 1
ATOM 5434 C CA . GLN B 1 71 ? -41.531 27.438 -9.914 1 58.34 71 GLN B CA 1
ATOM 5435 C C . GLN B 1 71 ? -42.844 26.766 -10.195 1 58.34 71 GLN B C 1
ATOM 5437 O O . GLN B 1 71 ? -43.75 27.375 -10.781 1 58.34 71 GLN B O 1
ATOM 5442 N N . SER B 1 72 ? -42.75 25.5 -9.812 1 66.88 72 SER B N 1
ATOM 5443 C CA . SER B 1 72 ? -43.969 24.766 -10 1 66.88 72 SER B CA 1
ATOM 5444 C C . SER B 1 72 ? -44.938 25 -8.844 1 66.88 72 SER B C 1
ATOM 5446 O O . SER B 1 72 ? -44.531 25.375 -7.746 1 66.88 72 SER B O 1
ATOM 5448 N N . CYS B 1 73 ? -46.125 25.109 -9.078 1 69.88 73 CYS B N 1
ATOM 5449 C CA . CYS B 1 73 ? -47.125 25.266 -8.031 1 69.88 73 CYS B CA 1
ATOM 5450 C C . CYS B 1 73 ? -47 24.141 -7.008 1 69.88 73 CYS B C 1
ATOM 5452 O O . CYS B 1 73 ? -46.375 23.109 -7.273 1 69.88 73 CYS B O 1
ATOM 5454 N N . ASP B 1 74 ? -47.25 24.219 -5.723 1 71.25 74 ASP B N 1
ATOM 5455 C CA . ASP B 1 74 ? -47.188 23.266 -4.625 1 71.25 74 ASP B CA 1
ATOM 5456 C C . ASP B 1 74 ? -47.719 21.906 -5.051 1 71.25 74 ASP B C 1
ATOM 5458 O O . ASP B 1 74 ? -47.156 20.859 -4.695 1 71.25 74 ASP B O 1
ATOM 5462 N N . GLN B 1 75 ? -48.719 21.891 -5.965 1 73.94 75 GLN B N 1
ATOM 5463 C CA . GLN B 1 75 ? -49.344 20.641 -6.367 1 73.94 75 GLN B CA 1
ATOM 5464 C C . GLN B 1 75 ? -48.531 19.906 -7.422 1 73.94 75 GLN B C 1
ATOM 5466 O O . GLN B 1 75 ? -48.375 18.688 -7.352 1 73.94 75 GLN B O 1
ATOM 5471 N N . CYS B 1 76 ? -48.094 20.578 -8.422 1 70.31 76 CYS B N 1
ATOM 5472 C CA . CYS B 1 76 ? -47.281 19.969 -9.469 1 70.31 76 CYS B CA 1
ATOM 5473 C C . CYS B 1 76 ? -45.969 19.422 -8.914 1 70.31 76 CYS B C 1
ATOM 5475 O O . CYS B 1 76 ? -45.5 18.391 -9.352 1 70.31 76 CYS B O 1
ATOM 5477 N N . PHE B 1 77 ? -45.438 20.062 -7.906 1 70.38 77 PHE B N 1
ATOM 5478 C CA . PHE B 1 77 ? -44.219 19.641 -7.219 1 70.38 77 PHE B CA 1
ATOM 5479 C C . PHE B 1 77 ? -44.469 18.344 -6.449 1 70.38 77 PHE B C 1
ATOM 5481 O O . PHE B 1 77 ? -43.656 17.422 -6.492 1 70.38 77 PHE B O 1
ATOM 5488 N N . ALA B 1 78 ? -45.531 18.156 -5.723 1 70.06 78 ALA B N 1
ATOM 5489 C CA . ALA B 1 78 ? -45.875 16.969 -4.949 1 70.06 78 ALA B CA 1
ATOM 5490 C C . ALA B 1 78 ? -46.094 15.766 -5.863 1 70.06 78 ALA B C 1
ATOM 5492 O O . ALA B 1 78 ? -45.75 14.633 -5.5 1 70.06 78 ALA B O 1
ATOM 5493 N N . THR B 1 79 ? -46.594 16.062 -6.98 1 69.19 79 THR B N 1
ATOM 5494 C CA . THR B 1 79 ? -46.938 14.961 -7.879 1 69.19 79 THR B CA 1
ATOM 5495 C C . THR B 1 79 ? -45.812 14.758 -8.914 1 69.19 79 THR B C 1
ATOM 5497 O O . THR B 1 79 ? -45.938 13.922 -9.805 1 69.19 79 THR B O 1
ATOM 5500 N N . LYS B 1 80 ? -44.719 15.484 -8.648 1 65.88 80 LYS B N 1
ATOM 5501 C CA . LYS B 1 80 ? -43.5 15.422 -9.445 1 65.88 80 LYS B CA 1
ATOM 5502 C C . LYS B 1 80 ? -43.812 15.461 -10.938 1 65.88 80 LYS B C 1
ATOM 5504 O O . LYS B 1 80 ? -43.281 14.672 -11.719 1 65.88 80 LYS B O 1
ATOM 5509 N N . ARG B 1 81 ? -44.75 16.359 -11.242 1 67.75 81 ARG B N 1
ATOM 5510 C CA . ARG B 1 81 ? -45.125 16.531 -12.641 1 67.75 81 ARG B CA 1
ATOM 5511 C C . ARG B 1 81 ? -44.688 17.906 -13.156 1 67.75 81 ARG B C 1
ATOM 5513 O O . ARG B 1 81 ? -44.469 18.828 -12.367 1 67.75 81 ARG B O 1
ATOM 5520 N N . ALA B 1 82 ? -44.594 18.062 -14.414 1 70.31 82 ALA B N 1
ATOM 5521 C CA . ALA B 1 82 ? -44.125 19.266 -15.094 1 70.31 82 ALA B CA 1
ATOM 5522 C C . ALA B 1 82 ? -45.125 20.422 -14.898 1 70.31 82 ALA B C 1
ATOM 5524 O O . ALA B 1 82 ? -46.312 20.25 -15.078 1 70.31 82 ALA B O 1
ATOM 5525 N N . CYS B 1 83 ? -44.781 21.562 -14.211 1 68.25 83 CYS B N 1
ATOM 5526 C CA . CYS B 1 83 ? -45.562 22.75 -13.961 1 68.25 83 CYS B CA 1
ATOM 5527 C C . CYS B 1 83 ? -45.25 23.859 -14.961 1 68.25 83 CYS B C 1
ATOM 5529 O O . CYS B 1 83 ? -44.094 24.094 -15.289 1 68.25 83 CYS B O 1
ATOM 5531 N N . ASP B 1 84 ? -46.125 24.422 -15.711 1 72.75 84 ASP B N 1
ATOM 5532 C CA . ASP B 1 84 ? -45.906 25.453 -16.719 1 72.75 84 ASP B CA 1
ATOM 5533 C C . ASP B 1 84 ? -45.75 26.828 -16.062 1 72.75 84 ASP B C 1
ATOM 5535 O O . ASP B 1 84 ? -45.75 27.859 -16.75 1 72.75 84 ASP B O 1
ATOM 5539 N N . LYS B 1 85 ? -45.688 27.031 -14.734 1 69.44 85 LYS B N 1
ATOM 5540 C CA . LYS B 1 85 ? -45.406 28.203 -13.922 1 69.44 85 LYS B CA 1
ATOM 5541 C C . LYS B 1 85 ? -46.5 29.25 -14.055 1 69.44 85 LYS B C 1
ATOM 5543 O O . LYS B 1 85 ? -46.344 30.391 -13.602 1 69.44 85 LYS B O 1
ATOM 5548 N N . GLY B 1 86 ? -47.562 28.875 -14.617 1 73.88 86 GLY B N 1
ATOM 5549 C CA . GLY B 1 86 ? -48.719 29.781 -14.633 1 73.88 86 GLY B CA 1
ATOM 5550 C C . GLY B 1 86 ? -49.469 29.797 -13.328 1 73.88 86 GLY B C 1
ATOM 5551 O O . GLY B 1 86 ? -49.406 28.844 -12.539 1 73.88 86 GLY B O 1
ATOM 5552 N N . SER B 1 87 ? -49.875 30.891 -12.766 1 70.06 87 SER B N 1
ATOM 5553 C CA . SER B 1 87 ? -50.781 31 -11.609 1 70.06 87 SER B CA 1
ATOM 5554 C C . SER B 1 87 ? -52.219 31.25 -12.031 1 70.06 87 SER B C 1
ATOM 5556 O O . SER B 1 87 ? -52.562 32.375 -12.398 1 70.06 87 SER B O 1
ATOM 5558 N N . PRO B 1 88 ? -53.062 30.109 -12.188 1 73 88 PRO B N 1
ATOM 5559 C CA . PRO B 1 88 ? -52.844 28.688 -11.883 1 73 88 PRO B CA 1
ATOM 5560 C C . PRO B 1 88 ? -52.156 27.938 -13.023 1 73 88 PRO B C 1
ATOM 5562 O O . PRO B 1 88 ? -52.344 28.297 -14.188 1 73 88 PRO B O 1
ATOM 5565 N N . CYS B 1 89 ? -51.344 26.984 -12.711 1 75.38 89 CYS B N 1
ATOM 5566 C CA . CYS B 1 89 ? -50.656 26.266 -13.781 1 75.38 89 CYS B CA 1
ATOM 5567 C C . CYS B 1 89 ? -51.625 25.391 -14.555 1 75.38 89 CYS B C 1
ATOM 5569 O O . CYS B 1 89 ? -52.688 25.031 -14.039 1 75.38 89 CYS B O 1
ATOM 5571 N N . SER B 1 90 ? -51.406 25.312 -15.82 1 77 90 SER B N 1
ATOM 5572 C CA . SER B 1 90 ? -52.344 24.625 -16.703 1 77 90 SER B CA 1
ATOM 5573 C C . SER B 1 90 ? -52.719 23.234 -16.172 1 77 90 SER B C 1
ATOM 5575 O O . SER B 1 90 ? -53.844 22.781 -16.328 1 77 90 SER B O 1
ATOM 5577 N N . ARG B 1 91 ? -51.844 22.719 -15.508 1 73.5 91 ARG B N 1
ATOM 5578 C CA . ARG B 1 91 ? -52.062 21.375 -15 1 73.5 91 ARG B CA 1
ATOM 5579 C C . ARG B 1 91 ? -52.969 21.391 -13.773 1 73.5 91 ARG B C 1
ATOM 5581 O O . ARG B 1 91 ? -53.906 20.578 -13.664 1 73.5 91 ARG B O 1
ATOM 5588 N N . CYS B 1 92 ? -52.656 22.188 -12.867 1 75.31 92 CYS B N 1
ATOM 5589 C CA . CYS B 1 92 ? -53.5 22.297 -11.695 1 75.31 92 CYS B CA 1
ATOM 5590 C C . CYS B 1 92 ? -54.906 22.703 -12.094 1 75.31 92 CYS B C 1
ATOM 5592 O O . CYS B 1 92 ? -55.906 22.203 -11.523 1 75.31 92 CYS B O 1
ATOM 5594 N N . GLN B 1 93 ? -54.969 23.531 -13.086 1 77.5 93 GLN B N 1
ATOM 5595 C CA . GLN B 1 93 ? -56.25 23.938 -13.617 1 77.5 93 GLN B CA 1
ATOM 5596 C C . GLN B 1 93 ? -57 22.734 -14.195 1 77.5 93 GLN B C 1
ATOM 5598 O O . GLN B 1 93 ? -58.219 22.578 -13.961 1 77.5 93 GLN B O 1
ATOM 5603 N N . SER B 1 94 ? -56.312 21.891 -14.914 1 75.69 94 SER B N 1
ATOM 5604 C CA . SER B 1 94 ? -56.938 20.75 -15.547 1 75.69 94 SER B CA 1
ATOM 5605 C C . SER B 1 94 ? -57.375 19.703 -14.508 1 75.69 94 SER B C 1
ATOM 5607 O O . SER B 1 94 ? -58.375 19.016 -14.688 1 75.69 94 SER B O 1
ATOM 5609 N N . LEU B 1 95 ? -56.594 19.641 -13.43 1 73.06 95 LEU B N 1
ATOM 5610 C CA . LEU B 1 95 ? -56.875 18.641 -12.406 1 73.06 95 LEU B CA 1
ATOM 5611 C C . LEU B 1 95 ? -57.781 19.203 -11.328 1 73.06 95 LEU B C 1
ATOM 5613 O O . LEU B 1 95 ? -58.156 18.5 -10.391 1 73.06 95 LEU B O 1
ATOM 5617 N N . GLY B 1 96 ? -58.219 20.453 -11.391 1 73.62 96 GLY B N 1
ATOM 5618 C CA . GLY B 1 96 ? -59.125 21.109 -10.477 1 73.62 96 GLY B CA 1
ATOM 5619 C C . GLY B 1 96 ? -58.531 21.344 -9.094 1 73.62 96 GLY B C 1
ATOM 5620 O O . GLY B 1 96 ? -59.25 21.359 -8.102 1 73.62 96 GLY B O 1
ATOM 5621 N N . GLN B 1 97 ? -57.25 21.297 -9.039 1 69.56 97 GLN B N 1
ATOM 5622 C CA . GLN B 1 97 ? -56.625 21.453 -7.738 1 69.56 97 GLN B CA 1
ATOM 5623 C C . GLN B 1 97 ? -56.125 22.891 -7.527 1 69.56 97 GLN B C 1
ATOM 5625 O O . GLN B 1 97 ? -55.938 23.625 -8.492 1 69.56 97 GLN B O 1
ATOM 5630 N N . GLN B 1 98 ? -56.094 23.406 -6.289 1 74.06 98 GLN B N 1
ATOM 5631 C CA . GLN B 1 98 ? -55.625 24.75 -5.934 1 74.06 98 GLN B CA 1
ATOM 5632 C C . GLN B 1 98 ? -54.125 24.906 -6.184 1 74.06 98 GLN B C 1
ATOM 5634 O O . GLN B 1 98 ? -53.312 24.141 -5.672 1 74.06 98 GLN B O 1
ATOM 5639 N N . CYS B 1 99 ? -53.688 25.734 -7.199 1 70.12 99 CYS B N 1
ATOM 5640 C CA . CYS B 1 99 ? -52.312 26.031 -7.598 1 70.12 99 CYS B CA 1
ATOM 5641 C C . CYS B 1 99 ? -51.688 27.078 -6.68 1 70.12 99 CYS B C 1
ATOM 5643 O O . CYS B 1 99 ? -52.125 28.234 -6.672 1 70.12 99 CYS B O 1
ATOM 5645 N N . THR B 1 100 ? -51.094 26.75 -5.512 1 73 100 THR B N 1
ATOM 5646 C CA . THR B 1 100 ? -50.531 27.688 -4.547 1 73 100 THR B CA 1
ATOM 5647 C C . THR B 1 100 ? -49.031 27.797 -4.738 1 73 100 THR B C 1
ATOM 5649 O O . THR B 1 100 ? -48.344 26.812 -5.035 1 73 100 THR B O 1
ATOM 5652 N N . PHE B 1 101 ? -48.469 29.062 -4.906 1 66.19 101 PHE B N 1
ATOM 5653 C CA . PHE B 1 101 ? -47.031 29.297 -4.949 1 66.19 101 PHE B CA 1
ATOM 5654 C C . PHE B 1 101 ? -46.531 29.828 -3.607 1 66.19 101 PHE B C 1
ATOM 5656 O O . PHE B 1 101 ? -47.125 30.719 -3.021 1 66.19 101 PHE B O 1
ATOM 5663 N N . GLU B 1 102 ? -45.812 29.234 -2.652 1 53.16 102 GLU B N 1
ATOM 5664 C CA . GLU B 1 102 ? -45.344 29.75 -1.374 1 53.16 102 GLU B CA 1
ATOM 5665 C C . GLU B 1 102 ? -44.625 31.094 -1.553 1 53.16 102 GLU B C 1
ATOM 5667 O O . GLU B 1 102 ? -43.656 31.188 -2.303 1 53.16 102 GLU B O 1
ATOM 5672 N N . SER B 1 103 ? -45.219 32.188 -1.326 1 44 103 SER B N 1
ATOM 5673 C CA . SER B 1 103 ? -44.75 33.562 -1.372 1 44 103 SER B CA 1
ATOM 5674 C C . SER B 1 103 ? -43.625 33.812 -0.352 1 44 103 SER B C 1
ATOM 5676 O O . SER B 1 103 ? -43.781 33.469 0.827 1 44 103 SER B O 1
ATOM 5678 N N . GLN B 1 104 ? -42.469 33.812 -0.541 1 37.31 104 GLN B N 1
ATOM 5679 C CA . GLN B 1 104 ? -41.406 34.25 0.364 1 37.31 104 GLN B CA 1
ATOM 5680 C C . GLN B 1 104 ? -41.688 35.688 0.877 1 37.31 104 GLN B C 1
ATOM 5682 O O . GLN B 1 104 ? -41.656 36.625 0.107 1 37.31 104 GLN B O 1
ATOM 5687 N N . GLN B 1 105 ? -42.5 35.938 1.981 1 30.72 105 GLN B N 1
ATOM 5688 C CA . GLN B 1 105 ? -42.75 37.219 2.619 1 30.72 105 GLN B CA 1
ATOM 5689 C C . GLN B 1 105 ? -41.469 37.875 3.037 1 30.72 105 GLN B C 1
ATOM 5691 O O . GLN B 1 105 ? -40.625 37.281 3.701 1 30.72 105 GLN B O 1
ATOM 5696 N N . GLU B 1 106 ? -41.031 38.906 2.525 1 31.92 106 GLU B N 1
ATOM 5697 C CA . GLU B 1 106 ? -40 39.906 2.811 1 31.92 106 GLU B CA 1
ATOM 5698 C C . GLU B 1 106 ? -40.188 40.5 4.195 1 31.92 106 GLU B C 1
ATOM 5700 O O . GLU B 1 106 ? -41.219 41.125 4.473 1 31.92 106 GLU B O 1
ATOM 5705 N N . SER B 1 107 ? -39.719 39.938 5.391 1 30.14 107 SER B N 1
ATOM 5706 C CA . SER B 1 107 ? -39.875 40.469 6.73 1 30.14 107 SER B CA 1
ATOM 5707 C C . SER B 1 107 ? -39.375 41.906 6.801 1 30.14 107 SER B C 1
ATOM 5709 O O . SER B 1 107 ? -38.219 42.188 6.398 1 30.14 107 SER B O 1
ATOM 5711 N N . SER B 1 108 ? -40.094 42.844 6.844 1 27.28 108 SER B N 1
ATOM 5712 C CA . SER B 1 108 ? -39.938 44.281 6.992 1 27.28 108 SER B CA 1
ATOM 5713 C C . SER B 1 108 ? -39.219 44.625 8.297 1 27.28 108 SER B C 1
ATOM 5715 O O . SER B 1 108 ? -39.656 44.219 9.375 1 27.28 108 SER B O 1
ATOM 5717 N N . ILE B 1 109 ? -37.938 44.969 8.391 1 30.39 109 ILE B N 1
ATOM 5718 C CA . ILE B 1 109 ? -37.062 45.469 9.453 1 30.39 109 ILE B CA 1
ATOM 5719 C C . ILE B 1 109 ? -37.656 46.719 10.094 1 30.39 109 ILE B C 1
ATOM 5721 O O . ILE B 1 109 ? -37.812 47.75 9.438 1 30.39 109 ILE B O 1
ATOM 5725 N N . GLY B 1 110 ? -38.594 46.562 11.086 1 24.3 110 GLY B N 1
ATOM 5726 C CA . GLY B 1 110 ? -39.188 47.625 11.883 1 24.3 110 GLY B CA 1
ATOM 5727 C C . GLY B 1 110 ? -38.188 48.5 12.594 1 24.3 110 GLY B C 1
ATOM 5728 O O . GLY B 1 110 ? -37.031 48.125 12.781 1 24.3 110 GLY B O 1
ATOM 5729 N N . SER B 1 111 ? -38.438 49.75 12.828 1 26.59 111 SER B N 1
ATOM 5730 C CA . SER B 1 111 ? -37.75 50.969 13.312 1 26.59 111 SER B CA 1
ATOM 5731 C C . SER B 1 111 ? -37.375 50.844 14.789 1 26.59 111 SER B C 1
ATOM 5733 O O . SER B 1 111 ? -38.188 50.344 15.602 1 26.59 111 SER B O 1
ATOM 5735 N N . PRO B 1 112 ? -36.062 51 15.266 1 27.42 112 PRO B N 1
ATOM 5736 C CA . PRO B 1 112 ? -35.469 50.812 16.578 1 27.42 112 PRO B CA 1
ATOM 5737 C C . PRO B 1 112 ? -36.031 51.75 17.625 1 27.42 112 PRO B C 1
ATOM 5739 O O . PRO B 1 112 ? -35.875 52.969 17.5 1 27.42 112 PRO B O 1
ATOM 5742 N N . CYS B 1 113 ? -37.219 51.688 18.109 1 26.05 113 CYS B N 1
ATOM 5743 C CA . CYS B 1 113 ? -37.594 52.625 19.156 1 26.05 113 CYS B CA 1
ATOM 5744 C C . CYS B 1 113 ? -36.688 52.5 20.359 1 26.05 113 CYS B C 1
ATOM 5746 O O . CYS B 1 113 ? -36.094 51.438 20.625 1 26.05 113 CYS B O 1
ATOM 5748 N N . PRO B 1 114 ? -36.344 53.688 21.203 1 28.88 114 PRO B N 1
ATOM 5749 C CA . PRO B 1 114 ? -35.344 54 22.203 1 28.88 114 PRO B CA 1
ATOM 5750 C C . PRO B 1 114 ? -35.5 53.188 23.484 1 28.88 114 PRO B C 1
ATOM 5752 O O . PRO B 1 114 ? -34.812 53.438 24.469 1 28.88 114 PRO B O 1
ATOM 5755 N N . THR B 1 115 ? -36.281 52.125 23.453 1 25.83 115 THR B N 1
ATOM 5756 C CA . THR B 1 115 ? -36.781 51.75 24.766 1 25.83 115 THR B CA 1
ATOM 5757 C C . THR B 1 115 ? -35.656 51.438 25.734 1 25.83 115 THR B C 1
ATOM 5759 O O . THR B 1 115 ? -34.625 50.875 25.328 1 25.83 115 THR B O 1
ATOM 5762 N N . ASP B 1 116 ? -35.75 51.938 27.016 1 28.22 116 ASP B N 1
ATOM 5763 C CA . ASP B 1 116 ? -35 52.031 28.266 1 28.22 116 ASP B CA 1
ATOM 5764 C C . ASP B 1 116 ? -34.531 50.625 28.719 1 28.22 116 ASP B C 1
ATOM 5766 O O . ASP B 1 116 ? -35.375 49.812 29.109 1 28.22 116 ASP B O 1
ATOM 5770 N N . VAL B 1 117 ? -33.594 50.031 28.031 1 27.58 117 VAL B N 1
ATOM 5771 C CA . VAL B 1 117 ? -33.25 48.594 28.094 1 27.58 117 VAL B CA 1
ATOM 5772 C C . VAL B 1 117 ? -32.656 48.281 29.453 1 27.58 117 VAL B C 1
ATOM 5774 O O . VAL B 1 117 ? -31.578 48.75 29.812 1 27.58 117 VAL B O 1
ATOM 5777 N N . SER B 1 118 ? -33.531 48.25 30.484 1 27.48 118 SER B N 1
ATOM 5778 C CA . SER B 1 118 ? -33.125 47.781 31.797 1 27.48 118 SER B CA 1
ATOM 5779 C C . SER B 1 118 ? -32.25 46.531 31.688 1 27.48 118 SER B C 1
ATOM 5781 O O . SER B 1 118 ? -32.531 45.656 30.875 1 27.48 118 SER B O 1
ATOM 5783 N N . LEU B 1 119 ? -30.984 46.625 32.125 1 26.02 119 LEU B N 1
ATOM 5784 C CA . LEU B 1 119 ? -29.828 45.75 32.156 1 26.02 119 LEU B CA 1
ATOM 5785 C C . LEU B 1 119 ? -30.172 44.375 32.688 1 26.02 119 LEU B C 1
ATOM 5787 O O . LEU B 1 119 ? -30.344 44.219 33.906 1 26.02 119 LEU B O 1
ATOM 5791 N N . SER B 1 120 ? -31.25 43.719 32.219 1 27.62 120 SER B N 1
ATOM 5792 C CA . SER B 1 120 ? -31.578 42.5 32.938 1 27.62 120 SER B CA 1
ATOM 5793 C C . SER B 1 120 ? -30.344 41.594 33.062 1 27.62 120 SER B C 1
ATOM 5795 O O . SER B 1 120 ? -29.469 41.625 32.219 1 27.62 120 SER B O 1
ATOM 5797 N N . PRO B 1 121 ? -30.156 40.938 34.281 1 29.94 121 PRO B N 1
ATOM 5798 C CA . PRO B 1 121 ? -28.984 40.156 34.688 1 29.94 121 PRO B CA 1
ATOM 5799 C C . PRO B 1 121 ? -28.516 39.156 33.656 1 29.94 121 PRO B C 1
ATOM 5801 O O . PRO B 1 121 ? -29.297 38.75 32.781 1 29.94 121 PRO B O 1
ATOM 5804 N N . SER B 1 122 ? -27.203 39.125 33.375 1 28.27 122 SER B N 1
ATOM 5805 C CA . SER B 1 122 ? -26.359 38.375 32.438 1 28.27 122 SER B CA 1
ATOM 5806 C C . SER B 1 122 ? -26.734 36.906 32.406 1 28.27 122 SER B C 1
ATOM 5808 O O . SER B 1 122 ? -26.609 36.219 33.438 1 28.27 122 SER B O 1
ATOM 5810 N N . VAL B 1 123 ? -27.844 36.5 31.875 1 31.16 123 VAL B N 1
ATOM 5811 C CA . VAL B 1 123 ? -28.203 35.094 31.734 1 31.16 123 VAL B CA 1
ATOM 5812 C C . VAL B 1 123 ? -26.984 34.281 31.344 1 31.16 123 VAL B C 1
ATOM 5814 O O . VAL B 1 123 ? -26.391 34.5 30.297 1 31.16 123 VAL B O 1
ATOM 5817 N N . GLN B 1 124 ? -26.203 33.75 32.344 1 29.23 124 GLN B N 1
ATOM 5818 C CA . GLN B 1 124 ? -25.125 32.75 32.25 1 29.23 124 GLN B CA 1
ATOM 5819 C C . GLN B 1 124 ? -25.438 31.703 31.188 1 29.23 124 GLN B C 1
ATOM 5821 O O . GLN B 1 124 ? -26.531 31.141 31.172 1 29.23 124 GLN B O 1
ATOM 5826 N N . SER B 1 125 ? -25.016 31.906 30.047 1 34.19 125 SER B N 1
ATOM 5827 C CA . SER B 1 125 ? -25.156 30.922 28.984 1 34.19 125 SER B CA 1
ATOM 5828 C C . SER B 1 125 ? -25.078 29.5 29.531 1 34.19 125 SER B C 1
ATOM 5830 O O . SER B 1 125 ? -24.188 29.172 30.312 1 34.19 125 SER B O 1
ATOM 5832 N N . PRO B 1 126 ? -26.156 28.766 29.734 1 34.09 126 PRO B N 1
ATOM 5833 C CA . PRO B 1 126 ? -26.109 27.422 30.312 1 34.09 126 PRO B CA 1
ATOM 5834 C C . PRO B 1 126 ? -24.891 26.625 29.875 1 34.09 126 PRO B C 1
ATOM 5836 O O . PRO B 1 126 ? -24.438 26.766 28.734 1 34.09 126 PRO B O 1
ATOM 5839 N N . THR B 1 127 ? -23.938 26.359 30.75 1 36.59 127 THR B N 1
ATOM 5840 C CA . THR B 1 127 ? -22.906 25.344 30.578 1 36.59 127 THR B CA 1
ATOM 5841 C C . THR B 1 127 ? -23.453 24.125 29.844 1 36.59 127 THR B C 1
ATOM 5843 O O . THR B 1 127 ? -24.453 23.531 30.266 1 36.59 127 THR B O 1
ATOM 5846 N N . PRO B 1 128 ? -23.375 24 28.562 1 39.59 128 PRO B N 1
ATOM 5847 C CA . PRO B 1 128 ? -23.922 22.781 27.953 1 39.59 128 PRO B CA 1
ATOM 5848 C C . PRO B 1 128 ? -23.797 21.578 28.875 1 39.59 128 PRO B C 1
ATOM 5850 O O . PRO B 1 128 ? -22.844 21.469 29.641 1 39.59 128 PRO B O 1
ATOM 5853 N N . SER B 1 129 ? -24.828 21.016 29.391 1 41 129 SER B N 1
ATOM 5854 C CA . SER B 1 129 ? -24.859 19.828 30.25 1 41 129 SER B CA 1
ATOM 5855 C C . SER B 1 129 ? -23.781 18.844 29.891 1 41 129 SER B C 1
ATOM 5857 O O . SER B 1 129 ? -23.391 18.734 28.719 1 41 129 SER B O 1
ATOM 5859 N N . LYS B 1 130 ? -23 18.234 30.828 1 47.03 130 LYS B N 1
ATOM 5860 C CA . LYS B 1 130 ? -21.922 17.266 30.75 1 47.03 130 LYS B CA 1
ATOM 5861 C C . LYS B 1 130 ? -22.172 16.234 29.656 1 47.03 130 LYS B C 1
ATOM 5863 O O . LYS B 1 130 ? -21.234 15.672 29.094 1 47.03 130 LYS B O 1
ATOM 5868 N N . GLU B 1 131 ? -23.406 15.75 29.516 1 46.16 131 GLU B N 1
ATOM 5869 C CA . GLU B 1 131 ? -23.844 14.68 28.625 1 46.16 131 GLU B CA 1
ATOM 5870 C C . GLU B 1 131 ? -23.656 15.07 27.172 1 46.16 131 GLU B C 1
ATOM 5872 O O . GLU B 1 131 ? -23.328 14.227 26.328 1 46.16 131 GLU B O 1
ATOM 5877 N N . GLU B 1 132 ? -24.094 16.25 26.688 1 50.31 132 GLU B N 1
ATOM 5878 C CA . GLU B 1 132 ? -24.203 16.734 25.312 1 50.31 132 GLU B CA 1
ATOM 5879 C C . GLU B 1 132 ? -22.828 16.938 24.688 1 50.31 132 GLU B C 1
ATOM 5881 O O . GLU B 1 132 ? -22.688 16.969 23.453 1 50.31 132 GLU B O 1
ATOM 5886 N N . SER B 1 133 ? -21.656 16.859 25.453 1 64.62 133 SER B N 1
ATOM 5887 C CA . SER B 1 133 ? -20.359 17.344 25.016 1 64.62 133 SER B CA 1
ATOM 5888 C C . SER B 1 133 ? -19.438 16.172 24.641 1 64.62 133 SER B C 1
ATOM 5890 O O . SER B 1 133 ? -18.422 16.375 23.969 1 64.62 133 SER B O 1
ATOM 5892 N N . GLN B 1 134 ? -19.953 14.969 24.859 1 79.06 134 GLN B N 1
ATOM 5893 C CA . GLN B 1 134 ? -19.062 13.852 24.594 1 79.06 134 GLN B CA 1
ATOM 5894 C C . GLN B 1 134 ? -19.031 13.516 23.094 1 79.06 134 GLN B C 1
ATOM 5896 O O . GLN B 1 134 ? -20.078 13.438 22.453 1 79.06 134 GLN B O 1
ATOM 5901 N N . PHE B 1 135 ? -17.953 13.344 22.594 1 86.56 135 PHE B N 1
ATOM 5902 C CA . PHE B 1 135 ? -17.703 12.938 21.203 1 86.56 135 PHE B CA 1
ATOM 5903 C C . PHE B 1 135 ? -18.234 13.977 20.234 1 86.56 135 PHE B C 1
ATOM 5905 O O . PHE B 1 135 ? -18.828 13.633 19.219 1 86.56 135 PHE B O 1
ATOM 5912 N N . SER B 1 136 ? -18.203 15.25 20.594 1 85.38 136 SER B N 1
ATOM 5913 C CA . SER B 1 136 ? -18.766 16.297 19.734 1 85.38 136 SER B CA 1
ATOM 5914 C C . SER B 1 136 ? -18.203 16.219 18.328 1 85.38 136 SER B C 1
ATOM 5916 O O . SER B 1 136 ? -18.938 16.297 17.344 1 85.38 136 SER B O 1
ATOM 5918 N N . PHE B 1 137 ? -16.984 16.094 18.219 1 87 137 PHE B N 1
ATOM 5919 C CA . PHE B 1 137 ? -16.344 16.047 16.922 1 87 137 PHE B CA 1
ATOM 5920 C C . PHE B 1 137 ? -16.703 14.758 16.172 1 87 137 PHE B C 1
ATOM 5922 O O . PHE B 1 137 ? -17.062 14.797 15 1 87 137 PHE B O 1
ATOM 5929 N N . LEU B 1 138 ? -16.547 13.617 16.828 1 87.94 138 LEU B N 1
ATOM 5930 C CA . LEU B 1 138 ? -16.797 12.328 16.188 1 87.94 138 LEU B CA 1
ATOM 5931 C C . LEU B 1 138 ? -18.266 12.195 15.766 1 87.94 138 LEU B C 1
ATOM 5933 O O . LEU B 1 138 ? -18.562 11.586 14.734 1 87.94 138 LEU B O 1
ATOM 5937 N N . ARG B 1 139 ? -19.109 12.805 16.547 1 87.5 139 ARG B N 1
ATOM 5938 C CA . ARG B 1 139 ? -20.516 12.82 16.172 1 87.5 139 ARG B CA 1
ATOM 5939 C C . ARG B 1 139 ? -20.734 13.641 14.906 1 87.5 139 ARG B C 1
ATOM 5941 O O . ARG B 1 139 ? -21.5 13.242 14.023 1 87.5 139 ARG B O 1
ATOM 5948 N N . HIS B 1 140 ? -20.047 14.742 14.891 1 86.44 140 HIS B N 1
ATOM 5949 C CA . HIS B 1 140 ? -20.125 15.586 13.703 1 86.44 140 HIS B CA 1
ATOM 5950 C C . HIS B 1 140 ? -19.547 14.875 12.484 1 86.44 140 HIS B C 1
ATOM 5952 O O . HIS B 1 140 ? -20.156 14.898 11.406 1 86.44 140 HIS B O 1
ATOM 5958 N N . PHE B 1 141 ? -18.562 14.273 12.711 1 86.94 141 PHE B N 1
ATOM 5959 C CA . PHE B 1 141 ? -17.828 13.609 11.633 1 86.94 141 PHE B CA 1
ATOM 5960 C C . PHE B 1 141 ? -18.641 12.445 11.07 1 86.94 141 PHE B C 1
ATOM 5962 O O . PHE B 1 141 ? -18.625 12.195 9.867 1 86.94 141 PHE B O 1
ATOM 5969 N N . THR B 1 142 ? -19.281 11.703 11.867 1 87.69 142 THR B N 1
ATOM 5970 C CA . THR B 1 142 ? -19.953 10.477 11.453 1 87.69 142 THR B CA 1
ATOM 5971 C C . THR B 1 142 ? -21.406 10.742 11.109 1 87.69 142 THR B C 1
ATOM 5973 O O . THR B 1 142 ? -22.125 9.844 10.641 1 87.69 142 THR B O 1
ATOM 5976 N N . ASP B 1 143 ? -21.828 11.938 11.305 1 85.62 143 ASP B N 1
ATOM 5977 C CA . ASP B 1 143 ? -23.219 12.297 11.039 1 85.62 143 ASP B CA 1
ATOM 5978 C C . ASP B 1 143 ? -23.531 12.203 9.547 1 85.62 143 ASP B C 1
ATOM 5980 O O . ASP B 1 143 ? -22.938 12.914 8.734 1 85.62 143 ASP B O 1
ATOM 5984 N N . PRO B 1 144 ? -24.438 11.352 9.219 1 81.94 144 PRO B N 1
ATOM 5985 C CA . PRO B 1 144 ? -24.766 11.203 7.797 1 81.94 144 PRO B CA 1
ATOM 5986 C C . PRO B 1 144 ? -25.375 12.461 7.191 1 81.94 144 PRO B C 1
ATOM 5988 O O . PRO B 1 144 ? -25.375 12.625 5.969 1 81.94 144 PRO B O 1
ATOM 5991 N N . CYS B 1 145 ? -25.766 13.383 7.98 1 79.25 145 CYS B N 1
ATOM 5992 C CA . CYS B 1 145 ? -26.438 14.586 7.496 1 79.25 145 CYS B CA 1
ATOM 5993 C C . CYS B 1 145 ? -25.422 15.672 7.164 1 79.25 145 CYS B C 1
ATOM 5995 O O . CYS B 1 145 ? -25.75 16.656 6.504 1 79.25 145 CYS B O 1
ATOM 5997 N N . VAL B 1 146 ? -24.281 15.492 7.652 1 80.44 146 VAL B N 1
ATOM 5998 C CA . VAL B 1 146 ? -23.234 16.484 7.375 1 80.44 146 VAL B CA 1
ATOM 5999 C C . VAL B 1 146 ? -22.688 16.266 5.965 1 80.44 146 VAL B C 1
ATOM 6001 O O . VAL B 1 146 ? -22.141 15.203 5.664 1 80.44 146 VAL B O 1
ATOM 6004 N N . GLU B 1 147 ? -22.875 17.25 5.125 1 72.44 147 GLU B N 1
ATOM 6005 C CA . GLU B 1 147 ? -22.438 17.109 3.738 1 72.44 147 GLU B CA 1
ATOM 6006 C C . GLU B 1 147 ? -21.172 17.906 3.465 1 72.44 147 GLU B C 1
ATOM 6008 O O . GLU B 1 147 ? -20.453 17.625 2.506 1 72.44 147 GLU B O 1
ATOM 6013 N N . ARG B 1 148 ? -21.047 18.922 4.344 1 74.31 148 ARG B N 1
ATOM 6014 C CA . ARG B 1 148 ? -19.875 19.766 4.098 1 74.31 148 ARG B CA 1
ATOM 6015 C C . ARG B 1 148 ? -19.016 19.875 5.348 1 74.31 148 ARG B C 1
ATOM 6017 O O . ARG B 1 148 ? -19.516 19.781 6.469 1 74.31 148 ARG B O 1
ATOM 6024 N N . ASP B 1 149 ? -17.703 20.062 5.164 1 79.56 149 ASP B N 1
ATOM 6025 C CA . ASP B 1 149 ? -16.734 20.297 6.223 1 79.56 149 ASP B CA 1
ATOM 6026 C C . ASP B 1 149 ? -16.797 19.203 7.285 1 79.56 149 ASP B C 1
ATOM 6028 O O . ASP B 1 149 ? -16.906 19.5 8.477 1 79.56 149 ASP B O 1
ATOM 6032 N N . ARG B 1 150 ? -16.828 18 6.859 1 78.38 150 ARG B N 1
ATOM 6033 C CA . ARG B 1 150 ? -16.953 16.844 7.746 1 78.38 150 ARG B CA 1
ATOM 6034 C C . ARG B 1 150 ? -15.812 16.828 8.766 1 78.38 150 ARG B C 1
ATOM 6036 O O . ARG B 1 150 ? -16 16.406 9.906 1 78.38 150 ARG B O 1
ATOM 6043 N N . LEU B 1 151 ? -14.711 17.328 8.414 1 79.44 151 LEU B N 1
ATOM 6044 C CA . LEU B 1 151 ? -13.562 17.312 9.312 1 79.44 151 LEU B CA 1
ATOM 6045 C C . LEU B 1 151 ? -13.531 18.578 10.172 1 79.44 151 LEU B C 1
ATOM 6047 O O . LEU B 1 151 ? -12.609 18.766 10.969 1 79.44 151 LEU B O 1
ATOM 6051 N N . ALA B 1 152 ? -14.516 19.453 10.031 1 76.44 152 ALA B N 1
ATOM 6052 C CA . ALA B 1 152 ? -14.68 20.672 10.805 1 76.44 152 ALA B CA 1
ATOM 6053 C C . ALA B 1 152 ? -13.477 21.594 10.641 1 76.44 152 ALA B C 1
ATOM 6055 O O . ALA B 1 152 ? -13.031 22.219 11.609 1 76.44 152 ALA B O 1
ATOM 6056 N N . ILE B 1 153 ? -12.922 21.5 9.516 1 77.25 153 ILE B N 1
ATOM 6057 C CA . ILE B 1 153 ? -11.75 22.328 9.242 1 77.25 153 ILE B CA 1
ATOM 6058 C C . ILE B 1 153 ? -12.172 23.781 9.125 1 77.25 153 ILE B C 1
ATOM 6060 O O . ILE B 1 153 ? -11.555 24.672 9.727 1 77.25 153 ILE B O 1
ATOM 6064 N N . GLY B 1 154 ? -13.195 24.031 8.391 1 72.62 154 GLY B N 1
ATOM 6065 C CA . GLY B 1 154 ? -13.703 25.375 8.25 1 72.62 154 GLY B CA 1
ATOM 6066 C C . GLY B 1 154 ? -14.18 25.984 9.555 1 72.62 154 GLY B C 1
ATOM 6067 O O . GLY B 1 154 ? -13.898 27.141 9.852 1 72.62 154 GLY B O 1
ATOM 6068 N N . THR B 1 155 ? -14.805 25.109 10.297 1 74.06 155 THR B N 1
ATOM 6069 C CA . THR B 1 155 ? -15.312 25.547 11.594 1 74.06 155 THR B CA 1
ATOM 6070 C C . THR B 1 155 ? -14.172 25.906 12.539 1 74.06 155 THR B C 1
ATOM 6072 O O . THR B 1 155 ? -14.242 26.891 13.281 1 74.06 155 THR B O 1
ATOM 6075 N N . THR B 1 156 ? -13.141 25.125 12.484 1 74.75 156 THR B N 1
ATOM 6076 C CA . THR B 1 156 ? -11.977 25.375 13.32 1 74.75 156 THR B CA 1
ATOM 6077 C C . THR B 1 156 ? -11.281 26.672 12.883 1 74.75 156 THR B C 1
ATOM 6079 O O . THR B 1 156 ? -10.781 27.422 13.727 1 74.75 156 THR B O 1
ATOM 6082 N N . ALA B 1 157 ? -11.273 26.891 11.648 1 74.56 157 ALA B N 1
ATOM 6083 C CA . ALA B 1 157 ? -10.617 28.078 11.109 1 74.56 157 ALA B CA 1
ATOM 6084 C C . ALA B 1 157 ? -11.305 29.344 11.586 1 74.56 157 ALA B C 1
ATOM 6086 O O . ALA B 1 157 ? -10.656 30.375 11.805 1 74.56 157 ALA B O 1
ATOM 6087 N N . GLU B 1 158 ? -12.57 29.281 11.773 1 71.44 158 GLU B N 1
ATOM 6088 C CA . GLU B 1 158 ? -13.336 30.438 12.195 1 71.44 158 GLU B CA 1
ATOM 6089 C C . GLU B 1 158 ? -13.031 30.812 13.641 1 71.44 158 GLU B C 1
ATOM 6091 O O . GLU B 1 158 ? -13.094 31.984 14.016 1 71.44 158 GLU B O 1
ATOM 6096 N N . CYS B 1 159 ? -12.609 29.797 14.367 1 67.19 159 CYS B N 1
ATOM 6097 C CA . CYS B 1 159 ? -12.422 30.016 15.797 1 67.19 159 CYS B CA 1
ATOM 6098 C C . CYS B 1 159 ? -10.938 30.125 16.141 1 67.19 159 CYS B C 1
ATOM 6100 O O . CYS B 1 159 ? -10.578 30.391 17.281 1 67.19 159 CYS B O 1
ATOM 6102 N N . SER B 1 160 ? -10.141 30 15.164 1 67.19 160 SER B N 1
ATOM 6103 C CA . SER B 1 160 ? -8.711 29.953 15.469 1 67.19 160 SER B CA 1
ATOM 6104 C C . SER B 1 160 ? -8.086 31.344 15.398 1 67.19 160 SER B C 1
ATOM 6106 O O . SER B 1 160 ? -8.641 32.25 14.773 1 67.19 160 SER B O 1
ATOM 6108 N N . VAL B 1 161 ? -6.953 31.453 16.188 1 66 161 VAL B N 1
ATOM 6109 C CA . VAL B 1 161 ? -6.195 32.688 16.219 1 66 161 VAL B CA 1
ATOM 6110 C C . VAL B 1 161 ? -5.57 32.969 14.844 1 66 161 VAL B C 1
ATOM 6112 O O . VAL B 1 161 ? -5.109 32.031 14.18 1 66 161 VAL B O 1
ATOM 6115 N N . ARG B 1 162 ? -5.68 34.156 14.508 1 65.94 162 ARG B N 1
ATOM 6116 C CA . ARG B 1 162 ? -5.105 34.562 13.227 1 65.94 162 ARG B CA 1
ATOM 6117 C C . ARG B 1 162 ? -3.58 34.562 13.281 1 65.94 162 ARG B C 1
ATOM 6119 O O . ARG B 1 162 ? -2.992 35.031 14.258 1 65.94 162 ARG B O 1
ATOM 6126 N N . ARG B 1 163 ? -3.025 33.875 12.391 1 71.25 163 ARG B N 1
ATOM 6127 C CA . ARG B 1 163 ? -1.571 33.812 12.305 1 71.25 163 ARG B CA 1
ATOM 6128 C C . ARG B 1 163 ? -1.002 35 11.531 1 71.25 163 ARG B C 1
ATOM 6130 O O . ARG B 1 163 ? -1.678 35.562 10.672 1 71.25 163 ARG B O 1
ATOM 6137 N N . ASN B 1 164 ? 0.222 35.375 11.922 1 69 164 ASN B N 1
ATOM 6138 C CA . ASN B 1 164 ? 0.921 36.438 11.211 1 69 164 ASN B CA 1
ATOM 6139 C C . ASN B 1 164 ? 1.502 35.938 9.891 1 69 164 ASN B C 1
ATOM 6141 O O . ASN B 1 164 ? 2.459 35.188 9.883 1 69 164 ASN B O 1
ATOM 6145 N N . LEU B 1 165 ? 0.887 36.406 8.812 1 73.88 165 LEU B N 1
ATOM 6146 C CA . LEU B 1 165 ? 1.317 35.938 7.5 1 73.88 165 LEU B CA 1
ATOM 6147 C C . LEU B 1 165 ? 2.113 37 6.762 1 73.88 165 LEU B C 1
ATOM 6149 O O . LEU B 1 165 ? 2.154 37 5.531 1 73.88 165 LEU B O 1
ATOM 6153 N N . GLU B 1 166 ? 2.752 37.875 7.48 1 75 166 GLU B N 1
ATOM 6154 C CA . GLU B 1 166 ? 3.477 39 6.855 1 75 166 GLU B CA 1
ATOM 6155 C C . GLU B 1 166 ? 4.586 38.469 5.941 1 75 166 GLU B C 1
ATOM 6157 O O . GLU B 1 166 ? 4.762 38.969 4.828 1 75 166 GLU B O 1
ATOM 6162 N N . SER B 1 167 ? 5.312 37.562 6.465 1 74.75 167 SER B N 1
ATOM 6163 C CA . SER B 1 167 ? 6.395 37.031 5.656 1 74.75 167 SER B CA 1
ATOM 6164 C C . SER B 1 167 ? 5.863 36.344 4.395 1 74.75 167 SER B C 1
ATOM 6166 O O . SER B 1 167 ? 6.461 36.469 3.324 1 74.75 167 SER B O 1
ATOM 6168 N N . LEU B 1 168 ? 4.797 35.688 4.492 1 76.88 168 LEU B N 1
ATOM 6169 C CA . LEU B 1 168 ? 4.168 35.062 3.348 1 76.88 168 LEU B CA 1
ATOM 6170 C C . LEU B 1 168 ? 3.744 36.062 2.303 1 76.88 168 LEU B C 1
ATOM 6172 O O . LEU B 1 168 ? 3.963 35.875 1.105 1 76.88 168 LEU B O 1
ATOM 6176 N N . TYR B 1 169 ? 3.24 37.156 2.746 1 73.06 169 TYR B N 1
ATOM 6177 C CA . TYR B 1 169 ? 2.768 38.188 1.824 1 73.06 169 TYR B CA 1
ATOM 6178 C C . TYR B 1 169 ? 3.936 38.844 1.113 1 73.06 169 TYR B C 1
ATOM 6180 O O . TYR B 1 169 ? 3.844 39.188 -0.072 1 73.06 169 TYR B O 1
ATOM 6188 N N . SER B 1 170 ? 4.969 38.938 1.845 1 76.75 170 SER B N 1
ATOM 6189 C CA . SER B 1 170 ? 6.168 39.5 1.223 1 76.75 170 SER B CA 1
ATOM 6190 C C . SER B 1 170 ? 6.684 38.594 0.108 1 76.75 170 SER B C 1
ATOM 6192 O O . SER B 1 170 ? 7.047 39.094 -0.968 1 76.75 170 SER B O 1
ATOM 6194 N N . HIS B 1 171 ? 6.676 37.406 0.373 1 77.19 171 HIS B N 1
ATOM 6195 C CA . HIS B 1 171 ? 7.125 36.438 -0.628 1 77.19 171 HIS B CA 1
ATOM 6196 C C . HIS B 1 171 ? 6.176 36.406 -1.823 1 77.19 171 HIS B C 1
ATOM 6198 O O . HIS B 1 171 ? 6.617 36.25 -2.965 1 77.19 171 HIS B O 1
ATOM 6204 N N . LEU B 1 172 ? 4.969 36.469 -1.546 1 76.38 172 LEU B N 1
ATOM 6205 C CA . LEU B 1 172 ? 3.965 36.438 -2.605 1 76.38 172 LEU B CA 1
ATOM 6206 C C . LEU B 1 172 ? 4.109 37.656 -3.514 1 76.38 172 LEU B C 1
ATOM 6208 O O . LEU B 1 172 ? 3.969 37.562 -4.734 1 76.38 172 LEU B O 1
ATOM 6212 N N . GLU B 1 173 ? 4.441 38.812 -2.912 1 73 173 GLU B N 1
ATOM 6213 C CA . GLU B 1 173 ? 4.676 40.031 -3.678 1 73 173 GLU B CA 1
ATOM 6214 C C . GLU B 1 173 ? 5.883 39.875 -4.602 1 73 173 GLU B C 1
ATOM 6216 O O . GLU B 1 173 ? 5.844 40.312 -5.754 1 73 173 GLU B O 1
ATOM 6221 N N . ASP B 1 174 ? 6.84 39.25 -4.059 1 73.81 174 ASP B N 1
ATOM 6222 C CA . ASP B 1 174 ? 8.055 39.031 -4.844 1 73.81 174 ASP B CA 1
ATOM 6223 C C . ASP B 1 174 ? 7.781 38.094 -6.027 1 73.81 174 ASP B C 1
ATOM 6225 O O . ASP B 1 174 ? 8.352 38.281 -7.105 1 73.81 174 ASP B O 1
ATOM 6229 N N . ALA B 1 175 ? 6.93 37.219 -5.789 1 74.31 175 ALA B N 1
ATOM 6230 C CA . ALA B 1 175 ? 6.633 36.219 -6.812 1 74.31 175 ALA B CA 1
ATOM 6231 C C . ALA B 1 175 ? 5.758 36.781 -7.914 1 74.31 175 ALA B C 1
ATOM 6233 O O . ALA B 1 175 ? 5.691 36.25 -9.016 1 74.31 175 ALA B O 1
ATOM 6234 N N . LEU B 1 176 ? 5.223 37.875 -7.695 1 70.06 176 LEU B N 1
ATOM 6235 C CA . LEU B 1 176 ? 4.289 38.5 -8.641 1 70.06 176 LEU B CA 1
ATOM 6236 C C . LEU B 1 176 ? 4.957 39.625 -9.414 1 70.06 176 LEU B C 1
ATOM 6238 O O . LEU B 1 176 ? 4.348 40.219 -10.305 1 70.06 176 LEU B O 1
ATOM 6242 N N . VAL B 1 177 ? 6.32 39.906 -9.07 1 66.38 177 VAL B N 1
ATOM 6243 C CA . VAL B 1 177 ? 7.078 40.906 -9.789 1 66.38 177 VAL B CA 1
ATOM 6244 C C . VAL B 1 177 ? 7.707 40.312 -11.039 1 66.38 177 VAL B C 1
ATOM 6246 O O . VAL B 1 177 ? 8.336 39.25 -10.969 1 66.38 177 VAL B O 1
ATOM 6249 N N . PRO B 1 178 ? 7.453 40.875 -12.258 1 62.91 178 PRO B N 1
ATOM 6250 C CA . PRO B 1 178 ? 8.078 40.375 -13.477 1 62.91 178 PRO B CA 1
ATOM 6251 C C . PRO B 1 178 ? 9.602 40.5 -13.461 1 62.91 178 PRO B C 1
ATOM 6253 O O . PRO B 1 178 ? 10.141 41.438 -12.875 1 62.91 178 PRO B O 1
ATOM 6256 N N . PRO B 1 179 ? 10.422 39.5 -13.859 1 56.16 179 PRO B N 1
ATOM 6257 C CA . PRO B 1 179 ? 11.883 39.562 -13.812 1 56.16 179 PRO B CA 1
ATOM 6258 C C . PRO B 1 179 ? 12.461 40.688 -14.656 1 56.16 179 PRO B C 1
ATOM 6260 O O . PRO B 1 179 ? 13.578 41.125 -14.406 1 56.16 179 PRO B O 1
ATOM 6263 N N . ASP B 1 180 ? 12.148 41.062 -15.938 1 51.31 180 ASP B N 1
ATOM 6264 C CA . ASP B 1 180 ? 12.75 42.094 -16.781 1 51.31 180 ASP B CA 1
ATOM 6265 C C . ASP B 1 180 ? 12.328 43.469 -16.344 1 51.31 180 ASP B C 1
ATOM 6267 O O . ASP B 1 180 ? 11.141 43.812 -16.359 1 51.31 180 ASP B O 1
ATOM 6271 N N . PRO B 1 181 ? 13.305 44.188 -15.828 1 44.44 181 PRO B N 1
ATOM 6272 C CA . PRO B 1 181 ? 13.133 45.594 -15.391 1 44.44 181 PRO B CA 1
ATOM 6273 C C . PRO B 1 181 ? 12.609 46.5 -16.5 1 44.44 181 PRO B C 1
ATOM 6275 O O . PRO B 1 181 ? 12.023 47.531 -16.219 1 44.44 181 PRO B O 1
ATOM 6278 N N . MET B 1 182 ? 13.281 46.5 -17.703 1 44.97 182 MET B N 1
ATOM 6279 C CA . MET B 1 182 ? 12.828 47.438 -18.703 1 44.97 182 MET B CA 1
ATOM 6280 C C . MET B 1 182 ? 11.305 47.406 -18.844 1 44.97 182 MET B C 1
ATOM 6282 O O . MET B 1 182 ? 10.703 48.312 -19.391 1 44.97 182 MET B O 1
ATOM 6286 N N . ALA B 1 183 ? 10.844 46.375 -18.688 1 39.44 183 ALA B N 1
ATOM 6287 C CA . ALA B 1 183 ? 9.391 46.25 -18.656 1 39.44 183 ALA B CA 1
ATOM 6288 C C . ALA B 1 183 ? 8.812 46.812 -17.359 1 39.44 183 ALA B C 1
ATOM 6290 O O . ALA B 1 183 ? 7.594 46.969 -17.234 1 39.44 183 ALA B O 1
ATOM 6291 N N . ALA B 1 184 ? 9.672 46.906 -16.344 1 37.59 184 ALA B N 1
ATOM 6292 C CA . ALA B 1 184 ? 9.336 47.562 -15.094 1 37.59 184 ALA B CA 1
ATOM 6293 C C . ALA B 1 184 ? 9.227 49.094 -15.297 1 37.59 184 ALA B C 1
ATOM 6295 O O . ALA B 1 184 ? 8.875 49.812 -14.367 1 37.59 184 ALA B O 1
ATOM 6296 N N . ASN B 1 185 ? 10.023 49.781 -16.219 1 33.16 185 ASN B N 1
ATOM 6297 C CA . ASN B 1 185 ? 9.984 51.219 -16.375 1 33.16 185 ASN B CA 1
ATOM 6298 C C . ASN B 1 185 ? 8.578 51.719 -16.688 1 33.16 185 ASN B C 1
ATOM 6300 O O . ASN B 1 185 ? 8.406 52.781 -17.25 1 33.16 185 ASN B O 1
ATOM 6304 N N . PHE B 1 186 ? 7.75 51.031 -17.172 1 31.33 186 PHE B N 1
ATOM 6305 C CA . PHE B 1 186 ? 6.48 51.75 -17.234 1 31.33 186 PHE B CA 1
ATOM 6306 C C . PHE B 1 186 ? 6.184 52.438 -15.906 1 31.33 186 PHE B C 1
ATOM 6308 O O . PHE B 1 186 ? 6.633 52 -14.852 1 31.33 186 PHE B O 1
ATOM 6315 N N . GLY B 1 187 ? 5.523 53.812 -15.969 1 28.61 187 GLY B N 1
ATOM 6316 C CA . GLY B 1 187 ? 5.16 54.844 -15.023 1 28.61 187 GLY B CA 1
ATOM 6317 C C . GLY B 1 187 ? 4.91 54.312 -13.625 1 28.61 187 GLY B C 1
ATOM 6318 O O . GLY B 1 187 ? 4.844 53.125 -13.406 1 28.61 187 GLY B O 1
ATOM 6319 N N . ASP B 1 188 ? 4.715 55.438 -12.656 1 28.3 188 ASP B N 1
ATOM 6320 C CA . ASP B 1 188 ? 4.082 55.562 -11.344 1 28.3 188 ASP B CA 1
ATOM 6321 C C . ASP B 1 188 ? 2.908 54.594 -11.211 1 28.3 188 ASP B C 1
ATOM 6323 O O . ASP B 1 188 ? 1.836 54.844 -11.773 1 28.3 188 ASP B O 1
ATOM 6327 N N . ILE B 1 189 ? 3.119 53.625 -11.477 1 32.56 189 ILE B N 1
ATOM 6328 C CA . ILE B 1 189 ? 1.91 52.844 -11.234 1 32.56 189 ILE B CA 1
ATOM 6329 C C . ILE B 1 189 ? 1.258 53.281 -9.93 1 32.56 189 ILE B C 1
ATOM 6331 O O . ILE B 1 189 ? 1.797 53.062 -8.844 1 32.56 189 ILE B O 1
ATOM 6335 N N . PRO B 1 190 ? 0.643 54.531 -9.906 1 31.45 190 PRO B N 1
ATOM 6336 C CA . PRO B 1 190 ? 0.052 55.062 -8.672 1 31.45 190 PRO B CA 1
ATOM 6337 C C . PRO B 1 190 ? -0.444 53.938 -7.746 1 31.45 190 PRO B C 1
ATOM 6339 O O . PRO B 1 190 ? -0.604 54.156 -6.543 1 31.45 190 PRO B O 1
ATOM 6342 N N . GLY B 1 191 ? -1.065 53 -8.375 1 30.94 191 GLY B N 1
ATOM 6343 C CA . GLY B 1 191 ? -1.779 52.031 -7.551 1 30.94 191 GLY B CA 1
ATOM 6344 C C . GLY B 1 191 ? -0.862 51.062 -6.859 1 30.94 191 GLY B C 1
ATOM 6345 O O . GLY B 1 191 ? -1.329 50.094 -6.223 1 30.94 191 GLY B O 1
ATOM 6346 N N . ALA B 1 192 ? 0.382 51.094 -7.117 1 31.94 192 ALA B N 1
ATOM 6347 C CA . ALA B 1 192 ? 1.37 50.281 -6.41 1 31.94 192 ALA B CA 1
ATOM 6348 C C . ALA B 1 192 ? 1.449 50.656 -4.938 1 31.94 192 ALA B C 1
ATOM 6350 O O . ALA B 1 192 ? 1.763 49.844 -4.086 1 31.94 192 ALA B O 1
ATOM 6351 N N . GLU B 1 193 ? 1.564 51.969 -4.613 1 31.16 193 GLU B N 1
ATOM 6352 C CA . GLU B 1 193 ? 1.482 52.531 -3.26 1 31.16 193 GLU B CA 1
ATOM 6353 C C . GLU B 1 193 ? 0.229 52.031 -2.543 1 31.16 193 GLU B C 1
ATOM 6355 O O . GLU B 1 193 ? 0.178 52 -1.311 1 31.16 193 GLU B O 1
ATOM 6360 N N . MET B 1 194 ? -0.8 52.031 -3.273 1 31.44 194 MET B N 1
ATOM 6361 C CA . MET B 1 194 ? -2.021 51.5 -2.654 1 31.44 194 MET B CA 1
ATOM 6362 C C . MET B 1 194 ? -1.881 50.031 -2.299 1 31.44 194 MET B C 1
ATOM 6364 O O . MET B 1 194 ? -2.732 49.469 -1.607 1 31.44 194 MET B O 1
ATOM 6368 N N . PHE B 1 195 ? -0.966 49.438 -2.908 1 31.95 195 PHE B N 1
ATOM 6369 C CA . PHE B 1 195 ? -0.691 48.031 -2.686 1 31.95 195 PHE B CA 1
ATOM 6370 C C . PHE B 1 195 ? -0.223 47.781 -1.257 1 31.95 195 PHE B C 1
ATOM 6372 O O . PHE B 1 195 ? -0.518 46.75 -0.669 1 31.95 195 PHE B O 1
ATOM 6379 N N . PHE B 1 196 ? 0.972 48.438 -0.889 1 30.64 196 PHE B N 1
ATOM 6380 C CA . PHE B 1 196 ? 1.661 48.406 0.395 1 30.64 196 PHE B CA 1
ATOM 6381 C C . PHE B 1 196 ? 1.189 49.531 1.302 1 30.64 196 PHE B C 1
ATOM 6383 O O . PHE B 1 196 ? 2 50.312 1.794 1 30.64 196 PHE B O 1
ATOM 6390 N N . ARG B 1 197 ? 0.191 50.281 0.961 1 32.88 197 ARG B N 1
ATOM 6391 C CA . ARG B 1 197 ? -0.158 51.094 2.111 1 32.88 197 ARG B CA 1
ATOM 6392 C C . ARG B 1 197 ? -0.132 50.281 3.4 1 32.88 197 ARG B C 1
ATOM 6394 O O . ARG B 1 197 ? -0.542 49.125 3.414 1 32.88 197 ARG B O 1
ATOM 6401 N N . PRO B 1 198 ? 0.688 50.656 4.312 1 29.75 198 PRO B N 1
ATOM 6402 C CA . PRO B 1 198 ? 0.676 50 5.625 1 29.75 198 PRO B CA 1
ATOM 6403 C C . PRO B 1 198 ? -0.692 49.438 5.988 1 29.75 198 PRO B C 1
ATOM 6405 O O . PRO B 1 198 ? -1.721 50.062 5.691 1 29.75 198 PRO B O 1
ATOM 6408 N N . PRO B 1 199 ? -0.742 48.031 6.199 1 29.16 199 PRO B N 1
ATOM 6409 C CA . PRO B 1 199 ? -2.062 47.656 6.691 1 29.16 199 PRO B CA 1
ATOM 6410 C C . PRO B 1 199 ? -2.691 48.688 7.605 1 29.16 199 PRO B C 1
ATOM 6412 O O . PRO B 1 199 ? -2.016 49.25 8.477 1 29.16 199 PRO B O 1
ATOM 6415 N N . LEU B 1 200 ? -3.441 49.531 7.227 1 28.64 200 LEU B N 1
ATOM 6416 C CA . LEU B 1 200 ? -4.215 49.812 8.43 1 28.64 200 LEU B CA 1
ATOM 6417 C C . LEU B 1 200 ? -4.336 48.594 9.305 1 28.64 200 LEU B C 1
ATOM 6419 O O . LEU B 1 200 ? -4.223 47.469 8.805 1 28.64 200 LEU B O 1
ATOM 6423 N N . ILE B 1 201 ? -4.523 48.469 10.57 1 28.48 201 ILE B N 1
ATOM 6424 C CA . ILE B 1 201 ? -4.621 47.344 11.5 1 28.48 201 ILE B CA 1
ATOM 6425 C C . ILE B 1 201 ? -5.227 46.125 10.797 1 28.48 201 ILE B C 1
ATOM 6427 O O . ILE B 1 201 ? -4.914 45 11.125 1 28.48 201 ILE B O 1
ATOM 6431 N N . THR B 1 202 ? -6.508 46.125 10.375 1 29.12 202 THR B N 1
ATOM 6432 C CA . THR B 1 202 ? -7.301 44.906 10.133 1 29.12 202 THR B CA 1
ATOM 6433 C C . THR B 1 202 ? -6.785 44.188 8.906 1 29.12 202 THR B C 1
ATOM 6435 O O . THR B 1 202 ? -6.078 44.75 8.07 1 29.12 202 THR B O 1
ATOM 6438 N N . ASP B 1 203 ? -7.145 42.781 8.586 1 29.91 203 ASP B N 1
ATOM 6439 C CA . ASP B 1 203 ? -7.062 41.594 7.742 1 29.91 203 ASP B CA 1
ATOM 6440 C C . ASP B 1 203 ? -7.215 41.969 6.266 1 29.91 203 ASP B C 1
ATOM 6442 O O . ASP B 1 203 ? -8.242 41.656 5.652 1 29.91 203 ASP B O 1
ATOM 6446 N N . GLU B 1 204 ? -6.848 43 5.602 1 32.09 204 GLU B N 1
ATOM 6447 C CA . GLU B 1 204 ? -7.223 43.562 4.297 1 32.09 204 GLU B CA 1
ATOM 6448 C C . GLU B 1 204 ? -6.688 42.688 3.164 1 32.09 204 GLU B C 1
ATOM 6450 O O . GLU B 1 204 ? -5.566 42.156 3.244 1 32.09 204 GLU B O 1
ATOM 6455 N N . TYR B 1 205 ? -7.637 42.25 2.084 1 31.22 205 TYR B N 1
ATOM 6456 C CA . TYR B 1 205 ? -7.754 41.469 0.861 1 31.22 205 TYR B CA 1
ATOM 6457 C C . TYR B 1 205 ? -6.688 41.875 -0.15 1 31.22 205 TYR B C 1
ATOM 6459 O O . TYR B 1 205 ? -6.289 43.031 -0.215 1 31.22 205 TYR B O 1
ATOM 6467 N N . PHE B 1 206 ? -5.891 41 -0.562 1 37.72 206 PHE B N 1
ATOM 6468 C CA . PHE B 1 206 ? -4.922 41.031 -1.65 1 37.72 206 PHE B CA 1
ATOM 6469 C C . PHE B 1 206 ? -5.539 41.656 -2.9 1 37.72 206 PHE B C 1
ATOM 6471 O O . PHE B 1 206 ? -6.609 41.219 -3.342 1 37.72 206 PHE B O 1
ATOM 6478 N N . PRO B 1 207 ? -5.262 42.812 -3.318 1 34.19 207 PRO B N 1
ATOM 6479 C CA . PRO B 1 207 ? -5.809 43.469 -4.52 1 34.19 207 PRO B CA 1
ATOM 6480 C C . PRO B 1 207 ? -5.691 42.562 -5.758 1 34.19 207 PRO B C 1
ATOM 6482 O O . PRO B 1 207 ? -4.699 41.844 -5.922 1 34.19 207 PRO B O 1
ATOM 6485 N N . THR B 1 208 ? -6.785 42.062 -6.426 1 36.69 208 THR B N 1
ATOM 6486 C CA . THR B 1 208 ? -7.082 41.25 -7.617 1 36.69 208 THR B CA 1
ATOM 6487 C C . THR B 1 208 ? -6.211 41.688 -8.789 1 36.69 208 THR B C 1
ATOM 6489 O O . THR B 1 208 ? -6.062 40.969 -9.766 1 36.69 208 THR B O 1
ATOM 6492 N N . ASP B 1 209 ? -5.855 42.938 -8.992 1 35.44 209 ASP B N 1
ATOM 6493 C CA . ASP B 1 209 ? -5.441 43.531 -10.266 1 35.44 209 ASP B CA 1
ATOM 6494 C C . ASP B 1 209 ? -4.02 43.094 -10.633 1 35.44 209 ASP B C 1
ATOM 6496 O O . ASP B 1 209 ? -3.363 43.75 -11.445 1 35.44 209 ASP B O 1
ATOM 6500 N N . LEU B 1 210 ? -3.484 42.25 -10.008 1 39.59 210 LEU B N 1
ATOM 6501 C CA . LEU B 1 210 ? -2.084 41.969 -10.297 1 39.59 210 LEU B CA 1
ATOM 6502 C C . LEU B 1 210 ? -1.939 41.312 -11.664 1 39.59 210 LEU B C 1
ATOM 6504 O O . LEU B 1 210 ? -0.837 40.906 -12.055 1 39.59 210 LEU B O 1
ATOM 6508 N N . LEU B 1 211 ? -3.008 40.875 -12.391 1 39.97 211 LEU B N 1
ATOM 6509 C CA . LEU B 1 211 ? -2.975 40.125 -13.633 1 39.97 211 LEU B CA 1
ATOM 6510 C C . LEU B 1 211 ? -2.314 40.938 -14.742 1 39.97 211 LEU B C 1
ATOM 6512 O O . LEU B 1 211 ? -2.006 40.406 -15.812 1 39.97 211 LEU B O 1
ATOM 6516 N N . SER B 1 212 ? -2.426 42.219 -14.688 1 39.59 212 SER B N 1
ATOM 6517 C CA . SER B 1 212 ? -2.205 42.938 -15.945 1 39.59 212 SER B CA 1
ATOM 6518 C C . SER B 1 212 ? -0.721 43.031 -16.281 1 39.59 212 SER B C 1
ATOM 6520 O O . SER B 1 212 ? -0.338 43.625 -17.281 1 39.59 212 SER B O 1
ATOM 6522 N N . TYR B 1 213 ? 0.126 42.75 -15.359 1 42.75 213 TYR B N 1
ATOM 6523 C CA . TYR B 1 213 ? 1.505 43.156 -15.594 1 42.75 213 TYR B CA 1
ATOM 6524 C C . TYR B 1 213 ? 2.346 42 -16.109 1 42.75 213 TYR B C 1
ATOM 6526 O O . TYR B 1 213 ? 3.158 41.438 -15.359 1 42.75 213 TYR B O 1
ATOM 6534 N N . GLY B 1 214 ? 2.213 41.562 -17.203 1 53.97 214 GLY B N 1
ATOM 6535 C CA . GLY B 1 214 ? 3.082 40.594 -17.891 1 53.97 214 GLY B CA 1
ATOM 6536 C C . GLY B 1 214 ? 3.215 39.281 -17.172 1 53.97 214 GLY B C 1
ATOM 6537 O O . GLY B 1 214 ? 2.629 39.094 -16.094 1 53.97 214 GLY B O 1
ATOM 6538 N N . PRO B 1 215 ? 3.967 38.344 -17.719 1 66.69 215 PRO B N 1
ATOM 6539 C CA . PRO B 1 215 ? 4.113 37 -17.172 1 66.69 215 PRO B CA 1
ATOM 6540 C C . PRO B 1 215 ? 5.027 36.969 -15.945 1 66.69 215 PRO B C 1
ATOM 6542 O O . PRO B 1 215 ? 6.098 37.562 -15.953 1 66.69 215 PRO B O 1
ATOM 6545 N N . THR B 1 216 ? 4.566 36.656 -14.797 1 77.12 216 THR B N 1
ATOM 6546 C CA . THR B 1 216 ? 5.312 36.469 -13.562 1 77.12 216 THR B CA 1
ATOM 6547 C C . THR B 1 216 ? 5.668 35 -13.359 1 77.12 216 THR B C 1
ATOM 6549 O O . THR B 1 216 ? 5.172 34.125 -14.086 1 77.12 216 THR B O 1
ATOM 6552 N N . LYS B 1 217 ? 6.602 34.812 -12.492 1 81.75 217 LYS B N 1
ATOM 6553 C CA . LYS B 1 217 ? 6.984 33.438 -12.188 1 81.75 217 LYS B CA 1
ATOM 6554 C C . LYS B 1 217 ? 5.777 32.625 -11.734 1 81.75 217 LYS B C 1
ATOM 6556 O O . LYS B 1 217 ? 5.609 31.469 -12.148 1 81.75 217 LYS B O 1
ATOM 6561 N N . LEU B 1 218 ? 4.953 33.25 -10.984 1 85.5 218 LEU B N 1
ATOM 6562 C CA . LEU B 1 218 ? 3.783 32.562 -10.445 1 85.5 218 LEU B CA 1
ATOM 6563 C C . LEU B 1 218 ? 2.752 32.312 -11.539 1 85.5 218 LEU B C 1
ATOM 6565 O O . LEU B 1 218 ? 2.104 31.266 -11.562 1 85.5 218 LEU B O 1
ATOM 6569 N N . SER B 1 219 ? 2.598 33.281 -12.414 1 83 219 SER B N 1
ATOM 6570 C CA . SER B 1 219 ? 1.645 33.125 -13.508 1 83 219 SER B CA 1
ATOM 6571 C C . SER B 1 219 ? 2.076 31.984 -14.438 1 83 219 SER B C 1
ATOM 6573 O O . SER B 1 219 ? 1.24 31.234 -14.938 1 83 219 SER B O 1
ATOM 6575 N N . GLU B 1 220 ? 3.316 31.906 -14.617 1 85.06 220 GLU B N 1
ATOM 6576 C CA . GLU B 1 220 ? 3.838 30.828 -15.453 1 85.06 220 GLU B CA 1
ATOM 6577 C C . GLU B 1 220 ? 3.645 29.469 -14.789 1 85.06 220 GLU B C 1
ATOM 6579 O O . GLU B 1 220 ? 3.287 28.484 -15.453 1 85.06 220 GLU B O 1
ATOM 6584 N N . GLN B 1 221 ? 3.92 29.484 -13.578 1 90.81 221 GLN B N 1
ATOM 6585 C CA . GLN B 1 221 ? 3.752 28.234 -12.844 1 90.81 221 GLN B CA 1
ATOM 6586 C C . GLN B 1 221 ? 2.291 27.797 -12.828 1 90.81 221 GLN B C 1
ATOM 6588 O O . GLN B 1 221 ? 1.993 26.609 -12.945 1 90.81 221 GLN B O 1
ATOM 6593 N N . LEU B 1 222 ? 1.425 28.703 -12.688 1 89.31 222 LEU B N 1
ATOM 6594 C CA . LEU B 1 222 ? -0.001 28.406 -12.688 1 89.31 222 LEU B CA 1
ATOM 6595 C C . LEU B 1 222 ? -0.436 27.844 -14.039 1 89.31 222 LEU B C 1
ATOM 6597 O O . LEU B 1 222 ? -1.265 26.938 -14.102 1 89.31 222 LEU B O 1
ATOM 6601 N N . HIS B 1 223 ? 0.123 28.453 -15.008 1 87.31 223 HIS B N 1
ATOM 6602 C CA . HIS B 1 223 ? -0.173 27.953 -16.344 1 87.31 223 HIS B CA 1
ATOM 6603 C C . HIS B 1 223 ? 0.33 26.516 -16.516 1 87.31 223 HIS B C 1
ATOM 6605 O O . HIS B 1 223 ? -0.369 25.672 -17.094 1 87.31 223 HIS B O 1
ATOM 6611 N N . GLU B 1 224 ? 1.471 26.328 -16.047 1 90.62 224 GLU B N 1
ATOM 6612 C CA . GLU B 1 224 ? 2.043 24.984 -16.109 1 90.62 224 GLU B CA 1
ATOM 6613 C C . GLU B 1 224 ? 1.176 23.984 -15.352 1 90.62 224 GLU B C 1
ATOM 6615 O O . GLU B 1 224 ? 0.95 22.859 -15.828 1 90.62 224 GLU B O 1
ATOM 6620 N N . LEU B 1 225 ? 0.734 24.359 -14.25 1 93.19 225 LEU B N 1
ATOM 6621 C CA . LEU B 1 225 ? -0.117 23.516 -13.438 1 93.19 225 LEU B CA 1
ATOM 6622 C C . LEU B 1 225 ? -1.416 23.172 -14.164 1 93.19 225 LEU B C 1
ATOM 6624 O O . LEU B 1 225 ? -1.867 22.031 -14.148 1 93.19 225 LEU B O 1
ATOM 6628 N N . MET B 1 226 ? -1.968 24.141 -14.734 1 91.38 226 MET B N 1
ATOM 6629 C CA . MET B 1 226 ? -3.205 23.953 -15.484 1 91.38 226 MET B CA 1
ATOM 6630 C C . MET B 1 226 ? -3.002 22.953 -16.625 1 91.38 226 MET B C 1
ATOM 6632 O O . MET B 1 226 ? -3.82 22.062 -16.828 1 91.38 226 MET B O 1
ATOM 6636 N N . MET B 1 227 ? -1.903 23.109 -17.281 1 90.38 227 MET B N 1
ATOM 6637 C CA . MET B 1 227 ? -1.609 22.234 -18.406 1 90.38 227 MET B CA 1
ATOM 6638 C C . MET B 1 227 ? -1.353 20.797 -17.938 1 90.38 227 MET B C 1
ATOM 6640 O O . MET B 1 227 ? -1.788 19.844 -18.578 1 90.38 227 MET B O 1
ATOM 6644 N N . GLU B 1 228 ? -0.671 20.719 -16.859 1 92.38 228 GLU B N 1
ATOM 6645 C CA . GLU B 1 228 ? -0.412 19.391 -16.297 1 92.38 228 GLU B CA 1
ATOM 6646 C C . GLU B 1 228 ? -1.712 18.688 -15.922 1 92.38 228 GLU B C 1
ATOM 6648 O O . GLU B 1 228 ? -1.857 17.484 -16.141 1 92.38 228 GLU B O 1
ATOM 6653 N N . LEU B 1 229 ? -2.621 19.375 -15.375 1 93.44 229 LEU B N 1
ATOM 6654 C CA . LEU B 1 229 ? -3.898 18.797 -14.977 1 93.44 229 LEU B CA 1
ATOM 6655 C C . LEU B 1 229 ? -4.707 18.359 -16.188 1 93.44 229 LEU B C 1
ATOM 6657 O O . LEU B 1 229 ? -5.34 17.297 -16.188 1 93.44 229 LEU B O 1
ATOM 6661 N N . ILE B 1 230 ? -4.652 19.203 -17.203 1 90 230 ILE B N 1
ATOM 6662 C CA . ILE B 1 230 ? -5.383 18.891 -18.438 1 90 230 ILE B CA 1
ATOM 6663 C C . ILE B 1 230 ? -4.809 17.625 -19.062 1 90 230 ILE B C 1
ATOM 6665 O O . ILE B 1 230 ? -5.559 16.734 -19.484 1 90 230 ILE B O 1
ATOM 6669 N N . GLU B 1 231 ? -3.539 17.531 -19.094 1 88 231 GLU B N 1
ATOM 6670 C CA . GLU B 1 231 ? -2.885 16.359 -19.656 1 88 231 GLU B CA 1
ATOM 6671 C C . GLU B 1 231 ? -3.189 15.109 -18.844 1 88 231 GLU B C 1
ATOM 6673 O O . GLU B 1 231 ? -3.422 14.031 -19.406 1 88 231 GLU B O 1
ATOM 6678 N N . THR B 1 232 ? -3.148 15.227 -17.578 1 91.25 232 THR B N 1
ATOM 6679 C CA . THR B 1 232 ? -3.467 14.094 -16.719 1 91.25 232 THR B CA 1
ATOM 6680 C C . THR B 1 232 ? -4.918 13.664 -16.906 1 91.25 232 THR B C 1
ATOM 6682 O O . THR B 1 232 ? -5.211 12.469 -16.969 1 91.25 232 THR B O 1
ATOM 6685 N N . SER B 1 233 ? -5.789 14.602 -16.984 1 90.62 233 SER B N 1
ATOM 6686 C CA . SER B 1 233 ? -7.203 14.297 -17.188 1 90.62 233 SER B CA 1
ATOM 6687 C C . SER B 1 233 ? -7.426 13.523 -18.469 1 90.62 233 SER B C 1
ATOM 6689 O O . SER B 1 233 ? -8.195 12.555 -18.5 1 90.62 233 SER B O 1
ATOM 6691 N N . LYS B 1 234 ? -6.73 13.883 -19.5 1 83.94 234 LYS B N 1
ATOM 6692 C CA . LYS B 1 234 ? -6.844 13.211 -20.797 1 83.94 234 LYS B CA 1
ATOM 6693 C C . LYS B 1 234 ? -6.309 11.781 -20.719 1 83.94 234 LYS B C 1
ATOM 6695 O O . LYS B 1 234 ? -6.852 10.875 -21.359 1 83.94 234 LYS B O 1
ATOM 6700 N N . SER B 1 235 ? -5.359 11.617 -19.938 1 84.44 235 SER B N 1
ATOM 6701 C CA . SER B 1 235 ? -4.707 10.32 -19.844 1 84.44 235 SER B CA 1
ATOM 6702 C C . SER B 1 235 ? -5.508 9.359 -18.969 1 84.44 235 SER B C 1
ATOM 6704 O O . SER B 1 235 ? -5.332 8.141 -19.062 1 84.44 235 SER B O 1
ATOM 6706 N N . MET B 1 236 ? -6.324 9.734 -18.062 1 82.88 236 MET B N 1
ATOM 6707 C CA . MET B 1 236 ? -7.113 8.891 -17.172 1 82.88 236 MET B CA 1
ATOM 6708 C C . MET B 1 236 ? -8.227 8.18 -17.938 1 82.88 236 MET B C 1
ATOM 6710 O O . MET B 1 236 ? -8.648 7.09 -17.547 1 82.88 236 MET B O 1
ATOM 6714 N N . ARG B 1 237 ? -8.953 8.711 -18.812 1 71.38 237 ARG B N 1
ATOM 6715 C CA . ARG B 1 237 ? -10.062 8.117 -19.547 1 71.38 237 ARG B CA 1
ATOM 6716 C C . ARG B 1 237 ? -9.82 8.211 -21.062 1 71.38 237 ARG B C 1
ATOM 6718 O O . ARG B 1 237 ? -10.445 9.023 -21.734 1 71.38 237 ARG B O 1
ATOM 6725 N N . PRO B 1 238 ? -8.805 7.309 -21.469 1 55.47 238 PRO B N 1
ATOM 6726 C CA . PRO B 1 238 ? -8.516 7.492 -22.891 1 55.47 238 PRO B CA 1
ATOM 6727 C C . PRO B 1 238 ? -9.703 7.148 -23.797 1 55.47 238 PRO B C 1
ATOM 6729 O O . PRO B 1 238 ? -9.844 7.715 -24.875 1 55.47 238 PRO B O 1
ATOM 6732 N N . ASP B 1 239 ? -10.469 6.121 -23.281 1 53.34 239 ASP B N 1
ATOM 6733 C CA . ASP B 1 239 ? -11.531 5.637 -24.156 1 53.34 239 ASP B CA 1
ATOM 6734 C C . ASP B 1 239 ? -12.789 6.5 -24.016 1 53.34 239 ASP B C 1
ATOM 6736 O O . ASP B 1 239 ? -13.758 6.305 -24.75 1 53.34 239 ASP B O 1
ATOM 6740 N N . ASP B 1 240 ? -12.922 7.191 -22.891 1 52 240 ASP B N 1
ATOM 6741 C CA . ASP B 1 240 ? -14.219 7.852 -22.75 1 52 240 ASP B CA 1
ATOM 6742 C C . ASP B 1 240 ? -14.344 9.039 -23.703 1 52 240 ASP B C 1
ATOM 6744 O O . ASP B 1 240 ? -14.297 10.188 -23.266 1 52 240 ASP B O 1
ATOM 6748 N N . THR B 1 241 ? -13.906 8.812 -24.766 1 46.59 241 THR B N 1
ATOM 6749 C CA . THR B 1 241 ? -14.188 9.797 -25.812 1 46.59 241 THR B CA 1
ATOM 6750 C C . THR B 1 241 ? -15.664 10.18 -25.797 1 46.59 241 THR B C 1
ATOM 6752 O O . THR B 1 241 ? -16.062 11.156 -26.438 1 46.59 241 THR B O 1
ATOM 6755 N N . GLU B 1 242 ? -16.422 9.391 -25.219 1 47.81 242 GLU B N 1
ATOM 6756 C CA . GLU B 1 242 ? -17.828 9.672 -25.453 1 47.81 242 GLU B CA 1
ATOM 6757 C C . GLU B 1 242 ? -18.344 10.758 -24.531 1 47.81 242 GLU B C 1
ATOM 6759 O O . GLU B 1 242 ? -19.391 11.367 -24.797 1 47.81 242 GLU B O 1
ATOM 6764 N N . ASP B 1 243 ? -17.75 10.945 -23.328 1 51.25 243 ASP B N 1
ATOM 6765 C CA . ASP B 1 243 ? -18.297 12.047 -22.547 1 51.25 243 ASP B CA 1
ATOM 6766 C C . ASP B 1 243 ? -17.234 13.125 -22.312 1 51.25 243 ASP B C 1
ATOM 6768 O O . ASP B 1 243 ? -16.578 13.141 -21.281 1 51.25 243 ASP B O 1
ATOM 6772 N N . PRO B 1 244 ? -16.969 13.82 -23.375 1 52.75 244 PRO B N 1
ATOM 6773 C CA . PRO B 1 244 ? -16 14.914 -23.359 1 52.75 244 PRO B CA 1
ATOM 6774 C C . PRO B 1 244 ? -16.156 15.82 -22.125 1 52.75 244 PRO B C 1
ATOM 6776 O O . PRO B 1 244 ? -15.219 16.531 -21.766 1 52.75 244 PRO B O 1
ATOM 6779 N N . GLN B 1 245 ? -17.344 15.781 -21.547 1 53.94 245 GLN B N 1
ATOM 6780 C CA . GLN B 1 245 ? -17.609 16.688 -20.438 1 53.94 245 GLN B CA 1
ATOM 6781 C C . GLN B 1 245 ? -16.766 16.328 -19.219 1 53.94 245 GLN B C 1
ATOM 6783 O O . GLN B 1 245 ? -16.562 17.156 -18.328 1 53.94 245 GLN B O 1
ATOM 6788 N N . LEU B 1 246 ? -16.156 15.141 -19.328 1 63.09 246 LEU B N 1
ATOM 6789 C CA . LEU B 1 246 ? -15.477 14.727 -18.109 1 63.09 246 LEU B CA 1
ATOM 6790 C C . LEU B 1 246 ? -13.992 15.078 -18.172 1 63.09 246 LEU B C 1
ATOM 6792 O O . LEU B 1 246 ? -13.305 15.039 -17.141 1 63.09 246 LEU B O 1
ATOM 6796 N N . GLN B 1 247 ? -13.555 15.641 -19.422 1 78.38 247 GLN B N 1
ATOM 6797 C CA . GLN B 1 247 ? -12.156 16.047 -19.484 1 78.38 247 GLN B CA 1
ATOM 6798 C C . GLN B 1 247 ? -12 17.531 -19.156 1 78.38 247 GLN B C 1
ATOM 6800 O O . GLN B 1 247 ? -12.82 18.359 -19.547 1 78.38 247 GLN B O 1
ATOM 6805 N N . LEU B 1 248 ? -11 17.781 -18.359 1 86.06 248 LEU B N 1
ATOM 6806 C CA . LEU B 1 248 ? -10.711 19.156 -17.984 1 86.06 248 LEU B CA 1
ATOM 6807 C C . LEU B 1 248 ? -10.141 19.938 -19.172 1 86.06 248 LEU B C 1
ATOM 6809 O O . LEU B 1 248 ? -9.352 19.391 -19.953 1 86.06 248 LEU B O 1
ATOM 6813 N N . ASP B 1 249 ? -10.664 21.109 -19.406 1 85.19 249 ASP B N 1
ATOM 6814 C CA . ASP B 1 249 ? -10.164 21.953 -20.469 1 85.19 249 ASP B CA 1
ATOM 6815 C C . ASP B 1 249 ? -9.742 23.312 -19.938 1 85.19 249 ASP B C 1
ATOM 6817 O O . ASP B 1 249 ? -10.039 23.672 -18.797 1 85.19 249 ASP B O 1
ATOM 6821 N N . ILE B 1 250 ? -9.023 24 -20.781 1 85.12 250 ILE B N 1
ATOM 6822 C CA . ILE B 1 250 ? -8.438 25.281 -20.406 1 85.12 250 ILE B CA 1
ATOM 6823 C C . ILE B 1 250 ? -9.555 26.281 -20.094 1 85.12 250 ILE B C 1
ATOM 6825 O O . ILE B 1 250 ? -9.414 27.109 -19.188 1 85.12 250 ILE B O 1
ATOM 6829 N N . ALA B 1 251 ? -10.625 26.172 -20.734 1 82.56 251 ALA B N 1
ATOM 6830 C CA . ALA B 1 251 ? -11.734 27.109 -20.547 1 82.56 251 ALA B CA 1
ATOM 6831 C C . ALA B 1 251 ? -12.383 26.938 -19.188 1 82.56 251 ALA B C 1
ATOM 6833 O O . ALA B 1 251 ? -12.812 27.922 -18.562 1 82.56 251 ALA B O 1
ATOM 6834 N N . GLN B 1 252 ? -12.414 25.766 -18.781 1 83.19 252 GLN B N 1
ATOM 6835 C CA . GLN B 1 252 ? -13.023 25.469 -17.484 1 83.19 252 GLN B CA 1
ATOM 6836 C C . GLN B 1 252 ? -12.094 25.875 -16.328 1 83.19 252 GLN B C 1
ATOM 6838 O O . GLN B 1 252 ? -12.562 26.312 -15.273 1 83.19 252 GLN B O 1
ATOM 6843 N N . LEU B 1 253 ? -10.773 25.719 -16.547 1 88.25 253 LEU B N 1
ATOM 6844 C CA . LEU B 1 253 ? -9.828 25.875 -15.445 1 88.25 253 LEU B CA 1
ATOM 6845 C C . LEU B 1 253 ? -9.305 27.297 -15.359 1 88.25 253 LEU B C 1
ATOM 6847 O O . LEU B 1 253 ? -8.906 27.766 -14.289 1 88.25 253 LEU B O 1
ATOM 6851 N N . ALA B 1 254 ? -9.336 28.062 -16.422 1 84.94 254 ALA B N 1
ATOM 6852 C CA . ALA B 1 254 ? -8.711 29.391 -16.516 1 84.94 254 ALA B CA 1
ATOM 6853 C C . ALA B 1 254 ? -9.273 30.344 -15.477 1 84.94 254 ALA B C 1
ATOM 6855 O O . ALA B 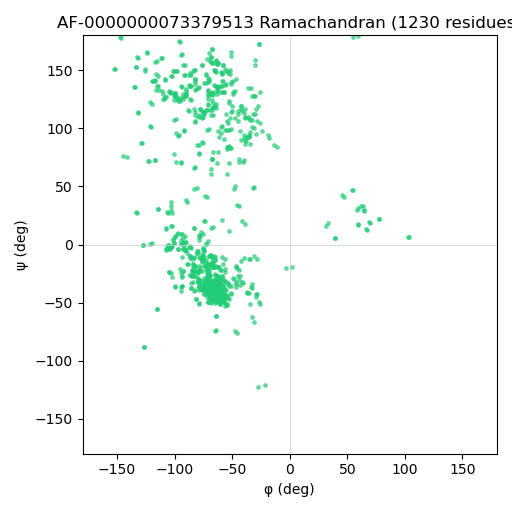1 254 ? -8.531 31.094 -14.844 1 84.94 254 ALA B O 1
ATOM 6856 N N . PRO B 1 255 ? -10.617 30.266 -15.234 1 81.94 255 PRO B N 1
ATOM 6857 C CA . PRO B 1 255 ? -11.148 31.188 -14.234 1 81.94 255 PRO B CA 1
ATOM 6858 C C . PRO B 1 255 ? -10.703 30.844 -12.812 1 81.94 255 PRO B C 1
ATOM 6860 O O . PRO B 1 255 ? -10.703 31.703 -11.938 1 81.94 255 PRO B O 1
ATOM 6863 N N . LEU B 1 256 ? -10.352 29.641 -12.641 1 88 256 LEU B N 1
ATOM 6864 C CA . LEU B 1 256 ? -9.93 29.203 -11.32 1 88 256 LEU B CA 1
ATOM 6865 C C . LEU B 1 256 ? -8.445 29.484 -11.102 1 88 256 LEU B C 1
ATOM 6867 O O . LEU B 1 256 ? -8.031 29.875 -10.008 1 88 256 LEU B O 1
ATOM 6871 N N . PHE B 1 257 ? -7.691 29.297 -12.156 1 88.62 257 PHE B N 1
ATOM 6872 C CA . PHE B 1 257 ? -6.242 29.406 -12.055 1 88.62 257 PHE B CA 1
ATOM 6873 C C . PHE B 1 257 ? -5.773 30.812 -12.422 1 88.62 257 PHE B C 1
ATOM 6875 O O . PHE B 1 257 ? -5.062 31 -13.414 1 88.62 257 PHE B O 1
ATOM 6882 N N . THR B 1 258 ? -6.098 31.719 -11.523 1 84.19 258 THR B N 1
ATOM 6883 C CA . THR B 1 258 ? -5.684 33.125 -11.688 1 84.19 258 THR B CA 1
ATOM 6884 C C . THR B 1 258 ? -4.73 33.531 -10.578 1 84.19 258 THR B C 1
ATOM 6886 O O . THR B 1 258 ? -4.695 32.906 -9.516 1 84.19 258 THR B O 1
ATOM 6889 N N . VAL B 1 259 ? -3.932 34.562 -10.812 1 81.62 259 VAL B N 1
ATOM 6890 C CA . VAL B 1 259 ? -2.959 35.031 -9.844 1 81.62 259 VAL B CA 1
ATOM 6891 C C . VAL B 1 259 ? -3.684 35.562 -8.609 1 81.62 259 VAL B C 1
ATOM 6893 O O . VAL B 1 259 ? -3.207 35.406 -7.48 1 81.62 259 VAL B O 1
ATOM 6896 N N . SER B 1 260 ? -4.82 36.156 -8.805 1 78.25 260 SER B N 1
ATOM 6897 C CA . SER B 1 260 ? -5.605 36.688 -7.684 1 78.25 260 SER B CA 1
ATOM 6898 C C . SER B 1 260 ? -6.086 35.531 -6.789 1 78.25 260 SER B C 1
ATOM 6900 O O . SER B 1 260 ? -6.004 35.625 -5.562 1 78.25 260 SER B O 1
ATOM 6902 N N . ASN B 1 261 ? -6.535 34.531 -7.434 1 85.25 261 ASN B N 1
ATOM 6903 C CA . ASN B 1 261 ? -7.027 33.375 -6.672 1 85.25 261 ASN B CA 1
ATOM 6904 C C . ASN B 1 261 ? -5.898 32.656 -5.93 1 85.25 261 ASN B C 1
ATOM 6906 O O . ASN B 1 261 ? -6.102 32.156 -4.836 1 85.25 261 ASN B O 1
ATOM 6910 N N . VAL B 1 262 ? -4.742 32.656 -6.488 1 87.5 262 VAL B N 1
ATOM 6911 C CA . VAL B 1 262 ? -3.631 31.969 -5.855 1 87.5 262 VAL B CA 1
ATOM 6912 C C . VAL B 1 262 ? -3.299 32.625 -4.516 1 87.5 262 VAL B C 1
ATOM 6914 O O . VAL B 1 262 ? -3.088 31.922 -3.518 1 87.5 262 VAL B O 1
ATOM 6917 N N . ALA B 1 263 ? -3.244 33.906 -4.496 1 82.44 263 ALA B N 1
ATOM 6918 C CA . ALA B 1 263 ? -2.936 34.625 -3.268 1 82.44 263 ALA B CA 1
ATOM 6919 C C . ALA B 1 263 ? -3.998 34.375 -2.201 1 82.44 263 ALA B C 1
ATOM 6921 O O . ALA B 1 263 ? -3.672 34.156 -1.035 1 82.44 263 ALA B O 1
ATOM 6922 N N . ILE B 1 264 ? -5.207 34.375 -2.609 1 83.94 264 ILE B N 1
ATOM 6923 C CA . ILE B 1 264 ? -6.316 34.156 -1.686 1 83.94 264 ILE B CA 1
ATOM 6924 C C . ILE B 1 264 ? -6.277 32.719 -1.168 1 83.94 264 ILE B C 1
ATOM 6926 O O . ILE B 1 264 ? -6.375 32.5 0.039 1 83.94 264 ILE B O 1
ATOM 6930 N N . PHE B 1 265 ? -6.09 31.828 -2.094 1 89.69 265 PHE B N 1
ATOM 6931 C CA . PHE B 1 265 ? -6.164 30.422 -1.746 1 89.69 265 PHE B CA 1
ATOM 6932 C C . PHE B 1 265 ? -5.004 30.031 -0.836 1 89.69 265 PHE B C 1
ATOM 6934 O O . PHE B 1 265 ? -5.172 29.203 0.066 1 89.69 265 PHE B O 1
ATOM 6941 N N . ILE B 1 266 ? -3.852 30.578 -1.06 1 89.69 266 ILE B N 1
ATOM 6942 C CA . ILE B 1 266 ? -2.715 30.312 -0.188 1 89.69 266 ILE B CA 1
ATOM 6943 C C . ILE B 1 266 ? -3.008 30.828 1.219 1 89.69 266 ILE B C 1
ATOM 6945 O O . ILE B 1 266 ? -2.736 30.141 2.207 1 89.69 266 ILE B O 1
ATOM 6949 N N . SER B 1 267 ? -3.607 31.969 1.295 1 84.94 267 SER B N 1
ATOM 6950 C CA . SER B 1 267 ? -3.961 32.562 2.588 1 84.94 267 SER B CA 1
ATOM 6951 C C . SER B 1 267 ? -5.004 31.703 3.305 1 84.94 267 SER B C 1
ATOM 6953 O O . SER B 1 267 ? -4.891 31.453 4.508 1 84.94 267 SER B O 1
ATOM 6955 N N . VAL B 1 268 ? -5.93 31.234 2.5 1 86 268 VAL B N 1
ATOM 6956 C CA . VAL B 1 268 ? -6.988 30.422 3.074 1 86 268 VAL B CA 1
ATOM 6957 C C . VAL B 1 268 ? -6.406 29.094 3.586 1 86 268 VAL B C 1
ATOM 6959 O O . VAL B 1 268 ? -6.816 28.594 4.633 1 86 268 VAL B O 1
ATOM 6962 N N . PHE B 1 269 ? -5.508 28.594 2.887 1 91.88 269 PHE B N 1
ATOM 6963 C CA . PHE B 1 269 ? -4.875 27.359 3.316 1 91.88 269 PHE B CA 1
ATOM 6964 C C . PHE B 1 269 ? -4.262 27.516 4.703 1 91.88 269 PHE B C 1
ATOM 6966 O O . PHE B 1 269 ? -4.492 26.688 5.59 1 91.88 269 PHE B O 1
ATOM 6973 N N . PHE B 1 270 ? -3.502 28.516 4.965 1 88.31 270 PHE B N 1
ATOM 6974 C CA . PHE B 1 270 ? -2.754 28.672 6.203 1 88.31 270 PHE B CA 1
ATOM 6975 C C . PHE B 1 270 ? -3.674 29.109 7.34 1 88.31 270 PHE B C 1
ATOM 6977 O O . PHE B 1 270 ? -3.303 29.031 8.516 1 88.31 270 PHE B O 1
ATOM 6984 N N . HIS B 1 271 ? -4.945 29.438 6.992 1 83.69 271 HIS B N 1
ATOM 6985 C CA . HIS B 1 271 ? -5.898 29.797 8.039 1 83.69 271 HIS B CA 1
ATOM 6986 C C . HIS B 1 271 ? -6.906 28.688 8.273 1 83.69 271 HIS B C 1
ATOM 6988 O O . HIS B 1 271 ? -7.781 28.797 9.133 1 83.69 271 HIS B O 1
ATOM 6994 N N . SER B 1 272 ? -6.801 27.609 7.512 1 86.19 272 SER B N 1
ATOM 6995 C CA . SER B 1 272 ? -7.785 26.547 7.66 1 86.19 272 SER B CA 1
ATOM 6996 C C . SER B 1 272 ? -7.113 25.203 7.898 1 86.19 272 SER B C 1
ATOM 6998 O O . SER B 1 272 ? -6.746 24.875 9.031 1 86.19 272 SER B O 1
ATOM 7000 N N . LEU B 1 273 ? -6.797 24.516 6.812 1 83.25 273 LEU B N 1
ATOM 7001 C CA . LEU B 1 273 ? -6.297 23.141 6.906 1 83.25 273 LEU B CA 1
ATOM 7002 C C . LEU B 1 273 ? -4.973 23.094 7.66 1 83.25 273 LEU B C 1
ATOM 7004 O O . LEU B 1 273 ? -4.664 22.094 8.32 1 83.25 273 LEU B O 1
ATOM 7008 N N . TYR B 1 274 ? -4.25 24.141 7.613 1 86 274 TYR B N 1
ATOM 7009 C CA . TYR B 1 274 ? -2.938 24.203 8.242 1 86 274 TYR B CA 1
ATOM 7010 C C . TYR B 1 274 ? -3.027 23.875 9.727 1 86 274 TYR B C 1
ATOM 7012 O O . TYR B 1 274 ? -2.121 23.25 10.289 1 86 274 TYR B O 1
ATOM 7020 N N . TRP B 1 275 ? -4.141 24.203 10.344 1 81.88 275 TRP B N 1
ATOM 7021 C CA . TRP B 1 275 ? -4.316 23.953 11.773 1 81.88 275 TRP B CA 1
ATOM 7022 C C . TRP B 1 275 ? -4.441 22.453 12.039 1 81.88 275 TRP B C 1
ATOM 7024 O O . TRP B 1 275 ? -4.098 21.969 13.125 1 81.88 275 TRP B O 1
ATOM 7034 N N . HIS B 1 276 ? -4.91 21.766 11.07 1 86.62 276 HIS B N 1
ATOM 7035 C CA . HIS B 1 276 ? -5.117 20.328 11.211 1 86.62 276 HIS B CA 1
ATOM 7036 C C . HIS B 1 276 ? -3.914 19.547 10.695 1 86.62 276 HIS B C 1
ATOM 7038 O O . HIS B 1 276 ? -3.703 18.391 11.078 1 86.62 276 HIS B O 1
ATOM 7044 N N . LEU B 1 277 ? -3.254 20.203 9.844 1 91.19 277 LEU B N 1
ATOM 7045 C CA . LEU B 1 277 ? -2.143 19.547 9.164 1 91.19 277 LEU B CA 1
ATOM 7046 C C . LEU B 1 277 ? -0.971 20.5 8.984 1 91.19 277 LEU B C 1
ATOM 7048 O O . LEU B 1 277 ? -0.705 20.969 7.871 1 91.19 277 LEU B O 1
ATOM 7052 N N . PRO B 1 278 ? -0.232 20.766 10.055 1 91.88 278 PRO B N 1
ATOM 7053 C CA . PRO B 1 278 ? 0.877 21.719 9.977 1 91.88 278 PRO B CA 1
ATOM 7054 C C . PRO B 1 278 ? 2.156 21.094 9.422 1 91.88 278 PRO B C 1
ATOM 7056 O O . PRO B 1 278 ? 3.18 21.062 10.109 1 91.88 278 PRO B O 1
ATOM 7059 N N . VAL B 1 279 ? 2.16 20.703 8.188 1 96.25 279 VAL B N 1
ATOM 7060 C CA . VAL B 1 279 ? 3.312 20.031 7.594 1 96.25 279 VAL B CA 1
ATOM 7061 C C . VAL B 1 279 ? 4.023 20.969 6.633 1 96.25 279 VAL B C 1
ATOM 7063 O O . VAL B 1 279 ? 5.066 20.625 6.07 1 96.25 279 VAL B O 1
ATOM 7066 N N . VAL B 1 280 ? 3.469 22.172 6.414 1 95.56 280 VAL B N 1
ATOM 7067 C CA . VAL B 1 280 ? 4.109 23.203 5.605 1 95.56 280 VAL B CA 1
ATOM 7068 C C . VAL B 1 280 ? 4.574 24.359 6.496 1 95.56 280 VAL B C 1
ATOM 7070 O O . VAL B 1 280 ? 3.803 24.875 7.309 1 95.56 280 VAL B O 1
ATOM 7073 N N . HIS B 1 281 ? 5.809 24.688 6.418 1 94 281 HIS B N 1
ATOM 7074 C CA . HIS B 1 281 ? 6.363 25.75 7.234 1 94 281 HIS B CA 1
ATOM 7075 C C . HIS B 1 281 ? 6.086 27.125 6.613 1 94 281 HIS B C 1
ATOM 7077 O O . HIS B 1 281 ? 6.766 27.531 5.668 1 94 281 HIS B O 1
ATOM 7083 N N . PHE B 1 282 ? 5.215 27.859 7.152 1 88.44 282 PHE B N 1
ATOM 7084 C CA . PHE B 1 282 ? 4.688 29.047 6.484 1 88.44 282 PHE B CA 1
ATOM 7085 C C . PHE B 1 282 ? 5.727 30.156 6.469 1 88.44 282 PHE B C 1
ATOM 7087 O O . PHE B 1 282 ? 5.832 30.891 5.492 1 88.44 282 PHE B O 1
ATOM 7094 N N . PRO B 1 283 ? 6.613 30.297 7.535 1 88.25 283 PRO B N 1
ATOM 7095 C CA . PRO B 1 283 ? 7.555 31.406 7.469 1 88.25 283 PRO B CA 1
ATOM 7096 C C . PRO B 1 283 ? 8.562 31.266 6.324 1 88.25 283 PRO B C 1
ATOM 7098 O O . PRO B 1 283 ? 9.055 32.281 5.809 1 88.25 283 PRO B O 1
ATOM 7101 N N . THR B 1 284 ? 8.867 30 5.992 1 89.69 284 THR B N 1
ATOM 7102 C CA . THR B 1 284 ? 9.844 29.797 4.93 1 89.69 284 THR B CA 1
ATOM 7103 C C . THR B 1 284 ? 9.156 29.438 3.617 1 89.69 284 THR B C 1
ATOM 7105 O O . THR B 1 284 ? 9.812 29.125 2.623 1 89.69 284 THR B O 1
ATOM 7108 N N . PHE B 1 285 ? 7.82 29.453 3.6 1 92 285 PHE B N 1
ATOM 7109 C CA . PHE B 1 285 ? 7.074 29.125 2.395 1 92 285 PHE B CA 1
ATOM 7110 C C . PHE B 1 285 ? 7.199 30.219 1.35 1 92 285 PHE B C 1
ATOM 7112 O O . PHE B 1 285 ? 6.914 31.391 1.632 1 92 285 PHE B O 1
ATOM 7119 N N . ASP B 1 286 ? 7.715 29.859 0.212 1 88.75 286 ASP B N 1
ATOM 7120 C CA . ASP B 1 286 ? 7.898 30.781 -0.901 1 88.75 286 ASP B CA 1
ATOM 7121 C C . ASP B 1 286 ? 7.141 30.312 -2.139 1 88.75 286 ASP B C 1
ATOM 7123 O O . ASP B 1 286 ? 7.629 29.453 -2.881 1 88.75 286 ASP B O 1
ATOM 7127 N N . PRO B 1 287 ? 5.984 30.891 -2.412 1 87.06 287 PRO B N 1
ATOM 7128 C CA . PRO B 1 287 ? 5.152 30.438 -3.529 1 87.06 287 PRO B CA 1
ATOM 7129 C C . PRO B 1 287 ? 5.875 30.516 -4.871 1 87.06 287 PRO B C 1
ATOM 7131 O O . PRO B 1 287 ? 5.562 29.75 -5.789 1 87.06 287 PRO B O 1
ATOM 7134 N N . GLY B 1 288 ? 6.812 31.391 -4.984 1 82.06 288 GLY B N 1
ATOM 7135 C CA . GLY B 1 288 ? 7.535 31.516 -6.242 1 82.06 288 GLY B CA 1
ATOM 7136 C C . GLY B 1 288 ? 8.586 30.438 -6.434 1 82.06 288 GLY B C 1
ATOM 7137 O O . GLY B 1 288 ? 9.07 30.234 -7.551 1 82.06 288 GLY B O 1
ATOM 7138 N N . ASN B 1 289 ? 8.914 29.656 -5.402 1 87.81 289 ASN B N 1
ATOM 7139 C CA . ASN B 1 289 ? 9.961 28.656 -5.48 1 87.81 289 ASN B CA 1
ATOM 7140 C C . ASN B 1 289 ? 9.492 27.312 -4.902 1 87.81 289 ASN B C 1
ATOM 7142 O O . ASN B 1 289 ? 10.305 26.531 -4.406 1 87.81 289 ASN B O 1
ATOM 7146 N N . VAL B 1 290 ? 8.258 27.125 -4.969 1 93.12 290 VAL B N 1
ATOM 7147 C CA . VAL B 1 290 ? 7.699 25.859 -4.473 1 93.12 290 VAL B CA 1
ATOM 7148 C C . VAL B 1 290 ? 7.41 24.922 -5.645 1 93.12 290 VAL B C 1
ATOM 7150 O O . VAL B 1 290 ? 7.191 25.375 -6.773 1 93.12 290 VAL B O 1
ATOM 7153 N N . SER B 1 291 ? 7.504 23.672 -5.406 1 94.88 291 SER B N 1
ATOM 7154 C CA . SER B 1 291 ? 7.238 22.688 -6.453 1 94.88 291 SER B CA 1
ATOM 7155 C C . SER B 1 291 ? 5.789 22.75 -6.918 1 94.88 291 SER B C 1
ATOM 7157 O O . SER B 1 291 ? 4.91 23.188 -6.172 1 94.88 291 SER B O 1
ATOM 7159 N N . ASN B 1 292 ? 5.496 22.281 -8.07 1 94.94 292 ASN B N 1
ATOM 7160 C CA . ASN B 1 292 ? 4.16 22.312 -8.656 1 94.94 292 ASN B CA 1
ATOM 7161 C C . ASN B 1 292 ? 3.174 21.484 -7.84 1 94.94 292 ASN B C 1
ATOM 7163 O O . ASN B 1 292 ? 2.08 21.953 -7.523 1 94.94 292 ASN B O 1
ATOM 7167 N N . PRO B 1 293 ? 3.57 20.297 -7.441 1 97.12 293 PRO B N 1
ATOM 7168 C CA . PRO B 1 293 ? 2.588 19.516 -6.695 1 97.12 293 PRO B CA 1
ATOM 7169 C C . PRO B 1 293 ? 2.186 20.172 -5.375 1 97.12 293 PRO B C 1
ATOM 7171 O O . PRO B 1 293 ? 1.007 20.141 -5.008 1 97.12 293 PRO B O 1
ATOM 7174 N N . LEU B 1 294 ? 3.143 20.734 -4.695 1 97.5 294 LEU B N 1
ATOM 7175 C CA . LEU B 1 294 ? 2.818 21.344 -3.412 1 97.5 294 LEU B CA 1
ATOM 7176 C C . LEU B 1 294 ? 1.951 22.578 -3.604 1 97.5 294 LEU B C 1
ATOM 7178 O O . LEU B 1 294 ? 0.973 22.781 -2.879 1 97.5 294 LEU B O 1
ATOM 7182 N N . LEU B 1 295 ? 2.361 23.422 -4.566 1 96.12 295 LEU B N 1
ATOM 7183 C CA . LEU B 1 295 ? 1.548 24.594 -4.844 1 96.12 295 LEU B CA 1
ATOM 7184 C C . LEU B 1 295 ? 0.128 24.203 -5.234 1 96.12 295 LEU B C 1
ATOM 7186 O O . LEU B 1 295 ? -0.84 24.828 -4.793 1 96.12 295 LEU B O 1
ATOM 7190 N N . LEU B 1 296 ? 0.032 23.172 -6.055 1 96.56 296 LEU B N 1
ATOM 7191 C CA . LEU B 1 296 ? -1.269 22.688 -6.504 1 96.56 296 LEU B CA 1
ATOM 7192 C C . LEU B 1 296 ? -2.129 22.266 -5.32 1 96.56 296 LEU B C 1
ATOM 7194 O O . LEU B 1 296 ? -3.309 22.609 -5.246 1 96.56 296 LEU B O 1
ATOM 7198 N N . SER B 1 297 ? -1.554 21.516 -4.414 1 97.19 297 SER B N 1
ATOM 7199 C CA . SER B 1 297 ? -2.299 21 -3.268 1 97.19 297 SER B CA 1
ATOM 7200 C C . SER B 1 297 ? -2.738 22.141 -2.346 1 97.19 297 SER B C 1
ATOM 7202 O O . SER B 1 297 ? -3.867 22.141 -1.85 1 97.19 297 SER B O 1
ATOM 7204 N N . ILE B 1 298 ? -1.858 23.062 -2.098 1 95.75 298 ILE B N 1
ATOM 7205 C CA . ILE B 1 298 ? -2.186 24.203 -1.262 1 95.75 298 ILE B CA 1
ATOM 7206 C C . ILE B 1 298 ? -3.262 25.047 -1.939 1 95.75 298 ILE B C 1
ATOM 7208 O O . ILE B 1 298 ? -4.227 25.469 -1.296 1 95.75 298 ILE B O 1
ATOM 7212 N N . PHE B 1 299 ? -3.09 25.25 -3.213 1 93.56 299 PHE B N 1
ATOM 7213 C CA . PHE B 1 299 ? -4.023 26.031 -4.027 1 93.56 299 PHE B CA 1
ATOM 7214 C C . PHE B 1 299 ? -5.418 25.422 -3.979 1 93.56 299 PHE B C 1
ATOM 7216 O O . PHE B 1 299 ? -6.402 26.125 -3.748 1 93.56 299 PHE B O 1
ATOM 7223 N N . LEU B 1 300 ? -5.512 24.141 -4.164 1 93.5 300 LEU B N 1
ATOM 7224 C CA . LEU B 1 300 ? -6.805 23.469 -4.211 1 93.5 300 LEU B CA 1
ATOM 7225 C C . LEU B 1 300 ? -7.441 23.406 -2.826 1 93.5 300 LEU B C 1
ATOM 7227 O O . LEU B 1 300 ? -8.672 23.438 -2.701 1 93.5 300 LEU B O 1
ATOM 7231 N N . THR B 1 301 ? -6.637 23.328 -1.802 1 92.5 301 THR B N 1
ATOM 7232 C CA . THR B 1 301 ? -7.168 23.391 -0.446 1 92.5 301 THR B CA 1
ATOM 7233 C C . THR B 1 301 ? -7.828 24.75 -0.194 1 92.5 301 THR B C 1
ATOM 7235 O O . THR B 1 301 ? -8.938 24.812 0.339 1 92.5 301 THR B O 1
ATOM 7238 N N . GLY B 1 302 ? -7.086 25.781 -0.558 1 90.62 302 GLY B N 1
ATOM 7239 C CA . GLY B 1 302 ? -7.668 27.109 -0.434 1 90.62 302 GLY B CA 1
ATOM 7240 C C . GLY B 1 302 ? -8.953 27.281 -1.22 1 90.62 302 GLY B C 1
ATOM 7241 O O . GLY B 1 302 ? -9.906 27.891 -0.738 1 90.62 302 GLY B O 1
ATOM 7242 N N . ALA B 1 303 ? -8.984 26.672 -2.385 1 89.75 303 ALA B N 1
ATOM 7243 C CA . ALA B 1 303 ? -10.18 26.75 -3.221 1 89.75 303 ALA B CA 1
ATOM 7244 C C . ALA B 1 303 ? -11.352 26.031 -2.572 1 89.75 303 ALA B C 1
ATOM 7246 O O . ALA B 1 303 ? -12.5 26.469 -2.668 1 89.75 303 ALA B O 1
ATOM 7247 N N . THR B 1 304 ? -11.109 24.922 -1.971 1 87.44 304 THR B N 1
ATOM 7248 C CA . THR B 1 304 ? -12.141 24.094 -1.365 1 87.44 304 THR B CA 1
ATOM 7249 C C . THR B 1 304 ? -12.766 24.797 -0.161 1 87.44 304 THR B C 1
ATOM 7251 O O . THR B 1 304 ? -13.977 24.703 0.061 1 87.44 304 THR B O 1
ATOM 7254 N N . TYR B 1 305 ? -11.961 25.5 0.566 1 84.19 305 TYR B N 1
ATOM 7255 C CA . TYR B 1 305 ? -12.469 26.062 1.809 1 84.19 305 TYR B CA 1
ATOM 7256 C C . TYR B 1 305 ? -12.75 27.562 1.654 1 84.19 305 TYR B C 1
ATOM 7258 O O . TYR B 1 305 ? -13.164 28.219 2.607 1 84.19 305 TYR B O 1
ATOM 7266 N N . SER B 1 306 ? -12.414 27.938 0.44 1 79.81 306 SER B N 1
ATOM 7267 C CA . SER B 1 306 ? -12.773 29.328 0.167 1 79.81 306 SER B CA 1
ATOM 7268 C C . SER B 1 306 ? -14.258 29.453 -0.172 1 79.81 306 SER B C 1
ATOM 7270 O O . SER B 1 306 ? -14.844 28.562 -0.779 1 79.81 306 SER B O 1
ATOM 7272 N N . SER B 1 307 ? -15.07 30 0.629 1 61.06 307 SER B N 1
ATOM 7273 C CA . SER B 1 307 ? -16.516 30.188 0.535 1 61.06 307 SER B CA 1
ATOM 7274 C C . SER B 1 307 ? -16.922 30.641 -0.861 1 61.06 307 SER B C 1
ATOM 7276 O O . SER B 1 307 ? -18.094 30.531 -1.239 1 61.06 307 SER B O 1
ATOM 7278 N N . SER B 1 308 ? -16.125 31.281 -1.584 1 52.94 308 SER B N 1
ATOM 7279 C CA . SER B 1 308 ? -16.547 32.125 -2.689 1 52.94 308 SER B CA 1
ATOM 7280 C C . SER B 1 308 ? -16.797 31.312 -3.955 1 52.94 308 SER B C 1
ATOM 7282 O O . SER B 1 308 ? -17.281 31.844 -4.957 1 52.94 308 SER B O 1
ATOM 7284 N N . LEU B 1 309 ? -16.297 30.125 -4.051 1 52.75 309 LEU B N 1
ATOM 7285 C CA . LEU B 1 309 ? -16.219 29.656 -5.434 1 52.75 309 LEU B CA 1
ATOM 7286 C C . LEU B 1 309 ? -17.469 28.875 -5.824 1 52.75 309 LEU B C 1
ATOM 7288 O O . LEU B 1 309 ? -17.875 27.953 -5.117 1 52.75 309 LEU B O 1
ATOM 7292 N N . ASP B 1 310 ? -18.406 29.422 -6.48 1 47.34 310 ASP B N 1
ATOM 7293 C CA . ASP B 1 310 ? -19.484 28.844 -7.262 1 47.34 310 ASP B CA 1
ATOM 7294 C C . ASP B 1 310 ? -19.047 27.562 -7.961 1 47.34 310 ASP B C 1
ATOM 7296 O O . ASP B 1 310 ? -19.844 26.891 -8.594 1 47.34 310 ASP B O 1
ATOM 7300 N N . GLU B 1 311 ? -17.859 27.312 -7.988 1 57.94 311 GLU B N 1
ATOM 7301 C CA . GLU B 1 311 ? -17.234 26.312 -8.852 1 57.94 311 GLU B CA 1
ATOM 7302 C C . GLU B 1 311 ? -17.203 24.953 -8.172 1 57.94 311 GLU B C 1
ATOM 7304 O O . GLU B 1 311 ? -16.281 24.172 -8.398 1 57.94 311 GLU B O 1
ATOM 7309 N N . ALA B 1 312 ? -18.391 24.797 -7.414 1 60.19 312 ALA B N 1
ATOM 7310 C CA . ALA B 1 312 ? -18.5 23.625 -6.547 1 60.19 312 ALA B CA 1
ATOM 7311 C C . ALA B 1 312 ? -18.484 22.344 -7.363 1 60.19 312 ALA B C 1
ATOM 7313 O O . ALA B 1 312 ? -17.938 21.328 -6.926 1 60.19 312 ALA B O 1
ATOM 7314 N N . ALA B 1 313 ? -18.953 22.562 -8.625 1 69.12 313 ALA B N 1
ATOM 7315 C CA . ALA B 1 313 ? -19.078 21.312 -9.367 1 69.12 313 ALA B CA 1
ATOM 7316 C C . ALA B 1 313 ? -17.734 20.922 -9.992 1 69.12 313 ALA B C 1
ATOM 7318 O O . ALA B 1 313 ? -17.484 19.734 -10.219 1 69.12 313 ALA B O 1
ATOM 7319 N N . LEU B 1 314 ? -16.922 21.922 -10.18 1 81.94 314 LEU B N 1
ATOM 7320 C CA . LEU B 1 314 ? -15.672 21.656 -10.891 1 81.94 314 LEU B CA 1
ATOM 7321 C C . LEU B 1 314 ? -14.602 21.141 -9.945 1 81.94 314 LEU B C 1
ATOM 7323 O O . LEU B 1 314 ? -13.75 20.344 -10.336 1 81.94 314 LEU B O 1
ATOM 7327 N N . LEU B 1 315 ? -14.695 21.5 -8.734 1 86.69 315 LEU B N 1
ATOM 7328 C CA . LEU B 1 315 ? -13.578 21.312 -7.812 1 86.69 315 LEU B CA 1
ATOM 7329 C C . LEU B 1 315 ? -13.398 19.828 -7.492 1 86.69 315 LEU B C 1
ATOM 7331 O O . LEU B 1 315 ? -12.273 19.312 -7.5 1 86.69 315 LEU B O 1
ATOM 7335 N N . PRO B 1 316 ? -14.547 19.094 -7.359 1 85.88 316 PRO B N 1
ATOM 7336 C CA . PRO B 1 316 ? -14.336 17.672 -7.082 1 85.88 316 PRO B CA 1
ATOM 7337 C C . PRO B 1 316 ? -13.641 16.953 -8.227 1 85.88 316 PRO B C 1
ATOM 7339 O O . PRO B 1 316 ? -12.805 16.078 -7.992 1 85.88 316 PRO B O 1
ATOM 7342 N N . ARG B 1 317 ? -13.945 17.344 -9.375 1 88.69 317 ARG B N 1
ATOM 7343 C CA . ARG B 1 317 ? -13.312 16.734 -10.539 1 88.69 317 ARG B CA 1
ATOM 7344 C C . ARG B 1 317 ? -11.836 17.125 -10.625 1 88.69 317 ARG B C 1
ATOM 7346 O O . ARG B 1 317 ? -10.992 16.281 -10.953 1 88.69 317 ARG B O 1
ATOM 7353 N N . VAL B 1 318 ? -11.594 18.375 -10.383 1 92.56 318 VAL B N 1
ATOM 7354 C CA . VAL B 1 318 ? -10.219 18.859 -10.414 1 92.56 318 VAL B CA 1
ATOM 7355 C C . VAL B 1 318 ? -9.398 18.141 -9.328 1 92.56 318 VAL B C 1
ATOM 7357 O O . VAL B 1 318 ? -8.234 17.812 -9.547 1 92.56 318 VAL B O 1
ATOM 7360 N N . LEU B 1 319 ? -10.039 17.906 -8.219 1 93 319 LEU B N 1
ATOM 7361 C CA . LEU B 1 319 ? -9.367 17.234 -7.113 1 93 319 LEU B CA 1
ATOM 7362 C C . LEU B 1 319 ? -9.016 15.797 -7.48 1 93 319 LEU B C 1
ATOM 7364 O O . LEU B 1 319 ? -7.934 15.312 -7.148 1 93 319 LEU B O 1
ATOM 7368 N N . ASP B 1 320 ? -9.945 15.102 -8.141 1 92.56 320 ASP B N 1
ATOM 7369 C CA . ASP B 1 320 ? -9.672 13.734 -8.578 1 92.56 320 ASP B CA 1
ATOM 7370 C C . ASP B 1 320 ? -8.469 13.68 -9.508 1 92.56 320 ASP B C 1
ATOM 7372 O O . ASP B 1 320 ? -7.625 12.789 -9.398 1 92.56 320 ASP B O 1
ATOM 7376 N N . VAL B 1 321 ? -8.438 14.594 -10.398 1 94.31 321 VAL B N 1
ATOM 7377 C CA . VAL B 1 321 ? -7.344 14.641 -11.367 1 94.31 321 VAL B CA 1
ATOM 7378 C C . VAL B 1 321 ? -6.039 15 -10.656 1 94.31 321 VAL B C 1
ATOM 7380 O O . VAL B 1 321 ? -4.984 14.445 -10.961 1 94.31 321 VAL B O 1
ATOM 7383 N N . ALA B 1 322 ? -6.109 16.016 -9.758 1 96.44 322 ALA B N 1
ATOM 7384 C CA . ALA B 1 322 ? -4.93 16.422 -9 1 96.44 322 ALA B CA 1
ATOM 7385 C C . ALA B 1 322 ? -4.387 15.25 -8.172 1 96.44 322 ALA B C 1
ATOM 7387 O O . ALA B 1 322 ? -3.17 15.078 -8.062 1 96.44 322 ALA B O 1
ATOM 7388 N N . GLU B 1 323 ? -5.285 14.5 -7.539 1 96.25 323 GLU B N 1
ATOM 7389 C CA . GLU B 1 323 ? -4.883 13.305 -6.801 1 96.25 323 GLU B CA 1
ATOM 7390 C C . GLU B 1 323 ? -4.098 12.344 -7.688 1 96.25 323 GLU B C 1
ATOM 7392 O O . GLU B 1 323 ? -3.021 11.883 -7.305 1 96.25 323 GLU B O 1
ATOM 7397 N N . GLU B 1 324 ? -4.688 12.055 -8.828 1 94 324 GLU B N 1
ATOM 7398 C CA . GLU B 1 324 ? -4.02 11.164 -9.766 1 94 324 GLU B CA 1
ATOM 7399 C C . GLU B 1 324 ? -2.656 11.711 -10.18 1 94 324 GLU B C 1
ATOM 7401 O O . GLU B 1 324 ? -1.674 10.969 -10.234 1 94 324 GLU B O 1
ATOM 7406 N N . HIS B 1 325 ? -2.619 12.961 -10.445 1 95.44 325 HIS B N 1
ATOM 7407 C CA . HIS B 1 325 ? -1.387 13.609 -10.883 1 95.44 325 HIS B CA 1
ATOM 7408 C C . HIS B 1 325 ? -0.295 13.484 -9.82 1 95.44 325 HIS B C 1
ATOM 7410 O O . HIS B 1 325 ? 0.834 13.094 -10.133 1 95.44 325 HIS B O 1
ATOM 7416 N N . VAL B 1 326 ? -0.59 13.828 -8.625 1 97 326 VAL B N 1
ATOM 7417 C CA . VAL B 1 326 ? 0.375 13.812 -7.531 1 97 326 VAL B CA 1
ATOM 7418 C C . VAL B 1 326 ? 0.823 12.383 -7.258 1 97 326 VAL B C 1
ATOM 7420 O O . VAL B 1 326 ? 2.016 12.117 -7.082 1 97 326 VAL B O 1
ATOM 7423 N N . PHE B 1 327 ? -0.009 11.406 -7.285 1 95.12 327 PHE B N 1
ATOM 7424 C CA . PHE B 1 327 ? 0.343 10.047 -6.902 1 95.12 327 PHE B CA 1
ATOM 7425 C C . PHE B 1 327 ? 1.025 9.32 -8.055 1 95.12 327 PHE B C 1
ATOM 7427 O O . PHE B 1 327 ? 1.729 8.328 -7.84 1 95.12 327 PHE B O 1
ATOM 7434 N N . ARG B 1 328 ? 0.82 9.75 -9.266 1 92.56 328 ARG B N 1
ATOM 7435 C CA . ARG B 1 328 ? 1.68 9.258 -10.344 1 92.56 328 ARG B CA 1
ATOM 7436 C C . ARG B 1 328 ? 3.133 9.656 -10.102 1 92.56 328 ARG B C 1
ATOM 7438 O O . ARG B 1 328 ? 4.047 8.883 -10.375 1 92.56 328 ARG B O 1
ATOM 7445 N N . LYS B 1 329 ? 3.293 10.844 -9.664 1 93.94 329 LYS B N 1
ATOM 7446 C CA . LYS B 1 329 ? 4.641 11.305 -9.344 1 93.94 329 LYS B CA 1
ATOM 7447 C C . LYS B 1 329 ? 5.219 10.539 -8.164 1 93.94 329 LYS B C 1
ATOM 7449 O O . LYS B 1 329 ? 6.426 10.289 -8.102 1 93.94 329 LYS B O 1
ATOM 7454 N N . ILE B 1 330 ? 4.355 10.172 -7.203 1 93.81 330 ILE B N 1
ATOM 7455 C CA . ILE B 1 330 ? 4.777 9.336 -6.082 1 93.81 330 ILE B CA 1
ATOM 7456 C C . ILE B 1 330 ? 5.27 7.984 -6.602 1 93.81 330 ILE B C 1
ATOM 7458 O O . ILE B 1 330 ? 6.312 7.488 -6.164 1 93.81 330 ILE B O 1
ATOM 7462 N N . THR B 1 331 ? 4.559 7.41 -7.539 1 89.62 331 THR B N 1
ATOM 7463 C CA . THR B 1 331 ? 4.941 6.129 -8.125 1 89.62 331 THR B CA 1
ATOM 7464 C C . THR B 1 331 ? 6.27 6.25 -8.867 1 89.62 331 THR B C 1
ATOM 7466 O O . THR B 1 331 ? 7.133 5.375 -8.758 1 89.62 331 THR B O 1
ATOM 7469 N N . THR B 1 332 ? 6.418 7.332 -9.547 1 88.94 332 THR B N 1
ATOM 7470 C CA . THR B 1 332 ? 7.66 7.559 -10.281 1 88.94 332 THR B CA 1
ATOM 7471 C C . THR B 1 332 ? 8.836 7.727 -9.32 1 88.94 332 THR B C 1
ATOM 7473 O O . THR B 1 332 ? 9.938 7.246 -9.586 1 88.94 332 THR B O 1
ATOM 7476 N N . LEU B 1 333 ? 8.602 8.445 -8.266 1 89.19 333 LEU B N 1
ATOM 7477 C CA . LEU B 1 333 ? 9.648 8.68 -7.273 1 89.19 333 LEU B CA 1
ATOM 7478 C C . LEU B 1 333 ? 10.086 7.375 -6.617 1 89.19 333 LEU B C 1
ATOM 7480 O O . LEU B 1 333 ? 11.242 7.238 -6.211 1 89.19 333 LEU B O 1
ATOM 7484 N N . SER B 1 334 ? 9.211 6.422 -6.547 1 84.94 334 SER B N 1
ATOM 7485 C CA . SER B 1 334 ? 9.516 5.141 -5.914 1 84.94 334 SER B CA 1
ATOM 7486 C C . SER B 1 334 ? 10.578 4.375 -6.691 1 84.94 334 SER B C 1
ATOM 7488 O O . SER B 1 334 ? 11.227 3.477 -6.148 1 84.94 334 SER B O 1
ATOM 7490 N N . THR B 1 335 ? 10.758 4.75 -7.934 1 83.56 335 THR B N 1
ATOM 7491 C CA . THR B 1 335 ? 11.727 4.051 -8.773 1 83.56 335 THR B CA 1
ATOM 7492 C C . THR B 1 335 ? 13.125 4.641 -8.602 1 83.56 335 THR B C 1
ATOM 7494 O O . THR B 1 335 ? 14.109 4.047 -9.023 1 83.56 335 THR B O 1
ATOM 7497 N N . GLN B 1 336 ? 13.156 5.758 -7.922 1 79.06 336 GLN B N 1
ATOM 7498 C CA . GLN B 1 336 ? 14.438 6.426 -7.75 1 79.06 336 GLN B CA 1
ATOM 7499 C C . GLN B 1 336 ? 15.133 5.961 -6.473 1 79.06 336 GLN B C 1
ATOM 7501 O O . GLN B 1 336 ? 14.477 5.547 -5.516 1 79.06 336 GLN B O 1
ATOM 7506 N N . VAL B 1 337 ? 16.406 5.914 -6.57 1 74.94 337 VAL B N 1
ATOM 7507 C CA . VAL B 1 337 ? 17.203 5.492 -5.418 1 74.94 337 VAL B CA 1
ATOM 7508 C C . VAL B 1 337 ? 17.016 6.492 -4.273 1 74.94 337 VAL B C 1
ATOM 7510 O O . VAL B 1 337 ? 17.016 7.703 -4.496 1 74.94 337 VAL B O 1
ATOM 7513 N N . ALA B 1 338 ? 16.766 5.91 -3.141 1 68.31 338 ALA B N 1
ATOM 7514 C CA . ALA B 1 338 ? 16.578 6.746 -1.957 1 68.31 338 ALA B CA 1
ATOM 7515 C C . ALA B 1 338 ? 17.844 7.5 -1.601 1 68.31 338 ALA B C 1
ATOM 7517 O O . ALA B 1 338 ? 18.922 6.906 -1.5 1 68.31 338 ALA B O 1
ATOM 7518 N N . PRO B 1 339 ? 17.672 8.781 -1.671 1 67.25 339 PRO B N 1
ATOM 7519 C CA . PRO B 1 339 ? 18.859 9.531 -1.278 1 67.25 339 PRO B CA 1
ATOM 7520 C C . PRO B 1 339 ? 19.219 9.336 0.193 1 67.25 339 PRO B C 1
ATOM 7522 O O . PRO B 1 339 ? 18.359 8.977 1.001 1 67.25 339 PRO B O 1
ATOM 7525 N N . PRO B 1 340 ? 20.469 9.438 0.424 1 67.12 340 PRO B N 1
ATOM 7526 C CA . PRO B 1 340 ? 20.859 9.336 1.835 1 67.12 340 PRO B CA 1
ATOM 7527 C C . PRO B 1 340 ? 20.188 10.398 2.703 1 67.12 340 PRO B C 1
ATOM 7529 O O . PRO B 1 340 ? 19.938 11.516 2.24 1 67.12 340 PRO B O 1
ATOM 7532 N N . THR B 1 341 ? 19.797 10.047 3.846 1 65.88 341 THR B N 1
ATOM 7533 C CA . THR B 1 341 ? 19.062 10.914 4.762 1 65.88 341 THR B CA 1
ATOM 7534 C C . THR B 1 341 ? 19.969 11.984 5.355 1 65.88 341 THR B C 1
ATOM 7536 O O . THR B 1 341 ? 19.5 12.93 5.988 1 65.88 341 THR B O 1
ATOM 7539 N N . HIS B 1 342 ? 21.188 12.023 5.02 1 68.25 342 HIS B N 1
ATOM 7540 C CA . HIS B 1 342 ? 22.062 12.969 5.711 1 68.25 342 HIS B CA 1
ATOM 7541 C C . HIS B 1 342 ? 21.969 14.359 5.094 1 68.25 342 HIS B C 1
ATOM 7543 O O . HIS B 1 342 ? 22.312 15.352 5.738 1 68.25 342 HIS B O 1
ATOM 7549 N N . ASP B 1 343 ? 21.484 14.414 3.932 1 81.06 343 ASP B N 1
ATOM 7550 C CA . ASP B 1 343 ? 21.359 15.758 3.377 1 81.06 343 ASP B CA 1
ATOM 7551 C C . ASP B 1 343 ? 19.953 15.992 2.832 1 81.06 343 ASP B C 1
ATOM 7553 O O . ASP B 1 343 ? 19.75 15.969 1.618 1 81.06 343 ASP B O 1
ATOM 7557 N N . LEU B 1 344 ? 19.109 16.422 3.662 1 86.25 344 LEU B N 1
ATOM 7558 C CA . LEU B 1 344 ? 17.703 16.578 3.324 1 86.25 344 LEU B CA 1
ATOM 7559 C C . LEU B 1 344 ? 17.484 17.859 2.516 1 86.25 344 LEU B C 1
ATOM 7561 O O . LEU B 1 344 ? 16.484 17.984 1.802 1 86.25 344 LEU B O 1
ATOM 7565 N N . THR B 1 345 ? 18.422 18.797 2.637 1 84.31 345 THR B N 1
ATOM 7566 C CA . THR B 1 345 ? 18.266 20.062 1.924 1 84.31 345 THR B CA 1
ATOM 7567 C C . THR B 1 345 ? 18.375 19.844 0.416 1 84.31 345 THR B C 1
ATOM 7569 O O . THR B 1 345 ? 17.875 20.656 -0.365 1 84.31 345 THR B O 1
ATOM 7572 N N . ARG B 1 346 ? 18.891 18.781 0.046 1 83.88 346 ARG B N 1
ATOM 7573 C CA . ARG B 1 346 ? 19.016 18.469 -1.375 1 83.88 346 ARG B CA 1
ATOM 7574 C C . ARG B 1 346 ? 17.781 17.703 -1.87 1 83.88 346 ARG B C 1
ATOM 7576 O O . ARG B 1 346 ? 17.625 17.5 -3.074 1 83.88 346 ARG B O 1
ATOM 7583 N N . GLN B 1 347 ? 16.938 17.391 -0.965 1 90.94 347 GLN B N 1
ATOM 7584 C CA . GLN B 1 347 ? 15.781 16.578 -1.313 1 90.94 347 GLN B CA 1
ATOM 7585 C C . GLN B 1 347 ? 14.484 17.359 -1.141 1 90.94 347 GLN B C 1
ATOM 7587 O O . GLN B 1 347 ? 13.445 16.797 -0.813 1 90.94 347 GLN B O 1
ATOM 7592 N N . ILE B 1 348 ? 14.578 18.625 -1.334 1 92.88 348 ILE B N 1
ATOM 7593 C CA . ILE B 1 348 ? 13.453 19.5 -1.067 1 92.88 348 ILE B CA 1
ATOM 7594 C C . ILE B 1 348 ? 12.289 19.156 -1.997 1 92.88 348 ILE B C 1
ATOM 7596 O O . ILE B 1 348 ? 11.141 19.062 -1.558 1 92.88 348 ILE B O 1
ATOM 7600 N N . PRO B 1 349 ? 12.562 18.844 -3.316 1 92.62 349 PRO B N 1
ATOM 7601 C CA . PRO B 1 349 ? 11.438 18.5 -4.188 1 92.62 349 PRO B CA 1
ATOM 7602 C C . PRO B 1 349 ? 10.719 17.234 -3.75 1 92.62 349 PRO B C 1
ATOM 7604 O O . PRO B 1 349 ? 9.492 17.141 -3.852 1 92.62 349 PRO B O 1
ATOM 7607 N N . THR B 1 350 ? 11.461 16.281 -3.275 1 94.06 350 THR B N 1
ATOM 7608 C CA . THR B 1 350 ? 10.875 15.047 -2.77 1 94.06 350 THR B CA 1
ATOM 7609 C C . THR B 1 350 ? 10.016 15.32 -1.542 1 94.06 350 THR B C 1
ATOM 7611 O O . THR B 1 350 ? 8.891 14.812 -1.442 1 94.06 350 THR B O 1
ATOM 7614 N N . ILE B 1 351 ? 10.531 16.109 -0.661 1 95.81 351 ILE B N 1
ATOM 7615 C CA . ILE B 1 351 ? 9.812 16.438 0.563 1 95.81 351 ILE B CA 1
ATOM 7616 C C . ILE B 1 351 ? 8.516 17.172 0.216 1 95.81 351 ILE B C 1
ATOM 7618 O O . ILE B 1 351 ? 7.457 16.859 0.765 1 95.81 351 ILE B O 1
ATOM 7622 N N . GLN B 1 352 ? 8.617 18.062 -0.696 1 97.25 352 GLN B N 1
ATOM 7623 C CA . GLN B 1 352 ? 7.449 18.844 -1.088 1 97.25 352 GLN B CA 1
ATOM 7624 C C . GLN B 1 352 ? 6.402 17.969 -1.776 1 97.25 352 GLN B C 1
ATOM 7626 O O . GLN B 1 352 ? 5.199 18.203 -1.644 1 97.25 352 GLN B O 1
ATOM 7631 N N . LEU B 1 353 ? 6.844 16.984 -2.49 1 97.5 353 LEU B N 1
ATOM 7632 C CA . LEU B 1 353 ? 5.906 16.047 -3.096 1 97.5 353 LEU B CA 1
ATOM 7633 C C . LEU B 1 353 ? 5.168 15.242 -2.027 1 97.5 353 LEU B C 1
ATOM 7635 O O . LEU B 1 353 ? 3.967 14.992 -2.154 1 97.5 353 LEU B O 1
ATOM 7639 N N . LEU B 1 354 ? 5.887 14.82 -1.008 1 97.75 354 LEU B N 1
ATOM 7640 C CA . LEU B 1 354 ? 5.258 14.094 0.09 1 97.75 354 LEU B CA 1
ATOM 7641 C C . LEU B 1 354 ? 4.234 14.969 0.805 1 97.75 354 LEU B C 1
ATOM 7643 O O . LEU B 1 354 ? 3.154 14.5 1.169 1 97.75 354 LEU B O 1
ATOM 7647 N N . GLN B 1 355 ? 4.617 16.219 0.993 1 98.25 355 GLN B N 1
ATOM 7648 C CA . GLN B 1 355 ? 3.676 17.188 1.569 1 98.25 355 GLN B CA 1
ATOM 7649 C C . GLN B 1 355 ? 2.408 17.281 0.727 1 98.25 355 GLN B C 1
ATOM 7651 O O . GLN B 1 355 ? 1.297 17.234 1.26 1 98.25 355 GLN B O 1
ATOM 7656 N N . ALA B 1 356 ? 2.633 17.438 -0.558 1 98.5 356 ALA B N 1
ATOM 7657 C CA . ALA B 1 356 ? 1.512 17.562 -1.483 1 98.5 356 ALA B CA 1
ATOM 7658 C C . ALA B 1 356 ? 0.592 16.359 -1.413 1 98.5 356 ALA B C 1
ATOM 7660 O O . ALA B 1 356 ? -0.633 16.5 -1.397 1 98.5 356 ALA B O 1
ATOM 7661 N N . ALA B 1 357 ? 1.179 15.195 -1.368 1 98.38 357 ALA B N 1
ATOM 7662 C CA . ALA B 1 357 ? 0.41 13.953 -1.33 1 98.38 357 ALA B CA 1
ATOM 7663 C C . ALA B 1 357 ? -0.434 13.875 -0.061 1 98.38 357 ALA B C 1
ATOM 7665 O O . ALA B 1 357 ? -1.614 13.516 -0.115 1 98.38 357 ALA B O 1
ATOM 7666 N N . LEU B 1 358 ? 0.147 14.156 1.046 1 98.12 358 LEU B N 1
ATOM 7667 C CA . LEU B 1 358 ? -0.575 14.094 2.312 1 98.12 358 LEU B CA 1
ATOM 7668 C C . LEU B 1 358 ? -1.724 15.102 2.33 1 98.12 358 LEU B C 1
ATOM 7670 O O . LEU B 1 358 ? -2.812 14.789 2.822 1 98.12 358 LEU B O 1
ATOM 7674 N N . ILE B 1 359 ? -1.494 16.297 1.816 1 97.31 359 ILE B N 1
ATOM 7675 C CA . ILE B 1 359 ? -2.518 17.344 1.784 1 97.31 359 ILE B CA 1
ATOM 7676 C C . ILE B 1 359 ? -3.68 16.891 0.9 1 97.31 359 ILE B C 1
ATOM 7678 O O . ILE B 1 359 ? -4.844 17 1.292 1 97.31 359 ILE B O 1
ATOM 7682 N N . ILE B 1 360 ? -3.373 16.375 -0.284 1 96.5 360 ILE B N 1
ATOM 7683 C CA . ILE B 1 360 ? -4.41 15.922 -1.205 1 96.5 360 ILE B CA 1
ATOM 7684 C C . ILE B 1 360 ? -5.191 14.773 -0.575 1 96.5 360 ILE B C 1
ATOM 7686 O O . ILE B 1 360 ? -6.414 14.688 -0.732 1 96.5 360 ILE B O 1
ATOM 7690 N N . GLU B 1 361 ? -4.504 13.906 0.095 1 95.19 361 GLU B N 1
ATOM 7691 C CA . GLU B 1 361 ? -5.164 12.805 0.784 1 95.19 361 GLU B CA 1
ATOM 7692 C C . GLU B 1 361 ? -6.18 13.32 1.801 1 95.19 361 GLU B C 1
ATOM 7694 O O . GLU B 1 361 ? -7.305 12.82 1.87 1 95.19 361 GLU B O 1
ATOM 7699 N N . MET B 1 362 ? -5.773 14.266 2.568 1 92.25 362 MET B N 1
ATOM 7700 C CA . MET B 1 362 ? -6.66 14.82 3.588 1 92.25 362 MET B CA 1
ATOM 7701 C C . MET B 1 362 ? -7.855 15.516 2.949 1 92.25 362 MET B C 1
ATOM 7703 O O . MET B 1 362 ? -8.984 15.406 3.441 1 92.25 362 MET B O 1
ATOM 7707 N N . LEU B 1 363 ? -7.566 16.219 1.88 1 90.38 363 LEU B N 1
ATOM 7708 C CA . LEU B 1 363 ? -8.633 16.922 1.173 1 90.38 363 LEU B CA 1
ATOM 7709 C C . LEU B 1 363 ? -9.648 15.93 0.604 1 90.38 363 LEU B C 1
ATOM 7711 O O . LEU B 1 363 ? -10.859 16.141 0.723 1 90.38 363 LEU B O 1
ATOM 7715 N N . GLN B 1 364 ? -9.141 14.938 -0.031 1 90.44 364 GLN B N 1
ATOM 7716 C CA . GLN B 1 364 ? -9.992 13.938 -0.658 1 90.44 364 GLN B CA 1
ATOM 7717 C C . GLN B 1 364 ? -10.742 13.117 0.391 1 90.44 364 GLN B C 1
ATOM 7719 O O . GLN B 1 364 ? -11.883 12.703 0.166 1 90.44 364 GLN B O 1
ATOM 7724 N N . PHE B 1 365 ? -10.164 12.914 1.463 1 84.31 365 PHE B N 1
ATOM 7725 C CA . PHE B 1 365 ? -10.805 12.18 2.551 1 84.31 365 PHE B CA 1
ATOM 7726 C C . PHE B 1 365 ? -12 12.953 3.096 1 84.31 365 PHE B C 1
ATOM 7728 O O . PHE B 1 365 ? -12.977 12.352 3.545 1 84.31 365 PHE B O 1
ATOM 7735 N N . GLY B 1 366 ? -11.914 14.227 3.117 1 77.25 366 GLY B N 1
ATOM 7736 C CA . GLY B 1 366 ? -12.977 15.07 3.633 1 77.25 366 GLY B CA 1
ATOM 7737 C C . GLY B 1 366 ? -14.156 15.18 2.688 1 77.25 366 GLY B C 1
ATOM 7738 O O . GLY B 1 366 ? -15.219 15.688 3.066 1 77.25 366 GLY B O 1
ATOM 7739 N N . GLN B 1 367 ? -13.922 14.516 1.537 1 75.56 367 GLN B N 1
ATOM 7740 C CA . GLN B 1 367 ? -15.016 14.609 0.574 1 75.56 367 GLN B CA 1
ATOM 7741 C C . GLN B 1 367 ? -16.109 13.578 0.875 1 75.56 367 GLN B C 1
ATOM 7743 O O . GLN B 1 367 ? -15.852 12.586 1.568 1 75.56 367 GLN B O 1
ATOM 7748 N N . GLU B 1 368 ? -17.312 13.695 0.641 1 69.81 368 GLU B N 1
ATOM 7749 C CA . GLU B 1 368 ? -18.469 12.875 0.973 1 69.81 368 GLU B CA 1
ATOM 7750 C C . GLU B 1 368 ? -18.594 11.68 0.039 1 69.81 368 GLU B C 1
ATOM 7752 O O . GLU B 1 368 ? -19.453 10.812 0.229 1 69.81 368 GLU B O 1
ATOM 7757 N N . ARG B 1 369 ? -17.656 11.461 -0.745 1 82.19 369 ARG B N 1
ATOM 7758 C CA . ARG B 1 369 ? -17.781 10.359 -1.686 1 82.19 369 ARG B CA 1
ATOM 7759 C C . ARG B 1 369 ? -17.094 9.102 -1.149 1 82.19 369 ARG B C 1
ATOM 7761 O O . ARG B 1 369 ? -15.883 9.109 -0.893 1 82.19 369 ARG B O 1
ATOM 7768 N N . VAL B 1 370 ? -17.859 8.008 -1.086 1 83.19 370 VAL B N 1
ATOM 7769 C CA . VAL B 1 370 ? -17.375 6.754 -0.521 1 83.19 370 VAL B CA 1
ATOM 7770 C C . VAL B 1 370 ? -16.297 6.164 -1.42 1 83.19 370 VAL B C 1
ATOM 7772 O O . VAL B 1 370 ? -15.312 5.602 -0.931 1 83.19 370 VAL B O 1
ATOM 7775 N N . GLU B 1 371 ? -16.438 6.32 -2.732 1 84.31 371 GLU B N 1
ATOM 7776 C CA . GLU B 1 371 ? -15.477 5.766 -3.682 1 84.31 371 GLU B CA 1
ATOM 7777 C C . GLU B 1 371 ? -14.102 6.406 -3.518 1 84.31 371 GLU B C 1
ATOM 7779 O O . GLU B 1 371 ? -13.078 5.727 -3.607 1 84.31 371 GLU B O 1
ATOM 7784 N N . THR B 1 372 ? -14.148 7.703 -3.307 1 87.94 372 THR B N 1
ATOM 7785 C CA . THR B 1 372 ? -12.891 8.422 -3.119 1 87.94 372 THR B CA 1
ATOM 7786 C C . THR B 1 372 ? -12.227 8.008 -1.809 1 87.94 372 THR B C 1
ATOM 7788 O O . THR B 1 372 ? -11.008 7.797 -1.764 1 87.94 372 THR B O 1
ATOM 7791 N N . ARG B 1 373 ? -13.016 7.879 -0.826 1 86.81 373 ARG B N 1
ATOM 7792 C CA . ARG B 1 373 ? -12.484 7.461 0.469 1 86.81 373 ARG B CA 1
ATOM 7793 C C . ARG B 1 373 ? -11.852 6.078 0.38 1 86.81 373 ARG B C 1
ATOM 7795 O O . ARG B 1 373 ? -10.805 5.832 0.98 1 86.81 373 ARG B O 1
ATOM 7802 N N . ARG B 1 374 ? -12.484 5.223 -0.328 1 87.31 374 ARG B N 1
ATOM 7803 C CA . ARG B 1 374 ? -11.961 3.871 -0.508 1 87.31 374 ARG B CA 1
ATOM 7804 C C . ARG B 1 374 ? -10.617 3.893 -1.231 1 87.31 374 ARG B C 1
ATOM 7806 O O . ARG B 1 374 ? -9.688 3.189 -0.841 1 87.31 374 ARG B O 1
ATOM 7813 N N . ARG B 1 375 ? -10.555 4.684 -2.242 1 89.62 375 ARG B N 1
ATOM 7814 C CA . ARG B 1 375 ? -9.32 4.793 -3.006 1 89.62 375 ARG B CA 1
ATOM 7815 C C . ARG B 1 375 ? -8.18 5.32 -2.137 1 89.62 375 ARG B C 1
ATOM 7817 O O . ARG B 1 375 ? -7.059 4.816 -2.201 1 89.62 375 ARG B O 1
ATOM 7824 N N . ILE B 1 376 ? -8.492 6.285 -1.326 1 90.69 376 ILE B N 1
ATOM 7825 C CA . ILE B 1 376 ? -7.492 6.867 -0.441 1 90.69 376 ILE B CA 1
ATOM 7826 C C . ILE B 1 376 ? -7.039 5.828 0.581 1 90.69 376 ILE B C 1
ATOM 7828 O O . ILE B 1 376 ? -5.84 5.645 0.8 1 90.69 376 ILE B O 1
ATOM 7832 N N . ARG B 1 377 ? -7.984 5.125 1.132 1 89.62 377 ARG B N 1
ATOM 7833 C CA . ARG B 1 377 ? -7.715 4.176 2.205 1 89.62 377 ARG B CA 1
ATOM 7834 C C . ARG B 1 377 ? -6.926 2.975 1.69 1 89.62 377 ARG B C 1
ATOM 7836 O O . ARG B 1 377 ? -5.98 2.525 2.336 1 89.62 377 ARG B O 1
ATOM 7843 N N . ILE B 1 378 ? -7.266 2.488 0.521 1 88.56 378 ILE B N 1
ATOM 7844 C CA . ILE B 1 378 ? -6.801 1.188 0.05 1 88.56 378 ILE B CA 1
ATOM 7845 C C . ILE B 1 378 ? -5.535 1.365 -0.786 1 88.56 378 ILE B C 1
ATOM 7847 O O . ILE B 1 378 ? -4.617 0.542 -0.719 1 88.56 378 ILE B O 1
ATOM 7851 N N . ILE B 1 379 ? -5.48 2.482 -1.557 1 91.75 379 ILE B N 1
ATOM 7852 C CA . ILE B 1 379 ? -4.402 2.564 -2.537 1 91.75 379 ILE B CA 1
ATOM 7853 C C . ILE B 1 379 ? -3.463 3.713 -2.176 1 91.75 379 ILE B C 1
ATOM 7855 O O . ILE B 1 379 ? -2.266 3.502 -1.966 1 91.75 379 ILE B O 1
ATOM 7859 N N . ARG B 1 380 ? -3.963 4.914 -2.037 1 94.81 380 ARG B N 1
ATOM 7860 C CA . ARG B 1 380 ? -3.129 6.113 -2.004 1 94.81 380 ARG B CA 1
ATOM 7861 C C . ARG B 1 380 ? -2.342 6.191 -0.7 1 94.81 380 ARG B C 1
ATOM 7863 O O . ARG B 1 380 ? -1.12 6.359 -0.715 1 94.81 380 ARG B O 1
ATOM 7870 N N . HIS B 1 381 ? -3.033 6.023 0.451 1 94.69 381 HIS B N 1
ATOM 7871 C CA . HIS B 1 381 ? -2.363 6.16 1.739 1 94.69 381 HIS B CA 1
ATOM 7872 C C . HIS B 1 381 ? -1.272 5.109 1.907 1 94.69 381 HIS B C 1
ATOM 7874 O O . HIS B 1 381 ? -0.139 5.434 2.266 1 94.69 381 HIS B O 1
ATOM 7880 N N . PRO B 1 382 ? -1.554 3.857 1.606 1 92.5 382 PRO B N 1
ATOM 7881 C CA . PRO B 1 382 ? -0.486 2.861 1.729 1 92.5 382 PRO B CA 1
ATOM 7882 C C . PRO B 1 382 ? 0.705 3.16 0.819 1 92.5 382 PRO B C 1
ATOM 7884 O O . PRO B 1 382 ? 1.851 2.895 1.191 1 92.5 382 PRO B O 1
ATOM 7887 N N . SER B 1 383 ? 0.44 3.674 -0.38 1 93.25 383 SER B N 1
ATOM 7888 C CA . SER B 1 383 ? 1.523 4.031 -1.289 1 93.25 383 SER B CA 1
ATOM 7889 C C . SER B 1 383 ? 2.414 5.113 -0.69 1 93.25 383 SER B C 1
ATOM 7891 O O . SER B 1 383 ? 3.641 5.047 -0.793 1 93.25 383 SER B O 1
ATOM 7893 N N . LEU B 1 384 ? 1.786 6.113 -0.084 1 96 384 LEU B N 1
ATOM 7894 C CA . LEU B 1 384 ? 2.531 7.195 0.554 1 96 384 LEU B CA 1
ATOM 7895 C C . LEU B 1 384 ? 3.361 6.668 1.719 1 96 384 LEU B C 1
ATOM 7897 O O . LEU B 1 384 ? 4.539 7.012 1.855 1 96 384 LEU B O 1
ATOM 7901 N N . VAL B 1 385 ? 2.793 5.805 2.543 1 95.12 385 VAL B N 1
ATOM 7902 C CA . VAL B 1 385 ? 3.469 5.227 3.701 1 95.12 385 VAL B CA 1
ATOM 7903 C C . VAL B 1 385 ? 4.66 4.391 3.238 1 95.12 385 VAL B C 1
ATOM 7905 O O . VAL B 1 385 ? 5.758 4.508 3.789 1 95.12 385 VAL B O 1
ATOM 7908 N N . SER B 1 386 ? 4.445 3.562 2.248 1 91.19 386 SER B N 1
ATOM 7909 C CA . SER B 1 386 ? 5.504 2.691 1.751 1 91.19 386 SER B CA 1
ATOM 7910 C C . SER B 1 386 ? 6.684 3.504 1.219 1 91.19 386 SER B C 1
ATOM 7912 O O . SER B 1 386 ? 7.84 3.156 1.457 1 91.19 386 SER B O 1
ATOM 7914 N N . LEU B 1 387 ? 6.418 4.578 0.507 1 92.12 387 LEU B N 1
ATOM 7915 C CA . LEU B 1 387 ? 7.48 5.426 -0.02 1 92.12 387 LEU B CA 1
ATOM 7916 C C . LEU B 1 387 ? 8.25 6.098 1.111 1 92.12 387 LEU B C 1
ATOM 7918 O O . LEU B 1 387 ? 9.484 6.145 1.087 1 92.12 387 LEU B O 1
ATOM 7922 N N . MET B 1 388 ? 7.551 6.641 2.055 1 93.5 388 MET B N 1
ATOM 7923 C CA . MET B 1 388 ? 8.203 7.305 3.182 1 93.5 388 MET B CA 1
ATOM 7924 C C . MET B 1 388 ? 9.062 6.324 3.971 1 93.5 388 MET B C 1
ATOM 7926 O O . MET B 1 388 ? 10.125 6.691 4.469 1 93.5 388 MET B O 1
ATOM 7930 N N . ARG B 1 389 ? 8.555 5.113 4.117 1 89.31 389 ARG B N 1
ATOM 7931 C CA . ARG B 1 389 ? 9.336 4.062 4.762 1 89.31 389 ARG B CA 1
ATOM 7932 C C . ARG B 1 389 ? 10.641 3.811 4.012 1 89.31 389 ARG B C 1
ATOM 7934 O O . ARG B 1 389 ? 11.703 3.699 4.625 1 89.31 389 ARG B O 1
ATOM 7941 N N . CYS B 1 390 ? 10.531 3.746 2.717 1 85.5 390 CYS B N 1
ATOM 7942 C CA . CYS B 1 390 ? 11.695 3.492 1.871 1 85.5 390 CYS B CA 1
ATOM 7943 C C . CYS B 1 390 ? 12.703 4.629 1.976 1 85.5 390 CYS B C 1
ATOM 7945 O O . CYS B 1 390 ? 13.914 4.398 1.897 1 85.5 390 CYS B O 1
ATOM 7947 N N . LEU B 1 391 ? 12.203 5.844 2.127 1 88.06 391 LEU B N 1
ATOM 7948 C CA . LEU B 1 391 ? 13.07 7.016 2.199 1 88.06 391 LEU B CA 1
ATOM 7949 C C . LEU B 1 391 ? 13.656 7.168 3.598 1 88.06 391 LEU B C 1
ATOM 7951 O O . LEU B 1 391 ? 14.477 8.055 3.836 1 88.06 391 LEU B O 1
ATOM 7955 N N . GLY B 1 392 ? 13.211 6.344 4.57 1 87.81 392 GLY B N 1
ATOM 7956 C CA . GLY B 1 392 ? 13.75 6.359 5.922 1 87.81 392 GLY B CA 1
ATOM 7957 C C . GLY B 1 392 ? 13.227 7.516 6.758 1 87.81 392 GLY B C 1
ATOM 7958 O O . GLY B 1 392 ? 13.844 7.906 7.746 1 87.81 392 GLY B O 1
ATOM 7959 N N . ILE B 1 393 ? 12.102 8.078 6.398 1 92 393 ILE B N 1
ATOM 7960 C CA . ILE B 1 393 ? 11.57 9.266 7.055 1 92 393 ILE B CA 1
ATOM 7961 C C . ILE B 1 393 ? 11.078 8.914 8.461 1 92 393 ILE B C 1
ATOM 7963 O O . ILE B 1 393 ? 11.219 9.711 9.391 1 92 393 ILE B O 1
ATOM 7967 N N . PHE B 1 394 ? 10.578 7.73 8.695 1 92.5 394 PHE B N 1
ATOM 7968 C CA . PHE B 1 394 ? 10.055 7.328 10 1 92.5 394 PHE B CA 1
ATOM 7969 C C . PHE B 1 394 ? 11.195 7.09 10.984 1 92.5 394 PHE B C 1
ATOM 7971 O O . PHE B 1 394 ? 10.977 7.062 12.195 1 92.5 394 PHE B O 1
ATOM 7978 N N . GLN B 1 395 ? 12.398 6.906 10.492 1 89.31 395 GLN B N 1
ATOM 7979 C CA . GLN B 1 395 ? 13.555 6.641 11.344 1 89.31 395 GLN B CA 1
ATOM 7980 C C . GLN B 1 395 ? 14.477 7.852 11.406 1 89.31 395 GLN B C 1
ATOM 7982 O O . GLN B 1 395 ? 15.602 7.754 11.906 1 89.31 395 GLN B O 1
ATOM 7987 N N . LEU B 1 396 ? 13.953 8.945 10.945 1 91 396 LEU B N 1
ATOM 7988 C CA . LEU B 1 396 ? 14.773 10.148 10.883 1 91 396 LEU B CA 1
ATOM 7989 C C . LEU B 1 396 ? 15.109 10.648 12.281 1 91 396 LEU B C 1
ATOM 7991 O O . LEU B 1 396 ? 14.234 10.719 13.148 1 91 396 LEU B O 1
ATOM 7995 N N . LYS B 1 397 ? 16.422 10.875 12.484 1 89.19 397 LYS B N 1
ATOM 7996 C CA . LYS B 1 397 ? 16.891 11.5 13.719 1 89.19 397 LYS B CA 1
ATOM 7997 C C . LYS B 1 397 ? 17.359 12.922 13.461 1 89.19 397 LYS B C 1
ATOM 7999 O O . LYS B 1 397 ? 17.891 13.227 12.391 1 89.19 397 LYS B O 1
ATOM 8004 N N . ARG B 1 398 ? 17.062 13.766 14.43 1 89.69 398 ARG B N 1
ATOM 8005 C CA . ARG B 1 398 ? 17.531 15.133 14.289 1 89.69 398 ARG B CA 1
ATOM 8006 C C . ARG B 1 398 ? 19.047 15.188 14.258 1 89.69 398 ARG B C 1
ATOM 8008 O O . ARG B 1 398 ? 19.719 14.5 15.031 1 89.69 398 ARG B O 1
ATOM 8015 N N . SER B 1 399 ? 19.609 15.977 13.352 1 88.25 399 SER B N 1
ATOM 8016 C CA . SER B 1 399 ? 21.062 16.109 13.211 1 88.25 399 SER B CA 1
ATOM 8017 C C . SER B 1 399 ? 21.641 16.953 14.336 1 88.25 399 SER B C 1
ATOM 8019 O O . SER B 1 399 ? 22.781 16.75 14.75 1 88.25 399 SER B O 1
ATOM 8021 N N . ALA B 1 400 ? 20.906 17.938 14.789 1 88.88 400 ALA B N 1
ATOM 8022 C CA . ALA B 1 400 ? 21.359 18.859 15.828 1 88.88 400 ALA B CA 1
ATOM 8023 C C . ALA B 1 400 ? 20.188 19.422 16.625 1 88.88 400 ALA B C 1
ATOM 8025 O O . ALA B 1 400 ? 19.062 19.484 16.125 1 88.88 400 ALA B O 1
ATOM 8026 N N . PRO B 1 401 ? 20.469 19.734 17.859 1 90.06 401 PRO B N 1
ATOM 8027 C CA . PRO B 1 401 ? 19.422 20.406 18.625 1 90.06 401 PRO B CA 1
ATOM 8028 C C . PRO B 1 401 ? 19.141 21.812 18.141 1 90.06 401 PRO B C 1
ATOM 8030 O O . PRO B 1 401 ? 20 22.422 17.484 1 90.06 401 PRO B O 1
ATOM 8033 N N . PRO B 1 402 ? 17.984 22.344 18.406 1 90.75 402 PRO B N 1
ATOM 8034 C CA . PRO B 1 402 ? 17.625 23.672 17.922 1 90.75 402 PRO B CA 1
ATOM 8035 C C . PRO B 1 402 ? 18.547 24.766 18.469 1 90.75 402 PRO B C 1
ATOM 8037 O O . PRO B 1 402 ? 18.688 25.828 17.844 1 90.75 402 PRO B O 1
ATOM 8040 N N . THR B 1 403 ? 19.234 24.516 19.516 1 89.88 403 THR B N 1
ATOM 8041 C CA . THR B 1 403 ? 20.062 25.516 20.156 1 89.88 403 THR B CA 1
ATOM 8042 C C . THR B 1 403 ? 21.344 25.766 19.359 1 89.88 403 THR B C 1
ATOM 8044 O O . THR B 1 403 ? 22.047 26.75 19.594 1 89.88 403 THR B O 1
ATOM 8047 N N . VAL B 1 404 ? 21.609 24.969 18.422 1 87.62 404 VAL B N 1
ATOM 8048 C CA . VAL B 1 404 ? 22.797 25.125 17.609 1 87.62 404 VAL B CA 1
ATOM 8049 C C . VAL B 1 404 ? 22.656 26.344 16.703 1 87.62 404 VAL B C 1
ATOM 8051 O O . VAL B 1 404 ? 23.656 26.938 16.297 1 87.62 404 VAL B O 1
ATOM 8054 N N . CYS B 1 405 ? 21.422 26.688 16.422 1 89.88 405 CYS B N 1
ATOM 8055 C CA . CYS B 1 405 ? 21.172 27.844 15.562 1 89.88 405 CYS B CA 1
ATOM 8056 C C . CYS B 1 405 ? 21.438 29.141 16.312 1 89.88 405 CYS B C 1
ATOM 8058 O O . CYS B 1 405 ? 20.797 29.422 17.328 1 89.88 405 CYS B O 1
ATOM 8060 N N . THR B 1 406 ? 22.484 29.875 15.859 1 88.88 406 THR B N 1
ATOM 8061 C CA . THR B 1 406 ? 22.859 31.141 16.484 1 88.88 406 THR B CA 1
ATOM 8062 C C . THR B 1 406 ? 22.375 32.312 15.656 1 88.88 406 THR B C 1
ATOM 8064 O O . THR B 1 406 ? 23.047 33.344 15.57 1 88.88 406 THR B O 1
ATOM 8067 N N . GLY B 1 407 ? 21.375 32.062 14.969 1 86.19 407 GLY B N 1
ATOM 8068 C CA . GLY B 1 407 ? 20.797 33.156 14.203 1 86.19 407 GLY B CA 1
ATOM 8069 C C . GLY B 1 407 ? 21.125 33.094 12.727 1 86.19 407 GLY B C 1
ATOM 8070 O O . GLY B 1 407 ? 20.719 33.969 11.953 1 86.19 407 GLY B O 1
ATOM 8071 N N . ASP B 1 408 ? 21.734 32.062 12.289 1 91.69 408 ASP B N 1
ATOM 8072 C CA . ASP B 1 408 ? 22.078 31.906 10.875 1 91.69 408 ASP B CA 1
ATOM 8073 C C . ASP B 1 408 ? 20.922 31.25 10.109 1 91.69 408 ASP B C 1
ATOM 8075 O O . ASP B 1 408 ? 20.328 30.281 10.562 1 91.69 408 ASP B O 1
ATOM 8079 N N . ASP B 1 409 ? 20.719 31.828 8.953 1 91.19 409 ASP B N 1
ATOM 8080 C CA . ASP B 1 409 ? 19.578 31.391 8.156 1 91.19 409 ASP B CA 1
ATOM 8081 C C . ASP B 1 409 ? 19.797 30 7.57 1 91.19 409 ASP B C 1
ATOM 8083 O O . ASP B 1 409 ? 18.875 29.203 7.449 1 91.19 409 ASP B O 1
ATOM 8087 N N . SER B 1 410 ? 20.984 29.719 7.199 1 91.38 410 SER B N 1
ATOM 8088 C CA . SER B 1 410 ? 21.266 28.422 6.578 1 91.38 410 SER B CA 1
ATOM 8089 C C . SER B 1 410 ? 21.047 27.281 7.559 1 91.38 410 SER B C 1
ATOM 8091 O O . SER B 1 410 ? 20.438 26.266 7.207 1 91.38 410 SER B O 1
ATOM 8093 N N . THR B 1 411 ? 21.516 27.484 8.75 1 93.25 411 THR B N 1
ATOM 8094 C CA . THR B 1 411 ? 21.328 26.469 9.773 1 93.25 411 THR B CA 1
ATOM 8095 C C . THR B 1 411 ? 19.859 26.344 10.148 1 93.25 411 THR B C 1
ATOM 8097 O O . THR B 1 411 ? 19.359 25.234 10.344 1 93.25 411 THR B O 1
ATOM 8100 N N . TRP B 1 412 ? 19.234 27.484 10.25 1 94.69 412 TRP B N 1
ATOM 8101 C CA . TRP B 1 412 ? 17.812 27.484 10.57 1 94.69 412 TRP B CA 1
ATOM 8102 C C . TRP B 1 412 ? 17 26.734 9.516 1 94.69 412 TRP B C 1
ATOM 8104 O O . TRP B 1 412 ? 16.156 25.906 9.852 1 94.69 412 TRP B O 1
ATOM 8114 N N . ARG B 1 413 ? 17.312 26.922 8.266 1 92.81 413 ARG B N 1
ATOM 8115 C CA . ARG B 1 413 ? 16.594 26.281 7.176 1 92.81 413 ARG B CA 1
ATOM 8116 C C . ARG B 1 413 ? 16.859 24.781 7.172 1 92.81 413 ARG B C 1
ATOM 8118 O O . ARG B 1 413 ? 15.961 23.984 6.855 1 92.81 413 ARG B O 1
ATOM 8125 N N . ALA B 1 414 ? 18.016 24.422 7.473 1 93.25 414 ALA B N 1
ATOM 8126 C CA . ALA B 1 414 ? 18.359 23 7.551 1 93.25 414 ALA B CA 1
ATOM 8127 C C . ALA B 1 414 ? 17.562 22.312 8.656 1 93.25 414 ALA B C 1
ATOM 8129 O O . ALA B 1 414 ? 17.031 21.219 8.461 1 93.25 414 ALA B O 1
ATOM 8130 N N . LEU B 1 415 ? 17.469 22.984 9.758 1 93.88 415 LEU B N 1
ATOM 8131 C CA . LEU B 1 415 ? 16.734 22.422 10.883 1 93.88 415 LEU B CA 1
ATOM 8132 C C . LEU B 1 415 ? 15.234 22.375 10.586 1 93.88 415 LEU B C 1
ATOM 8134 O O . LEU B 1 415 ? 14.555 21.406 10.953 1 93.88 415 LEU B O 1
ATOM 8138 N N . VAL B 1 416 ? 14.789 23.375 9.938 1 95 416 VAL B N 1
ATOM 8139 C CA . VAL B 1 416 ? 13.383 23.438 9.578 1 95 416 VAL B CA 1
ATOM 8140 C C . VAL B 1 416 ? 13.047 22.328 8.594 1 95 416 VAL B C 1
ATOM 8142 O O . VAL B 1 416 ? 11.977 21.703 8.68 1 95 416 VAL B O 1
ATOM 8145 N N . THR B 1 417 ? 13.914 22.062 7.668 1 95.19 417 THR B N 1
ATOM 8146 C CA . THR B 1 417 ? 13.695 21 6.703 1 95.19 417 THR B CA 1
ATOM 8147 C C . THR B 1 417 ? 13.586 19.641 7.41 1 95.19 417 THR B C 1
ATOM 8149 O O . THR B 1 417 ? 12.742 18.828 7.062 1 95.19 417 THR B O 1
ATOM 8152 N N . GLU B 1 418 ? 14.375 19.453 8.344 1 94.38 418 GLU B N 1
ATOM 8153 C CA . GLU B 1 418 ? 14.297 18.234 9.148 1 94.38 418 GLU B CA 1
ATOM 8154 C C . GLU B 1 418 ? 12.969 18.156 9.898 1 94.38 418 GLU B C 1
ATOM 8156 O O . GLU B 1 418 ? 12.359 17.078 9.977 1 94.38 418 GLU B O 1
ATOM 8161 N N . GLU B 1 419 ? 12.602 19.297 10.445 1 95.75 419 GLU B N 1
ATOM 8162 C CA . GLU B 1 419 ? 11.344 19.344 11.188 1 95.75 419 GLU B CA 1
ATOM 8163 C C . GLU B 1 419 ? 10.156 19.047 10.281 1 95.75 419 GLU B C 1
ATOM 8165 O O . GLU B 1 419 ? 9.188 18.422 10.703 1 95.75 419 GLU B O 1
ATOM 8170 N N . VAL B 1 420 ? 10.242 19.547 9.055 1 96.94 420 VAL B N 1
ATOM 8171 C CA . VAL B 1 420 ? 9.172 19.25 8.109 1 96.94 420 VAL B CA 1
ATOM 8172 C C . VAL B 1 420 ? 9.047 17.734 7.922 1 96.94 420 VAL B C 1
ATOM 8174 O O . VAL B 1 420 ? 7.934 17.203 7.887 1 96.94 420 VAL B O 1
ATOM 8177 N N . CYS B 1 421 ? 10.117 17.031 7.824 1 96.31 421 CYS B N 1
ATOM 8178 C CA . CYS B 1 421 ? 10.102 15.586 7.656 1 96.31 421 CYS B CA 1
ATOM 8179 C C . CYS B 1 421 ? 9.516 14.906 8.883 1 96.31 421 CYS B C 1
ATOM 8181 O O . CYS B 1 421 ? 8.758 13.945 8.766 1 96.31 421 CYS B O 1
ATOM 8183 N N . ILE B 1 422 ? 9.875 15.359 10.023 1 96.12 422 ILE B N 1
ATOM 8184 C CA . ILE B 1 422 ? 9.359 14.789 11.266 1 96.12 422 ILE B CA 1
ATOM 8185 C C . ILE B 1 422 ? 7.855 15 11.352 1 96.12 422 ILE B C 1
ATOM 8187 O O . ILE B 1 422 ? 7.113 14.086 11.719 1 96.12 422 ILE B O 1
ATOM 8191 N N . ARG B 1 423 ? 7.434 16.156 11.031 1 96.62 423 ARG B N 1
ATOM 8192 C CA . ARG B 1 423 ? 6.004 16.438 11.047 1 96.62 423 ARG B CA 1
ATOM 8193 C C . ARG B 1 423 ? 5.266 15.602 10.008 1 96.62 423 ARG B C 1
ATOM 8195 O O . ARG B 1 423 ? 4.141 15.156 10.25 1 96.62 423 ARG B O 1
ATOM 8202 N N . LEU B 1 424 ? 5.883 15.453 8.859 1 97.62 424 LEU B N 1
ATOM 8203 C CA . LEU B 1 424 ? 5.301 14.57 7.859 1 97.62 424 LEU B CA 1
ATOM 8204 C C . LEU B 1 424 ? 5.125 13.164 8.406 1 97.62 424 LEU B C 1
ATOM 8206 O O . LEU B 1 424 ? 4.066 12.547 8.234 1 97.62 424 LEU B O 1
ATOM 8210 N N . ALA B 1 425 ? 6.148 12.656 9.047 1 97.25 425 ALA B N 1
ATOM 8211 C CA . ALA B 1 425 ? 6.07 11.328 9.641 1 97.25 425 ALA B CA 1
ATOM 8212 C C . ALA B 1 425 ? 4.938 11.25 10.664 1 97.25 425 ALA B C 1
ATOM 8214 O O . ALA B 1 425 ? 4.141 10.305 10.648 1 97.25 425 ALA B O 1
ATOM 8215 N N . SER B 1 426 ? 4.84 12.211 11.445 1 96.62 426 SER B N 1
ATOM 8216 C CA . SER B 1 426 ? 3.855 12.227 12.523 1 96.62 426 SER B CA 1
ATOM 8217 C C . SER B 1 426 ? 2.438 12.336 11.977 1 96.62 426 SER B C 1
ATOM 8219 O O . SER B 1 426 ? 1.537 11.625 12.43 1 96.62 426 SER B O 1
ATOM 8221 N N . TRP B 1 427 ? 2.27 13.195 11.055 1 96.88 427 TRP B N 1
ATOM 8222 C CA . TRP B 1 427 ? 0.911 13.438 10.578 1 96.88 427 TRP B CA 1
ATOM 8223 C C . TRP B 1 427 ? 0.47 12.352 9.609 1 96.88 427 TRP B C 1
ATOM 8225 O O . TRP B 1 427 ? -0.727 12.086 9.461 1 96.88 427 TRP B O 1
ATOM 8235 N N . VAL B 1 428 ? 1.364 11.719 8.867 1 97.75 428 VAL B N 1
ATOM 8236 C CA . VAL B 1 428 ? 0.996 10.523 8.117 1 97.75 428 VAL B CA 1
ATOM 8237 C C . VAL B 1 428 ? 0.594 9.406 9.078 1 97.75 428 VAL B C 1
ATOM 8239 O O . VAL B 1 428 ? -0.351 8.664 8.812 1 97.75 428 VAL B O 1
ATOM 8242 N N . PHE B 1 429 ? 1.34 9.312 10.203 1 97.5 429 PHE B N 1
ATOM 8243 C CA . PHE B 1 429 ? 0.996 8.359 11.25 1 97.5 429 PHE B CA 1
ATOM 8244 C C . PHE B 1 429 ? -0.383 8.656 11.828 1 97.5 429 PHE B C 1
ATOM 8246 O O . PHE B 1 429 ? -1.172 7.742 12.07 1 97.5 429 PHE B O 1
ATOM 8253 N N . LEU B 1 430 ? -0.691 9.922 12.008 1 96.38 430 LEU B N 1
ATOM 8254 C CA . LEU B 1 430 ? -2 10.328 12.508 1 96.38 430 LEU B CA 1
ATOM 8255 C C . LEU B 1 430 ? -3.098 9.969 11.508 1 96.38 430 LEU B C 1
ATOM 8257 O O . LEU B 1 430 ? -4.164 9.492 11.898 1 96.38 430 LEU B O 1
ATOM 8261 N N . ALA B 1 431 ? -2.814 10.25 10.258 1 95.62 431 ALA B N 1
ATOM 8262 C CA . ALA B 1 431 ? -3.775 9.891 9.219 1 95.62 431 ALA B CA 1
ATOM 8263 C C . ALA B 1 431 ? -4.035 8.391 9.211 1 95.62 431 ALA B C 1
ATOM 8265 O O . ALA B 1 431 ? -5.18 7.949 9.047 1 95.62 431 ALA B O 1
ATOM 8266 N N . ASP B 1 432 ? -3.008 7.605 9.367 1 96.19 432 ASP B N 1
ATOM 8267 C CA . ASP B 1 432 ? -3.119 6.152 9.43 1 96.19 432 ASP B CA 1
ATOM 8268 C C . ASP B 1 432 ? -3.998 5.719 10.602 1 96.19 432 ASP B C 1
ATOM 8270 O O . ASP B 1 432 ? -4.863 4.852 10.445 1 96.19 432 ASP B O 1
ATOM 8274 N N . GLY B 1 433 ? -3.756 6.305 11.758 1 94.94 433 GLY B N 1
ATOM 8275 C CA . GLY B 1 433 ? -4.562 6.02 12.93 1 94.94 433 GLY B CA 1
ATOM 8276 C C . GLY B 1 433 ? -6.016 6.422 12.766 1 94.94 433 GLY B C 1
ATOM 8277 O O . GLY B 1 433 ? -6.918 5.723 13.242 1 94.94 433 GLY B O 1
ATOM 8278 N N . PHE B 1 434 ? -6.184 7.547 12.109 1 93.5 434 PHE B N 1
ATOM 8279 C CA . PHE B 1 434 ? -7.539 8.023 11.852 1 93.5 434 PHE B CA 1
ATOM 8280 C C . PHE B 1 434 ? -8.312 7.02 11 1 93.5 434 PHE B C 1
ATOM 8282 O O . PHE B 1 434 ? -9.484 6.746 11.258 1 93.5 434 PHE B O 1
ATOM 8289 N N . LEU B 1 435 ? -7.684 6.465 10.023 1 92.06 435 LEU B N 1
ATOM 8290 C CA . LEU B 1 435 ? -8.312 5.457 9.18 1 92.06 435 LEU B CA 1
ATOM 8291 C C . LEU B 1 435 ? -8.641 4.203 9.984 1 92.06 435 LEU B C 1
ATOM 8293 O O . LEU B 1 435 ? -9.664 3.555 9.742 1 92.06 435 LEU B O 1
ATOM 8297 N N . THR B 1 436 ? -7.812 3.855 10.914 1 92.31 436 THR B N 1
ATOM 8298 C CA . THR B 1 436 ? -8.039 2.686 11.758 1 92.31 436 THR B CA 1
ATOM 8299 C C . THR B 1 436 ? -9.242 2.902 12.672 1 92.31 436 THR B C 1
ATOM 8301 O O . THR B 1 436 ? -10.117 2.037 12.773 1 92.31 436 THR B O 1
ATOM 8304 N N . VAL B 1 437 ? -9.297 4.051 13.25 1 91.56 437 VAL B N 1
ATOM 8305 C CA . VAL B 1 437 ? -10.352 4.344 14.211 1 91.56 437 VAL B CA 1
ATOM 8306 C C . VAL B 1 437 ? -11.695 4.473 13.484 1 91.56 437 VAL B C 1
ATOM 8308 O O . VAL B 1 437 ? -12.711 3.959 13.953 1 91.56 437 VAL B O 1
ATOM 8311 N N . CYS B 1 438 ? -11.695 5.113 12.352 1 88.5 438 CYS B N 1
ATOM 8312 C CA . CYS B 1 438 ? -12.938 5.453 11.68 1 88.5 438 CYS B CA 1
ATOM 8313 C C . CYS B 1 438 ? -13.422 4.301 10.812 1 88.5 438 CYS B C 1
ATOM 8315 O O . CYS B 1 438 ? -14.625 4.078 10.68 1 88.5 438 CYS B O 1
ATOM 8317 N N . PHE B 1 439 ? -12.461 3.529 10.242 1 88.31 439 PHE B N 1
ATOM 8318 C CA . PHE B 1 439 ? -12.875 2.561 9.234 1 88.31 439 PHE B CA 1
ATOM 8319 C C . PHE B 1 439 ? -12.352 1.17 9.578 1 88.31 439 PHE B C 1
ATOM 8321 O O . PHE B 1 439 ? -12.516 0.23 8.797 1 88.31 439 PHE B O 1
ATOM 8328 N N . LYS B 1 440 ? -11.641 1.07 10.664 1 87.81 440 LYS B N 1
ATOM 8329 C CA . LYS B 1 440 ? -11.094 -0.202 11.133 1 87.81 440 LYS B CA 1
ATOM 8330 C C . LYS B 1 440 ? -10.062 -0.751 10.148 1 87.81 440 LYS B C 1
ATOM 8332 O O . LYS B 1 440 ? -10 -1.961 9.914 1 87.81 440 LYS B O 1
ATOM 8337 N N . ASN B 1 441 ? -9.461 0.159 9.508 1 88.25 441 ASN B N 1
ATOM 8338 C CA . ASN B 1 441 ? -8.344 -0.222 8.648 1 88.25 441 ASN B CA 1
ATOM 8339 C C . ASN B 1 441 ? -7.164 -0.739 9.461 1 88.25 441 ASN B C 1
ATOM 8341 O O . ASN B 1 441 ? -6.793 -0.142 10.477 1 88.25 441 ASN B O 1
ATOM 8345 N N . ARG B 1 442 ? -6.652 -1.876 9.062 1 88.06 442 ARG B N 1
ATOM 8346 C CA . ARG B 1 442 ? -5.441 -2.332 9.734 1 88.06 442 ARG B CA 1
ATOM 8347 C C . ARG B 1 442 ? -4.316 -1.311 9.586 1 88.06 442 ARG B C 1
ATOM 8349 O O . ARG B 1 442 ? -4.062 -0.812 8.492 1 88.06 442 ARG B O 1
ATOM 8356 N N . PRO B 1 443 ? -3.662 -0.975 10.703 1 91 443 PRO B N 1
ATOM 8357 C CA . PRO B 1 443 ? -2.594 0.024 10.625 1 91 443 PRO B CA 1
ATOM 8358 C C . PRO B 1 443 ? -1.493 -0.365 9.641 1 91 443 PRO B C 1
ATOM 8360 O O . PRO B 1 443 ? -0.997 -1.493 9.672 1 91 443 PRO B O 1
ATOM 8363 N N . THR B 1 444 ? -1.17 0.588 8.805 1 91.81 444 THR B N 1
ATOM 8364 C CA . THR B 1 444 ? -0.098 0.376 7.84 1 91.81 444 THR B CA 1
ATOM 8365 C C . THR B 1 444 ? 1.257 0.723 8.453 1 91.81 444 THR B C 1
ATOM 8367 O O . THR B 1 444 ? 2.291 0.228 7.996 1 91.81 444 THR B O 1
ATOM 8370 N N . ILE B 1 445 ? 1.24 1.603 9.438 1 93.12 445 ILE B N 1
ATOM 8371 C CA . ILE B 1 445 ? 2.459 2.006 10.133 1 93.12 445 ILE B CA 1
ATOM 8372 C C . ILE B 1 445 ? 2.475 1.414 11.539 1 93.12 445 ILE B C 1
ATOM 8374 O O . ILE B 1 445 ? 1.515 1.575 12.297 1 93.12 445 ILE B O 1
ATOM 8378 N N . SER B 1 446 ? 3.539 0.747 11.82 1 88.31 446 SER B N 1
ATOM 8379 C CA . SER B 1 446 ? 3.715 0.276 13.195 1 88.31 446 SER B CA 1
ATOM 8380 C C . SER B 1 446 ? 4.273 1.378 14.086 1 88.31 446 SER B C 1
ATOM 8382 O O . SER B 1 446 ? 5.113 2.17 13.656 1 88.31 446 SER B O 1
ATOM 8384 N N . ILE B 1 447 ? 3.799 1.419 15.305 1 88.31 447 ILE B N 1
ATOM 8385 C CA . ILE B 1 447 ? 4.312 2.396 16.266 1 88.31 447 ILE B CA 1
ATOM 8386 C C . ILE B 1 447 ? 5.809 2.178 16.469 1 88.31 447 ILE B C 1
ATOM 8388 O O . ILE B 1 447 ? 6.547 3.123 16.75 1 88.31 447 ILE B O 1
ATOM 8392 N N . PHE B 1 448 ? 6.254 1.075 16.188 1 83.12 448 PHE B N 1
ATOM 8393 C CA . PHE B 1 448 ? 7.633 0.713 16.5 1 83.12 448 PHE B CA 1
ATOM 8394 C C . PHE B 1 448 ? 8.562 1.157 15.375 1 83.12 448 PHE B C 1
ATOM 8396 O O . PHE B 1 448 ? 9.789 1.192 15.547 1 83.12 448 PHE B O 1
ATOM 8403 N N . GLU B 1 449 ? 7.969 1.519 14.328 1 85.75 449 GLU B N 1
ATOM 8404 C CA . GLU B 1 449 ? 8.766 2.084 13.242 1 85.75 449 GLU B CA 1
ATOM 8405 C C . GLU B 1 449 ? 9.008 3.576 13.453 1 85.75 449 GLU B C 1
ATOM 8407 O O . GLU B 1 449 ? 9.883 4.164 12.82 1 85.75 449 GLU B O 1
ATOM 8412 N N . MET B 1 450 ? 8.203 4.184 14.344 1 91.75 450 MET B N 1
ATOM 8413 C CA . MET B 1 450 ? 8.266 5.625 14.562 1 91.75 450 MET B CA 1
ATOM 8414 C C . MET B 1 450 ? 9.445 5.992 15.453 1 91.75 450 MET B C 1
ATOM 8416 O O . MET B 1 450 ? 9.266 6.383 16.609 1 91.75 450 MET B O 1
ATOM 8420 N N . GLU B 1 451 ? 10.625 6.012 14.883 1 90.44 451 GLU B N 1
ATOM 8421 C CA . GLU B 1 451 ? 11.828 6.34 15.641 1 90.44 451 GLU B CA 1
ATOM 8422 C C . GLU B 1 451 ? 12.117 7.84 15.602 1 90.44 451 GLU B C 1
ATOM 8424 O O . GLU B 1 451 ? 13.031 8.32 16.266 1 90.44 451 GLU B O 1
ATOM 8429 N N . CYS B 1 452 ? 11.312 8.531 14.844 1 91.44 452 CYS B N 1
ATOM 8430 C CA . CYS B 1 452 ? 11.5 9.977 14.805 1 91.44 452 CYS B CA 1
ATOM 8431 C C . CYS B 1 452 ? 11.039 10.617 16.109 1 91.44 452 CYS B C 1
ATOM 8433 O O . CYS B 1 452 ? 10.125 10.125 16.766 1 91.44 452 CYS B O 1
ATOM 8435 N N . PRO B 1 453 ? 11.703 11.656 16.5 1 92.25 453 PRO B N 1
ATOM 8436 C CA . PRO B 1 453 ? 11.258 12.367 17.688 1 92.25 453 PRO B CA 1
ATOM 8437 C C . PRO B 1 453 ? 9.914 13.07 17.5 1 92.25 453 PRO B C 1
ATOM 8439 O O . PRO B 1 453 ? 9.406 13.148 16.375 1 92.25 453 PRO B O 1
ATOM 8442 N N . PHE B 1 454 ? 9.352 13.523 18.609 1 93.19 454 PHE B N 1
ATOM 8443 C CA . PHE B 1 454 ? 8.148 14.328 18.531 1 93.19 454 PHE B CA 1
ATOM 8444 C C . PHE B 1 454 ? 8.422 15.648 17.812 1 93.19 454 PHE B C 1
ATOM 8446 O O . PHE B 1 454 ? 9.531 16.172 17.875 1 93.19 454 PHE B O 1
ATOM 8453 N N . PRO B 1 455 ? 7.434 16.172 17.109 1 93.25 455 PRO B N 1
ATOM 8454 C CA . PRO B 1 455 ? 7.613 17.484 16.484 1 93.25 455 PRO B CA 1
ATOM 8455 C C . PRO B 1 455 ? 7.836 18.609 17.516 1 93.25 455 PRO B C 1
ATOM 8457 O O . PRO B 1 455 ? 7.434 18.469 18.672 1 93.25 455 PRO B O 1
ATOM 8460 N N . TRP B 1 456 ? 8.5 19.672 17.047 1 91.12 456 TRP B N 1
ATOM 8461 C CA . TRP B 1 456 ? 8.68 20.859 17.891 1 91.12 456 TRP B CA 1
ATOM 8462 C C . TRP B 1 456 ? 7.328 21.422 18.328 1 91.12 456 TRP B C 1
ATOM 8464 O O . TRP B 1 456 ? 6.316 21.219 17.656 1 91.12 456 TRP B O 1
ATOM 8474 N N . ARG B 1 457 ? 7.395 22.062 19.391 1 87.5 457 ARG B N 1
ATOM 8475 C CA . ARG B 1 457 ? 6.211 22.828 19.797 1 87.5 457 ARG B CA 1
ATOM 8476 C C . ARG B 1 457 ? 5.879 23.906 18.781 1 87.5 457 ARG B C 1
ATOM 8478 O O . ARG B 1 457 ? 6.75 24.344 18.016 1 87.5 457 ARG B O 1
ATOM 8485 N N . THR B 1 458 ? 4.668 24.297 18.766 1 84.94 458 THR B N 1
ATOM 8486 C CA . THR B 1 458 ? 4.156 25.219 17.766 1 84.94 458 THR B CA 1
ATOM 8487 C C . THR B 1 458 ? 4.934 26.531 17.781 1 84.94 458 THR B C 1
ATOM 8489 O O . THR B 1 458 ? 5.18 27.141 16.75 1 84.94 458 THR B O 1
ATOM 8492 N N . GLU B 1 459 ? 5.395 27 19 1 84.94 459 GLU B N 1
ATOM 8493 C CA . GLU B 1 459 ? 6.102 28.266 19.125 1 84.94 459 GLU B CA 1
ATOM 8494 C C . GLU B 1 459 ? 7.449 28.219 18.406 1 84.94 459 GLU B C 1
ATOM 8496 O O . GLU B 1 459 ? 7.832 29.172 17.734 1 84.94 459 GLU B O 1
ATOM 8501 N N . LEU B 1 460 ? 8.078 27.125 18.609 1 89.56 460 LEU B N 1
ATOM 8502 C CA . LEU B 1 460 ? 9.375 26.969 17.953 1 89.56 460 LEU B CA 1
ATOM 8503 C C . LEU B 1 460 ? 9.203 26.734 16.453 1 89.56 460 LEU B C 1
ATOM 8505 O O . LEU B 1 460 ? 9.961 27.266 15.641 1 89.56 460 LEU B O 1
ATOM 8509 N N . TRP B 1 461 ? 8.195 26.016 16.016 1 91.5 461 TRP B N 1
ATOM 8510 C CA . TRP B 1 461 ? 7.91 25.672 14.633 1 91.5 461 TRP B CA 1
ATOM 8511 C C . TRP B 1 461 ? 7.535 26.922 13.828 1 91.5 461 TRP B C 1
ATOM 8513 O O . TRP B 1 461 ? 7.941 27.062 12.672 1 91.5 461 TRP B O 1
ATOM 8523 N N . GLU B 1 462 ? 6.875 27.844 14.43 1 88.38 462 GLU B N 1
ATOM 8524 C CA . GLU B 1 462 ? 6.336 28.984 13.703 1 88.38 462 GLU B CA 1
ATOM 8525 C C . GLU B 1 462 ? 7.199 30.234 13.914 1 88.38 462 GLU B C 1
ATOM 8527 O O . GLU B 1 462 ? 6.758 31.344 13.656 1 88.38 462 GLU B O 1
ATOM 8532 N N . ALA B 1 463 ? 8.422 29.984 14.422 1 91 463 ALA B N 1
ATOM 8533 C CA . ALA B 1 463 ? 9.32 31.125 14.547 1 91 463 ALA B CA 1
ATOM 8534 C C . ALA B 1 463 ? 9.5 31.828 13.211 1 91 463 ALA B C 1
ATOM 8536 O O . ALA B 1 463 ? 9.703 31.172 12.18 1 91 463 ALA B O 1
ATOM 8537 N N . GLU B 1 464 ? 9.5 33.062 13.164 1 87.69 464 GLU B N 1
ATOM 8538 C CA . GLU B 1 464 ? 9.406 33.875 11.938 1 87.69 464 GLU B CA 1
ATOM 8539 C C . GLU B 1 464 ? 10.742 33.906 11.219 1 87.69 464 GLU B C 1
ATOM 8541 O O . GLU B 1 464 ? 10.789 34.062 9.992 1 87.69 464 GLU B O 1
ATOM 8546 N N . ASN B 1 465 ? 11.781 33.969 11.945 1 90.5 465 ASN B N 1
ATOM 8547 C CA . ASN B 1 465 ? 13.125 34.062 11.383 1 90.5 465 ASN B CA 1
ATOM 8548 C C . ASN B 1 465 ? 14.148 33.344 12.266 1 90.5 465 ASN B C 1
ATOM 8550 O O . ASN B 1 465 ? 13.797 32.812 13.328 1 90.5 465 ASN B O 1
ATOM 8554 N N . ALA B 1 466 ? 15.367 33.312 11.867 1 94 466 ALA B N 1
ATOM 8555 C CA . ALA B 1 466 ? 16.422 32.594 12.555 1 94 466 ALA B CA 1
ATOM 8556 C C . ALA B 1 466 ? 16.688 33.156 13.938 1 94 466 ALA B C 1
ATOM 8558 O O . ALA B 1 466 ? 16.969 32.438 14.891 1 94 466 ALA B O 1
ATOM 8559 N N . SER B 1 467 ? 16.641 34.469 14.008 1 93.31 467 SER B N 1
ATOM 8560 C CA . SER B 1 467 ? 16.891 35.125 15.289 1 93.31 467 SER B CA 1
ATOM 8561 C C . SER B 1 467 ? 15.805 34.812 16.312 1 93.31 467 SER B C 1
ATOM 8563 O O . SER B 1 467 ? 16.109 34.5 17.469 1 93.31 467 SER B O 1
ATOM 8565 N N . ALA B 1 468 ? 14.547 34.938 15.859 1 91.81 468 ALA B N 1
ATOM 8566 C CA . ALA B 1 468 ? 13.438 34.562 16.734 1 91.81 468 ALA B CA 1
ATOM 8567 C C . ALA B 1 468 ? 13.516 33.094 17.141 1 91.81 468 ALA B C 1
ATOM 8569 O O . ALA B 1 468 ? 13.234 32.75 18.281 1 91.81 468 ALA B O 1
ATOM 8570 N N . PHE B 1 469 ? 13.922 32.312 16.219 1 94.25 469 PHE B N 1
ATOM 8571 C CA . PHE B 1 469 ? 14.062 30.859 16.453 1 94.25 469 PHE B CA 1
ATOM 8572 C C . PHE B 1 469 ? 15.102 30.594 17.547 1 94.25 469 PHE B C 1
ATOM 8574 O O . PHE B 1 469 ? 14.852 29.828 18.469 1 94.25 469 PHE B O 1
ATOM 8581 N N . SER B 1 470 ? 16.234 31.25 17.438 1 93.44 470 SER B N 1
ATOM 8582 C CA . SER B 1 470 ? 17.312 31.062 18.391 1 93.44 470 SER B CA 1
ATOM 8583 C C . SER B 1 470 ? 16.891 31.516 19.781 1 93.44 470 SER B C 1
ATOM 8585 O O . SER B 1 470 ? 17.297 30.906 20.781 1 93.44 470 SER B O 1
ATOM 8587 N N . ARG B 1 471 ? 16.172 32.531 19.875 1 91.62 471 ARG B N 1
ATOM 8588 C CA . ARG B 1 471 ? 15.711 33.031 21.156 1 91.62 471 ARG B CA 1
ATOM 8589 C C . ARG B 1 471 ? 14.766 32.062 21.828 1 91.62 471 ARG B C 1
ATOM 8591 O O . ARG B 1 471 ? 14.898 31.766 23.016 1 91.62 471 ARG B O 1
ATOM 8598 N N . ILE B 1 472 ? 13.828 31.531 21.031 1 90.62 472 ILE B N 1
ATOM 8599 C CA . ILE B 1 472 ? 12.852 30.594 21.578 1 90.62 472 ILE B CA 1
ATOM 8600 C C . ILE B 1 472 ? 13.539 29.297 21.969 1 90.62 472 ILE B C 1
ATOM 8602 O O . ILE B 1 472 ? 13.219 28.703 23 1 90.62 472 ILE B O 1
ATOM 8606 N N . ALA B 1 473 ? 14.469 28.859 21.141 1 91.19 473 ALA B N 1
ATOM 8607 C CA . ALA B 1 473 ? 15.195 27.625 21.406 1 91.19 473 ALA B CA 1
ATOM 8608 C C . ALA B 1 473 ? 15.992 27.719 22.703 1 91.19 473 ALA B C 1
ATOM 8610 O O . ALA B 1 473 ? 16.094 26.75 23.453 1 91.19 473 ALA B O 1
ATOM 8611 N N . ALA B 1 474 ? 16.562 28.844 22.938 1 88.31 474 ALA B N 1
ATOM 8612 C CA . ALA B 1 474 ? 17.344 29.047 24.156 1 88.31 474 ALA B CA 1
ATOM 8613 C C . ALA B 1 474 ? 16.469 28.984 25.406 1 88.31 474 ALA B C 1
ATOM 8615 O 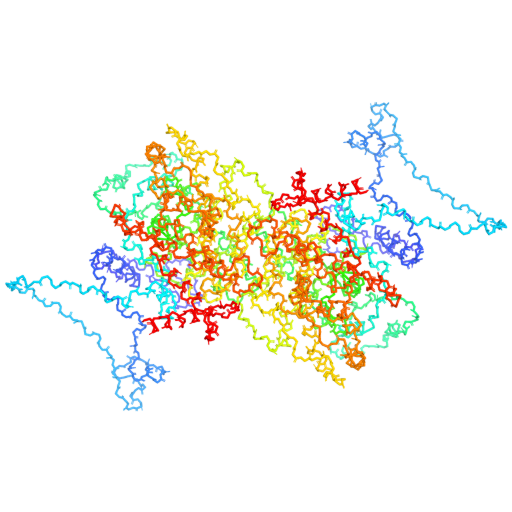O . ALA B 1 474 ? 16.891 28.5 26.453 1 88.31 474 ALA B O 1
ATOM 8616 N N . THR B 1 475 ? 15.336 29.453 25.281 1 83.31 475 THR B N 1
ATOM 8617 C CA . THR B 1 475 ? 14.414 29.453 26.406 1 83.31 475 THR B CA 1
ATOM 8618 C C . THR B 1 475 ? 13.883 28.047 26.688 1 83.31 475 THR B C 1
ATOM 8620 O O . THR B 1 475 ? 13.641 27.688 27.828 1 83.31 475 THR B O 1
ATOM 8623 N N . ASP B 1 476 ? 13.773 27.328 25.641 1 75.81 476 ASP B N 1
ATOM 8624 C CA . ASP B 1 476 ? 13.148 26 25.734 1 75.81 476 ASP B CA 1
ATOM 8625 C C . ASP B 1 476 ? 14.195 24.922 25.969 1 75.81 476 ASP B C 1
ATOM 8627 O O . ASP B 1 476 ? 13.875 23.734 25.984 1 75.81 476 ASP B O 1
ATOM 8631 N N . GLU B 1 477 ? 15.406 25.266 26.094 1 65.94 477 GLU B N 1
ATOM 8632 C CA . GLU B 1 477 ? 16.531 24.328 26.141 1 65.94 477 GLU B CA 1
ATOM 8633 C C . GLU B 1 477 ? 16.281 23.234 27.172 1 65.94 477 GLU B C 1
ATOM 8635 O O . GLU B 1 477 ? 16.656 22.078 26.953 1 65.94 477 GLU B O 1
ATOM 8640 N N . ALA B 1 478 ? 15.695 23.562 28.172 1 55.09 478 ALA B N 1
ATOM 8641 C CA . ALA B 1 478 ? 15.5 22.578 29.234 1 55.09 478 ALA B CA 1
ATOM 8642 C C . ALA B 1 478 ? 14.469 21.531 28.828 1 55.09 478 ALA B C 1
ATOM 8644 O O . ALA B 1 478 ? 14.445 20.438 29.375 1 55.09 478 ALA B O 1
ATOM 8645 N N . LYS B 1 479 ? 13.789 21.781 27.953 1 63.31 479 LYS B N 1
ATOM 8646 C CA . LYS B 1 479 ? 12.688 20.891 27.547 1 63.31 479 LYS B CA 1
ATOM 8647 C C . LYS B 1 479 ? 13.117 19.953 26.438 1 63.31 479 LYS B C 1
ATOM 8649 O O . LYS B 1 479 ? 12.406 18.984 26.125 1 63.31 479 LYS B O 1
ATOM 8654 N N . LEU B 1 480 ? 14.43 20.109 26.047 1 62.31 480 LEU B N 1
ATOM 8655 C CA . LEU B 1 480 ? 14.938 19.328 24.922 1 62.31 480 LEU B CA 1
ATOM 8656 C C . LEU B 1 480 ? 16.094 18.422 25.375 1 62.31 480 LEU B C 1
ATOM 8658 O O . LEU B 1 480 ? 16.766 18.719 26.359 1 62.31 480 LEU B O 1
ATOM 8662 N N . PRO B 1 481 ? 16.156 17.031 24.781 1 70.06 481 PRO B N 1
ATOM 8663 C CA . PRO B 1 481 ? 15.523 16.547 23.562 1 70.06 481 PRO B CA 1
ATOM 8664 C C . PRO B 1 481 ? 14.266 15.711 23.828 1 70.06 481 PRO B C 1
ATOM 8666 O O . PRO B 1 481 ? 14.203 14.992 24.828 1 70.06 481 PRO B O 1
ATOM 8669 N N . MET B 1 482 ? 13.344 15.82 23 1 78.19 482 MET B N 1
ATOM 8670 C CA . MET B 1 482 ? 12.117 15.039 23.078 1 78.19 482 MET B CA 1
ATOM 8671 C C . MET B 1 482 ? 12.367 13.586 22.688 1 78.19 482 MET B C 1
ATOM 8673 O O . MET B 1 482 ? 13.18 13.312 21.812 1 78.19 482 MET B O 1
ATOM 8677 N N . PRO B 1 483 ? 11.781 12.617 23.391 1 83.12 483 PRO B N 1
ATOM 8678 C CA . PRO B 1 483 ? 11.922 11.211 22.984 1 83.12 483 PRO B CA 1
ATOM 8679 C C . PRO B 1 483 ? 11.211 10.898 21.672 1 83.12 483 PRO B C 1
ATOM 8681 O O . PRO B 1 483 ? 10.438 11.719 21.172 1 83.12 483 PRO B O 1
ATOM 8684 N N . SER B 1 484 ? 11.633 9.812 21.125 1 89.94 484 SER B N 1
ATOM 8685 C CA . SER B 1 484 ? 10.891 9.328 19.969 1 89.94 484 SER B CA 1
ATOM 8686 C C . SER B 1 484 ? 9.484 8.875 20.359 1 89.94 484 SER B C 1
ATOM 8688 O O . SER B 1 484 ? 9.219 8.609 21.531 1 89.94 484 SER B O 1
ATOM 8690 N N . VAL B 1 485 ? 8.609 8.883 19.453 1 89.19 485 VAL B N 1
ATOM 8691 C CA . VAL B 1 485 ? 7.238 8.453 19.688 1 89.19 485 VAL B CA 1
ATOM 8692 C C . VAL B 1 485 ? 7.23 7.027 20.234 1 89.19 485 VAL B C 1
ATOM 8694 O O . VAL B 1 485 ? 6.508 6.723 21.188 1 89.19 485 VAL B O 1
ATOM 8697 N N . ARG B 1 486 ? 8.055 6.199 19.641 1 89.06 486 ARG B N 1
ATOM 8698 C CA . ARG B 1 486 ? 8.156 4.805 20.062 1 89.06 486 ARG B CA 1
ATOM 8699 C C . ARG B 1 486 ? 8.57 4.707 21.531 1 89.06 486 ARG B C 1
ATOM 8701 O O . ARG B 1 486 ? 7.973 3.943 22.297 1 89.06 486 ARG B O 1
ATOM 8708 N N . GLU B 1 487 ? 9.531 5.477 21.922 1 87.69 487 GLU B N 1
ATOM 8709 C CA . GLU B 1 487 ? 10.031 5.441 23.297 1 87.69 487 GLU B CA 1
ATOM 8710 C C . GLU B 1 487 ? 9 5.988 24.266 1 87.69 487 GLU B C 1
ATOM 8712 O O . GLU B 1 487 ? 8.875 5.492 25.391 1 87.69 487 GLU B O 1
ATOM 8717 N N . ALA B 1 488 ? 8.328 7.02 23.891 1 89.5 488 ALA B N 1
ATOM 8718 C CA . ALA B 1 488 ? 7.297 7.598 24.734 1 89.5 488 ALA B CA 1
ATOM 8719 C C . ALA B 1 488 ? 6.188 6.586 25.016 1 89.5 488 ALA B C 1
ATOM 8721 O O . ALA B 1 488 ? 5.691 6.492 26.141 1 89.5 488 ALA B O 1
ATOM 8722 N N . ILE B 1 489 ? 5.789 5.824 24.031 1 89.62 489 ILE B N 1
ATOM 8723 C CA . ILE B 1 489 ? 4.73 4.832 24.172 1 89.62 489 ILE B CA 1
ATOM 8724 C C . ILE B 1 489 ? 5.238 3.66 25.016 1 89.62 489 ILE B C 1
ATOM 8726 O O . ILE B 1 489 ? 4.492 3.098 25.828 1 89.62 489 ILE B O 1
ATOM 8730 N N . ARG B 1 490 ? 6.488 3.293 24.781 1 86.44 490 ARG B N 1
ATOM 8731 C CA . ARG B 1 490 ? 7.082 2.24 25.594 1 86.44 490 ARG B CA 1
ATOM 8732 C C . ARG B 1 490 ? 7.031 2.607 27.078 1 86.44 490 ARG B C 1
ATOM 8734 O O . ARG B 1 490 ? 6.688 1.772 27.922 1 86.44 490 ARG B O 1
ATOM 8741 N N . LEU B 1 491 ? 7.344 3.812 27.328 1 84.81 491 LEU B N 1
ATOM 8742 C CA . LEU B 1 491 ? 7.332 4.293 28.703 1 84.81 491 LEU B CA 1
ATOM 8743 C C . LEU B 1 491 ? 5.914 4.309 29.266 1 84.81 491 LEU B C 1
ATOM 8745 O O . LEU B 1 491 ? 5.707 4.043 30.438 1 84.81 491 LEU B O 1
ATOM 8749 N N . LEU B 1 492 ? 4.977 4.621 28.438 1 87.56 492 LEU B N 1
ATOM 8750 C CA . LEU B 1 492 ? 3.578 4.66 28.844 1 87.56 492 LEU B CA 1
ATOM 8751 C C . LEU B 1 492 ? 3.061 3.254 29.141 1 87.56 492 LEU B C 1
ATOM 8753 O O . LEU B 1 492 ? 2.209 3.066 30.016 1 87.56 492 LEU B O 1
ATOM 8757 N N . LEU B 1 493 ? 3.547 2.24 28.422 1 86.94 493 LEU B N 1
ATOM 8758 C CA . LEU B 1 493 ? 3.086 0.863 28.547 1 86.94 493 LEU B CA 1
ATOM 8759 C C . LEU B 1 493 ? 3.771 0.167 29.719 1 86.94 493 LEU B C 1
ATOM 8761 O O . LEU B 1 493 ? 3.203 -0.748 30.328 1 86.94 493 LEU B O 1
ATOM 8765 N N . ASP B 1 494 ? 5.043 0.43 29.906 1 78.44 494 ASP B N 1
ATOM 8766 C CA . ASP B 1 494 ? 5.836 -0.248 30.922 1 78.44 494 ASP B CA 1
ATOM 8767 C C . ASP B 1 494 ? 5.445 0.218 32.344 1 78.44 494 ASP B C 1
ATOM 8769 O O . ASP B 1 494 ? 5.395 1.42 32.594 1 78.44 494 ASP B O 1
ATOM 8773 N N . ASN B 1 495 ? 4.578 -0.559 33.094 1 63.16 495 ASN B N 1
ATOM 8774 C CA . ASN B 1 495 ? 4.086 -0.296 34.469 1 63.16 495 ASN B CA 1
ATOM 8775 C C . ASN B 1 495 ? 5.219 -0.3 35.469 1 63.16 495 ASN B C 1
ATOM 8777 O O . ASN B 1 495 ? 5 0.014 36.656 1 63.16 495 ASN B O 1
ATOM 8781 N N . SER B 1 496 ? 6.328 -1.023 35.219 1 54.5 496 SER B N 1
ATOM 8782 C CA . SER B 1 496 ? 7.16 -1.382 36.375 1 54.5 496 SER B CA 1
ATOM 8783 C C . SER B 1 496 ? 7.746 -0.143 37.031 1 54.5 496 SER B C 1
ATOM 8785 O O . SER B 1 496 ? 7.941 -0.119 38.25 1 54.5 496 SER B O 1
ATOM 8787 N N . GLU B 1 497 ? 8.773 0.517 36.375 1 48.38 497 GLU B N 1
ATOM 8788 C CA . GLU B 1 497 ? 9.57 1.463 37.156 1 48.38 497 GLU B CA 1
ATOM 8789 C C . GLU B 1 497 ? 8.883 2.822 37.25 1 48.38 497 GLU B C 1
ATOM 8791 O O . GLU B 1 497 ? 8.359 3.326 36.25 1 48.38 497 GLU B O 1
ATOM 8796 N N . PRO B 1 498 ? 8.453 3.131 38.406 1 44.88 498 PRO B N 1
ATOM 8797 C CA . PRO B 1 498 ? 7.953 4.488 38.625 1 44.88 498 PRO B CA 1
ATOM 8798 C C . PRO B 1 498 ? 8.789 5.551 37.906 1 44.88 498 PRO B C 1
ATOM 8800 O O . PRO B 1 498 ? 9.547 6.277 38.562 1 44.88 498 PRO B O 1
ATOM 8803 N N . GLY B 1 499 ? 9.562 5.215 36.969 1 45.59 499 GLY B N 1
ATOM 8804 C CA . GLY B 1 499 ? 10.391 6.297 36.469 1 45.59 499 GLY B CA 1
ATOM 8805 C C . GLY B 1 499 ? 9.594 7.547 36.125 1 45.59 499 GLY B C 1
ATOM 8806 O O . GLY B 1 499 ? 8.375 7.57 36.281 1 45.59 499 GLY B O 1
ATOM 8807 N N . PRO B 1 500 ? 10.375 8.664 36.031 1 47.56 500 PRO B N 1
ATOM 8808 C CA . PRO B 1 500 ? 9.695 9.93 35.719 1 47.56 500 PRO B CA 1
ATOM 8809 C C . PRO B 1 500 ? 8.602 9.781 34.688 1 47.56 500 PRO B C 1
ATOM 8811 O O . PRO B 1 500 ? 8.82 9.156 33.625 1 47.56 500 PRO B O 1
ATOM 8814 N N . LEU B 1 501 ? 7.469 9.617 35.188 1 52.44 501 LEU B N 1
ATOM 8815 C CA . LEU B 1 501 ? 6.254 9.648 34.375 1 52.44 501 LEU B CA 1
ATOM 8816 C C . LEU B 1 501 ? 6.453 10.484 33.125 1 52.44 501 LEU B C 1
ATOM 8818 O O . LEU B 1 501 ? 7.223 11.445 33.125 1 52.44 501 LEU B O 1
ATOM 8822 N N . PRO B 1 502 ? 6.066 9.984 31.859 1 57.44 502 PRO B N 1
ATOM 8823 C CA . PRO B 1 502 ? 5.922 10.906 30.734 1 57.44 502 PRO B CA 1
ATOM 8824 C C . PRO B 1 502 ? 5.488 12.305 31.156 1 57.44 502 PRO B C 1
ATOM 8826 O O . PRO B 1 502 ? 5.582 13.25 30.375 1 57.44 502 PRO B O 1
ATOM 8829 N N . SER B 1 503 ? 5.117 12.336 32.5 1 57.47 503 SER B N 1
ATOM 8830 C CA . SER B 1 503 ? 4.66 13.633 32.969 1 57.47 503 SER B CA 1
ATOM 8831 C C . SER B 1 503 ? 5.812 14.633 33.031 1 57.47 503 SER B C 1
ATOM 8833 O O . SER B 1 503 ? 5.59 15.844 33.031 1 57.47 503 SER B O 1
ATOM 8835 N N . SER B 1 504 ? 7 13.992 33 1 62.34 504 SER B N 1
ATOM 8836 C CA . SER B 1 504 ? 8.141 14.898 33.094 1 62.34 504 SER B CA 1
ATOM 8837 C C . SER B 1 504 ? 8.523 15.422 31.703 1 62.34 504 SER B C 1
ATOM 8839 O O . SER B 1 504 ? 9.32 16.359 31.594 1 62.34 504 SER B O 1
ATOM 8841 N N . LEU B 1 505 ? 7.762 14.852 30.844 1 71.19 505 LEU B N 1
ATOM 8842 C CA . LEU B 1 505 ? 8.055 15.305 29.5 1 71.19 505 LEU B CA 1
ATOM 8843 C C . LEU B 1 505 ? 7.211 16.531 29.141 1 71.19 505 LEU B C 1
ATOM 8845 O O . LEU B 1 505 ? 6.035 16.594 29.5 1 71.19 505 LEU B O 1
ATOM 8849 N N . PRO B 1 506 ? 7.898 17.516 28.703 1 80 506 PRO B N 1
ATOM 8850 C CA . PRO B 1 506 ? 7.129 18.688 28.281 1 80 506 PRO B CA 1
ATOM 8851 C C . PRO B 1 506 ? 6.293 18.422 27.031 1 80 506 PRO B C 1
ATOM 8853 O O . PRO B 1 506 ? 6.582 18.969 25.969 1 80 506 PRO B O 1
ATOM 8856 N N . LEU B 1 507 ? 5.238 17.672 27.234 1 85.19 507 LEU B N 1
ATOM 8857 C CA . LEU B 1 507 ? 4.391 17.25 26.109 1 85.19 507 LEU B CA 1
ATOM 8858 C C . LEU B 1 507 ? 3.332 18.312 25.812 1 85.19 507 LEU B C 1
ATOM 8860 O O . LEU B 1 507 ? 2.816 18.953 26.734 1 85.19 507 LEU B O 1
ATOM 8864 N N . SER B 1 508 ? 3.148 18.578 24.562 1 86.38 508 SER B N 1
ATOM 8865 C CA . SER B 1 508 ? 2.07 19.453 24.109 1 86.38 508 SER B CA 1
ATOM 8866 C C . SER B 1 508 ? 0.839 18.641 23.703 1 86.38 508 SER B C 1
ATOM 8868 O O . SER B 1 508 ? 0.863 17.406 23.734 1 86.38 508 SER B O 1
ATOM 8870 N N . ALA B 1 509 ? -0.272 19.344 23.375 1 87.25 509 ALA B N 1
ATOM 8871 C CA . ALA B 1 509 ? -1.504 18.688 22.938 1 87.25 509 ALA B CA 1
ATOM 8872 C C . ALA B 1 509 ? -1.277 17.891 21.656 1 87.25 509 ALA B C 1
ATOM 8874 O O . ALA B 1 509 ? -1.878 16.828 21.469 1 87.25 509 ALA B O 1
ATOM 8875 N N . GLU B 1 510 ? -0.445 18.359 20.781 1 89.88 510 GLU B N 1
ATOM 8876 C CA . GLU B 1 510 ? -0.128 17.656 19.547 1 89.88 510 GLU B CA 1
ATOM 8877 C C . GLU B 1 510 ? 0.564 16.328 19.828 1 89.88 510 GLU B C 1
ATOM 8879 O O . GLU B 1 510 ? 0.287 15.328 19.172 1 89.88 510 GLU B O 1
ATOM 8884 N N . HIS B 1 511 ? 1.48 16.391 20.766 1 91.69 511 HIS B N 1
ATOM 8885 C CA . HIS B 1 511 ? 2.188 15.172 21.141 1 91.69 511 HIS B CA 1
ATOM 8886 C C . HIS B 1 511 ? 1.227 14.133 21.719 1 91.69 511 HIS B C 1
ATOM 8888 O O . HIS B 1 511 ? 1.313 12.945 21.375 1 91.69 511 HIS B O 1
ATOM 8894 N N . LEU B 1 512 ? 0.343 14.609 22.547 1 92.12 512 LEU B N 1
ATOM 8895 C CA . LEU B 1 512 ? -0.603 13.703 23.188 1 92.12 512 LEU B CA 1
ATOM 8896 C C . LEU B 1 512 ? -1.585 13.133 22.172 1 92.12 512 LEU B C 1
ATOM 8898 O O . LEU B 1 512 ? -2.053 12 22.328 1 92.12 512 LEU B O 1
ATOM 8902 N N . LEU B 1 513 ? -1.906 13.953 21.141 1 93.5 513 LEU B N 1
ATOM 8903 C CA . LEU B 1 513 ? -2.723 13.438 20.047 1 93.5 513 LEU B CA 1
ATOM 8904 C C . LEU B 1 513 ? -2.027 12.266 19.359 1 93.5 513 LEU B C 1
ATOM 8906 O O . LEU B 1 513 ? -2.654 11.242 19.078 1 93.5 513 LEU B O 1
ATOM 8910 N N . ILE B 1 514 ? -0.769 12.406 19.094 1 94.88 514 ILE B N 1
ATOM 8911 C CA . ILE B 1 514 ? 0.014 11.352 18.453 1 94.88 514 ILE B CA 1
ATOM 8912 C C . ILE B 1 514 ? 0.009 10.102 19.328 1 94.88 514 ILE B C 1
ATOM 8914 O O . ILE B 1 514 ? -0.193 8.984 18.828 1 94.88 514 ILE B O 1
ATOM 8918 N N . MET B 1 515 ? 0.128 10.305 20.594 1 94.38 515 MET B N 1
ATOM 8919 C CA . MET B 1 515 ? 0.229 9.188 21.531 1 94.38 515 MET B CA 1
ATOM 8920 C C . MET B 1 515 ? -1.095 8.438 21.625 1 94.38 515 MET B C 1
ATOM 8922 O O . MET B 1 515 ? -1.111 7.203 21.719 1 94.38 515 MET B O 1
ATOM 8926 N N . ILE B 1 516 ? -2.193 9.18 21.641 1 95.94 516 ILE B N 1
ATOM 8927 C CA . ILE B 1 516 ? -3.477 8.5 21.797 1 95.94 516 ILE B CA 1
ATOM 8928 C C . ILE B 1 516 ? -3.789 7.695 20.531 1 95.94 516 ILE B C 1
ATOM 8930 O O . ILE B 1 516 ? -4.402 6.629 20.609 1 95.94 516 ILE B O 1
ATOM 8934 N N . TYR B 1 517 ? -3.436 8.203 19.406 1 96.31 517 TYR B N 1
ATOM 8935 C CA . TYR B 1 517 ? -3.596 7.422 18.172 1 96.31 517 TYR B CA 1
ATOM 8936 C C . TYR B 1 517 ? -2.715 6.176 18.203 1 96.31 517 TYR B C 1
ATOM 8938 O O . TYR B 1 517 ? -3.107 5.121 17.703 1 96.31 517 TYR B O 1
ATOM 8946 N N . ALA B 1 518 ? -1.514 6.301 18.734 1 95.25 518 ALA B N 1
ATOM 8947 C CA . ALA B 1 518 ? -0.638 5.141 18.891 1 95.25 518 ALA B CA 1
ATOM 8948 C C . ALA B 1 518 ? -1.294 4.062 19.75 1 95.25 518 ALA B C 1
ATOM 8950 O O . ALA B 1 518 ? -1.268 2.881 19.406 1 95.25 518 ALA B O 1
ATOM 8951 N N . LEU B 1 519 ? -1.922 4.488 20.812 1 94.5 519 LEU B N 1
ATOM 8952 C CA . LEU B 1 519 ? -2.578 3.541 21.703 1 94.5 519 LEU B CA 1
ATOM 8953 C C . LEU B 1 519 ? -3.781 2.896 21.016 1 94.5 519 LEU B C 1
ATOM 8955 O O . LEU B 1 519 ? -4.047 1.709 21.219 1 94.5 519 LEU B O 1
ATOM 8959 N N . ASN B 1 520 ? -4.488 3.711 20.266 1 94.62 520 ASN B N 1
ATOM 8960 C CA . ASN B 1 520 ? -5.617 3.162 19.531 1 94.62 520 ASN B CA 1
ATOM 8961 C C . ASN B 1 520 ? -5.164 2.115 18.516 1 94.62 520 ASN B C 1
ATOM 8963 O O . ASN B 1 520 ? -5.816 1.082 18.344 1 94.62 520 ASN B O 1
ATOM 8967 N N . SER B 1 521 ? -4.09 2.414 17.828 1 92.88 521 SER B N 1
ATOM 8968 C CA . SER B 1 521 ? -3.547 1.459 16.875 1 92.88 521 SER B CA 1
ATOM 8969 C C . SER B 1 521 ? -3.125 0.164 17.547 1 92.88 521 SER B C 1
ATOM 8971 O O . SER B 1 521 ? -3.369 -0.927 17.031 1 92.88 521 SER B O 1
ATOM 8973 N N . LEU B 1 522 ? -2.512 0.256 18.703 1 90.56 522 LEU B N 1
ATOM 8974 C CA . LEU B 1 522 ? -2.1 -0.919 19.469 1 90.56 522 LEU B CA 1
ATOM 8975 C C . LEU B 1 522 ? -3.311 -1.723 19.922 1 90.56 522 LEU B C 1
ATOM 8977 O O . LEU B 1 522 ? -3.289 -2.955 19.906 1 90.56 522 LEU B O 1
ATOM 8981 N N . ALA B 1 523 ? -4.328 -1.008 20.359 1 90.88 523 ALA B N 1
ATOM 8982 C CA . ALA B 1 523 ? -5.547 -1.68 20.797 1 90.88 523 ALA B CA 1
ATOM 8983 C C . ALA B 1 523 ? -6.191 -2.457 19.656 1 90.88 523 ALA B C 1
ATOM 8985 O O . ALA B 1 523 ? -6.699 -3.562 19.859 1 90.88 523 ALA B O 1
ATOM 8986 N N . PHE B 1 524 ? -6.18 -1.885 18.5 1 90.5 524 PHE B N 1
ATOM 8987 C CA . PHE B 1 524 ? -6.73 -2.564 17.328 1 90.5 524 PHE B CA 1
ATOM 8988 C C . PHE B 1 524 ? -5.969 -3.855 17.047 1 90.5 524 PHE B C 1
ATOM 8990 O O . PHE B 1 524 ? -6.574 -4.902 16.828 1 90.5 524 PHE B O 1
ATOM 8997 N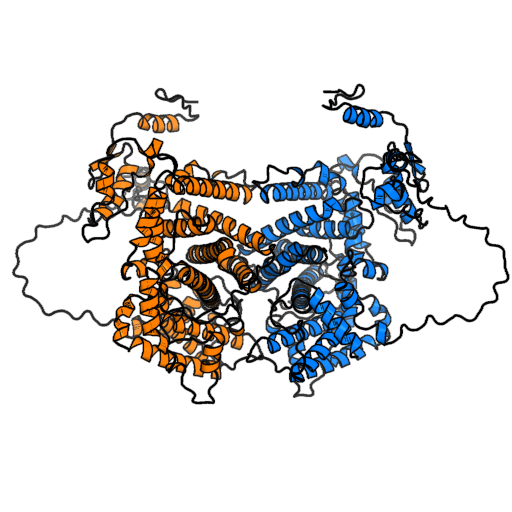 N . LEU B 1 525 ? -4.707 -3.76 17.062 1 85.94 525 LEU B N 1
ATOM 8998 C CA . LEU B 1 525 ? -3.865 -4.914 16.766 1 85.94 525 LEU B CA 1
ATOM 8999 C C . LEU B 1 525 ? -4.004 -5.98 17.844 1 85.94 525 LEU B C 1
ATOM 9001 O O . LEU B 1 525 ? -3.984 -7.176 17.547 1 85.94 525 LEU B O 1
ATOM 9005 N N . ALA B 1 526 ? -4.121 -5.539 19.047 1 84.06 526 ALA B N 1
ATOM 9006 C CA . ALA B 1 526 ? -4.27 -6.48 20.156 1 84.06 526 ALA B CA 1
ATOM 9007 C C . ALA B 1 526 ? -5.578 -7.258 20.047 1 84.06 526 ALA B C 1
ATOM 9009 O O . ALA B 1 526 ? -5.645 -8.43 20.422 1 84.06 526 ALA B O 1
ATOM 9010 N N . ARG B 1 527 ? -6.535 -6.652 19.547 1 81.56 527 ARG B N 1
ATOM 9011 C CA . ARG B 1 527 ? -7.84 -7.293 19.406 1 81.56 527 ARG B CA 1
ATOM 9012 C C . ARG B 1 527 ? -7.867 -8.242 18.203 1 81.56 527 ARG B C 1
ATOM 9014 O O . ARG B 1 527 ? -8.508 -9.289 18.266 1 81.56 527 ARG B O 1
ATOM 9021 N N . THR B 1 528 ? -7.207 -7.867 17.172 1 78.12 528 THR B N 1
ATOM 9022 C CA . THR B 1 528 ? -7.324 -8.617 15.93 1 78.12 528 THR B CA 1
ATOM 9023 C C . THR B 1 528 ? -6.227 -9.672 15.828 1 78.12 528 THR B C 1
ATOM 9025 O O . THR B 1 528 ? -6.414 -10.711 15.195 1 78.12 528 THR B O 1
ATOM 9028 N N . ASP B 1 529 ? -5.078 -9.398 16.484 1 74.06 529 ASP B N 1
ATOM 9029 C CA . ASP B 1 529 ? -3.953 -10.32 16.344 1 74.06 529 ASP B CA 1
ATOM 9030 C C . ASP B 1 529 ? -3.855 -11.25 17.547 1 74.06 529 ASP B C 1
ATOM 9032 O O . ASP B 1 529 ? -4.395 -10.961 18.609 1 74.06 529 ASP B O 1
ATOM 9036 N N . PHE B 1 530 ? -3.791 -12.57 17.516 1 60.88 530 PHE B N 1
ATOM 9037 C CA . PHE B 1 530 ? -3.779 -13.547 18.594 1 60.88 530 PHE B CA 1
ATOM 9038 C C . PHE B 1 530 ? -2.807 -13.133 19.688 1 60.88 530 PHE B C 1
ATOM 9040 O O . PHE B 1 530 ? -3.148 -13.172 20.875 1 60.88 530 PHE B O 1
ATOM 9047 N N . PHE B 1 531 ? -1.615 -13.312 19.406 1 54.72 531 PHE B N 1
ATOM 9048 C CA . PHE B 1 531 ? -0.581 -13.117 20.406 1 54.72 531 PHE B CA 1
ATOM 9049 C C . PHE B 1 531 ? -0.25 -11.633 20.562 1 54.72 531 PHE B C 1
ATOM 9051 O O . PHE B 1 531 ? 0.718 -11.148 19.969 1 54.72 531 PHE B O 1
ATOM 9058 N N . GLY B 1 532 ? -1.409 -10.891 20.703 1 52.69 532 GLY B N 1
ATOM 9059 C CA . GLY B 1 532 ? -1.211 -9.453 20.734 1 52.69 532 GLY B CA 1
ATOM 9060 C C . GLY B 1 532 ? 0.011 -9.039 21.531 1 52.69 532 GLY B C 1
ATOM 9061 O O . GLY B 1 532 ? 0.274 -9.578 22.594 1 52.69 532 GLY B O 1
ATOM 9062 N N . SER B 1 533 ? 1.02 -8.477 20.828 1 57.62 533 SER B N 1
ATOM 9063 C CA . SER B 1 533 ? 2.283 -7.934 21.312 1 57.62 533 SER B CA 1
ATOM 9064 C C . SER B 1 533 ? 2.115 -7.293 22.688 1 57.62 533 SER B C 1
ATOM 9066 O O . SER B 1 533 ? 2.953 -7.484 23.562 1 57.62 533 SER B O 1
ATOM 9068 N N . VAL B 1 534 ? 0.881 -6.617 22.859 1 72.25 534 VAL B N 1
ATOM 9069 C CA . VAL B 1 534 ? 0.625 -5.875 24.094 1 72.25 534 VAL B CA 1
ATOM 9070 C C . VAL B 1 534 ? -0.749 -6.25 24.641 1 72.25 534 VAL B C 1
ATOM 9072 O O . VAL B 1 534 ? -1.762 -6.105 23.953 1 72.25 534 VAL B O 1
ATOM 9075 N N . PRO B 1 535 ? -0.771 -6.887 25.781 1 79.19 535 PRO B N 1
ATOM 9076 C CA . PRO B 1 535 ? -2.064 -7.223 26.375 1 79.19 535 PRO B CA 1
ATOM 9077 C C . PRO B 1 535 ? -2.986 -6.012 26.516 1 79.19 535 PRO B C 1
ATOM 9079 O O . PRO B 1 535 ? -2.516 -4.898 26.75 1 79.19 535 PRO B O 1
ATOM 9082 N N . LEU B 1 536 ? -4.242 -6.191 26.438 1 85.06 536 LEU B N 1
ATOM 9083 C CA . LEU B 1 536 ? -5.242 -5.133 26.5 1 85.06 536 LEU B CA 1
ATOM 9084 C C . LEU B 1 536 ? -5.207 -4.422 27.844 1 85.06 536 LEU B C 1
ATOM 9086 O O . LEU B 1 536 ? -5.465 -3.219 27.938 1 85.06 536 LEU B O 1
ATOM 9090 N N . LYS B 1 537 ? -4.855 -5.16 28.828 1 86.25 537 LYS B N 1
ATOM 9091 C CA . LYS B 1 537 ? -4.777 -4.578 30.172 1 86.25 537 LYS B CA 1
ATOM 9092 C C . LYS B 1 537 ? -3.676 -3.527 30.25 1 86.25 537 LYS B C 1
ATOM 9094 O O . LYS B 1 537 ? -3.832 -2.504 30.922 1 86.25 537 LYS B O 1
ATOM 9099 N N . LYS B 1 538 ? -2.592 -3.777 29.625 1 87.88 538 LYS B N 1
ATOM 9100 C CA . LYS B 1 538 ? -1.49 -2.82 29.594 1 87.88 538 LYS B CA 1
ATOM 9101 C C . LYS B 1 538 ? -1.869 -1.564 28.812 1 87.88 538 LYS B C 1
ATOM 9103 O O . LYS B 1 538 ? -1.464 -0.458 29.172 1 87.88 538 LYS B O 1
ATOM 9108 N N . ILE B 1 539 ? -2.629 -1.768 27.797 1 91.12 539 ILE B N 1
ATOM 9109 C CA . ILE B 1 539 ? -3.068 -0.639 26.984 1 91.12 539 ILE B CA 1
ATOM 9110 C C . ILE B 1 539 ? -4.047 0.223 27.781 1 91.12 539 ILE B C 1
ATOM 9112 O O . ILE B 1 539 ? -4.008 1.452 27.703 1 91.12 539 ILE B O 1
ATOM 9116 N N . LYS B 1 540 ? -4.891 -0.455 28.547 1 92.31 540 LYS B N 1
ATOM 9117 C CA . LYS B 1 540 ? -5.828 0.278 29.375 1 92.31 540 LYS B CA 1
ATOM 9118 C C . LYS B 1 540 ? -5.098 1.099 30.438 1 92.31 540 LYS B C 1
ATOM 9120 O O . LYS B 1 540 ? -5.445 2.256 30.688 1 92.31 540 LYS B O 1
ATOM 9125 N N . SER B 1 541 ? -4.121 0.501 31 1 91.75 541 SER B N 1
ATOM 9126 C CA . SER B 1 541 ? -3.316 1.222 31.984 1 91.75 541 SER B CA 1
ATOM 9127 C C . SER B 1 541 ? -2.607 2.414 31.344 1 91.75 541 SER B C 1
ATOM 9129 O O . SER B 1 541 ? -2.547 3.494 31.938 1 91.75 541 SER B O 1
ATOM 9131 N N . ALA B 1 542 ? -2.082 2.229 30.188 1 92.94 542 ALA B N 1
ATOM 9132 C CA . ALA B 1 542 ? -1.414 3.303 29.453 1 92.94 542 ALA B CA 1
ATOM 9133 C C . ALA B 1 542 ? -2.389 4.426 29.125 1 92.94 542 ALA B C 1
ATOM 9135 O O . ALA B 1 542 ? -2.031 5.605 29.172 1 92.94 542 ALA B O 1
ATOM 9136 N N . ALA B 1 543 ? -3.592 4.062 28.75 1 94.69 543 ALA B N 1
ATOM 9137 C CA . ALA B 1 543 ? -4.621 5.051 28.422 1 94.69 543 ALA B CA 1
ATOM 9138 C C . ALA B 1 543 ? -4.965 5.898 29.641 1 94.69 543 ALA B C 1
ATOM 9140 O O . ALA B 1 543 ? -5.199 7.105 29.531 1 94.69 543 ALA B O 1
ATOM 9141 N N . ASN B 1 544 ? -4.984 5.266 30.734 1 92.62 544 ASN B N 1
ATOM 9142 C CA . ASN B 1 544 ? -5.254 5.996 31.969 1 92.62 544 ASN B CA 1
ATOM 9143 C C . ASN B 1 544 ? -4.129 6.969 32.312 1 92.62 544 ASN B C 1
ATOM 9145 O O . ASN B 1 544 ? -4.379 8.094 32.75 1 92.62 544 ASN B O 1
ATOM 9149 N N . LYS B 1 545 ? -2.943 6.504 32.156 1 91.69 545 LYS B N 1
ATOM 9150 C CA . LYS B 1 545 ? -1.802 7.391 32.375 1 91.69 545 LYS B CA 1
ATOM 9151 C C . LYS B 1 545 ? -1.831 8.57 31.406 1 91.69 545 LYS B C 1
ATOM 9153 O O . LYS B 1 545 ? -1.521 9.703 31.797 1 91.69 545 LYS B O 1
ATOM 9158 N N . TRP B 1 546 ? -2.137 8.266 30.188 1 93.25 546 TRP B N 1
ATOM 9159 C CA . TRP B 1 546 ? -2.264 9.305 29.172 1 93.25 546 TRP B CA 1
ATOM 9160 C C . TRP B 1 546 ? -3.26 10.375 29.609 1 93.25 546 TRP B C 1
ATOM 9162 O O . TRP B 1 546 ? -3.008 11.57 29.453 1 93.25 546 TRP B O 1
ATOM 9172 N N . LYS B 1 547 ? -4.422 9.945 30.172 1 92.5 547 LYS B N 1
ATOM 9173 C CA . LYS B 1 547 ? -5.461 10.875 30.594 1 92.5 547 LYS B CA 1
ATOM 9174 C C . LYS B 1 547 ? -4.957 11.773 31.734 1 92.5 547 LYS B C 1
ATOM 9176 O O . LYS B 1 547 ? -5.293 12.961 31.781 1 92.5 547 LYS B O 1
ATOM 9181 N N . GLN B 1 548 ? -4.152 11.227 32.531 1 89.31 548 GLN B N 1
ATOM 9182 C CA . GLN B 1 548 ? -3.576 12.008 33.625 1 89.31 548 GLN B CA 1
ATOM 9183 C C . GLN B 1 548 ? -2.65 13.102 33.094 1 89.31 548 GLN B C 1
ATOM 9185 O O . GLN B 1 548 ? -2.689 14.242 33.562 1 89.31 548 GLN B O 1
ATOM 9190 N N . ILE B 1 549 ? -1.882 12.742 32.125 1 88.75 549 ILE B N 1
ATOM 9191 C CA . ILE B 1 549 ? -0.974 13.711 31.531 1 88.75 549 ILE B CA 1
ATOM 9192 C C . ILE B 1 549 ? -1.777 14.773 30.781 1 88.75 549 ILE B C 1
ATOM 9194 O O . ILE B 1 549 ? -1.471 15.961 30.859 1 88.75 549 ILE B O 1
ATOM 9198 N N . TRP B 1 550 ? -2.783 14.312 30.062 1 89.69 550 TRP B N 1
ATOM 9199 C CA . TRP B 1 550 ? -3.65 15.219 29.312 1 89.69 550 TRP B CA 1
ATOM 9200 C C . TRP B 1 550 ? -4.273 16.266 30.25 1 89.69 550 TRP B C 1
ATOM 9202 O O . TRP B 1 550 ? -4.289 17.453 29.922 1 89.69 550 TRP B O 1
ATOM 9212 N N . ASN B 1 551 ? -4.773 15.812 31.375 1 86.5 551 ASN B N 1
ATOM 9213 C CA . ASN B 1 551 ? -5.391 16.719 32.344 1 86.5 551 ASN B CA 1
ATOM 9214 C C . ASN B 1 551 ? -4.387 17.719 32.875 1 86.5 551 ASN B C 1
ATOM 9216 O O . ASN B 1 551 ? -4.734 18.875 33.125 1 86.5 551 ASN B O 1
ATOM 9220 N N . SER B 1 552 ? -3.213 17.312 33.062 1 82.94 552 SER B N 1
ATOM 9221 C CA . SER B 1 552 ? -2.178 18.203 33.594 1 82.94 552 SER B CA 1
ATOM 9222 C C . SER B 1 552 ? -1.803 19.266 32.562 1 82.94 552 SER B C 1
ATOM 9224 O O . SER B 1 552 ? -1.55 20.422 32.906 1 82.94 552 SER B O 1
ATOM 9226 N N . VAL B 1 553 ? -1.747 18.844 31.312 1 80.44 553 VAL B N 1
ATOM 9227 C CA . VAL B 1 553 ? -1.369 19.75 30.234 1 80.44 553 VAL B CA 1
ATOM 9228 C C . VAL B 1 553 ? -2.52 20.719 29.938 1 80.44 553 VAL B C 1
ATOM 9230 O O . VAL B 1 553 ? -2.295 21.906 29.688 1 80.44 553 VAL B O 1
ATOM 9233 N N . TYR B 1 554 ? -3.721 20.188 29.969 1 74.81 554 TYR B N 1
ATOM 9234 C CA . TYR B 1 554 ? -4.887 21 29.641 1 74.81 554 TYR B CA 1
ATOM 9235 C C . TYR B 1 554 ? -5.242 21.953 30.766 1 74.81 554 TYR B C 1
ATOM 9237 O O . TYR B 1 554 ? -5.746 23.047 30.531 1 74.81 554 TYR B O 1
ATOM 9245 N N . GLN B 1 555 ? -5.129 21.562 32.062 1 65.19 555 GLN B N 1
ATOM 9246 C CA . GLN B 1 555 ? -5.43 22.406 33.219 1 65.19 555 GLN B CA 1
ATOM 9247 C C . GLN B 1 555 ? -4.367 23.484 33.375 1 65.19 555 GLN B C 1
ATOM 9249 O O . GLN B 1 555 ? -4.605 24.5 34.062 1 65.19 555 GLN B O 1
ATOM 9254 N N . ASP B 1 556 ? -3.291 23.219 33 1 58.94 556 ASP B N 1
ATOM 9255 C CA . ASP B 1 556 ? -2.236 24.219 33.125 1 58.94 556 ASP B CA 1
ATOM 9256 C C . ASP B 1 556 ? -2.607 25.516 32.406 1 58.94 556 ASP B C 1
ATOM 9258 O O . ASP B 1 556 ? -2.973 25.5 31.234 1 58.94 556 ASP B O 1
ATOM 9262 N N . SER B 1 557 ? -3.289 26.547 33.125 1 51.62 557 SER B N 1
ATOM 9263 C CA . SER B 1 557 ? -3.746 27.891 32.844 1 51.62 557 SER B CA 1
ATOM 9264 C C . SER B 1 557 ? -2.887 28.531 31.75 1 51.62 557 SER B C 1
ATOM 9266 O O . SER B 1 557 ? -3.367 29.375 30.984 1 51.62 557 SER B O 1
ATOM 9268 N N . ASN B 1 558 ? -1.674 28.453 31.906 1 47.88 558 ASN B N 1
ATOM 9269 C CA . ASN B 1 558 ? -0.809 29.109 30.938 1 47.88 558 ASN B CA 1
ATOM 9270 C C . ASN B 1 558 ? -1.065 28.578 29.516 1 47.88 558 ASN B C 1
ATOM 9272 O O . ASN B 1 558 ? -0.564 29.141 28.547 1 47.88 558 ASN B O 1
ATOM 9276 N N . ASN B 1 559 ? -1.681 27.516 29.516 1 48.44 559 ASN B N 1
ATOM 9277 C CA . ASN B 1 559 ? -2.023 26.844 28.266 1 48.44 559 ASN B CA 1
ATOM 9278 C C . ASN B 1 559 ? -3.369 27.312 27.719 1 48.44 559 ASN B C 1
ATOM 9280 O O . ASN B 1 559 ? -3.994 26.625 26.906 1 48.44 559 ASN B O 1
ATOM 9284 N N . ASP B 1 560 ? -4.117 28.141 28.531 1 43.62 560 ASP B N 1
ATOM 9285 C CA . ASP B 1 560 ? -5.406 28.734 28.172 1 43.62 560 ASP B CA 1
ATOM 9286 C C . ASP B 1 560 ? -5.512 28.953 26.672 1 43.62 560 ASP B C 1
ATOM 9288 O O . ASP B 1 560 ? -6.598 29.234 26.156 1 43.62 560 ASP B O 1
ATOM 9292 N N . GLN B 1 561 ? -4.508 29.453 26.141 1 44.88 561 GLN B N 1
ATOM 9293 C CA . GLN B 1 561 ? -4.586 29.781 24.719 1 44.88 561 GLN B CA 1
ATOM 9294 C C . GLN B 1 561 ? -4.902 28.547 23.891 1 44.88 561 GLN B C 1
ATOM 9296 O O . GLN B 1 561 ? -4.145 28.188 23 1 44.88 561 GLN B O 1
ATOM 9301 N N . MET B 1 562 ? -5.406 27.641 24.422 1 46.5 562 MET B N 1
ATOM 9302 C CA . MET B 1 562 ? -5.883 26.344 23.938 1 46.5 562 MET B CA 1
ATOM 9303 C C . MET B 1 562 ? -6.715 26.5 22.672 1 46.5 562 MET B C 1
ATOM 9305 O O . MET B 1 562 ? -7.164 25.516 22.094 1 46.5 562 MET B O 1
ATOM 9309 N N . LEU B 1 563 ? -7.512 27.656 22.688 1 45.47 563 LEU B N 1
ATOM 9310 C CA . LEU B 1 563 ? -8.266 27.984 21.484 1 45.47 563 LEU B CA 1
ATOM 9311 C C . LEU B 1 563 ? -7.508 27.547 20.234 1 45.47 563 LEU B C 1
ATOM 9313 O O . LEU B 1 563 ? -8.094 27.453 19.156 1 45.47 563 LEU B O 1
ATOM 9317 N N . LEU B 1 564 ? -6.18 27.656 20.359 1 50.62 564 LEU B N 1
ATOM 9318 C CA . LEU B 1 564 ? -5.289 27.594 19.203 1 50.62 564 LEU B CA 1
ATOM 9319 C C . LEU B 1 564 ? -5.215 26.188 18.641 1 50.62 564 LEU B C 1
ATOM 9321 O O . LEU B 1 564 ? -4.441 25.922 17.719 1 50.62 564 LEU B O 1
ATOM 9325 N N . LEU B 1 565 ? -6.09 25.234 19.312 1 58.94 565 LEU B N 1
ATOM 9326 C CA . LEU B 1 565 ? -5.598 23.906 18.938 1 58.94 565 LEU B CA 1
ATOM 9327 C C . LEU B 1 565 ? -6.43 23.312 17.797 1 58.94 565 LEU B C 1
ATOM 9329 O O . LEU B 1 565 ? -7.656 23.469 17.781 1 58.94 565 LEU B O 1
ATOM 9333 N N . GLY B 1 566 ? -6.164 23.359 16.609 1 72.31 566 GLY B N 1
ATOM 93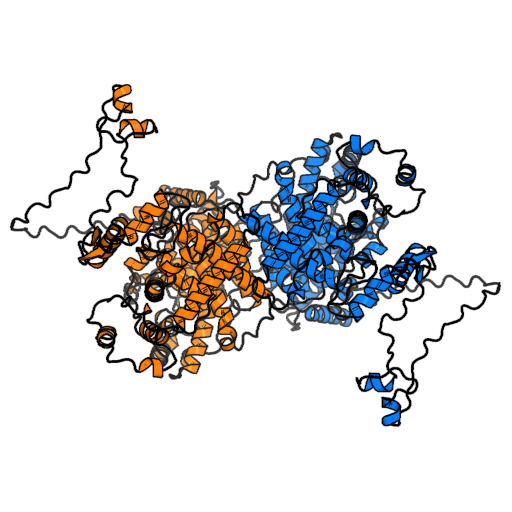34 C CA . GLY B 1 566 ? -6.684 22.625 15.469 1 72.31 566 GLY B CA 1
ATOM 9335 C C . GLY B 1 566 ? -7.203 21.25 15.828 1 72.31 566 GLY B C 1
ATOM 9336 O O . GLY B 1 566 ? -8.055 21.109 16.703 1 72.31 566 GLY B O 1
ATOM 9337 N N . TYR B 1 567 ? -6.867 20.297 15.414 1 80.69 567 TYR B N 1
ATOM 9338 C CA . TYR B 1 567 ? -7.32 18.922 15.516 1 80.69 567 TYR B CA 1
ATOM 9339 C C . TYR B 1 567 ? -6.93 18.312 16.859 1 80.69 567 TYR B C 1
ATOM 9341 O O . TYR B 1 567 ? -7.656 17.484 17.406 1 80.69 567 TYR B O 1
ATOM 9349 N N . PRO B 1 568 ? -5.918 18.797 17.594 1 85.25 568 PRO B N 1
ATOM 9350 C CA . PRO B 1 568 ? -5.453 18.156 18.828 1 85.25 568 PRO B CA 1
ATOM 9351 C C . PRO B 1 568 ? -6.43 18.328 19.984 1 85.25 568 PRO B C 1
ATOM 9353 O O . PRO B 1 568 ? -6.375 17.562 20.969 1 85.25 568 PRO B O 1
ATOM 9356 N N . LYS B 1 569 ? -7.363 19.25 19.875 1 81.06 569 LYS B N 1
ATOM 9357 C CA . LYS B 1 569 ? -8.328 19.484 20.953 1 81.06 569 LYS B CA 1
ATOM 9358 C C . LYS B 1 569 ? -9.273 18.297 21.109 1 81.06 569 LYS B C 1
ATOM 9360 O O . LYS B 1 569 ? -9.867 18.094 22.172 1 81.06 569 LYS B O 1
ATOM 9365 N N . HIS B 1 570 ? -9.305 17.484 20.031 1 84.94 570 HIS B N 1
ATOM 9366 C CA . HIS B 1 570 ? -10.25 16.375 20.031 1 84.94 570 HIS B CA 1
ATOM 9367 C C . HIS B 1 570 ? -9.602 15.094 20.531 1 84.94 570 HIS B C 1
ATOM 9369 O O . HIS B 1 570 ? -10.211 14.023 20.5 1 84.94 570 HIS B O 1
ATOM 9375 N N . ALA B 1 571 ? -8.422 15.133 21.047 1 90.31 571 ALA B N 1
ATOM 9376 C CA . ALA B 1 571 ? -7.688 13.945 21.484 1 90.31 571 ALA B CA 1
ATOM 9377 C C . ALA B 1 571 ? -8.422 13.234 22.625 1 90.31 571 ALA B C 1
ATOM 9379 O O . ALA B 1 571 ? -8.367 12.008 22.719 1 90.31 571 ALA B O 1
ATOM 9380 N N . GLU B 1 572 ? -9.109 14.016 23.422 1 91 572 GLU B N 1
ATOM 9381 C CA . GLU B 1 572 ? -9.797 13.422 24.562 1 91 572 GLU B CA 1
ATOM 9382 C C . GLU B 1 572 ? -10.922 12.5 24.109 1 91 572 GLU B C 1
ATOM 9384 O O . GLU B 1 572 ? -11.195 11.477 24.75 1 91 572 GLU B O 1
ATOM 9389 N N . GLU B 1 573 ? -11.57 12.875 23.031 1 91.94 573 GLU B N 1
ATOM 9390 C CA . GLU B 1 573 ? -12.625 12.031 22.5 1 91.94 573 GLU B CA 1
ATOM 9391 C C . GLU B 1 573 ? -12.07 10.68 22.047 1 91.94 573 GLU B C 1
ATOM 9393 O O . GLU B 1 573 ? -12.75 9.656 22.172 1 91.94 573 GLU B O 1
ATOM 9398 N N . LEU B 1 574 ? -10.953 10.727 21.531 1 93.88 574 LEU B N 1
ATOM 9399 C CA . LEU B 1 574 ? -10.32 9.492 21.094 1 93.88 574 LEU B CA 1
ATOM 9400 C C . LEU B 1 574 ? -9.961 8.609 22.281 1 93.88 574 LEU B C 1
ATOM 9402 O O . LEU B 1 574 ? -10.023 7.379 22.188 1 93.88 574 LEU B O 1
ATOM 9406 N N . TRP B 1 575 ? -9.539 9.266 23.344 1 94.88 575 TRP B N 1
ATOM 9407 C CA . TRP B 1 575 ? -9.281 8.531 24.578 1 94.88 575 TRP B CA 1
ATOM 9408 C C . TRP B 1 575 ? -10.562 7.867 25.094 1 94.88 575 TRP B C 1
ATOM 9410 O O . TRP B 1 575 ? -10.539 6.703 25.5 1 94.88 575 TRP B O 1
ATOM 9420 N N . LEU B 1 576 ? -11.625 8.625 25.062 1 93.25 576 LEU B N 1
ATOM 9421 C CA . LEU B 1 576 ? -12.906 8.094 25.516 1 93.25 576 LEU B CA 1
ATOM 9422 C C . LEU B 1 576 ? -13.328 6.902 24.656 1 93.25 576 LEU B C 1
ATOM 9424 O O . LEU B 1 576 ? -13.828 5.906 25.188 1 93.25 576 LEU B O 1
ATOM 9428 N N . LEU B 1 577 ? -13.18 7.043 23.406 1 92.69 577 LEU B N 1
ATOM 9429 C CA . LEU B 1 577 ? -13.5 5.957 22.5 1 92.69 577 LEU B CA 1
ATOM 9430 C C . LEU B 1 577 ? -12.672 4.715 22.797 1 92.69 577 LEU B C 1
ATOM 9432 O O . LEU B 1 577 ? -13.195 3.602 22.828 1 92.69 577 LEU B O 1
ATOM 9436 N N . LEU B 1 578 ? -11.422 4.891 23.016 1 94.25 578 LEU B N 1
ATOM 9437 C CA . LEU B 1 578 ? -10.5 3.799 23.297 1 94.25 578 LEU B CA 1
ATOM 9438 C C . LEU B 1 578 ? -10.883 3.088 24.578 1 94.25 578 LEU B C 1
ATOM 9440 O O . LEU B 1 578 ? -10.953 1.857 24.625 1 94.25 578 LEU B O 1
ATOM 9444 N N . THR B 1 579 ? -11.109 3.836 25.594 1 93.06 579 THR B N 1
ATOM 9445 C CA . THR B 1 579 ? -11.383 3.26 26.906 1 93.06 579 THR B CA 1
ATOM 9446 C C . THR B 1 579 ? -12.711 2.512 26.906 1 93.06 579 THR B C 1
ATOM 9448 O O . THR B 1 579 ? -12.836 1.448 27.516 1 93.06 579 THR B O 1
ATOM 9451 N N . THR B 1 580 ? -13.672 3.049 26.219 1 90.44 580 THR B N 1
ATOM 9452 C CA . THR B 1 580 ? -14.953 2.361 26.109 1 90.44 580 THR B CA 1
ATOM 9453 C C . THR B 1 580 ? -14.797 1.047 25.344 1 90.44 580 THR B C 1
ATOM 9455 O O . THR B 1 580 ? -15.375 0.029 25.734 1 90.44 580 THR B O 1
ATOM 9458 N N . MET B 1 581 ? -14.102 1.09 24.297 1 88.94 581 MET B N 1
ATOM 9459 C CA . MET B 1 581 ? -13.852 -0.107 23.5 1 88.94 581 MET B CA 1
ATOM 9460 C C . MET B 1 581 ? -13.141 -1.172 24.328 1 88.94 581 MET B C 1
ATOM 9462 O O . MET B 1 581 ? -13.477 -2.354 24.25 1 88.94 581 MET B O 1
ATOM 9466 N N . LEU B 1 582 ? -12.164 -0.732 25.125 1 88.81 582 LEU B N 1
ATOM 9467 C CA . LEU B 1 582 ? -11.398 -1.663 25.938 1 88.81 582 LEU B CA 1
ATOM 9468 C C . LEU B 1 582 ? -12.266 -2.27 27.031 1 88.81 582 LEU B C 1
ATOM 9470 O O . LEU B 1 582 ? -12.125 -3.447 27.375 1 88.81 582 LEU B O 1
ATOM 9474 N N . ASP B 1 583 ? -13.141 -1.524 27.531 1 87.5 583 ASP B N 1
ATOM 9475 C CA . ASP B 1 583 ? -14.047 -2.012 28.562 1 87.5 583 ASP B CA 1
ATOM 9476 C C . ASP B 1 583 ? -15.008 -3.057 28 1 87.5 583 ASP B C 1
ATOM 9478 O O . ASP B 1 583 ? -15.281 -4.07 28.656 1 87.5 583 ASP B O 1
ATOM 9482 N N . ILE B 1 584 ? -15.469 -2.852 26.844 1 83.88 584 ILE B N 1
ATOM 9483 C CA . ILE B 1 584 ? -16.391 -3.783 26.203 1 83.88 584 ILE B CA 1
ATOM 9484 C C . ILE B 1 584 ? -15.648 -5.07 25.844 1 83.88 584 ILE B C 1
ATOM 9486 O O . ILE B 1 584 ? -16.188 -6.168 25.984 1 83.88 584 ILE B O 1
ATOM 9490 N N . ALA B 1 585 ? -14.531 -4.906 25.344 1 78.5 585 ALA B N 1
ATOM 9491 C CA . ALA B 1 585 ? -13.75 -6.062 24.906 1 78.5 585 ALA B CA 1
ATOM 9492 C C . ALA B 1 585 ? -13.43 -6.98 26.094 1 78.5 585 ALA B C 1
ATOM 9494 O O . ALA B 1 585 ? -13.336 -8.203 25.922 1 78.5 585 ALA B O 1
ATOM 9495 N N . THR B 1 586 ? -13.242 -6.461 27.219 1 74.25 586 THR B N 1
ATOM 9496 C CA . THR B 1 586 ? -12.922 -7.254 28.406 1 74.25 586 THR B CA 1
ATOM 9497 C C . THR B 1 586 ? -14.18 -7.898 28.984 1 74.25 586 THR B C 1
ATOM 9499 O O . THR B 1 586 ? -14.109 -8.969 29.594 1 74.25 586 THR B O 1
ATOM 9502 N N . GLU B 1 587 ? -15.25 -7.273 28.844 1 69.25 587 GLU B N 1
ATOM 9503 C CA . GLU B 1 587 ? -16.484 -7.797 29.422 1 69.25 587 GLU B CA 1
ATOM 9504 C C . GLU B 1 587 ? -17.125 -8.828 28.516 1 69.25 587 GLU B C 1
ATOM 9506 O O . GLU B 1 587 ? -18.031 -9.562 28.938 1 69.25 587 GLU B O 1
ATOM 9511 N N . ASN B 1 588 ? -16.422 -9.414 27.438 1 61.38 588 ASN B N 1
ATOM 9512 C CA . ASN B 1 588 ? -16.781 -10.477 26.5 1 61.38 588 ASN B CA 1
ATOM 9513 C C . ASN B 1 588 ? -18.25 -10.375 26.078 1 61.38 588 ASN B C 1
ATOM 9515 O O . ASN B 1 588 ? -18.828 -11.344 25.594 1 61.38 588 ASN B O 1
ATOM 9519 N N . SER B 1 589 ? -19.062 -9.336 26.453 1 55 589 SER B N 1
ATOM 9520 C CA . SER B 1 589 ? -20.516 -9.523 26.484 1 55 589 SER B CA 1
ATOM 9521 C C . SER B 1 589 ? -21.172 -9.078 25.188 1 55 589 SER B C 1
ATOM 9523 O O . SER B 1 589 ? -22.234 -9.57 24.828 1 55 589 SER B O 1
ATOM 9525 N N . THR B 1 590 ? -20.766 -8.031 24.5 1 60.62 590 THR B N 1
ATOM 9526 C CA . THR B 1 590 ? -21.688 -7.418 23.547 1 60.62 590 THR B CA 1
ATOM 9527 C C . THR B 1 590 ? -21.094 -7.426 22.141 1 60.62 590 THR B C 1
ATOM 9529 O O . THR B 1 590 ? -19.922 -7.094 21.953 1 60.62 590 THR B O 1
ATOM 9532 N N . LYS B 1 591 ? -21.859 -8.031 21.359 1 66.44 591 LYS B N 1
ATOM 9533 C CA . LYS B 1 591 ? -21.516 -8.07 19.938 1 66.44 591 LYS B CA 1
ATOM 9534 C C . LYS B 1 591 ? -21.828 -6.742 19.266 1 66.44 591 LYS B C 1
ATOM 9536 O O . LYS B 1 591 ? -22.984 -6.453 18.938 1 66.44 591 LYS B O 1
ATOM 9541 N N . LEU B 1 592 ? -20.875 -5.805 19.281 1 75.69 592 LEU B N 1
ATOM 9542 C CA . LEU B 1 592 ? -21.047 -4.551 18.562 1 75.69 592 LEU B CA 1
ATOM 9543 C C . LEU B 1 592 ? -20.312 -4.59 17.219 1 75.69 592 LEU B C 1
ATOM 9545 O O . LEU B 1 592 ? -19.156 -4.988 17.156 1 75.69 592 LEU B O 1
ATOM 9549 N N . PRO B 1 593 ? -21.062 -4.215 16.219 1 71.19 593 PRO B N 1
ATOM 9550 C CA . PRO B 1 593 ? -20.516 -4.312 14.859 1 71.19 593 PRO B CA 1
ATOM 9551 C C . PRO B 1 593 ? -19.172 -3.594 14.719 1 71.19 593 PRO B C 1
ATOM 9553 O O . PRO B 1 593 ? -18.312 -4.031 13.953 1 71.19 593 PRO B O 1
ATOM 9556 N N . TYR B 1 594 ? -19.031 -2.529 15.438 1 77.31 594 TYR B N 1
ATOM 9557 C CA . TYR B 1 594 ? -17.797 -1.762 15.336 1 77.31 594 TYR B CA 1
ATOM 9558 C C . TYR B 1 594 ? -16.625 -2.557 15.891 1 77.31 594 TYR B C 1
ATOM 9560 O O . TYR B 1 594 ? -15.469 -2.275 15.555 1 77.31 594 TYR B O 1
ATOM 9568 N N . LEU B 1 595 ? -16.891 -3.537 16.578 1 75.38 595 LEU B N 1
ATOM 9569 C CA . LEU B 1 595 ? -15.805 -4.289 17.188 1 75.38 595 LEU B CA 1
ATOM 9570 C C . LEU B 1 595 ? -15.477 -5.535 16.375 1 75.38 595 LEU B C 1
ATOM 9572 O O . LEU B 1 595 ? -14.547 -6.273 16.703 1 75.38 595 LEU B O 1
ATOM 9576 N N . ASP B 1 596 ? -16.188 -5.535 15.227 1 73.75 596 ASP B N 1
ATOM 9577 C CA . ASP B 1 596 ? -15.828 -6.609 14.305 1 73.75 596 ASP B CA 1
ATOM 9578 C C . ASP B 1 596 ? -14.516 -6.301 13.586 1 73.75 596 ASP B C 1
ATOM 9580 O O . ASP B 1 596 ? -14.117 -5.137 13.469 1 73.75 596 ASP B O 1
ATOM 9584 N N . ASN B 1 597 ? -13.805 -7.238 13.156 1 69.69 597 ASN B N 1
ATOM 9585 C CA . ASN B 1 597 ? -12.445 -7.07 12.648 1 69.69 597 ASN B CA 1
ATOM 9586 C C . ASN B 1 597 ? -12.445 -6.707 11.164 1 69.69 597 ASN B C 1
ATOM 9588 O O . ASN B 1 597 ? -11.398 -6.359 10.617 1 69.69 597 ASN B O 1
ATOM 9592 N N . ALA B 1 598 ? -13.555 -6.617 10.523 1 71.62 598 ALA B N 1
ATOM 9593 C CA . ALA B 1 598 ? -13.547 -6.367 9.086 1 71.62 598 ALA B CA 1
ATOM 9594 C C . ALA B 1 598 ? -13.578 -4.871 8.789 1 71.62 598 ALA B C 1
ATOM 9596 O O . ALA B 1 598 ? -14.344 -4.125 9.398 1 71.62 598 ALA B O 1
ATOM 9597 N N . ALA B 1 599 ? -12.695 -4.461 7.973 1 77.31 599 ALA B N 1
ATOM 9598 C CA . ALA B 1 599 ? -12.68 -3.062 7.551 1 77.31 599 ALA B CA 1
ATOM 9599 C C . ALA B 1 599 ? -13.992 -2.674 6.887 1 77.31 599 ALA B C 1
ATOM 9601 O O . ALA B 1 599 ? -14.688 -3.523 6.32 1 77.31 599 ALA B O 1
ATOM 9602 N N . THR B 1 600 ? -14.367 -1.389 7.082 1 76 600 THR B N 1
ATOM 9603 C CA . THR B 1 600 ? -15.609 -0.884 6.52 1 76 600 THR B CA 1
ATOM 9604 C C . THR B 1 600 ? -15.391 0.465 5.84 1 76 600 THR B C 1
ATOM 9606 O O . THR B 1 600 ? -14.422 1.168 6.141 1 76 600 THR B O 1
ATOM 9609 N N . ASP B 1 601 ? -16.234 0.725 4.871 1 73.75 601 ASP B N 1
ATOM 9610 C CA . ASP B 1 601 ? -16.203 2.027 4.211 1 73.75 601 ASP B CA 1
ATOM 9611 C C . ASP B 1 601 ? -17.312 2.941 4.73 1 73.75 601 ASP B C 1
ATOM 9613 O O . ASP B 1 601 ? -17.391 4.105 4.328 1 73.75 601 ASP B O 1
ATOM 9617 N N . ASP B 1 602 ? -18.016 2.426 5.629 1 76.56 602 ASP B N 1
ATOM 9618 C CA . ASP B 1 602 ? -19.172 3.15 6.133 1 76.56 602 ASP B CA 1
ATOM 9619 C C . ASP B 1 602 ? -18.891 3.75 7.508 1 76.56 602 ASP B C 1
ATOM 9621 O O . ASP B 1 602 ? -18.328 3.084 8.375 1 76.56 602 ASP B O 1
ATOM 9625 N N . LEU B 1 603 ? -19.234 5.012 7.625 1 84.81 603 LEU B N 1
ATOM 9626 C CA . LEU B 1 603 ? -19.078 5.691 8.906 1 84.81 603 LEU B CA 1
ATOM 9627 C C . LEU B 1 603 ? -20.234 5.363 9.844 1 84.81 603 LEU B C 1
ATOM 9629 O O . LEU B 1 603 ? -20.188 5.691 11.031 1 84.81 603 LEU B O 1
ATOM 9633 N N . GLY B 1 604 ? -21.141 4.648 9.25 1 81.88 604 GLY B N 1
ATOM 9634 C CA . GLY B 1 604 ? -22.344 4.324 10.016 1 81.88 604 GLY B CA 1
ATOM 9635 C C . GLY B 1 604 ? -22.047 3.438 11.211 1 81.88 604 GLY B C 1
ATOM 9636 O O . GLY B 1 604 ? -22.641 3.625 12.281 1 81.88 604 GLY B O 1
ATOM 9637 N N . LYS B 1 605 ? -21.141 2.549 11.094 1 83.69 605 LYS B N 1
ATOM 9638 C CA . LYS B 1 605 ? -20.812 1.646 12.188 1 83.69 605 LYS B CA 1
ATOM 9639 C C . LYS B 1 605 ? -20.219 2.408 13.367 1 83.69 605 LYS B C 1
ATOM 9641 O O . LYS B 1 605 ? -20.547 2.131 14.523 1 83.69 605 LYS B O 1
ATOM 9646 N N . LEU B 1 606 ? -19.375 3.301 13.039 1 87.75 606 LEU B N 1
ATOM 9647 C CA . LEU B 1 606 ? -18.781 4.117 14.094 1 87.75 606 LEU B CA 1
ATOM 9648 C C . LEU B 1 606 ? -19.828 5.027 14.734 1 87.75 606 LEU B C 1
ATOM 9650 O O . LEU B 1 606 ? -19.844 5.215 15.953 1 87.75 606 LEU B O 1
ATOM 9654 N N . ASN B 1 607 ? -20.656 5.562 13.891 1 88.81 607 ASN B N 1
ATOM 9655 C CA . ASN B 1 607 ? -21.734 6.414 14.398 1 88.81 607 ASN B CA 1
ATOM 9656 C C . ASN B 1 607 ? -22.625 5.66 15.375 1 88.81 607 ASN B C 1
ATOM 9658 O O . ASN B 1 607 ? -22.984 6.188 16.422 1 88.81 607 ASN B O 1
ATOM 9662 N N . GLU B 1 608 ? -22.938 4.469 15 1 86.69 608 GLU B N 1
ATOM 9663 C CA . GLU B 1 608 ? -23.766 3.633 15.859 1 86.69 608 GLU B CA 1
ATOM 9664 C C . GLU B 1 608 ? -23.078 3.338 17.188 1 86.69 608 GLU B C 1
ATOM 9666 O O . GLU B 1 608 ? -23.719 3.322 18.234 1 86.69 608 GLU B O 1
ATOM 9671 N N . PHE B 1 609 ? -21.875 3.051 17.141 1 87.69 609 PHE B N 1
ATOM 9672 C CA . PHE B 1 609 ? -21.109 2.764 18.344 1 87.69 609 PHE B CA 1
ATOM 9673 C C . PHE B 1 609 ? -21.062 3.982 19.25 1 87.69 609 PHE B C 1
ATOM 9675 O O . PHE B 1 609 ? -21.188 3.854 20.469 1 87.69 609 PHE B O 1
ATOM 9682 N N . ILE B 1 610 ? -20.875 5.168 18.656 1 88.94 610 ILE B N 1
ATOM 9683 C CA . ILE B 1 610 ? -20.797 6.406 19.422 1 88.94 610 ILE B CA 1
ATOM 9684 C C . ILE B 1 610 ? -22.141 6.691 20.078 1 88.94 610 ILE B C 1
ATOM 9686 O O . ILE B 1 610 ? -22.203 7.105 21.234 1 88.94 610 ILE B O 1
ATOM 9690 N N . GLN B 1 611 ? -23.188 6.387 19.375 1 86 611 GLN B N 1
ATOM 9691 C CA . GLN B 1 611 ? -24.531 6.57 19.938 1 86 611 GLN B CA 1
ATOM 9692 C C . GLN B 1 611 ? -24.766 5.605 21.094 1 86 611 GLN B C 1
ATOM 9694 O O . GLN B 1 611 ? -25.391 5.969 22.094 1 86 611 GLN B O 1
ATOM 9699 N N . TRP B 1 612 ? -24.266 4.465 20.828 1 84.12 612 TRP B N 1
ATOM 9700 C CA . TRP B 1 612 ? -24.375 3.467 21.891 1 84.12 612 TRP B CA 1
ATOM 9701 C C . TRP B 1 612 ? -23.625 3.906 23.141 1 84.12 612 TRP B C 1
ATOM 9703 O O . TRP B 1 612 ? -24.109 3.75 24.25 1 84.12 612 TRP B O 1
ATOM 9713 N N . CYS B 1 613 ? -22.422 4.441 22.953 1 83.62 613 CYS B N 1
ATOM 9714 C CA . CYS B 1 613 ? -21.594 4.902 24.047 1 83.62 613 CYS B CA 1
ATOM 9715 C C . CYS B 1 613 ? -22.25 6.047 24.812 1 83.62 613 CYS B C 1
ATOM 9717 O O . CYS B 1 613 ? -22.125 6.156 26.031 1 83.62 613 CYS B O 1
ATOM 9719 N N . CYS B 1 614 ? -22.969 6.852 24.109 1 81.88 614 CYS B N 1
ATOM 9720 C CA . CYS B 1 614 ? -23.609 8.016 24.719 1 81.88 614 CYS B CA 1
ATOM 9721 C C . CYS B 1 614 ? -24.859 7.621 25.5 1 81.88 614 CYS B C 1
ATOM 9723 O O . CYS B 1 614 ? -25.266 8.328 26.422 1 81.88 614 CYS B O 1
ATOM 9725 N N . ARG B 1 615 ? -25.516 6.566 25.047 1 73.44 615 ARG B N 1
ATOM 9726 C CA . ARG B 1 615 ? -26.719 6.117 25.75 1 73.44 615 ARG B CA 1
ATOM 9727 C C . ARG B 1 615 ? -26.375 5.406 27.047 1 73.44 615 ARG B C 1
ATOM 9729 O O . ARG B 1 615 ? -27.078 5.555 28.047 1 73.44 615 ARG B O 1
ATOM 9736 N N . ASP B 1 616 ? -25.375 4.598 26.922 1 59.84 616 ASP B N 1
ATOM 9737 C CA . ASP B 1 616 ? -25.062 3.771 28.094 1 59.84 616 ASP B CA 1
ATOM 9738 C C . ASP B 1 616 ? -24.203 4.539 29.094 1 59.84 616 ASP B C 1
ATOM 9740 O O . ASP B 1 616 ? -23.922 4.039 30.188 1 59.84 616 ASP B O 1
ATOM 9744 N N . THR B 1 617 ? -23.688 5.684 28.734 1 49.41 617 THR B N 1
ATOM 9745 C CA . THR B 1 617 ? -23.062 6.477 29.781 1 49.41 617 THR B CA 1
ATOM 9746 C C . THR B 1 617 ? -24.047 7.512 30.344 1 49.41 617 THR B C 1
ATOM 9748 O O . THR B 1 617 ? -24.781 8.141 29.578 1 49.41 617 THR B O 1
#

Sequence (1234 aa):
MFRCSQCDKSYQRKAHLLRHELTHSGQAASVCPFCKKSFLKPEVARRHSKACAIKYNQQPAPAAKPGRKRQSCDQCFATKRACDKGSPCSRCQSLGQQCTFESQQESSIGSPCPTDVSLSPSVQSPTPSKEESQFSFLRHFTDPCVERDRLAIGTTAECSVRRNLESLYSHLEDALVPPDPMAANFGDIPGAEMFFRPPLITDEYFPTDLLSYGPTKLSEQLHELMMELIETSKSMRPDDTEDPQLQLDIAQLAPLFTVSNVAIFISVFFHSLYWHLPVVHFPTFDPGNVSNPLLLSIFLTGATYSSSLDEAALLPRVLDVAEEHVFRKITTLSTQVAPPTHDLTRQIPTIQLLQAALIIEMLQFGQERVETRRRIRIIRHPSLVSLMRCLGIFQLKRSAPPTVCTGDDSTWRALVTEEVCIRLASWVFLADGFLTVCFKNRPTISIFEMECPFPWRTELWEAENASAFSRIAATDEAKLPMPSVREAIRLLLDNSEPGPLPSSLPLSAEHLLIMIYALNSLAFLARTDFFGSVPLKKIKSAANKWKQIWNSVYQDSNNDQMLLLGYPKHAEELWLLLTTMLDIATENSTKLPYLDNAATDDLGKLNEFIQWCCRDTMFRCSQCDKSYQRKAHLLRHELTHSGQAASVCPFCKKSFLKPEVARRHSKACAIKYNQQPAPAAKPGRKRQSCDQCFATKRACDKGSPCSRCQSLGQQCTFESQQESSIGSPCPTDVSLSPSVQSPTPSKEESQFSFLRHFTDPCVERDRLAIGTTAECSVRRNLESLYSHLEDALVPPDPMAANFGDIPGAEMFFRPPLITDEYFPTDLLSYGPTKLSEQLHELMMELIETSKSMRPDDTEDPQLQLDIAQLAPLFTVSNVAIFISVFFHSLYWHLPVVHFPTFDPGNVSNPLLLSIFLTGATYSSSLDEAALLPRVLDVAEEHVFRKITTLSTQVAPPTHDLTRQIPTIQLLQAALIIEMLQFGQERVETRRRIRIIRHPSLVSLMRCLGIFQLKRSAPPTVCTGDDSTWRALVTEEVCIRLASWVFLADGFLTVCFKNRPTISIFEMECPFPWRTELWEAENASAFSRIAATDEAKLPMPSVREAIRLLLDNSEPGPLPSSLPLSAEHLLIMIYALNSLAFLARTDFFGSVPLKKIKSAANKWKQIWNSVYQDSNNDQMLLLGYPKHAEELWLLLTTMLDIATENSTKLPYLDNAATDDLGKLNEFIQWCCRDT

Foldseek 3Di:
DCAQPVDRDHDPDPVVSVVVNLVVPPFQPAAQPQPRDGHSDVVVSLLVNQVSCVVVVHPSPPPPPPPPQCLAFPVCVVVVHDFPSDCQTPVCVVVVHHRHRPPPDPPDPDDDDPPPPPPPPDPPPPPPPPLVPFCVLLLQLQPPPDQACSNCQLVLLVVFDDDDLPLVVVLLVVQLDAPDCVLVPPDCPVCVCVQPPPPPPDPDARPQPSQPRDDGLLNVLLVVLLVLLQVLQCVVCVPPPPPCVLGDDCVLCVVLSGSSLLVQLLSQLCSTCCLVAVLDQSLPDRSSPADSLLSVLSSLNSVRSVPSDPSVVVSVSSLVSSLSSLVVVLVVCLVDQQDDPPQLVVVRNVLSSLVSLLSSLVVQCSHPDLVSVCCSQPPSLLSSVVSLVNNLLLQDEQPDQLLVQPFDQVVVVRNLSNLSSLSSNLVSLLVQLVLCLQFVRQRSDAQQSNQYFDHDDPLLSNQNGSNSNNVVSVVCVVLDDGGTSSVLLVQLLDPPDPPDQCLPHPDALSSLLSNLSNLSNLCSCLLVPPVRPGHLVSSLSSLVSSVVSVCVNVPPVVCVSVCSRRPSVCSVSSSLVSNVLSVCVVVVPDDQPSSDNDTGSRSVSVSVVVVVSSVVD/DCAQPVDRDHDPDPVVSVVVNLVVPPFQPAAQPQPRDGHSDVVVSLLVNQVSCVVVVHPSPPPPPPPPQCLAFPVCVVVVHDFPSDCQTPVCVVVVHHRHRPDPDPPDPDDDPPPPPPPPPDPPPPPPPPLVPFCVLLLQLQPPVDQAPSNCQLVLLVLADDDDLPLVVVLLVVQLDAPDCVLVPDDCPVCVCVQPPPPPPDPDARDQPSQPRDDGLLNVLLVVLLVLLQVLQCVVCVPPPPPCVLGDDCVLCVVLSGSSLLVQLLSQLCSTCCLVQVLDQSLPDRSSPADSLLSVLSSLNSVRSVPSDPCVVVSVSSLVSSLVSLVVVLVVCLPDQQDDPPQLVVVRNVLSSLVSLLSSLVVQCSHPDLVSVCCSQPPSLLSSVVSLVNNLLLQDEQPDALLVQPFDQVVVVRNLSNLSSLSSNLVSLLVQLVLCLQFVRQRSDALQSNQYFDHDDPLLSNQNGSNSNNVVSVVCVVLDDGGTSSVLLVQLLDPPDPPDQCLPHPDALSSLLSNLSNLSNLCSCLLVPPVRPGHLVSSLSSLVSSVVSVCVNVPPVVCVSVSNRRPSVCSVSSSLVSNVLSVCVVVVPDDQPSSDNDTGSRSVSVSVVVVVSSVVD

Organism: Aspergillus oryzae (strain ATCC 42149 / RIB 40) (NCBI:txid510516)

InterPro domains:
  IPR001138 Zn(2)Cys(6) fungal-type DNA-binding domain [PF00172] (71-105)
  IPR001138 Zn(2)Cys(6) fungal-type DNA-binding domain [PS50048] (72-101)
  IPR001138 Zn(2)Cys(6) fungal-type DNA-binding domain [SM00066] (67-110)
  IPR001138 Zn(2)Cys(6) fungal-type DNA-binding domain [cd00067] (68-101)
  IPR007219 Xylanolytic transcriptional activator, regulatory domain [PF04082] (266-474)
  IPR013087 Zinc finger C2H2-type [PS00028] (4-24)
  IPR013087 Zinc finger C2H2-type [PS50157] (2-29)
  IPR013087 Zinc finger C2H2-type [SM00355] (2-24)
  IPR036236 Zinc finger C2H2 superfamily [SSF57667] (2-48)
  IPR036864 Zn(2)-C6 fungal-type DNA-binding domain superfamily [G3DSA:4.10.240.10] (66-117)
  IPR036864 Zn(2)-C6 fungal-type DNA-binding domain superfamily [SSF57701] (64-103)
  IPR051059 Transcription factor verF-like [PTHR40626] (2-557)

Radius of gyration: 36.27 Å; Cα contacts (8 Å, |Δi|>4): 1487; chains: 2; bounding box: 112×108×98 Å

Solvent-accessible surface area (backbone atoms only — not comparable to full-atom values): 69716 Å² total; per-residue (Å²): 104,33,61,38,92,88,50,97,53,66,25,80,41,64,70,59,27,54,60,51,52,54,67,68,54,78,56,51,62,21,56,14,89,69,75,63,50,64,22,58,47,50,71,57,16,53,56,44,29,47,52,35,16,57,70,64,75,34,77,32,68,72,70,63,70,78,53,72,68,75,57,30,27,58,54,30,54,75,67,72,44,90,47,76,56,42,93,59,15,66,58,33,59,74,69,72,45,82,49,46,68,89,73,85,78,78,82,77,85,76,83,87,72,86,70,82,72,73,79,68,80,81,74,70,70,75,70,76,57,83,77,79,61,63,43,53,63,60,51,49,46,34,33,86,81,52,76,65,60,39,75,41,37,62,62,44,29,72,68,34,74,84,75,88,54,63,59,34,51,52,33,48,53,57,22,57,48,50,85,63,55,82,74,54,67,60,74,78,56,68,66,54,59,68,65,67,46,68,72,60,93,69,94,76,79,80,78,61,73,69,72,76,58,68,77,16,62,41,52,50,49,44,49,49,49,51,51,50,45,30,55,45,33,49,44,72,46,70,79,50,67,80,52,62,83,76,45,58,46,69,80,73,45,49,81,63,62,37,69,48,46,44,59,50,11,46,53,41,23,68,50,23,56,32,53,65,51,71,49,68,58,58,59,76,44,39,75,58,77,52,55,65,54,30,50,50,34,40,36,51,48,6,51,70,70,39,86,77,58,84,51,65,78,52,47,60,56,52,47,55,37,49,47,52,50,46,50,51,50,51,54,55,53,43,40,47,79,64,63,68,75,85,53,56,81,80,38,48,67,60,52,38,45,52,50,17,47,54,49,40,48,53,54,48,53,51,44,82,46,59,41,53,35,36,31,38,65,39,41,51,49,51,36,53,53,36,45,40,56,68,49,42,43,34,58,36,66,83,90,65,65,65,63,74,33,83,41,42,58,69,55,37,51,51,52,48,53,51,47,36,46,34,31,42,40,50,51,54,50,46,53,42,31,48,41,23,74,53,24,43,38,77,69,85,70,57,61,60,52,31,51,20,41,59,64,72,55,67,71,61,64,65,33,70,44,32,55,55,30,25,54,48,29,59,71,44,45,84,61,56,83,64,57,24,52,36,55,52,50,50,57,48,47,52,77,76,70,85,50,85,47,78,67,72,45,83,65,49,58,62,53,51,31,53,50,49,39,48,51,47,49,48,51,50,44,31,71,62,31,83,56,29,47,52,56,68,67,43,51,51,52,24,52,52,52,49,52,52,44,49,50,54,52,66,63,39,65,89,39,60,78,51,71,51,43,42,58,40,70,52,38,62,44,54,50,50,52,45,53,52,52,52,52,46,62,70,62,75,70,73,91,47,78,64,73,47,81,66,61,49,88,50,42,55,46,48,37,50,48,52,50,49,53,57,66,76,94,105,32,60,38,91,88,49,96,52,66,25,79,42,63,71,58,28,54,60,50,53,55,67,66,55,77,56,49,60,20,54,16,87,68,76,64,50,63,23,57,46,50,71,57,15,53,56,44,28,46,51,33,15,56,72,64,76,34,76,34,69,72,71,63,71,78,53,74,66,75,58,31,28,58,52,30,56,76,66,71,44,91,47,80,55,42,93,59,16,65,58,31,58,73,70,72,46,83,48,46,69,90,74,84,78,80,82,76,87,77,81,86,72,86,70,84,73,70,80,69,78,81,75,70,71,75,71,77,58,83,78,78,61,64,42,52,63,60,49,48,45,34,34,86,81,53,77,64,60,39,73,40,36,62,62,44,31,73,64,36,73,83,74,89,54,62,60,36,51,52,35,47,51,57,20,57,48,48,85,62,54,81,74,55,64,61,74,80,55,68,67,55,58,69,65,66,45,70,73,60,91,69,93,77,79,78,76,59,75,70,71,77,60,68,77,17,61,42,53,51,49,44,51,49,50,52,50,52,45,30,53,44,31,50,44,73,49,70,76,51,66,80,52,62,84,77,44,59,46,68,80,73,43,50,81,63,62,37,68,46,46,45,57,50,12,46,53,41,23,68,50,22,54,31,53,68,50,71,49,68,58,58,58,78,44,39,75,58,76,51,54,68,54,30,50,48,34,40,35,50,48,6,51,69,72,39,86,78,57,86,52,65,77,53,47,59,56,51,47,54,38,49,47,52,50,48,50,51,51,51,56,56,53,44,41,48,81,65,63,68,75,85,51,56,80,80,38,48,68,60,51,37,43,53,48,18,46,54,49,40,49,53,57,47,51,50,44,84,46,60,41,53,36,36,32,39,66,37,41,50,48,50,36,53,51,37,46,38,54,66,49,41,43,34,58,38,66,83,90,66,64,66,63,73,31,84,40,42,58,68,56,37,50,51,52,48,53,51,47,37,44,35,31,41,41,51,50,52,50,45,52,41,30,48,40,23,73,53,26,43,38,78,68,84,70,59,62,60,53,31,51,20,41,59,66,74,55,67,71,61,65,63,33,69,45,32,55,56,30,26,54,48,29,58,71,44,45,84,60,58,83,63,58,22,52,34,55,53,49,48,57,47,46,52,79,78,70,84,51,83,48,76,70,74,45,83,66,50,57,60,54,50,30,51,50,50,38,48,50,46,49,48,52,50,45,31,71,61,30,83,60,27,47,53,56,67,68,43,52,51,52,23,52,52,51,48,51,53,44,49,50,55,52,65,63,39,64,91,46,61,72,51,63,62,46,41,56,38,70,53,37,61,44,53,49,51,51,47,54,52,51,52,53,46,63,70,61,76,69,73,92,46,77,64,74,48,79,66,61,47,88,51,44,56,46,48,37,50,50,52,51,48,53,57,68,77,94

Secondary structure (DSSP, 8-state):
-EE-SSSS-EESSHHHHHHHHHHHS----EE-TTT--EESSHHHHHHHHHHHHHHTTS--S-----S----S-HHHHHTT------SS-HHHHHHT---------------------------------TTTTTTHHHHHHH-TT--S-TT-HHHHHHHSPPP--HHHHHHHHHHTS-S-STTT-S---GGGTTTSS---SS-----SGGGGSS--HHHHHHHHHHHHHHHHHHHH-SSGGG-GGGS--HHHHTTTS-HHHHHHHHHHHHHTGGGT---S-GGG--GGGS-HHHHHHHHHHHHHH-TT-SGGGHHHHHHHHHHHHHHHHHHHHTTSPPPPTT-GGGGHHHHHHHHHHHHHHHHHHTSS-HHHHHHIIIIIHHHHHHHHHHTTGGG---SS-GGG-SS-HHHHHHHHHHHHHHHHHHHHHHHHHHHHHHH-PPPSS-GGG--SBPPPPHHHHT-SSHHHHHHHHHHTGGG-PPPBHHHHHHHHH--S---S-GGGS---HHHHHHHHHHHHHHHHHHHHSTT-SS-HHHHHHHHHHHHHHHHHHHH-GGGGGGGG-SGGGGHHHHHHHHHHHHHHHHHT----GGGSSS--S-SHHHHHHHHHHHHH-/-EEPSSSS-EESSHHHHHHHHHHHS----EE-TTT--EESSHHHHHHHHHHHHHHTTS--------S----S-HHHHHTT------SS-HHHHHHT---------------------------------TTTTTTHHHHHHH-TT--S-TT-HHHHHHHSPPP--HHHHHHHHHHTS-S-STTT-S---GGGTTTSS---SS-----SGGGGSS--HHHHHHHHHHHHHHHHHHHH-SSTTS-GGGS--HHHHTTTS-HHHHHHHHHHHHHTGGGT---S-GGG--GGGS-HHHHHHHHHHHHHH-TT-SGGGHHHHHHHHHHHHHHHHHHHHTTSPPPPTT-GGGGHHHHHHHHHHHHHHHHHHTSS-HHHHHHIIIIIHHHHHHHHHHTTGGG---SS-GGG-SS-HHHHHHHHHHHHHHHHHHHHHHHHHHHHHHH-PPPSS-GGG--SBPPPPHHHHT-SSHHHHHHHHHHTGGG-PPPBHHHHHHHHH--S---S-GGGS---HHHHHHHHHHHHHHHHHHHHSTT-SS-HHHHHHHHHHHHHHHHHHHH-GGG-GGGG-SGGGGHHHHHHHHHHHHHHHHHT----GGGSSS--S-SHHHHHHHHHHHHH-

pLDDT: mean 74.29, std 19.98, range [24.27, 98.5]

Nearest PDB structures (foldseek):
  4by6-assembly1_D  TM=1.739E-01  e=3.139E+00  Saccharomyces cerevisiae CEN.PK113-7D
  4by6-assembly1_D  TM=1.738E-01  e=1.841E+00  Saccharomyces cerevisiae CEN.PK113-7D
  7z80-assembly1_N  TM=1.619E-01  e=9.249E+00  Escherichia coli BL21(DE3)